Protein 6NAU (pdb70)

B-factor: mean 13.99, std 7.66, range [4.28, 88.3]

Solvent-accessible surface area: 37492 Å² total; per-residue (Å²): 139,31,94,57,93,2,1,0,0,0,0,0,6,96,39,23,40,0,12,0,17,26,1,84,28,95,2,122,4,77,90,49,36,42,0,32,4,0,0,17,0,38,0,3,29,27,7,67,93,89,91,3,0,1,0,1,1,76,15,63,31,4,0,0,0,0,112,9,59,109,98,63,0,19,4,61,4,10,6,51,11,72,8,55,1,13,5,14,19,4,17,14,3,109,132,21,100,11,0,0,4,0,2,76,113,77,8,2,0,2,0,0,11,21,120,146,15,62,12,15,121,37,58,27,61,30,120,56,8,94,2,0,10,0,0,16,14,7,25,89,30,167,16,0,5,0,0,0,5,116,61,28,48,0,2,1,12,59,17,46,110,98,0,100,16,75,67,50,167,77,40,56,15,86,16,89,166,38,0,0,0,3,13,12,28,24,14,61,56,102,99,23,0,0,0,0,1,22,84,41,0,8,0,7,0,8,35,32,156,22,140,175,45,67,41,77,57,64,42,75,41,69,0,5,33,135,140,42,116,39,119,63,87,0,0,11,2,31,22,0,69,84,6,162,12,0,0,0,0,0,11,61,35,20,15,0,0,1,0,29,15,42,181,83,0,20,79,3,45,53,49,16,80,42,96,20,15,76,30,0,48,3,2,27,14,4,104,29,6,122,12,0,0,0,0,0,23,117,18,50,46,0,0,0,2,29,13,58,55,178,80,0,66,13,103,103,108,18,119,29,62,19,4,88,0,0,1,33,2,16,26,7,15,79,67,4,14,8,85,3,1,0,0,0,0,0,5,106,39,66,40,0,13,0,17,28,2,89,30,94,1,121,4,77,91,47,50,61,18,117,6,70,6,45,0,29,0,2,29,26,6,64,94,68,94,4,0,2,0,0,1,86,94,106,84,19,0,0,0,7,117,8,58,110,100,63,0,19,11,80,101,26,15,74,10,72,13,48,4,14,5,13,19,4,17,15,3,108,100,20,103,9,0,0,4,0,2,48,127,88,6,0,0,1,0,0,14,23,114,146,15,61,12,16,158,40,48,28,62,31,103,54,8,98,1,0,1,0,0,16,13,6,26,87,32,169,18,0,5,0,0,0,2,72,62,27,47,0,2,1,12,59,17,44,107,95,0,107,15,72,68,51,166,77,38,57,15,86,17,97,170,38,1,0,0,4,13,10,29,26,5,17,25,70,98,23,0,0,0,0,1,0,44,41,0,7,0,8,0,7,32,32,154,24,137,178,43,66,40,73,56,68,40,73,41,73,0,8,27,134,126,41,110,42,42,62,20,0,0,11,1,30,23,0,19,19,4,99,14,0,0,0,0,0,6,61,35,20,14,0,0,1,0,27,15,43,149,78,0,23,82,3,45,55,52,15,81,43,96,21,14,74,30,0,16,3,1,26,13,4,46,8,8,88,12,0,0,0,0,0,19,106,20,48,47,0,0,0,2,28,12,58,55,168,81,0,68,14,101,104,105,16,116,31,62,20,5,87,0,0,2,32,2,17,26,8,4,50,140,33,97,57,92,2,1,0,0,0,0,0,6,105,39,65,41,0,14,0,17,26,0,85,29,96,1,121,5,77,90,49,49,60,17,118,6,67,6,52,1,51,0,3,29,25,6,65,96,88,92,3,0,2,0,0,0,95,77,105,74,18,0,0,0,7,115,9,59,109,98,61,0,19,10,81,99,27,15,75,11,73,14,48,3,16,5,14,19,4,16,14,3,108,132,23,102,11,0,0,4,0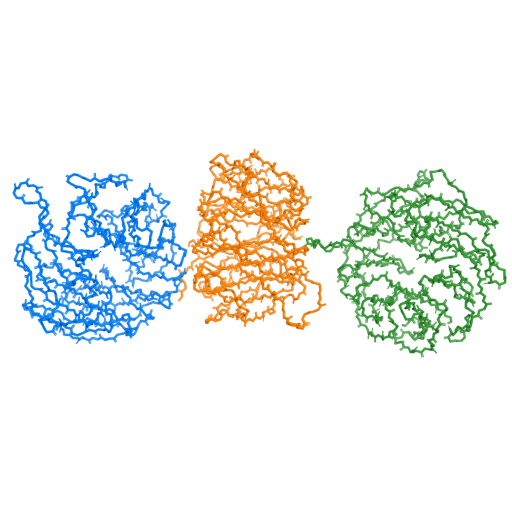,3,78,127,83,9,1,0,2,0,0,11,19,122,147,16,60,13,17,152,32,58,26,57,30,106,56,8,96,2,0,10,0,0,16,14,5,25,87,32,169,16,0,5,0,0,0,5,116,59,30,54,0,3,1,12,58,17,46,110,99,0,104,15,74,67,52,166,74,33,53,15,92,20,94,170,37,0,0,0,3,12,12,28,26,13,61,56,101,96,23,0,0,0,0,1,22,83,50,0,8,0,7,0,8,35,30,158,20,138,167,48,62,40,77,57,63,40,71,43,82,0,5,15,103,27,10,2,6,105,60,89,0,0,12,1,30,23,0,70,83,5,162,13,0,0,0,0,0,10,46,8,12,14,0,0,1,0,25,15,41,164,78,0,21,82,3,45,56,52,17,69,42,96,20,14,72,30,0,46,3,1,28,14,4,105,28,6,121,14,0,0,0,0,0,21,118,19,47,49,0,0,0,3,29,13,58,56,172,81,0,68,12,104,102,108,18,116,29,61,19,4,84,0,0,1,32,2,17,26,10,13,79

Structure (mmCIF, N/CA/C/O backbone):
data_6NAU
#
_entry.id   6NAU
#
_cell.length_a   184.745
_cell.length_b   184.745
_cell.length_c   48.761
_cell.angle_alpha   90.00
_cell.angle_beta   90.00
_cell.angle_gamma   120.00
#
_symmetry.space_group_name_H-M   'P 62'
#
loop_
_entity.id
_entity.type
_entity.pdbx_description
1 polymer 6-phosphogluconolactonase
2 non-polymer 2-[3-(2-HYDROXY-1,1-DIHYDROXYMETHYL-ETHYLAMINO)-PROPYLAMINO]-2-HYDROXYMETHYL-PROPANE-1,3-DIOL
3 non-polymer 'CHLORIDE ION'
4 water water
#
loop_
_atom_site.group_PDB
_atom_site.id
_atom_site.type_symbol
_atom_site.label_atom_id
_atom_site.label_alt_id
_atom_site.label_comp_id
_atom_site.label_asym_id
_atom_site.label_entity_id
_atom_site.label_seq_id
_atom_site.pdbx_PDB_ins_code
_atom_site.Cartn_x
_atom_site.Cartn_y
_atom_site.Cartn_z
_atom_site.occupancy
_atom_site.B_iso_or_equiv
_atom_site.auth_seq_id
_atom_site.auth_comp_id
_atom_site.auth_asym_id
_atom_site.auth_atom_id
_atom_site.pdbx_PDB_model_num
ATOM 1 N N . SER A 1 1 ? 70.671 32.284 -21.904 1.00 9.24 -2 SER A N 1
ATOM 2 C CA . SER A 1 1 ? 71.941 32.217 -21.149 1.00 9.25 -2 SER A CA 1
ATOM 3 C C . SER A 1 1 ? 71.779 32.863 -19.772 1.00 8.60 -2 SER A C 1
ATOM 4 O O . SER A 1 1 ? 71.183 33.940 -19.651 1.00 8.24 -2 SER A O 1
ATOM 7 N N . ASN A 1 2 ? 72.446 32.295 -18.763 1.00 7.89 -1 ASN A N 1
ATOM 8 C CA . ASN A 1 2 ? 72.408 32.897 -17.439 1.00 8.01 -1 ASN A CA 1
ATOM 9 C C . ASN A 1 2 ? 73.266 34.176 -17.374 1.00 8.15 -1 ASN A C 1
ATOM 10 O O . ASN A 1 2 ? 73.164 34.946 -16.421 1.00 8.61 -1 ASN A O 1
ATOM 15 N N . ALA A 1 3 ? 74.102 34.407 -18.390 1.00 8.11 0 ALA A N 1
ATOM 16 C CA . ALA A 1 3 ? 74.954 35.600 -18.469 1.00 8.45 0 ALA A CA 1
ATOM 17 C C . ALA A 1 3 ? 75.810 35.760 -17.208 1.00 8.23 0 ALA A C 1
ATOM 18 O O . ALA A 1 3 ? 76.223 36.879 -16.864 1.00 8.92 0 ALA A O 1
ATOM 20 N N . MET A 1 4 ? 76.173 34.630 -16.595 1.00 7.98 1 MET A N 1
ATOM 21 C CA . MET A 1 4 ? 76.981 34.686 -15.375 1.00 7.93 1 MET A CA 1
ATOM 22 C C . MET A 1 4 ? 78.416 34.218 -15.638 1.00 7.84 1 MET A C 1
ATOM 23 O O . MET A 1 4 ? 78.680 33.422 -16.540 1.00 8.65 1 MET A O 1
ATOM 28 N N . LYS A 1 5 ? 79.302 34.705 -14.769 1.00 8.42 2 LYS A N 1
ATOM 29 C CA . LYS A 1 5 ? 80.698 34.328 -14.656 1.00 8.66 2 LYS A CA 1
ATOM 30 C C . LYS A 1 5 ? 80.847 33.684 -13.280 1.00 7.54 2 LYS A C 1
ATOM 31 O O . LYS A 1 5 ? 80.505 34.307 -12.273 1.00 7.70 2 LYS A O 1
ATOM 37 N N . GLN A 1 6 ? 81.219 32.404 -13.251 1.00 7.04 3 GLN A N 1
ATOM 38 C CA . GLN A 1 6 ? 81.233 31.677 -11.989 1.00 7.17 3 GLN A CA 1
ATOM 39 C C . GLN A 1 6 ? 82.504 30.832 -11.813 1.00 7.29 3 GLN A C 1
ATOM 40 O O . GLN A 1 6 ? 83.222 30.537 -12.749 1.00 7.65 3 GLN A O 1
ATOM 46 N N . THR A 1 7 ? 82.750 30.495 -10.548 1.00 7.36 4 THR A N 1
ATOM 47 C CA . THR A 1 7 ? 83.829 29.627 -10.140 1.00 7.78 4 THR A CA 1
ATOM 48 C C . THR A 1 7 ? 83.278 28.460 -9.309 1.00 7.74 4 THR A C 1
ATOM 49 O O . THR A 1 7 ? 82.408 28.652 -8.479 1.00 8.75 4 THR A O 1
ATOM 53 N N . VAL A 1 8 ? 83.797 27.255 -9.567 1.00 7.43 5 VAL A N 1
ATOM 54 C CA . VAL A 1 8 ? 83.436 26.038 -8.856 1.00 7.76 5 VAL A CA 1
ATOM 55 C C . VAL A 1 8 ? 84.642 25.601 -8.018 1.00 7.76 5 VAL A C 1
ATOM 56 O O . VAL A 1 8 ? 85.731 25.498 -8.550 1.00 8.52 5 VAL A O 1
ATOM 60 N N . TYR A 1 9 ? 84.434 25.405 -6.717 1.00 7.43 6 TYR A N 1
ATOM 61 C CA . TYR A 1 9 ? 85.457 24.899 -5.807 1.00 7.37 6 TYR A CA 1
ATOM 62 C C . TYR A 1 9 ? 85.073 23.481 -5.402 1.00 7.62 6 TYR A C 1
ATOM 63 O O . TYR A 1 9 ? 83.918 23.245 -5.017 1.00 7.16 6 TYR A O 1
ATOM 72 N N . THR A 1 10 ? 86.045 22.556 -5.467 1.00 7.55 7 THR A N 1
ATOM 73 C CA . THR A 1 10 ? 85.822 21.175 -5.035 1.00 8.01 7 THR A CA 1
ATOM 74 C C . THR A 1 10 ? 86.879 20.766 -4.004 1.00 8.78 7 THR A C 1
ATOM 75 O O . THR A 1 10 ? 88.051 21.146 -4.119 1.00 8.60 7 THR A O 1
ATOM 79 N N . ALA A 1 11 ? 86.451 19.981 -3.010 1.00 7.75 8 ALA A N 1
ATOM 80 C CA . ALA A 1 11 ? 87.346 19.475 -1.968 1.00 7.84 8 ALA A CA 1
ATOM 81 C C . ALA A 1 11 ? 87.608 17.985 -2.214 1.00 7.75 8 ALA A C 1
ATOM 82 O O . ALA A 1 11 ? 86.654 17.200 -2.278 1.00 8.52 8 ALA A O 1
ATOM 84 N N . SER A 1 12 ? 88.898 17.618 -2.299 1.00 7.84 9 SER A N 1
ATOM 85 C CA . SER A 1 12 ? 89.362 16.212 -2.504 1.00 8.12 9 SER A CA 1
ATOM 86 C C . SER A 1 12 ? 90.260 15.849 -1.329 1.00 9.32 9 SER A C 1
ATOM 87 O O . SER A 1 12 ? 91.483 15.967 -1.404 1.00 9.69 9 SER A O 1
ATOM 90 N N . PRO A 1 13 ? 89.666 15.504 -0.172 1.00 9.76 10 PRO A N 1
ATOM 91 C CA . PRO A 1 13 ? 90.449 15.287 1.042 1.00 9.80 10 PRO A CA 1
ATOM 92 C C . PRO A 1 13 ? 91.493 14.173 0.955 1.00 11.43 10 PRO A C 1
ATOM 93 O O . PRO A 1 13 ? 92.558 14.316 1.571 1.00 12.71 10 PRO A O 1
ATOM 97 N N . GLU A 1 14 ? 91.214 13.134 0.180 1.00 11.83 11 GLU A N 1
ATOM 98 C CA . GLU A 1 14 ? 92.138 11.977 0.158 1.00 12.90 11 GLU A CA 1
ATOM 99 C C . GLU A 1 14 ? 93.456 12.321 -0.560 1.00 15.37 11 GLU A C 1
ATOM 100 O O . GLU A 1 14 ? 94.430 11.589 -0.401 1.00 21.69 11 GLU A O 1
ATOM 106 N N . SER A 1 15 ? 93.494 13.407 -1.342 1.00 10.13 12 SER A N 1
ATOM 107 C CA . SER A 1 15 ? 94.732 13.876 -1.938 1.00 10.04 12 SER A CA 1
ATOM 108 C C . SER A 1 15 ? 95.071 15.287 -1.416 1.00 8.81 12 SER A C 1
ATOM 109 O O . SER A 1 15 ? 95.961 15.933 -1.907 1.00 9.74 12 SER A O 1
ATOM 112 N N . GLN A 1 16 ? 94.324 15.754 -0.404 1.00 8.78 13 GLN A N 1
ATOM 113 C CA . GLN A 1 16 ? 94.581 17.043 0.273 1.00 8.80 13 GLN A CA 1
ATOM 114 C C . GLN A 1 16 ? 94.586 18.192 -0.734 1.00 8.79 13 GLN A C 1
ATOM 115 O O . GLN A 1 16 ? 95.446 19.079 -0.685 1.00 8.93 13 GLN A O 1
ATOM 121 N N . GLN A 1 17 ? 93.569 18.205 -1.609 1.00 8.73 14 GLN A N 1
ATOM 122 C CA . GLN A 1 17 ? 93.515 19.220 -2.634 1.00 8.88 14 GLN A CA 1
ATOM 123 C C . GLN A 1 17 ? 92.163 19.924 -2.675 1.00 8.50 14 GLN A C 1
ATOM 124 O O . GLN A 1 17 ? 91.123 19.357 -2.328 1.00 9.12 14 GLN A O 1
ATOM 130 N N . ILE A 1 18 ? 92.249 21.173 -3.105 1.00 7.61 15 ILE A N 1
ATOM 131 C CA . ILE A 1 18 ? 91.103 21.979 -3.496 1.00 8.72 15 ILE A CA 1
ATOM 132 C C . ILE A 1 18 ? 91.314 22.317 -4.972 1.00 8.62 15 ILE A C 1
ATOM 133 O O . ILE A 1 18 ? 92.385 22.803 -5.354 1.00 8.64 15 ILE A O 1
ATOM 138 N N . HIS A 1 19 ? 90.312 22.014 -5.809 1.00 7.87 16 HIS A N 1
ATOM 139 C CA . HIS A 1 19 ? 90.386 22.378 -7.213 1.00 7.67 16 HIS A CA 1
ATOM 140 C C . HIS A 1 19 ? 89.485 23.594 -7.447 1.00 7.88 16 HIS A C 1
ATOM 141 O O . HIS A 1 19 ? 88.369 23.679 -6.875 1.00 8.70 16 HIS A O 1
ATOM 148 N N . VAL A 1 20 ? 89.947 24.495 -8.321 1.00 7.30 17 VAL A N 1
ATOM 149 C CA . VAL A 1 20 ? 89.248 25.720 -8.668 1.00 7.33 17 VAL A CA 1
ATOM 150 C C . VAL A 1 20 ? 88.996 25.700 -10.179 1.00 7.18 17 VAL A C 1
ATOM 151 O O . VAL A 1 20 ? 89.945 25.614 -10.962 1.00 6.77 17 VAL A O 1
ATOM 155 N N . TRP A 1 21 ? 87.724 25.832 -10.572 1.00 7.37 18 TRP A N 1
ATOM 156 C CA . TRP A 1 21 ? 87.331 25.780 -11.967 1.00 7.67 18 TRP A CA 1
ATOM 157 C C . TRP A 1 21 ? 86.530 27.015 -12.360 1.00 7.42 18 TRP A C 1
ATOM 158 O O . TRP A 1 21 ? 85.668 27.482 -11.616 1.00 7.74 18 TRP A O 1
ATOM 169 N N A SER A 1 22 ? 86.794 27.536 -13.564 0.60 8.02 19 SER A N 1
ATOM 170 N N B SER A 1 22 ? 86.784 27.478 -13.588 0.40 7.50 19 SER A N 1
ATOM 171 C CA A SER A 1 22 ? 85.950 28.575 -14.084 0.60 8.41 19 SER A CA 1
ATOM 172 C CA B SER A 1 22 ? 85.965 28.476 -14.189 0.40 7.49 19 SER A CA 1
ATOM 173 C C A SER A 1 22 ? 84.794 27.900 -14.845 0.60 8.00 19 SER A C 1
ATOM 174 C C B SER A 1 22 ? 84.740 27.766 -14.776 0.40 7.43 19 SER A C 1
ATOM 175 O O A SER A 1 22 ? 85.028 27.005 -15.674 0.60 7.77 19 SER A O 1
ATOM 176 O O B SER A 1 22 ? 84.857 26.693 -15.379 0.40 7.05 19 SER A O 1
ATOM 181 N N . LEU A 1 23 ? 83.563 28.351 -14.558 1.00 8.07 20 LEU A N 1
ATOM 182 C CA . LEU A 1 23 ? 82.307 27.828 -15.127 1.00 7.95 20 LEU A CA 1
ATOM 183 C C . LEU A 1 23 ? 81.703 28.930 -15.992 1.00 8.60 20 LEU A C 1
ATOM 184 O O . LEU A 1 23 ? 81.349 29.989 -15.484 1.00 8.69 20 LEU A O 1
ATOM 189 N N . GLU A 1 24 ? 81.630 28.666 -17.295 1.00 9.87 21 GLU A N 1
ATOM 190 C CA . GLU A 1 24 ? 81.045 29.593 -18.218 1.00 11.29 21 GLU A CA 1
ATOM 191 C C . GLU A 1 24 ? 79.544 29.338 -18.297 1.00 9.48 21 GLU A C 1
ATOM 192 O O . GLU A 1 24 ? 79.055 28.286 -17.890 1.00 9.42 21 GLU A O 1
ATOM 198 N N . ALA A 1 25 ? 78.831 30.335 -18.833 1.00 9.35 22 ALA A N 1
ATOM 199 C CA . ALA A 1 25 ? 77.376 30.226 -18.974 1.00 9.35 22 ALA A CA 1
ATOM 200 C C . ALA A 1 25 ? 76.990 28.963 -19.755 1.00 9.59 22 ALA A C 1
ATOM 201 O O . ALA A 1 25 ? 75.926 28.367 -19.487 1.00 10.46 22 ALA A O 1
ATOM 203 N N . ASP A 1 26 ? 77.847 28.533 -20.697 1.00 9.71 23 ASP A N 1
ATOM 204 C CA . ASP A 1 26 ? 77.564 27.330 -21.518 1.00 9.65 23 ASP A CA 1
ATOM 205 C C . ASP A 1 26 ? 77.837 26.001 -20.784 1.00 9.46 23 ASP A C 1
ATOM 206 O O . ASP A 1 26 ? 77.632 24.943 -21.364 1.00 9.51 23 ASP A O 1
ATOM 211 N N . GLY A 1 27 ? 78.273 26.044 -19.511 1.00 8.79 24 GLY A N 1
ATOM 212 C CA . GLY A 1 27 ? 78.453 24.833 -18.730 1.00 9.14 24 GLY A CA 1
ATOM 213 C C . GLY A 1 27 ? 79.863 24.268 -18.742 1.00 9.84 24 GLY A C 1
ATOM 214 O O . GLY A 1 27 ? 80.144 23.370 -17.985 1.00 9.97 24 GLY A O 1
ATOM 215 N N . LYS A 1 28 ? 80.725 24.779 -19.623 1.00 9.76 25 LYS A N 1
ATOM 216 C CA . LYS A 1 28 ? 82.089 24.285 -19.729 1.00 10.43 25 LYS A CA 1
ATOM 217 C C . LYS A 1 28 ? 82.936 24.739 -18.527 1.00 9.53 25 LYS A C 1
ATOM 218 O O . LYS A 1 28 ? 82.871 25.898 -18.110 1.00 9.57 25 LYS A O 1
ATOM 224 N N . LEU A 1 29 ? 83.702 23.790 -17.965 1.00 8.21 26 LEU A N 1
ATOM 225 C CA . LEU A 1 29 ? 84.685 24.107 -16.895 1.00 8.48 26 LEU A CA 1
ATOM 226 C C . LEU A 1 29 ? 86.097 24.154 -17.490 1.00 8.69 26 LEU A C 1
ATOM 227 O O . LEU A 1 29 ? 86.456 23.338 -18.336 1.00 9.02 26 LEU A O 1
ATOM 232 N N . THR A 1 30 ? 86.901 25.066 -16.937 1.00 8.26 27 THR A N 1
ATOM 233 C CA . THR A 1 30 ? 88.315 25.190 -17.237 1.00 8.80 27 THR A CA 1
ATOM 234 C C . THR A 1 30 ? 89.064 25.252 -15.904 1.00 8.65 27 THR A C 1
ATOM 235 O O . THR A 1 30 ? 88.683 26.001 -15.006 1.00 8.31 27 THR A O 1
ATOM 239 N N . LEU A 1 31 ? 90.156 24.478 -15.785 1.00 9.47 28 LEU A N 1
ATOM 240 C CA . LEU A 1 31 ? 90.895 24.456 -14.519 1.00 9.57 28 LEU A CA 1
ATOM 241 C C . LEU A 1 31 ? 91.637 25.782 -14.328 1.00 9.43 28 LEU A C 1
ATOM 242 O O . LEU A 1 31 ? 92.360 26.239 -15.232 1.00 10.60 28 LEU A O 1
ATOM 247 N N . VAL A 1 32 ? 91.441 26.385 -13.147 1.00 8.14 29 VAL A N 1
ATOM 248 C CA . VAL A 1 32 ? 92.041 27.655 -12.791 1.00 8.64 29 VAL A CA 1
ATOM 249 C C . VAL A 1 32 ? 93.204 27.447 -11.820 1.00 7.85 29 VAL A C 1
ATOM 250 O O . VAL A 1 32 ? 94.222 28.134 -11.929 1.00 8.15 29 VAL A O 1
ATOM 254 N N . GLN A 1 33 ? 93.040 26.520 -10.874 1.00 7.24 30 GLN A N 1
ATOM 255 C CA . GLN A 1 33 ? 94.048 26.372 -9.828 1.00 7.47 30 GLN A CA 1
ATOM 256 C C . GLN A 1 33 ? 93.854 25.049 -9.096 1.00 7.52 30 GLN A C 1
ATOM 257 O O . GLN A 1 33 ? 92.744 24.565 -9.005 1.00 7.43 30 GLN A O 1
ATOM 263 N N . VAL A 1 34 ? 94.973 24.474 -8.622 1.00 7.26 31 VAL A N 1
ATOM 264 C CA . VAL A 1 34 ? 94.942 23.339 -7.715 1.00 7.66 31 VAL A CA 1
ATOM 265 C C . VAL A 1 34 ? 95.727 23.752 -6.466 1.00 8.32 31 VAL A C 1
ATOM 266 O O . VAL A 1 34 ? 96.884 24.212 -6.561 1.00 8.86 31 VAL A O 1
ATOM 270 N N . VAL A 1 35 ? 95.062 23.679 -5.315 1.00 8.07 32 VAL A N 1
ATOM 271 C CA . VAL A 1 35 ? 95.656 24.041 -4.043 1.00 8.23 32 VAL A CA 1
ATOM 272 C C . VAL A 1 35 ? 95.940 22.789 -3.216 1.00 8.23 32 VAL A C 1
ATOM 273 O O . VAL A 1 35 ? 95.092 21.918 -3.085 1.00 8.93 32 VAL A O 1
ATOM 277 N N . ASP A 1 36 ? 97.169 22.727 -2.690 1.00 9.05 33 ASP A N 1
ATOM 278 C CA . ASP A 1 36 ? 97.582 21.705 -1.741 1.00 9.45 33 ASP A CA 1
ATOM 279 C C . ASP A 1 36 ? 97.269 22.225 -0.337 1.00 10.29 33 ASP A C 1
ATOM 280 O O . ASP A 1 36 ? 97.885 23.189 0.116 1.00 10.39 33 ASP A O 1
ATOM 285 N N . ALA A 1 37 ? 96.297 21.598 0.329 1.00 9.89 34 ALA A N 1
ATOM 286 C CA . ALA A 1 37 ? 95.872 22.015 1.647 1.00 10.89 34 ALA A CA 1
ATOM 287 C C . ALA A 1 37 ? 96.758 21.374 2.709 1.00 9.92 34 ALA A C 1
ATOM 288 O O . ALA A 1 37 ? 97.262 20.276 2.512 1.00 11.45 34 ALA A O 1
ATOM 290 N N . PRO A 1 38 ? 96.920 22.016 3.886 1.00 10.29 35 PRO A N 1
ATOM 291 C CA . PRO A 1 38 ? 97.741 21.439 4.955 1.00 9.82 35 PRO A CA 1
ATOM 292 C C . PRO A 1 38 ? 96.975 20.394 5.782 1.00 10.37 35 PRO A C 1
ATOM 293 O O . PRO A 1 38 ? 96.803 20.537 7.003 1.00 10.89 35 PRO A O 1
ATOM 297 N N . GLY A 1 39 ? 96.489 19.372 5.085 1.00 9.97 36 GLY A N 1
ATOM 298 C CA . GLY A 1 39 ? 95.693 18.349 5.644 1.00 8.97 36 GLY A CA 1
ATOM 299 C C . GLY A 1 39 ? 94.497 18.052 4.764 1.00 9.57 36 GLY A C 1
ATOM 300 O O . GLY A 1 39 ? 94.419 18.538 3.632 1.00 11.17 36 GLY A O 1
ATOM 301 N N A GLN A 1 40 ? 93.581 17.228 5.285 0.60 9.20 37 GLN A N 1
ATOM 302 N N B GLN A 1 40 ? 93.591 17.238 5.299 0.40 9.61 37 GLN A N 1
ATOM 303 C CA A GLN A 1 40 ? 92.380 16.801 4.556 0.60 10.19 37 GLN A CA 1
ATOM 304 C CA B GLN A 1 40 ? 92.388 16.866 4.608 0.40 10.45 37 GLN A CA 1
ATOM 305 C C A GLN A 1 40 ? 91.261 17.840 4.706 0.60 9.62 37 GLN A C 1
ATOM 306 C C B GLN A 1 40 ? 91.365 17.993 4.767 0.40 9.67 37 GLN A C 1
ATOM 307 O O A GLN A 1 40 ? 90.619 17.903 5.748 0.60 9.41 37 GLN A O 1
ATOM 308 O O B GLN A 1 40 ? 91.009 18.363 5.877 0.40 8.44 37 GLN A O 1
ATOM 319 N N . VAL A 1 41 ? 91.009 18.623 3.646 1.00 9.78 38 VAL A N 1
ATOM 320 C CA . VAL A 1 41 ? 89.953 19.632 3.657 1.00 9.53 38 VAL A CA 1
ATOM 321 C C . VAL A 1 41 ? 88.649 18.952 3.216 1.00 9.27 38 VAL A C 1
ATOM 322 O O . VAL A 1 41 ? 88.613 18.255 2.205 1.00 9.87 38 VAL A O 1
ATOM 326 N N . GLN A 1 42 ? 87.601 19.132 4.018 1.00 8.72 39 GLN A N 1
ATOM 327 C CA . GLN A 1 42 ? 86.285 18.561 3.707 1.00 9.18 39 GLN A CA 1
ATOM 328 C C . GLN A 1 42 ? 85.260 19.674 3.465 1.00 8.37 39 GLN A C 1
ATOM 329 O O . GLN A 1 42 ? 85.084 20.096 2.330 1.00 9.75 39 GLN A O 1
ATOM 335 N N . PRO A 1 43 ? 84.623 20.295 4.474 1.00 7.94 40 PRO A N 1
ATOM 336 C CA . PRO A 1 43 ? 83.599 21.289 4.181 1.00 8.01 40 PRO A CA 1
ATOM 337 C C . PRO A 1 43 ? 84.163 22.642 3.757 1.00 8.73 40 PRO A C 1
ATOM 338 O O . PRO A 1 43 ? 85.266 23.039 4.185 1.00 7.88 40 PRO A O 1
ATOM 342 N N . MET A 1 44 ? 83.393 23.333 2.913 1.00 7.87 41 MET A N 1
ATOM 343 C CA . MET A 1 44 ? 83.799 24.642 2.392 1.00 7.82 41 MET A CA 1
ATOM 344 C C . MET A 1 44 ? 82.574 25.556 2.287 1.00 7.93 41 MET A C 1
ATOM 345 O O . MET A 1 44 ? 81.463 25.076 2.090 1.00 8.99 41 MET A O 1
ATOM 350 N N . VAL A 1 45 ? 82.793 26.860 2.446 1.00 6.95 42 VAL A N 1
ATOM 351 C CA . VAL A 1 45 ? 81.724 27.829 2.259 1.00 7.39 42 VAL A CA 1
ATOM 352 C C . VAL A 1 45 ? 82.349 29.131 1.772 1.00 7.53 42 VAL A C 1
ATOM 353 O O . VAL A 1 45 ? 83.411 29.527 2.242 1.00 7.28 42 VAL A O 1
ATOM 357 N N . VAL A 1 46 ? 81.666 29.800 0.833 1.00 7.46 43 VAL A N 1
ATOM 358 C CA . VAL A 1 46 ? 82.081 31.115 0.374 1.00 7.98 43 VAL A CA 1
ATOM 359 C C . VAL A 1 46 ? 81.471 32.160 1.310 1.00 8.05 43 VAL A C 1
ATOM 360 O O . VAL A 1 46 ? 80.303 32.070 1.677 1.00 8.35 43 VAL A O 1
ATOM 364 N N . SER A 1 47 ? 82.269 33.162 1.689 1.00 8.64 44 SER A N 1
ATOM 365 C CA . SER A 1 47 ? 81.747 34.209 2.552 1.00 8.89 44 SER A CA 1
ATOM 366 C C . SER A 1 47 ? 80.645 34.960 1.816 1.00 8.14 44 SER A C 1
ATOM 367 O O . SER A 1 47 ? 80.682 35.105 0.597 1.00 9.06 44 SER A O 1
ATOM 370 N N . PRO A 1 48 ? 79.633 35.477 2.540 1.00 9.48 45 PRO A N 1
ATOM 371 C CA . PRO A 1 48 ? 78.589 36.284 1.907 1.00 9.72 45 PRO A CA 1
ATOM 372 C C . PRO A 1 48 ? 79.137 37.434 1.046 1.00 10.62 45 PRO A C 1
ATOM 373 O O . PRO A 1 48 ? 78.550 37.743 0.011 1.00 11.29 45 PRO A O 1
ATOM 377 N N . ASN A 1 49 ? 80.279 38.028 1.440 1.00 9.76 46 ASN A N 1
ATOM 378 C CA . ASN A 1 49 ? 80.816 39.166 0.661 1.00 11.01 46 ASN A CA 1
ATOM 379 C C . ASN A 1 49 ? 81.752 38.694 -0.469 1.00 10.22 46 ASN A C 1
ATOM 380 O O . ASN A 1 49 ? 82.284 39.523 -1.209 1.00 11.96 46 ASN A O 1
ATOM 385 N N . LYS A 1 50 ? 81.937 37.376 -0.589 1.00 10.18 47 LYS A N 1
ATOM 386 C CA . LYS A 1 50 ? 82.708 36.730 -1.663 1.00 11.44 47 LYS A CA 1
ATOM 387 C C . LYS A 1 50 ? 84.219 36.983 -1.582 1.00 12.32 47 LYS A C 1
ATOM 388 O O . LYS A 1 50 ? 84.944 36.651 -2.527 1.00 13.16 47 LYS A O 1
ATOM 394 N N . GLU A 1 51 ? 84.705 37.537 -0.475 1.00 11.01 48 GLU A N 1
ATOM 395 C CA . GLU A 1 51 ? 86.128 37.812 -0.345 1.00 13.00 48 GLU A CA 1
ATOM 396 C C . GLU A 1 51 ? 86.906 36.554 0.062 1.00 10.08 48 GLU A C 1
ATOM 397 O O . GLU A 1 51 ? 88.096 36.465 -0.216 1.00 8.62 48 GLU A O 1
ATOM 403 N N . PHE A 1 52 ? 86.234 35.593 0.698 1.00 8.80 49 PHE A N 1
ATOM 404 C CA . PHE A 1 52 ? 86.929 34.424 1.222 1.00 8.28 49 PHE A CA 1
ATOM 405 C C . PHE A 1 52 ? 86.184 33.120 0.984 1.00 8.84 49 PHE A C 1
ATOM 406 O O . PHE A 1 52 ? 84.954 33.076 0.922 1.00 8.50 49 PHE A O 1
ATOM 414 N N . LEU A 1 53 ? 86.988 32.051 0.925 1.00 8.11 50 LEU A N 1
ATOM 415 C CA . LEU A 1 53 ? 86.546 30.674 0.972 1.00 8.02 50 LEU A CA 1
ATOM 416 C C . LEU A 1 53 ? 87.032 30.132 2.317 1.00 8.55 50 LEU A C 1
ATOM 417 O O . LEU A 1 53 ? 88.240 30.168 2.608 1.00 8.58 50 LEU A O 1
ATOM 422 N N . TYR A 1 54 ? 86.091 29.756 3.181 1.00 7.45 51 TYR A N 1
ATOM 423 C CA . TYR A 1 54 ? 86.417 29.181 4.486 1.00 7.97 51 TYR A CA 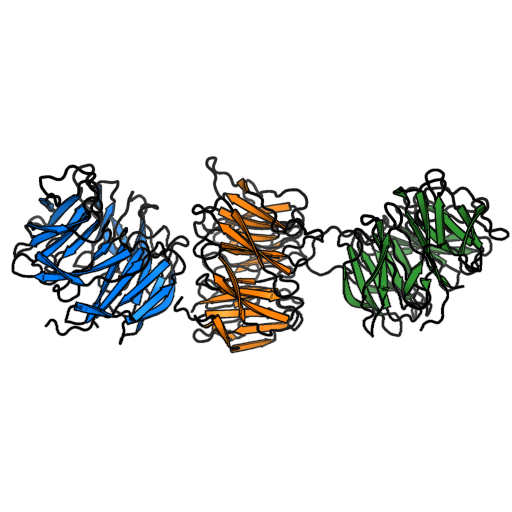1
ATOM 424 C C . TYR A 1 54 ? 86.292 27.665 4.363 1.00 8.80 51 TYR A C 1
ATOM 425 O O . TYR A 1 54 ? 85.317 27.168 3.803 1.00 10.36 51 TYR A O 1
ATOM 434 N N . VAL A 1 55 ? 87.308 26.937 4.834 1.00 7.71 52 VAL A N 1
ATOM 435 C CA . VAL A 1 55 ? 87.271 25.500 4.716 1.00 8.06 52 VAL A CA 1
ATOM 436 C C . VAL A 1 55 ? 87.657 24.858 6.045 1.00 8.16 52 VAL A C 1
ATOM 437 O O . VAL A 1 55 ? 88.365 25.451 6.845 1.00 9.27 52 VAL A O 1
ATOM 441 N N . GLY A 1 56 ? 87.150 23.649 6.265 1.00 7.96 53 GLY A N 1
ATOM 442 C CA . GLY A 1 56 ? 87.470 22.866 7.457 1.00 7.27 53 GLY A CA 1
ATOM 443 C C . GLY A 1 56 ? 88.543 21.840 7.137 1.00 8.41 53 GLY A C 1
ATOM 444 O O . GLY A 1 56 ? 88.447 21.112 6.134 1.00 9.24 53 GLY A O 1
ATOM 445 N N . VAL A 1 57 ? 89.566 21.760 7.996 1.00 7.93 54 VAL A N 1
ATOM 446 C CA . VAL A 1 57 ? 90.667 20.819 7.786 1.00 8.14 54 VAL A CA 1
ATOM 447 C C . VAL A 1 57 ? 90.903 19.983 9.050 1.00 8.93 54 VAL A C 1
ATOM 448 O O . VAL A 1 57 ? 90.567 20.399 10.160 1.00 8.21 54 VAL A O 1
ATOM 452 N N A ARG A 1 58 ? 91.458 18.794 8.832 0.60 8.95 55 ARG A N 1
ATOM 453 N N B ARG A 1 58 ? 91.467 18.793 8.832 0.40 9.19 55 ARG A N 1
ATOM 454 C CA A ARG A 1 58 ? 91.941 17.896 9.877 0.60 10.21 55 ARG A CA 1
ATOM 455 C CA B ARG A 1 58 ? 91.922 17.852 9.861 0.40 10.27 55 ARG A CA 1
ATOM 456 C C A ARG A 1 58 ? 93.251 17.332 9.330 0.60 9.69 55 ARG A C 1
ATOM 457 C C B ARG A 1 58 ? 93.212 17.249 9.313 0.40 9.72 55 ARG A C 1
ATOM 458 O O A ARG A 1 58 ? 93.534 17.521 8.146 0.60 8.29 55 ARG A O 1
ATOM 459 O O B ARG A 1 58 ? 93.357 17.158 8.095 0.40 8.44 55 ARG A O 1
ATOM 474 N N . PRO A 1 59 ? 94.135 16.679 10.121 1.00 9.37 56 PRO A N 1
ATOM 475 C CA . PRO A 1 59 ? 93.959 16.469 11.564 1.00 10.02 56 PRO A CA 1
ATOM 476 C C . PRO A 1 59 ? 94.206 17.632 12.535 1.00 10.33 56 PRO A C 1
ATOM 477 O O . PRO A 1 59 ? 93.879 17.503 13.717 1.00 11.39 56 PRO A O 1
ATOM 481 N N A GLU A 1 60 ? 94.855 18.704 12.076 0.60 10.11 57 GLU A N 1
ATOM 482 N N B GLU A 1 60 ? 94.835 18.712 12.058 0.40 10.50 57 GLU A N 1
ATOM 483 C CA A GLU A 1 60 ? 94.971 19.848 12.950 0.60 10.83 57 GLU A CA 1
ATOM 484 C CA B GLU A 1 60 ? 94.989 19.908 12.879 0.40 11.15 57 GLU A CA 1
ATOM 485 C C A GLU A 1 60 ? 93.682 20.647 12.748 0.60 10.24 57 GLU A C 1
ATOM 486 C C B GLU A 1 60 ? 93.675 20.683 12.741 0.40 10.53 57 GLU A C 1
ATOM 487 O O A GLU A 1 60 ? 93.571 21.408 11.803 0.60 9.59 57 GLU A O 1
ATOM 488 O O B GLU A 1 60 ? 93.547 21.498 11.838 0.40 10.28 57 GLU A O 1
ATOM 499 N N . PHE A 1 61 ? 92.699 20.365 13.604 1.00 9.79 58 PHE A N 1
ATOM 500 C CA . PHE A 1 61 ? 91.313 20.910 13.465 1.00 10.26 58 PHE A CA 1
ATOM 501 C C . PHE A 1 61 ? 91.316 22.424 13.390 1.00 9.64 58 PHE A C 1
ATOM 502 O O . PHE A 1 61 ? 91.646 23.093 14.356 1.00 10.29 58 PHE A O 1
ATOM 510 N N . ARG A 1 62 ? 90.887 22.943 12.232 1.00 8.48 59 ARG A N 1
ATOM 511 C CA . ARG A 1 62 ? 90.892 24.345 12.013 1.00 8.27 59 ARG A CA 1
ATOM 512 C C . ARG A 1 62 ? 89.932 24.771 10.908 1.00 8.31 59 ARG A C 1
ATOM 513 O O . ARG A 1 62 ? 89.531 23.962 10.090 1.00 8.53 59 ARG A O 1
ATOM 521 N N A VAL A 1 63 ? 89.512 26.035 10.956 0.50 8.06 60 VAL A N 1
ATOM 522 N N B VAL A 1 63 ? 89.564 26.054 10.985 0.50 8.67 60 VAL A N 1
ATOM 523 C CA A VAL A 1 63 ? 88.903 26.641 9.786 0.50 8.34 60 VAL A CA 1
ATOM 524 C CA B VAL A 1 63 ? 88.973 26.789 9.892 0.50 9.36 60 VAL A CA 1
ATOM 525 C C A VAL A 1 63 ? 90.013 27.473 9.136 0.50 8.42 60 VAL A C 1
ATOM 526 C C B VAL A 1 63 ? 90.161 27.429 9.164 0.50 8.91 60 VAL A C 1
ATOM 527 O O A VAL A 1 63 ? 90.661 28.280 9.817 0.50 8.66 60 VAL A O 1
ATOM 528 O O B VAL A 1 63 ? 91.022 28.044 9.816 0.50 8.66 60 VAL A O 1
ATOM 535 N N . LEU A 1 64 ? 90.272 27.210 7.852 1.00 8.27 61 LEU A N 1
ATOM 536 C CA . LEU A 1 64 ? 91.265 27.932 7.084 1.00 8.39 61 LEU A CA 1
ATOM 537 C C . LEU A 1 64 ? 90.521 28.971 6.251 1.00 8.66 61 LEU A C 1
ATOM 538 O O . LEU A 1 64 ? 89.418 28.675 5.759 1.00 9.84 61 LEU A O 1
ATOM 543 N N . ALA A 1 65 ? 91.142 30.141 6.082 1.00 7.98 62 ALA A N 1
ATOM 544 C CA . ALA A 1 65 ? 90.592 31.211 5.255 1.00 8.12 62 ALA A CA 1
ATOM 545 C C . ALA A 1 65 ? 91.502 31.410 4.044 1.00 8.48 62 ALA A C 1
ATOM 546 O O . ALA A 1 65 ? 92.692 31.686 4.202 1.00 8.77 62 ALA A O 1
ATOM 548 N N . TYR A 1 66 ? 90.922 31.252 2.862 1.00 8.41 63 TYR A N 1
ATOM 549 C CA . TYR A 1 66 ? 91.612 31.540 1.593 1.00 8.05 63 TYR A CA 1
ATOM 550 C C . TYR A 1 66 ? 90.948 32.767 0.969 1.00 8.64 63 TYR A C 1
ATOM 551 O O . TYR A 1 66 ? 89.739 32.763 0.705 1.00 8.74 63 TYR A O 1
ATOM 560 N N . ARG A 1 67 ? 91.738 33.814 0.734 1.00 7.95 64 ARG A N 1
ATOM 561 C CA . ARG A 1 67 ? 91.228 35.000 0.071 1.00 9.15 64 ARG A CA 1
ATOM 562 C C . ARG A 1 67 ? 90.984 34.671 -1.404 1.00 8.13 64 ARG A C 1
ATOM 563 O O . ARG A 1 67 ? 91.780 33.993 -2.040 1.00 9.34 64 ARG A O 1
ATOM 571 N N . ILE A 1 68 ? 89.839 35.133 -1.923 1.00 7.97 65 ILE A N 1
ATOM 572 C CA . ILE A 1 68 ? 89.454 34.865 -3.311 1.00 8.29 65 ILE A CA 1
ATOM 573 C C . ILE A 1 68 ? 89.825 36.063 -4.191 1.00 9.37 65 ILE A C 1
ATOM 574 O O . ILE A 1 68 ? 89.380 37.188 -3.936 1.00 11.11 65 ILE A O 1
ATOM 579 N N . THR A 1 69 ? 90.582 35.788 -5.258 1.00 8.83 66 THR A N 1
ATOM 580 C CA . THR A 1 69 ? 90.909 36.818 -6.260 1.00 10.67 66 THR A CA 1
ATOM 581 C C . THR A 1 69 ? 89.645 37.078 -7.068 1.00 11.53 66 THR A C 1
ATOM 582 O O . THR A 1 69 ? 89.080 36.145 -7.615 1.00 11.52 66 THR A O 1
ATOM 586 N N . PRO A 1 70 ? 89.121 38.316 -7.105 1.00 12.80 67 PRO A N 1
ATOM 587 C CA . PRO A 1 70 ? 87.836 38.571 -7.754 1.00 14.06 67 PRO A CA 1
ATOM 588 C C . PRO A 1 70 ? 87.735 38.110 -9.210 1.00 12.47 67 PRO A C 1
ATOM 589 O O . PRO A 1 70 ? 86.749 37.500 -9.603 1.00 13.69 67 PRO A O 1
ATOM 593 N N . ASP A 1 71 ? 88.766 38.382 -10.001 1.00 12.45 68 ASP A N 1
ATOM 594 C CA . ASP A 1 71 ? 88.610 38.187 -11.431 1.00 13.88 68 ASP A CA 1
ATOM 595 C C . ASP A 1 71 ? 88.480 36.716 -11.829 1.00 13.08 68 ASP A C 1
ATOM 596 O O . ASP A 1 71 ? 87.635 36.392 -12.681 1.00 13.70 68 ASP A O 1
ATOM 601 N N . ASN A 1 72 ? 89.261 35.832 -11.193 1.00 10.93 69 ASN A N 1
ATOM 602 C CA . ASN A 1 72 ? 89.291 34.429 -11.638 1.00 10.76 69 ASN A CA 1
ATOM 603 C C . ASN A 1 72 ? 88.991 33.430 -10.510 1.00 9.90 69 ASN A C 1
ATOM 604 O O . ASN A 1 72 ? 89.000 32.233 -10.750 1.00 10.14 69 ASN A O 1
ATOM 609 N N . GLY A 1 73 ? 88.730 33.920 -9.295 1.00 9.73 70 GLY A N 1
ATOM 610 C CA . GLY A 1 73 ? 88.363 33.045 -8.176 1.00 9.52 70 GLY A CA 1
ATOM 611 C C . GLY A 1 73 ? 89.539 32.297 -7.546 1.00 8.70 70 GLY A C 1
ATOM 612 O O . GLY A 1 73 ? 89.326 31.438 -6.692 1.00 9.00 70 GLY A O 1
ATOM 613 N N . ALA A 1 74 ? 90.774 32.592 -7.971 1.00 9.29 71 ALA A N 1
ATOM 614 C CA . ALA A 1 74 ? 91.937 31.908 -7.390 1.00 9.38 71 ALA A CA 1
ATOM 615 C C . ALA A 1 74 ? 92.054 32.199 -5.885 1.00 8.93 71 ALA A C 1
ATOM 616 O O . ALA A 1 74 ? 91.599 33.223 -5.379 1.00 8.25 71 ALA A O 1
ATOM 618 N N . LEU A 1 75 ? 92.750 31.293 -5.195 1.00 7.67 72 LEU A N 1
ATOM 619 C CA . LEU A 1 75 ? 92.837 31.313 -3.738 1.00 7.62 72 LEU A CA 1
ATOM 620 C C . LEU A 1 75 ? 94.252 31.611 -3.264 1.00 8.32 72 LEU A C 1
ATOM 621 O O . LEU A 1 75 ? 95.227 31.153 -3.857 1.00 8.23 72 LEU A O 1
ATOM 626 N N . THR A 1 76 ? 94.321 32.319 -2.129 1.00 7.70 73 THR A N 1
ATOM 627 C CA . THR A 1 76 ? 95.556 32.615 -1.446 1.00 8.14 73 THR A CA 1
ATOM 628 C C . THR A 1 76 ? 95.320 32.397 0.047 1.00 8.67 73 THR A C 1
ATOM 629 O O . THR A 1 76 ? 94.396 32.961 0.622 1.00 8.26 73 THR A O 1
ATOM 633 N N . PHE A 1 77 ? 96.160 31.570 0.663 1.00 7.80 74 PHE A N 1
ATOM 634 C CA . PHE A 1 77 ? 96.002 31.319 2.073 1.00 8.84 74 PHE A CA 1
ATOM 635 C C . PHE A 1 77 ? 96.160 32.634 2.839 1.00 8.46 74 PHE A C 1
ATOM 636 O O . PHE A 1 77 ? 97.141 33.364 2.633 1.00 8.92 74 PHE A O 1
ATOM 644 N N . ALA A 1 78 ? 95.207 32.905 3.748 1.00 8.48 75 ALA A N 1
ATOM 645 C CA . ALA A 1 78 ? 95.172 34.193 4.435 1.00 9.10 75 ALA A CA 1
ATOM 646 C C . ALA A 1 78 ? 95.119 34.072 5.961 1.00 10.47 75 ALA A C 1
ATOM 647 O O . ALA A 1 78 ? 95.501 35.028 6.641 1.00 13.07 75 ALA A O 1
ATOM 649 N N . GLY A 1 79 ? 94.645 32.954 6.499 1.00 10.51 76 GLY A N 1
ATOM 650 C CA . GLY A 1 79 ? 94.548 32.848 7.956 1.00 10.55 76 GLY A CA 1
ATOM 651 C C . GLY A 1 79 ? 93.840 31.580 8.381 1.00 10.48 76 GLY A C 1
ATOM 652 O O . GLY A 1 79 ? 93.426 30.780 7.552 1.00 9.98 76 GLY A O 1
ATOM 653 N N . GLU A 1 80 ? 93.742 31.401 9.705 1.00 10.19 77 GLU A N 1
ATOM 654 C CA . GLU A 1 80 ? 93.192 30.184 10.256 1.00 10.26 77 GLU A CA 1
ATOM 655 C C . GLU A 1 80 ? 92.840 30.397 11.734 1.00 9.88 77 GLU A C 1
ATOM 656 O O . GLU A 1 80 ? 93.285 31.352 12.368 1.00 10.84 77 GLU A O 1
ATOM 662 N N . ALA A 1 81 ? 92.044 29.472 12.262 1.00 9.27 78 ALA A N 1
ATOM 663 C CA . ALA A 1 81 ? 91.764 29.426 13.689 1.00 9.84 78 ALA A CA 1
ATOM 664 C C . ALA A 1 81 ? 91.492 27.979 14.065 1.00 9.42 78 ALA A C 1
ATOM 665 O O . ALA A 1 81 ? 90.984 27.212 13.259 1.00 9.12 78 ALA A O 1
ATOM 667 N N . ALA A 1 82 ? 91.819 27.635 15.312 1.00 8.98 79 ALA A N 1
ATOM 668 C CA . ALA A 1 82 ? 91.617 26.297 15.803 1.00 9.90 79 ALA A CA 1
ATOM 669 C C . ALA A 1 82 ? 90.135 26.040 16.072 1.00 10.50 79 ALA A C 1
ATOM 670 O O . ALA A 1 82 ? 89.383 26.948 16.499 1.00 11.21 79 ALA A O 1
ATOM 672 N N . LEU A 1 83 ? 89.754 24.783 15.890 1.00 10.06 80 LEU A N 1
ATOM 673 C CA . LEU A 1 83 ? 88.405 24.310 16.170 1.00 10.61 80 LEU A CA 1
ATOM 674 C C . LEU A 1 83 ? 88.476 23.234 17.250 1.00 10.63 80 LEU A C 1
ATOM 675 O O . LEU A 1 83 ? 89.472 22.531 17.382 1.00 12.04 80 LEU A O 1
ATOM 680 N N . PRO A 1 84 ? 87.376 23.053 18.005 1.00 12.47 81 PRO A N 1
ATOM 681 C CA . PRO A 1 84 ? 87.318 22.061 19.081 1.00 12.64 81 PRO A CA 1
ATOM 682 C C . PRO A 1 84 ? 87.092 20.613 18.627 1.00 15.27 81 PRO A C 1
ATOM 683 O O . PRO A 1 84 ? 87.090 19.717 19.457 1.00 19.33 81 PRO A O 1
ATOM 687 N N . GLY A 1 85 ? 86.977 20.393 17.321 1.00 12.60 82 GLY A N 1
ATOM 688 C CA . GLY A 1 85 ? 86.782 19.071 16.796 1.00 12.79 82 GLY A CA 1
ATOM 689 C C . GLY A 1 85 ? 86.934 19.066 15.288 1.00 12.05 82 GLY A C 1
ATOM 690 O O . GLY A 1 85 ? 86.899 20.124 14.664 1.00 12.40 82 GLY A O 1
ATOM 691 N N . SER A 1 86 ? 87.036 17.865 14.723 1.00 11.92 83 SER A N 1
ATOM 692 C CA . SER A 1 86 ? 87.162 17.688 13.298 1.00 12.15 83 SER A CA 1
ATOM 693 C C . SER A 1 86 ? 85.935 18.277 12.610 1.00 11.27 83 SER A C 1
ATOM 694 O O . SER A 1 86 ? 84.808 17.826 12.868 1.00 11.86 83 SER A O 1
ATOM 697 N N . PRO A 1 87 ? 86.093 19.271 11.706 1.00 9.95 84 PRO A N 1
ATOM 698 C CA . PRO A 1 87 ? 84.934 19.900 11.071 1.00 9.95 84 PRO A CA 1
ATOM 699 C C . PRO A 1 87 ? 84.273 19.043 9.988 1.00 10.43 84 PRO A C 1
ATOM 700 O O . PRO A 1 87 ? 84.922 18.596 9.041 1.00 11.37 84 PRO A O 1
ATOM 704 N N . THR A 1 88 ? 82.976 18.840 10.165 1.00 10.29 85 THR A N 1
ATOM 705 C CA . THR A 1 88 ? 82.162 18.025 9.275 1.00 9.26 85 THR A CA 1
ATOM 706 C C . THR A 1 88 ? 81.404 18.941 8.306 1.00 8.97 85 THR A C 1
ATOM 707 O O . THR A 1 88 ? 81.170 18.585 7.144 1.00 9.75 85 THR A O 1
ATOM 711 N N . HIS A 1 89 ? 80.975 20.094 8.808 1.00 8.41 86 HIS A N 1
ATOM 712 C CA . HIS A 1 89 ? 80.202 21.034 8.032 1.00 8.51 86 HIS A CA 1
ATOM 713 C C . HIS A 1 89 ? 80.569 22.436 8.497 1.00 8.96 86 HIS A C 1
ATOM 714 O O . HIS A 1 89 ? 80.774 22.628 9.678 1.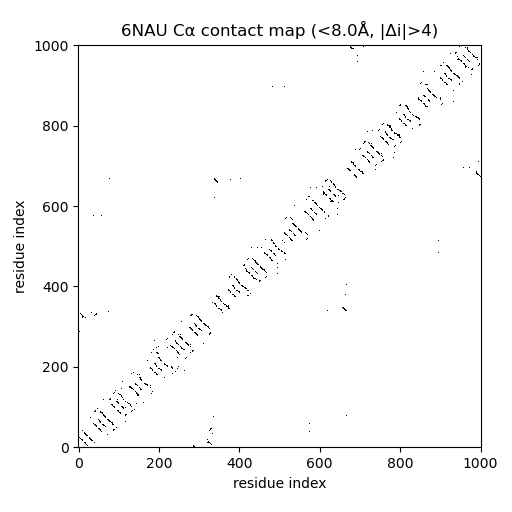00 11.05 86 HIS A O 1
ATOM 721 N N A ILE A 1 90 ? 80.645 23.374 7.544 0.50 8.44 87 ILE A N 1
ATOM 722 N N B ILE A 1 90 ? 80.692 23.383 7.564 0.50 8.86 87 ILE A N 1
ATOM 723 C CA A ILE A 1 90 ? 81.017 24.763 7.811 0.50 8.43 87 ILE A CA 1
ATOM 724 C CA B ILE A 1 90 ? 80.923 24.761 7.969 0.50 9.11 87 ILE A CA 1
ATOM 725 C C A ILE A 1 90 ? 80.012 25.684 7.100 0.50 8.16 87 ILE A C 1
ATOM 726 C C B ILE A 1 90 ? 79.992 25.662 7.150 0.50 8.58 87 ILE A C 1
ATOM 727 O O A ILE A 1 90 ? 79.501 25.349 6.026 0.50 8.40 87 ILE A O 1
ATOM 728 O O B ILE A 1 90 ? 79.525 25.301 6.062 0.50 8.84 87 ILE A O 1
ATOM 737 N N . SER A 1 91 ? 79.691 26.816 7.734 1.00 8.04 88 SER A N 1
ATOM 738 C CA . SER A 1 91 ? 78.744 27.763 7.172 1.00 8.56 88 SER A CA 1
ATOM 739 C C . SER A 1 91 ? 78.958 29.103 7.842 1.00 9.00 88 SER A C 1
ATOM 740 O O . SER A 1 91 ? 79.792 29.204 8.741 1.00 9.31 88 SER A O 1
ATOM 743 N N . THR A 1 92 ? 78.176 30.106 7.421 1.00 8.79 89 THR A N 1
ATOM 744 C CA . THR A 1 92 ? 78.246 31.393 8.078 1.00 9.87 89 THR A CA 1
ATOM 745 C C . THR A 1 92 ? 76.841 31.866 8.438 1.00 9.75 89 THR A C 1
ATOM 746 O O . THR A 1 92 ? 75.839 31.251 8.045 1.00 10.27 89 THR A O 1
ATOM 750 N N . ASP A 1 93 ? 76.789 32.944 9.231 1.00 9.58 90 ASP A N 1
ATOM 751 C CA . ASP A 1 93 ? 75.492 33.550 9.467 1.00 10.75 90 ASP A CA 1
ATOM 752 C C . ASP A 1 93 ? 75.157 34.358 8.211 1.00 10.62 90 ASP A C 1
ATOM 753 O O . ASP A 1 93 ? 75.946 34.461 7.274 1.00 11.12 90 ASP A O 1
ATOM 758 N N . ARG A 1 94 ? 73.991 34.992 8.213 1.00 10.75 91 ARG A N 1
ATOM 759 C CA . ARG A 1 94 ? 73.540 35.669 7.014 1.00 11.92 91 ARG A CA 1
ATOM 760 C C . ARG A 1 94 ? 74.419 36.882 6.688 1.00 11.66 91 ARG A C 1
ATOM 761 O O . ARG A 1 94 ? 74.515 37.268 5.539 1.00 14.22 91 ARG A O 1
ATOM 769 N N . HIS A 1 95 ? 75.000 37.509 7.710 1.00 11.64 92 HIS A N 1
ATOM 770 C CA . HIS A 1 95 ? 75.763 38.763 7.541 1.00 12.77 92 HIS A CA 1
ATOM 771 C C . HIS A 1 95 ? 77.275 38.540 7.444 1.00 12.56 92 HIS A C 1
ATOM 772 O O . HIS A 1 95 ? 78.021 39.507 7.346 1.00 13.57 92 HIS A O 1
ATOM 779 N N . GLY A 1 96 ? 77.717 37.280 7.472 1.00 11.09 93 GLY A N 1
ATOM 780 C CA . GLY A 1 96 ? 79.140 36.959 7.336 1.00 11.25 93 GLY A CA 1
ATOM 781 C C . GLY A 1 96 ? 79.995 37.454 8.493 1.00 12.25 93 GLY A C 1
ATOM 782 O O . GLY A 1 96 ? 81.139 37.851 8.285 1.00 13.65 93 GLY A O 1
ATOM 783 N N . ARG A 1 97 ? 79.457 37.394 9.711 1.00 11.50 94 ARG A N 1
ATOM 784 C CA . ARG A 1 97 ? 80.200 37.832 10.889 1.00 10.94 94 ARG A CA 1
ATOM 785 C C . ARG A 1 97 ? 80.749 36.635 11.671 1.00 9.77 94 ARG A C 1
ATOM 786 O O . ARG A 1 97 ? 81.659 36.806 12.470 1.00 9.49 94 ARG A O 1
ATOM 794 N N . PHE A 1 98 ? 80.173 35.457 11.435 1.00 10.15 95 PHE A N 1
ATOM 795 C CA . PHE A 1 98 ? 80.553 34.254 12.160 1.00 9.89 95 PHE A CA 1
ATOM 796 C C . PHE A 1 98 ? 80.615 33.042 11.228 1.00 9.97 95 PHE A C 1
ATOM 797 O O . PHE A 1 98 ? 79.848 32.946 10.276 1.00 10.79 95 PHE A O 1
ATOM 805 N N . VAL A 1 99 ? 81.554 32.147 11.530 1.00 9.22 96 VAL A N 1
ATOM 806 C CA . VAL A 1 99 ? 81.636 30.836 10.908 1.00 9.18 96 VAL A CA 1
ATOM 807 C C . VAL A 1 99 ? 81.165 29.799 11.931 1.00 8.92 96 VAL A C 1
ATOM 808 O O . VAL A 1 99 ? 81.585 29.816 13.084 1.00 9.70 96 VAL A O 1
ATOM 812 N N . PHE A 1 100 ? 80.265 28.919 11.498 1.00 8.60 97 PHE A N 1
ATOM 813 C CA . PHE A 1 100 ? 79.784 27.844 12.318 1.00 9.53 97 PHE A CA 1
ATOM 814 C C . PHE A 1 100 ? 80.433 26.546 11.851 1.00 8.86 97 PHE A C 1
ATOM 815 O O . PHE A 1 100 ? 80.506 26.286 10.665 1.00 10.41 97 PHE A O 1
ATOM 823 N N . SER A 1 101 ? 80.887 25.737 12.805 1.00 8.39 98 SER A N 1
ATOM 824 C CA . SER A 1 101 ? 81.451 24.448 12.491 1.00 9.27 98 SER A CA 1
ATOM 825 C C . SER A 1 101 ? 80.739 23.367 13.291 1.00 9.31 98 SER A C 1
ATOM 826 O O . SER A 1 101 ? 80.667 23.456 14.520 1.00 9.46 98 SER A O 1
ATOM 829 N N . ALA A 1 102 ? 80.226 22.375 12.572 1.00 9.48 99 ALA A N 1
ATOM 830 C CA . ALA A 1 102 ? 79.621 21.198 13.170 1.00 9.68 99 ALA A CA 1
ATOM 831 C C . ALA A 1 102 ? 80.656 20.080 13.090 1.00 9.73 99 ALA A C 1
ATOM 832 O O . ALA A 1 102 ? 81.209 19.841 12.000 1.00 9.51 99 ALA A O 1
ATOM 834 N N . SER A 1 103 ? 80.936 19.459 14.247 1.00 10.71 100 SER A N 1
ATOM 835 C CA . SER A 1 103 ? 81.868 18.337 14.343 1.00 10.78 100 SER A CA 1
ATOM 836 C C . SER A 1 103 ? 81.107 17.060 14.722 1.00 10.79 100 SER A C 1
ATOM 837 O O . SER A 1 103 ? 80.579 16.942 15.854 1.00 10.72 100 SER A O 1
ATOM 840 N N . TYR A 1 104 ? 81.099 16.108 13.793 1.00 10.91 101 TYR A N 1
ATOM 841 C CA . TYR A 1 104 ? 80.432 14.839 14.026 1.00 12.68 101 TYR A CA 1
ATOM 842 C C . TYR A 1 104 ? 81.139 14.067 15.145 1.00 13.98 101 TYR A C 1
ATOM 843 O O . TYR A 1 104 ? 80.508 13.575 16.088 1.00 15.07 101 TYR A O 1
ATOM 852 N N . ASN A 1 105 ? 82.465 14.009 15.057 1.00 14.29 102 ASN A N 1
ATOM 853 C CA . ASN A 1 105 ? 83.227 13.165 15.976 1.00 15.33 102 ASN A CA 1
ATOM 854 C C . ASN A 1 105 ? 83.208 13.697 17.414 1.00 15.92 102 ASN A C 1
ATOM 855 O O . ASN A 1 105 ? 83.151 12.900 18.368 1.00 16.83 102 ASN A O 1
ATOM 860 N N A GLN A 1 106 ? 83.263 15.023 17.565 0.50 14.33 103 GLN A N 1
ATOM 861 N N B GLN A 1 106 ? 83.285 15.022 17.578 0.50 14.02 103 GLN A N 1
ATOM 862 C CA A GLN A 1 106 ? 83.302 15.649 18.879 0.50 14.50 103 GLN A CA 1
ATOM 863 C CA B GLN A 1 106 ? 83.299 15.632 18.909 0.50 14.06 103 GLN A CA 1
ATOM 864 C C A GLN A 1 106 ? 81.887 16.037 19.347 0.50 13.07 103 GLN A C 1
ATOM 865 C C B GLN A 1 106 ? 81.860 15.838 19.411 0.50 12.82 103 GLN A C 1
ATOM 866 O O A GLN A 1 106 ? 81.728 16.583 20.454 0.50 12.88 103 GLN A O 1
ATOM 867 O O B GLN A 1 106 ? 81.641 16.017 20.614 0.50 12.96 103 GLN A O 1
ATOM 878 N N . GLY A 1 107 ? 80.883 15.765 18.498 1.00 12.16 104 GLY A N 1
ATOM 879 C CA . GLY A 1 107 ? 79.473 16.005 18.827 1.00 11.63 104 GLY A CA 1
ATOM 880 C C . GLY A 1 107 ? 79.213 17.431 19.287 1.00 11.44 104 GLY A C 1
ATOM 881 O O . GLY A 1 107 ? 78.579 17.662 20.333 1.00 11.64 104 GLY A O 1
ATOM 882 N N . CYS A 1 108 ? 79.679 18.413 18.510 1.00 10.25 105 CYS A N 1
ATOM 883 C CA . CYS A 1 108 ? 79.568 19.789 18.934 1.00 9.65 105 CYS A CA 1
ATOM 884 C C . CYS A 1 108 ? 79.384 20.731 17.742 1.00 10.22 105 CYS A C 1
ATOM 885 O O . CYS A 1 108 ? 79.717 20.416 16.593 1.00 10.10 105 CYS A O 1
ATOM 888 N N . VAL A 1 109 ? 78.890 21.925 18.064 1.00 10.31 106 VAL A N 1
ATOM 889 C CA . VAL A 1 109 ? 78.806 23.020 17.119 1.00 10.30 106 VAL A CA 1
ATOM 890 C C . VAL A 1 109 ? 79.536 24.191 17.775 1.00 9.91 106 VAL A C 1
ATOM 891 O O . VAL A 1 109 ? 79.375 24.422 18.992 1.00 10.28 106 VAL A O 1
ATOM 895 N N . SER A 1 110 ? 80.358 24.905 16.995 1.00 10.46 107 SER A N 1
ATOM 896 C CA . SER A 1 110 ? 81.131 26.000 17.552 1.00 10.20 107 SER A CA 1
ATOM 897 C C . SER A 1 110 ? 80.991 27.236 16.663 1.00 10.19 107 SER A C 1
ATOM 898 O O . SER A 1 110 ? 80.606 27.133 15.505 1.00 10.47 107 SER A O 1
ATOM 901 N N . VAL A 1 111 ? 81.326 28.388 17.246 1.00 10.54 108 VAL A N 1
ATOM 902 C CA . VAL A 1 111 ? 81.254 29.658 16.569 1.00 9.89 108 VAL A CA 1
ATOM 903 C C . VAL A 1 111 ? 82.641 30.297 16.547 1.00 10.85 108 VAL A C 1
ATOM 904 O O . VAL A 1 111 ? 83.286 30.486 17.591 1.00 10.77 108 VAL A O 1
ATOM 908 N N . THR A 1 112 ? 83.064 30.675 15.336 1.00 10.15 109 THR A N 1
ATOM 909 C CA . THR A 1 112 ? 84.324 31.337 15.067 1.00 10.05 109 THR A CA 1
ATOM 910 C C . THR A 1 112 ? 84.013 32.762 14.628 1.00 10.98 109 THR A C 1
ATOM 911 O O . THR A 1 112 ? 83.288 32.972 13.658 1.00 10.36 109 THR A O 1
ATOM 915 N N . PRO A 1 113 ? 84.525 33.786 15.316 1.00 10.84 110 PRO A N 1
ATOM 916 C CA . PRO A 1 113 ? 84.284 35.156 14.882 1.00 11.03 110 PRO A CA 1
ATOM 917 C C . PRO A 1 113 ? 85.162 35.537 13.682 1.00 11.85 110 PRO A C 1
ATOM 918 O O . PRO A 1 113 ? 86.266 35.014 13.538 1.00 12.52 110 PRO A O 1
ATOM 922 N N . LEU A 1 114 ? 84.642 36.401 12.821 1.00 13.01 111 LEU A N 1
ATOM 923 C CA . LEU A 1 114 ? 85.425 36.933 11.720 1.00 13.20 111 LEU A CA 1
ATOM 924 C C . LEU A 1 114 ? 85.753 38.400 12.009 1.00 14.82 111 LEU A C 1
ATOM 925 O O . LEU A 1 114 ? 84.872 39.180 12.396 1.00 17.13 111 LEU A O 1
ATOM 930 N N . HIS A 1 115 ? 87.031 38.740 11.851 1.00 15.80 112 HIS A N 1
ATOM 931 C CA . HIS A 1 115 ? 87.540 40.106 11.998 1.00 19.39 112 HIS A CA 1
ATOM 932 C C . HIS A 1 115 ? 88.241 40.465 10.689 1.00 15.75 112 HIS A C 1
ATOM 933 O O . HIS A 1 115 ? 89.238 39.858 10.367 1.00 14.65 112 HIS A O 1
ATOM 940 N N . ASP A 1 116 ? 87.654 41.395 9.937 1.00 17.40 113 ASP A N 1
ATOM 941 C CA . ASP A 1 116 ? 88.149 41.755 8.612 1.00 18.50 113 ASP A CA 1
ATOM 942 C C . ASP A 1 116 ? 88.180 40.492 7.739 1.00 17.58 113 ASP A C 1
ATOM 943 O O . ASP A 1 116 ? 89.068 40.336 6.910 1.00 17.86 113 ASP A O 1
ATOM 948 N N . GLY A 1 117 ? 87.244 39.575 8.015 1.00 16.15 114 GLY A N 1
ATOM 949 C CA . GLY A 1 117 ? 87.072 38.331 7.273 1.00 15.57 114 GLY A CA 1
ATOM 950 C C . GLY A 1 117 ? 87.986 37.207 7.729 1.00 15.16 114 GLY A C 1
ATOM 951 O O . GLY A 1 117 ? 87.887 36.104 7.209 1.00 12.90 114 GLY A O 1
ATOM 952 N N . LEU A 1 118 ? 88.862 37.471 8.703 1.00 12.81 115 LEU A N 1
ATOM 953 C CA . LEU A 1 118 ? 89.808 36.448 9.162 1.00 12.93 115 LEU A CA 1
ATOM 954 C C . LEU A 1 118 ? 89.284 35.791 10.434 1.00 13.02 115 LEU A C 1
ATOM 955 O O . LEU A 1 118 ? 88.734 36.458 11.310 1.00 13.35 115 LEU A O 1
ATOM 960 N N . PRO A 1 119 ? 89.413 34.454 10.551 1.00 11.70 116 PRO A N 1
ATOM 961 C CA . PRO A 1 119 ? 88.849 33.729 11.681 1.00 11.35 116 PRO A CA 1
ATOM 962 C C . PRO A 1 119 ? 89.657 33.903 12.967 1.00 12.66 116 PRO A C 1
ATOM 963 O O . PRO A 1 119 ? 90.883 33.896 12.932 1.00 13.78 116 PRO A O 1
ATOM 967 N N . GLY A 1 120 ? 88.937 34.141 14.062 1.00 13.03 117 GLY A N 1
ATOM 968 C CA . GLY A 1 120 ? 89.547 34.285 15.368 1.00 14.14 117 GLY A CA 1
ATOM 969 C C . GLY A 1 120 ? 89.261 33.100 16.274 1.00 13.02 117 GLY A C 1
ATOM 970 O O . GLY A 1 120 ? 88.609 32.131 15.880 1.00 12.53 117 GLY A O 1
ATOM 971 N N A GLU A 1 121 ? 89.728 33.220 17.523 0.50 14.91 118 GLU A N 1
ATOM 972 N N B GLU A 1 121 ? 89.779 33.180 17.506 0.50 14.74 118 GLU A N 1
ATOM 973 C CA A GLU A 1 121 ? 89.552 32.214 18.564 0.50 14.67 118 GLU A CA 1
ATOM 974 C CA B GLU A 1 121 ? 89.596 32.129 18.495 0.50 14.59 118 GLU A CA 1
ATOM 975 C C A GLU A 1 121 ? 88.058 31.911 18.771 0.50 13.40 118 GLU A C 1
ATOM 976 C C B GLU A 1 121 ? 88.094 31.898 18.741 0.50 13.40 118 GLU A C 1
ATOM 977 O O A GLU A 1 121 ? 87.217 32.826 18.855 0.50 12.79 118 GLU A O 1
ATOM 978 O O B GLU A 1 121 ? 87.289 32.844 18.828 0.50 13.29 118 GLU A O 1
ATOM 989 N N . THR A 1 122 ? 87.737 30.620 18.872 1.00 12.09 119 THR A N 1
ATOM 990 C CA . THR A 1 122 ? 86.380 30.179 19.099 1.00 12.35 119 THR A CA 1
ATOM 991 C C . THR A 1 122 ? 85.750 30.934 20.280 1.00 13.99 119 THR A C 1
ATOM 992 O O . THR A 1 122 ? 86.379 31.054 21.348 1.00 14.67 119 THR A O 1
ATOM 996 N N . ILE A 1 123 ? 84.511 31.401 20.102 1.00 13.76 120 ILE A N 1
ATOM 997 C CA . ILE A 1 123 ? 83.868 32.135 21.203 1.00 14.58 120 ILE A CA 1
ATOM 998 C C . ILE A 1 123 ? 82.882 31.275 21.994 1.00 13.82 120 ILE A C 1
ATOM 999 O O . ILE A 1 123 ? 82.605 31.631 23.148 1.00 12.77 120 ILE A O 1
ATOM 1004 N N . THR A 1 124 ? 82.413 30.170 21.412 1.00 12.79 121 THR A N 1
ATOM 1005 C CA . THR A 1 124 ? 81.531 29.259 22.127 1.00 12.12 121 THR A CA 1
ATOM 1006 C C . THR A 1 124 ? 81.546 27.883 21.461 1.00 11.01 121 THR A C 1
ATOM 1007 O O . THR A 1 124 ? 81.799 27.770 20.282 1.00 10.20 121 THR A O 1
ATOM 1011 N N A VAL A 1 125 ? 81.323 26.855 22.277 0.60 10.99 122 VAL A N 1
ATOM 1012 N N B VAL A 1 125 ? 81.311 26.838 22.267 0.40 10.99 122 VAL A N 1
ATOM 1013 C CA A VAL A 1 125 ? 81.178 25.499 21.807 0.60 10.77 122 VAL A CA 1
ATOM 1014 C CA B VAL A 1 125 ? 81.259 25.440 21.800 0.40 10.86 122 VAL A CA 1
ATOM 1015 C C A VAL A 1 125 ? 80.031 24.873 22.587 0.60 11.38 122 VAL A C 1
ATOM 1016 C C B VAL A 1 125 ? 80.148 24.717 22.562 0.40 11.12 122 VAL A C 1
ATOM 1017 O O A VAL A 1 125 ? 79.963 25.004 23.823 0.60 11.27 122 VAL A O 1
ATOM 1018 O O B VAL A 1 125 ? 80.254 24.556 23.779 0.40 11.22 122 VAL A O 1
ATOM 1025 N N . VAL A 1 126 ? 79.120 24.255 21.839 1.00 10.99 123 VAL A N 1
ATOM 1026 C CA . VAL A 1 126 ? 78.000 23.557 22.417 1.00 10.98 123 VAL A CA 1
ATOM 1027 C C . VAL A 1 126 ? 78.234 22.073 22.171 1.00 10.82 123 VAL A C 1
ATOM 1028 O O . VAL A 1 126 ? 78.177 21.610 21.022 1.00 9.70 123 VAL A O 1
ATOM 1032 N N . GLU A 1 127 ? 78.497 21.342 23.258 1.00 10.29 124 GLU A N 1
ATOM 1033 C CA . GLU A 1 127 ? 78.764 19.930 23.177 1.00 11.42 124 GLU A CA 1
ATOM 1034 C C . GLU A 1 127 ? 77.492 19.144 23.506 1.00 11.42 124 GLU A C 1
ATOM 1035 O O . GLU A 1 127 ? 76.440 19.733 23.777 1.00 12.54 124 GLU A O 1
ATOM 1041 N N . GLY A 1 128 ? 77.593 17.812 23.412 1.00 10.90 125 GLY A N 1
ATOM 1042 C CA . GLY A 1 128 ? 76.476 16.910 23.724 1.00 12.70 125 GLY A CA 1
ATOM 1043 C C . GLY A 1 128 ? 75.510 16.698 22.560 1.00 12.03 125 GLY A C 1
ATOM 1044 O O . GLY A 1 128 ? 74.366 16.252 22.766 1.00 13.39 125 GLY A O 1
ATOM 1045 N N . LEU A 1 129 ? 75.955 17.031 21.344 1.00 11.08 126 LEU A N 1
ATOM 1046 C CA . LEU A 1 129 ? 75.143 16.859 20.135 1.00 10.94 126 LEU A CA 1
ATOM 1047 C C . LEU A 1 129 ? 75.713 15.680 19.344 1.00 12.44 126 LEU A C 1
ATOM 1048 O O . LEU A 1 129 ? 76.459 15.847 18.373 1.00 10.87 126 LEU A O 1
ATOM 1053 N N . GLU A 1 130 ? 75.357 14.467 19.771 1.00 11.69 127 GLU A N 1
ATOM 1054 C CA . GLU A 1 130 ? 75.979 13.288 19.206 1.00 12.29 127 GLU A CA 1
ATOM 1055 C C . GLU A 1 130 ? 75.688 13.197 17.694 1.00 11.29 127 GLU A C 1
ATOM 1056 O O . GLU A 1 130 ? 74.546 13.230 17.253 1.00 10.91 127 GLU A O 1
ATOM 1062 N N . GLY A 1 131 ? 76.754 13.051 16.904 1.00 11.97 128 GLY A N 1
ATOM 1063 C CA . GLY A 1 131 ? 76.618 12.971 15.455 1.00 11.53 128 GLY A CA 1
ATOM 1064 C C . GLY A 1 131 ? 76.268 14.310 14.818 1.00 10.39 128 GLY A C 1
ATOM 1065 O O . GLY A 1 131 ? 75.702 14.334 13.747 1.00 10.30 128 GLY A O 1
ATOM 1066 N N . CYS A 1 132 ? 76.621 15.409 15.482 1.00 10.04 129 CYS A N 1
ATOM 1067 C CA . CYS A 1 132 ? 76.383 16.757 14.963 1.00 9.36 129 CYS A CA 1
ATOM 1068 C C . CYS A 1 132 ? 76.864 16.824 13.510 1.00 9.52 129 CYS A C 1
ATOM 1069 O O . CYS A 1 132 ? 78.061 16.628 13.278 1.00 10.34 129 CYS A O 1
ATOM 1072 N N . HIS A 1 133 ? 75.979 17.174 12.557 1.00 9.26 130 HIS A N 1
ATOM 1073 C CA . HIS A 1 133 ? 76.380 16.982 11.157 1.00 8.81 130 HIS A CA 1
ATOM 1074 C C . HIS A 1 133 ? 76.250 18.243 10.298 1.00 8.74 130 HIS A C 1
ATOM 1075 O O . HIS A 1 133 ? 76.747 18.248 9.201 1.00 9.24 130 HIS A O 1
ATOM 1082 N N . SER A 1 134 ? 75.583 19.280 10.790 1.00 8.18 131 SER A N 1
ATOM 1083 C CA . SER A 1 134 ? 75.505 20.542 10.047 1.00 8.09 131 SER A CA 1
ATOM 1084 C C . SER A 1 134 ? 74.964 21.623 10.976 1.00 8.13 131 SER A C 1
ATOM 1085 O O . SER A 1 134 ? 74.398 21.330 12.037 1.00 8.95 131 SER A O 1
ATOM 1088 N N . ALA A 1 135 ? 75.222 22.866 10.598 1.00 7.88 132 ALA A N 1
ATOM 1089 C CA . ALA A 1 135 ? 74.696 24.019 11.292 1.00 8.68 132 ALA A CA 1
ATOM 1090 C C . ALA A 1 135 ? 74.153 24.932 10.197 1.00 8.70 132 ALA A C 1
ATOM 1091 O O . ALA A 1 135 ? 74.884 25.324 9.303 1.00 9.86 132 ALA A O 1
ATOM 1093 N N . ASN A 1 136 ? 72.861 25.258 10.284 1.00 7.92 133 ASN A N 1
ATOM 1094 C CA . ASN A 1 136 ? 72.167 25.931 9.190 1.00 7.98 133 ASN A CA 1
ATOM 1095 C C . ASN A 1 136 ? 71.400 27.136 9.725 1.00 8.47 133 ASN A C 1
ATOM 1096 O O . ASN A 1 136 ? 70.373 26.971 10.407 1.00 7.61 133 ASN A O 1
ATOM 1101 N N . ILE A 1 137 ? 71.883 28.347 9.412 1.00 8.83 134 ILE A N 1
ATOM 1102 C CA . ILE A 1 137 ? 71.240 29.554 9.959 1.00 9.62 134 ILE A CA 1
ATOM 1103 C C . ILE A 1 137 ? 69.879 29.753 9.280 1.00 8.45 134 ILE A C 1
ATOM 1104 O O . ILE A 1 137 ? 69.740 29.554 8.060 1.00 8.70 134 ILE A O 1
ATOM 1109 N N . SER A 1 138 ? 68.872 30.103 10.094 1.00 8.77 135 SER A N 1
ATOM 1110 C CA . SER A 1 138 ? 67.513 30.319 9.595 1.00 8.25 135 SER A CA 1
ATOM 1111 C C . SER A 1 138 ? 67.504 31.509 8.648 1.00 8.26 135 SER A C 1
ATOM 1112 O O . SER A 1 138 ? 68.388 32.368 8.694 1.00 8.22 135 SER A O 1
ATOM 1115 N N . PRO A 1 139 ? 66.486 31.598 7.765 1.00 8.77 136 PRO A N 1
ATOM 1116 C CA . PRO A 1 139 ? 66.361 32.726 6.851 1.00 9.55 136 PRO A CA 1
ATOM 1117 C C . PRO A 1 139 ? 66.378 34.099 7.521 1.00 10.09 136 PRO A C 1
ATOM 1118 O O . PRO A 1 139 ? 66.997 35.002 6.963 1.00 11.54 136 PRO A O 1
ATOM 1122 N N . ASP A 1 140 ? 65.868 34.174 8.765 1.00 10.24 137 ASP A N 1
ATOM 1123 C CA . ASP A 1 140 ? 65.790 35.467 9.470 1.00 11.03 137 ASP A CA 1
ATOM 1124 C C . ASP A 1 140 ? 67.020 35.731 10.352 1.00 11.06 137 ASP A C 1
ATOM 1125 O O . ASP A 1 140 ? 67.049 36.754 11.061 1.00 12.06 137 ASP A O 1
ATOM 1130 N N . ASN A 1 141 ? 67.991 34.810 10.319 1.00 10.29 138 ASN A N 1
ATOM 1131 C CA . ASN A 1 141 ? 69.275 34.908 11.015 1.00 10.05 138 ASN A CA 1
ATOM 1132 C C . ASN A 1 141 ? 69.133 34.746 12.538 1.00 9.43 138 ASN A C 1
ATOM 1133 O O . ASN A 1 141 ? 70.117 34.895 13.229 1.00 9.75 138 ASN A O 1
ATOM 1138 N N . ARG A 1 142 ? 67.948 34.429 13.064 1.00 9.46 139 ARG A N 1
ATOM 1139 C CA . ARG A 1 142 ? 67.831 34.320 14.517 1.00 9.33 139 ARG A CA 1
ATOM 1140 C C . ARG A 1 142 ? 68.170 32.932 15.073 1.00 9.15 139 ARG A C 1
ATOM 1141 O O . ARG A 1 142 ? 68.552 32.836 16.254 1.00 9.90 139 ARG A O 1
ATOM 1149 N N . THR A 1 143 ? 68.019 31.875 14.266 1.00 8.67 140 THR A N 1
ATOM 1150 C CA . THR A 1 143 ? 68.045 30.526 14.798 1.00 9.14 140 THR A CA 1
ATOM 1151 C C . THR A 1 143 ? 68.975 29.617 14.008 1.00 9.91 140 THR A C 1
ATOM 1152 O O . THR A 1 143 ? 68.866 29.536 12.789 1.00 9.76 140 THR A O 1
ATOM 1156 N N . LEU A 1 144 ? 69.866 28.924 14.720 1.00 9.07 141 LEU A N 1
ATOM 1157 C CA . LEU A 1 144 ? 70.758 27.982 14.070 1.00 8.91 141 LEU A CA 1
ATOM 1158 C C . LEU A 1 144 ? 70.143 26.589 14.214 1.00 8.37 141 LEU A C 1
ATOM 1159 O O . LEU A 1 144 ? 69.898 26.139 15.323 1.00 9.01 141 LEU A O 1
ATOM 1164 N N . TRP A 1 145 ? 69.850 25.947 13.073 1.00 8.57 142 TRP A N 1
ATOM 1165 C CA . TRP A 1 145 ? 69.269 24.613 13.012 1.00 8.49 142 TRP A CA 1
ATOM 1166 C C . TRP A 1 145 ? 70.423 23.616 12.926 1.00 8.86 142 TRP A C 1
ATOM 1167 O O . TRP A 1 145 ? 71.198 23.652 11.943 1.00 8.26 142 TRP A O 1
ATOM 1178 N N . VAL A 1 146 ? 70.510 22.719 13.919 1.00 8.82 143 VAL A N 1
ATOM 1179 C CA . VAL A 1 146 ? 71.668 21.839 14.024 1.00 9.46 143 VAL A CA 1
ATOM 1180 C C . VAL A 1 146 ? 71.260 20.375 14.106 1.00 9.60 143 VAL A C 1
ATOM 1181 O O . VAL A 1 146 ? 70.995 19.849 15.196 1.00 9.68 143 VAL A O 1
ATOM 1185 N N . PRO A 1 147 ? 71.257 19.651 12.968 1.00 8.34 144 PRO A N 1
ATOM 1186 C CA . PRO A 1 147 ? 71.028 18.204 12.982 1.00 8.75 144 PRO A CA 1
ATOM 1187 C C . PRO A 1 147 ? 72.062 17.444 13.821 1.00 9.53 144 PRO A C 1
ATOM 1188 O O . PRO A 1 147 ? 73.287 17.615 13.644 1.00 9.12 144 PRO A O 1
ATOM 1192 N N . ALA A 1 148 ? 71.554 16.646 14.763 1.00 10.36 145 ALA A N 1
ATOM 1193 C CA . ALA A 1 148 ? 72.361 15.744 15.567 1.00 11.09 145 ALA A CA 1
ATOM 1194 C C . ALA A 1 148 ? 71.976 14.344 15.098 1.00 10.81 145 ALA A C 1
ATOM 1195 O O . ALA A 1 148 ? 70.971 13.808 15.538 1.00 10.79 145 ALA A O 1
ATOM 1197 N N . LEU A 1 149 ? 72.748 13.818 14.145 1.00 10.88 146 LEU A N 1
ATOM 1198 C CA . LEU A 1 149 ? 72.370 12.622 13.408 1.00 11.52 146 LEU A CA 1
ATOM 1199 C C . LEU A 1 149 ? 72.066 11.438 14.342 1.00 12.33 146 LEU A C 1
ATOM 1200 O O . LEU A 1 149 ? 71.059 10.739 14.134 1.00 12.60 146 LEU A O 1
ATOM 1205 N N . LYS A 1 150 ? 72.878 11.267 15.392 1.00 12.53 147 LYS A N 1
ATOM 1206 C CA . LYS A 1 150 ? 72.725 10.098 16.262 1.00 13.49 147 LYS A CA 1
ATOM 1207 C C . LYS A 1 150 ? 71.638 10.309 17.318 1.00 14.75 147 LYS A C 1
ATOM 1208 O O . LYS A 1 150 ? 71.327 9.368 18.054 1.00 16.64 147 LYS A O 1
ATOM 1214 N N . GLN A 1 151 ? 71.028 11.495 17.358 1.00 12.12 148 GLN A N 1
ATOM 1215 C CA . GLN A 1 151 ? 70.008 11.802 18.352 1.00 12.00 148 GLN A CA 1
ATOM 1216 C C . GLN A 1 151 ? 68.620 11.963 17.705 1.00 13.17 148 GLN A C 1
ATOM 1217 O O . GLN A 1 151 ? 67.661 12.285 18.398 1.00 12.93 148 GLN A O 1
ATOM 1223 N N . ASP A 1 152 ? 68.541 11.811 16.375 1.00 11.98 149 ASP A N 1
ATOM 1224 C CA . ASP A 1 152 ? 67.252 11.918 15.680 1.00 12.43 149 ASP A CA 1
ATOM 1225 C C . ASP A 1 152 ? 66.568 13.244 16.021 1.00 12.01 149 ASP A C 1
ATOM 1226 O O . ASP A 1 152 ? 65.359 13.317 16.270 1.00 11.74 149 ASP A O 1
ATOM 1231 N N . ARG A 1 153 ? 67.352 14.323 16.022 1.00 10.95 150 ARG A N 1
ATOM 1232 C CA . ARG A 1 153 ? 66.769 15.588 16.269 1.00 11.65 150 ARG A CA 1
ATOM 1233 C C . ARG A 1 153 ? 67.571 16.657 15.537 1.00 11.89 150 ARG A C 1
ATOM 1234 O O . ARG A 1 153 ? 68.736 16.465 15.203 1.00 11.39 150 ARG A O 1
ATOM 1242 N N . ILE A 1 154 ? 66.889 17.772 15.310 1.00 10.58 151 ILE A N 1
ATOM 1243 C CA . ILE A 1 154 ? 67.486 18.999 14.827 1.00 11.49 151 ILE A CA 1
ATOM 1244 C C . ILE A 1 154 ? 67.380 19.978 15.990 1.00 11.57 151 ILE A C 1
ATOM 1245 O O . ILE A 1 154 ? 66.270 20.386 16.359 1.00 11.80 151 ILE A O 1
ATOM 1250 N N . CYS A 1 155 ? 68.533 20.350 16.557 1.00 10.73 152 CYS A N 1
ATOM 1251 C CA . CYS A 1 155 ? 68.564 21.282 17.675 1.00 11.49 152 CYS A CA 1
ATOM 1252 C C . CYS A 1 155 ? 68.402 22.714 17.170 1.00 10.66 152 CYS A C 1
ATOM 1253 O O . CYS A 1 155 ? 68.848 23.051 16.066 1.00 10.81 152 CYS A O 1
ATOM 1256 N N . LEU A 1 156 ? 67.730 23.530 17.989 1.00 8.88 153 LEU A N 1
ATOM 1257 C CA . LEU A 1 156 ? 67.410 24.889 17.671 1.00 9.51 153 LEU A CA 1
ATOM 1258 C C . LEU A 1 156 ? 68.042 25.821 18.689 1.00 9.76 153 LEU A C 1
ATOM 1259 O O . LEU A 1 156 ? 67.746 25.741 19.884 1.00 10.20 153 LEU A O 1
ATOM 1264 N N . PHE A 1 157 ? 68.907 26.713 18.190 1.00 8.95 154 PHE A N 1
ATOM 1265 C CA . PHE A 1 157 ? 69.611 27.648 19.049 1.00 8.73 154 PHE A CA 1
ATOM 1266 C C . PHE A 1 157 ? 69.385 29.083 18.587 1.00 8.78 154 PHE A C 1
ATOM 1267 O O . PHE A 1 157 ? 69.521 29.368 17.412 1.00 9.63 154 PHE A O 1
ATOM 1275 N N . THR A 1 158 ? 69.124 29.980 19.538 1.00 8.80 155 THR A N 1
ATOM 1276 C CA . THR A 1 158 ? 69.108 31.379 19.213 1.00 9.17 155 THR A CA 1
ATOM 1277 C C . THR A 1 158 ? 70.552 31.859 19.089 1.00 8.79 155 THR A C 1
ATOM 1278 O O . THR A 1 158 ? 71.383 31.546 19.938 1.00 9.14 155 THR A O 1
ATOM 1282 N N . LEU A 1 159 ? 70.838 32.588 18.004 1.00 8.05 156 LEU A N 1
ATOM 1283 C CA . LEU A 1 159 ? 72.156 33.207 17.768 1.00 8.12 156 LEU A CA 1
ATOM 1284 C C . LEU A 1 159 ? 72.092 34.663 18.221 1.00 8.36 156 LEU A C 1
ATOM 1285 O O . LEU A 1 159 ? 71.290 35.447 17.696 1.00 9.04 156 LEU A O 1
ATOM 1290 N N . SER A 1 160 ? 72.951 35.047 19.162 1.00 8.42 157 SER A N 1
ATOM 1291 C CA . SER A 1 160 ? 72.980 36.414 19.594 1.00 8.57 157 SER A CA 1
ATOM 1292 C C . SER A 1 160 ? 73.805 37.269 18.619 1.00 8.81 157 SER A C 1
ATOM 1293 O O . SER A 1 160 ? 74.540 36.750 17.773 1.00 9.50 157 SER A O 1
ATOM 1296 N N . ASP A 1 161 ? 73.670 38.588 18.748 1.00 9.39 158 ASP A N 1
ATOM 1297 C CA . ASP A 1 161 ? 74.435 39.530 17.927 1.00 10.45 158 ASP A CA 1
ATOM 1298 C C . ASP A 1 161 ? 75.941 39.336 18.150 1.00 10.55 158 ASP A C 1
ATOM 1299 O O . ASP A 1 161 ? 76.721 39.592 17.239 1.00 11.46 158 ASP A O 1
ATOM 1304 N N . ASP A 1 162 ? 76.330 38.850 19.337 1.00 10.25 159 ASP A N 1
ATOM 1305 C CA . ASP A 1 162 ? 77.740 38.658 19.665 1.00 10.73 159 ASP A CA 1
ATOM 1306 C C . ASP A 1 162 ? 78.214 37.237 19.319 1.00 10.09 159 ASP A C 1
ATOM 1307 O O . ASP A 1 162 ? 79.338 36.881 19.653 1.00 11.80 159 ASP A O 1
ATOM 1312 N N . GLY A 1 163 ? 77.341 36.435 18.701 1.00 9.92 160 GLY A N 1
ATOM 1313 C CA . GLY A 1 163 ? 77.720 35.106 18.185 1.00 10.48 160 GLY A CA 1
ATOM 1314 C C . GLY A 1 163 ? 77.504 33.945 19.142 1.00 10.54 160 GLY A C 1
ATOM 1315 O O . GLY A 1 163 ? 77.997 32.845 18.863 1.00 12.56 160 GLY A O 1
ATOM 1316 N N . PHE A 1 164 ? 76.795 34.152 20.263 1.00 10.02 161 PHE A N 1
ATOM 1317 C CA . PHE A 1 164 ? 76.541 33.063 21.223 1.00 9.83 161 PHE A CA 1
ATOM 1318 C C . PHE A 1 164 ? 75.290 32.267 20.831 1.00 9.69 161 PHE A C 1
ATOM 1319 O O . PHE A 1 164 ? 74.425 32.783 20.115 1.00 10.66 161 PHE A O 1
ATOM 1327 N N . LEU A 1 165 ? 75.233 31.005 21.274 1.00 9.25 162 LEU A N 1
ATOM 1328 C CA . LEU A 1 165 ? 74.157 30.068 20.971 1.00 9.10 162 LEU A CA 1
ATOM 1329 C C . LEU A 1 165 ? 73.558 29.536 22.262 1.00 10.18 162 LEU A C 1
ATOM 1330 O O . LEU A 1 165 ? 74.285 29.029 23.111 1.00 11.14 162 LEU A O 1
ATOM 1335 N N . SER A 1 166 ? 72.232 29.577 22.362 1.00 9.66 163 SER A N 1
ATOM 1336 C CA . SER A 1 166 ? 71.582 28.973 23.498 1.00 10.56 163 SER A CA 1
ATOM 1337 C C . SER A 1 166 ? 70.245 28.383 23.048 1.00 9.72 163 SER A C 1
ATOM 1338 O O . SER A 1 166 ? 69.604 28.847 22.108 1.00 9.92 163 SER A O 1
ATOM 1341 N N . ALA A 1 167 ? 69.895 27.266 23.678 1.00 10.09 164 ALA A N 1
ATOM 1342 C CA . ALA A 1 167 ? 68.730 26.500 23.300 1.00 10.77 164 ALA A CA 1
ATOM 1343 C C . ALA A 1 167 ? 67.456 27.346 23.353 1.00 11.83 164 ALA A C 1
ATOM 1344 O O . ALA A 1 167 ? 67.243 28.141 24.278 1.00 12.12 164 ALA A O 1
ATOM 1346 N N . GLN A 1 168 ? 66.618 27.173 22.336 1.00 11.75 165 GLN A N 1
ATOM 1347 C CA . GLN A 1 168 ? 65.312 27.786 22.329 1.00 12.75 165 GLN A CA 1
ATOM 1348 C C . GLN A 1 168 ? 64.319 26.846 23.020 1.00 13.66 165 GLN A C 1
ATOM 1349 O O . GLN A 1 168 ? 64.671 25.771 23.508 1.00 12.97 165 GLN A O 1
ATOM 1355 N N . GLU A 1 169 ? 63.069 27.312 23.099 1.00 14.99 166 GLU A N 1
ATOM 1356 C CA . GLU A 1 169 ? 61.956 26.514 23.579 1.00 18.11 166 GLU A CA 1
ATOM 1357 C C . GLU A 1 169 ? 60.936 26.429 22.447 1.00 19.24 166 GLU A C 1
ATOM 1358 O O . GLU A 1 169 ? 60.331 27.447 22.105 1.00 18.37 166 GLU A O 1
ATOM 1364 N N . PRO A 1 170 ? 60.706 25.251 21.815 1.00 15.65 167 PRO A N 1
ATOM 1365 C CA . PRO A 1 170 ? 61.378 24.001 22.171 1.00 14.88 167 PRO A CA 1
ATOM 1366 C C . PRO A 1 170 ? 62.845 23.970 21.725 1.00 13.83 167 PRO A C 1
ATOM 1367 O O . PRO A 1 170 ? 63.221 24.680 20.777 1.00 13.61 167 PRO A O 1
ATOM 1371 N N . ALA A 1 171 ? 63.629 23.108 22.374 1.00 12.31 168 ALA A N 1
ATOM 1372 C CA . ALA A 1 171 ? 65.075 23.019 22.102 1.00 12.30 168 ALA A CA 1
ATOM 1373 C C . ALA A 1 171 ? 65.395 22.261 20.812 1.00 11.71 168 ALA A C 1
ATOM 1374 O O . ALA A 1 171 ? 66.529 22.314 20.327 1.00 11.16 168 ALA A O 1
ATOM 1376 N N A GLU A 1 172 ? 64.399 21.567 20.264 0.60 12.23 169 GLU A N 1
ATOM 1377 N N B GLU A 1 172 ? 64.424 21.507 20.291 0.40 11.31 169 GLU A N 1
ATOM 1378 C CA A GLU A 1 172 ? 64.625 20.729 19.100 0.60 13.67 169 GLU A CA 1
ATOM 1379 C CA B GLU A 1 172 ? 64.652 20.751 19.062 0.40 11.67 169 GLU A CA 1
ATOM 1380 C C A GLU A 1 172 ? 63.295 20.394 18.417 0.60 13.85 169 GLU A C 1
ATOM 1381 C C B GLU A 1 172 ? 63.329 20.264 18.471 0.40 12.72 169 GLU A C 1
ATOM 1382 O O A GLU A 1 172 ? 62.221 20.707 18.945 0.60 13.51 169 GLU A O 1
ATOM 1383 O O B GLU A 1 172 ? 62.287 20.293 19.127 0.40 13.03 169 GLU A O 1
ATOM 1394 N N . VAL A 1 173 ? 63.416 19.824 17.216 1.00 14.41 170 VAL A N 1
ATOM 1395 C CA . VAL A 1 173 ? 62.335 19.137 16.507 1.00 13.59 170 VAL A CA 1
ATOM 1396 C C . VAL A 1 173 ? 62.925 17.744 16.268 1.00 14.23 170 VAL A C 1
ATOM 1397 O O . VAL A 1 173 ? 64.165 17.589 16.181 1.00 12.76 170 VAL A O 1
ATOM 1401 N N . THR A 1 174 ? 62.073 16.726 16.236 1.00 13.96 171 THR A N 1
ATOM 1402 C CA . THR A 1 174 ? 62.529 15.351 16.166 1.00 14.87 171 THR A CA 1
ATOM 1403 C C . THR A 1 174 ? 62.154 14.686 14.844 1.00 14.58 171 THR A C 1
ATOM 1404 O O . THR A 1 174 ? 61.161 15.037 14.179 1.00 16.25 171 THR A O 1
ATOM 1408 N N . THR A 1 175 ? 62.955 13.682 14.483 1.00 13.45 172 THR A N 1
ATOM 1409 C CA . THR A 1 175 ? 62.702 12.863 13.311 1.00 14.43 172 THR A CA 1
ATOM 1410 C C . THR A 1 175 ? 62.176 11.504 13.777 1.00 16.50 172 THR A C 1
ATOM 1411 O O . THR A 1 175 ? 62.171 11.226 14.979 1.00 15.65 172 THR A O 1
ATOM 1415 N N . VAL A 1 176 ? 61.750 10.666 12.823 1.00 18.14 173 VAL A N 1
ATOM 1416 C CA . VAL A 1 176 ? 61.410 9.302 13.183 1.00 20.62 173 VAL A CA 1
ATOM 1417 C C . VAL A 1 176 ? 62.689 8.649 13.716 1.00 20.24 173 VAL A C 1
ATOM 1418 O O . VAL A 1 176 ? 63.819 9.051 13.387 1.00 16.03 173 VAL A O 1
ATOM 1422 N N . GLU A 1 177 ? 62.508 7.614 14.533 1.00 18.16 174 GLU A N 1
ATOM 1423 C CA . GLU A 1 177 ? 63.628 6.927 15.133 1.00 18.84 174 GLU A CA 1
ATOM 1424 C C . GLU A 1 177 ? 64.504 6.292 14.050 1.00 16.47 174 GLU A C 1
ATOM 1425 O O . GLU A 1 177 ? 64.023 5.627 13.125 1.00 17.11 174 GLU A O 1
ATOM 1431 N N . GLY A 1 178 ? 65.816 6.534 14.157 1.00 14.30 175 GLY A N 1
ATOM 1432 C CA . GLY A 1 178 ? 66.788 5.951 13.244 1.00 15.67 175 GLY A CA 1
ATOM 1433 C C . GLY A 1 178 ? 66.901 6.671 11.905 1.00 15.24 175 GLY A C 1
ATOM 1434 O O . GLY A 1 178 ? 67.601 6.172 11.031 1.00 17.97 175 GLY A O 1
ATOM 1435 N N . ALA A 1 179 ? 66.252 7.839 11.753 1.00 13.69 176 ALA A N 1
ATOM 1436 C CA . ALA A 1 179 ? 66.306 8.570 10.447 1.00 12.38 176 ALA A CA 1
ATOM 1437 C C . ALA A 1 179 ? 67.715 9.131 10.185 1.00 11.91 176 ALA A C 1
ATOM 1438 O O . ALA A 1 179 ? 68.175 9.129 9.052 1.00 12.75 176 ALA A O 1
ATOM 1440 N N . GLY A 1 180 ? 68.352 9.692 11.216 1.00 12.07 177 GLY A N 1
ATOM 1441 C CA . GLY A 1 180 ? 69.695 10.236 11.076 1.00 10.71 177 GLY A CA 1
ATOM 1442 C C . GLY A 1 180 ? 69.726 11.566 10.317 1.00 10.10 177 GLY A C 1
ATOM 1443 O O . GLY A 1 180 ? 70.351 11.656 9.263 1.00 10.84 177 GLY A O 1
ATOM 1444 N N . PRO A 1 181 ? 69.097 12.639 10.842 1.00 10.36 178 PRO A N 1
ATOM 1445 C CA . PRO A 1 181 ? 69.107 13.946 10.165 1.00 10.26 178 PRO A CA 1
ATOM 1446 C C . PRO A 1 181 ? 70.552 14.413 9.929 1.00 9.94 178 PRO A C 1
ATOM 1447 O O . PRO A 1 181 ? 71.385 14.328 10.841 1.00 9.24 178 PRO A O 1
ATOM 1451 N N . ARG A 1 182 ? 70.810 14.963 8.733 1.00 9.03 179 ARG A N 1
ATOM 1452 C CA . ARG A 1 182 ? 72.201 15.202 8.325 1.00 8.83 179 ARG A CA 1
ATOM 1453 C C . ARG A 1 182 ? 72.430 16.632 7.804 1.00 8.89 179 ARG A C 1
ATOM 1454 O O . ARG A 1 182 ? 73.083 17.429 8.480 1.00 9.50 179 ARG A O 1
ATOM 1462 N N . HIS A 1 183 ? 71.918 16.921 6.594 1.00 9.93 180 HIS A N 1
ATOM 1463 C CA . HIS A 1 183 ? 72.064 18.227 5.921 1.00 9.04 180 HIS A CA 1
ATOM 1464 C C . HIS A 1 183 ? 70.693 18.845 5.663 1.00 9.82 180 HIS A C 1
ATOM 1465 O O . HIS A 1 183 ? 69.681 18.130 5.637 1.00 9.59 180 HIS A O 1
ATOM 1472 N N A MET A 1 184 ? 70.643 20.168 5.521 0.50 10.27 181 MET A N 1
ATOM 1473 N N B MET A 1 184 ? 70.672 20.175 5.538 0.50 9.39 181 MET A N 1
ATOM 1474 C CA A MET A 1 184 ? 69.368 20.780 5.180 0.50 10.99 181 MET A CA 1
ATOM 1475 C CA B MET A 1 184 ? 69.441 20.914 5.271 0.50 9.49 181 MET A CA 1
ATOM 1476 C C A MET A 1 184 ? 69.599 22.088 4.420 0.50 10.57 181 MET A C 1
ATOM 1477 C C B MET A 1 184 ? 69.666 21.994 4.214 0.50 9.23 181 MET A C 1
ATOM 1478 O O A MET A 1 184 ? 70.702 22.662 4.446 0.50 10.21 181 MET A O 1
ATOM 1479 O O B MET A 1 184 ? 70.802 22.334 3.873 0.50 8.37 181 MET A O 1
ATOM 1488 N N . VAL A 1 185 ? 68.536 22.524 3.735 1.00 9.48 182 VAL A N 1
ATOM 1489 C CA . VAL A 1 185 ? 68.487 23.763 2.980 1.00 9.68 182 VAL A CA 1
ATOM 1490 C C . VAL A 1 185 ? 67.121 24.369 3.271 1.00 9.93 182 VAL A C 1
ATOM 1491 O O . VAL A 1 185 ? 66.192 23.650 3.602 1.00 11.02 182 VAL A O 1
ATOM 1495 N N . PHE A 1 186 ? 67.040 25.685 3.173 1.00 8.71 183 PHE A N 1
ATOM 1496 C CA . PHE A 1 186 ? 65.782 26.374 3.313 1.00 9.34 183 PHE A CA 1
ATOM 1497 C C . PHE A 1 186 ? 65.281 26.816 1.936 1.00 9.25 183 PHE A C 1
ATOM 1498 O O . PHE A 1 186 ? 66.051 27.133 1.022 1.00 8.94 183 PHE A O 1
ATOM 1506 N N . HIS A 1 187 ? 63.958 26.850 1.802 1.00 9.16 184 HIS A N 1
ATOM 1507 C CA . HIS A 1 187 ? 63.382 27.364 0.556 1.00 9.43 184 HIS A CA 1
ATOM 1508 C C . HIS A 1 187 ? 63.765 28.831 0.407 1.00 8.66 184 HIS A C 1
ATOM 1509 O O . HIS A 1 187 ? 63.779 29.580 1.377 1.00 8.85 184 HIS A O 1
ATOM 1516 N N . PRO A 1 188 ? 64.022 29.322 -0.817 1.00 8.54 185 PRO A N 1
ATOM 1517 C CA . PRO A 1 188 ? 64.288 30.745 -1.010 1.00 9.20 185 PRO A CA 1
ATOM 1518 C C . PRO A 1 188 ? 63.196 31.696 -0.497 1.00 8.78 185 PRO A C 1
ATOM 1519 O O . PRO A 1 188 ? 63.506 32.830 -0.144 1.00 9.48 185 PRO A O 1
ATOM 1523 N N . ASN A 1 189 ? 61.938 31.227 -0.429 1.00 9.19 186 ASN A N 1
ATOM 1524 C CA . ASN A 1 189 ? 60.839 32.060 0.040 1.00 9.06 186 ASN A CA 1
ATOM 1525 C C . ASN A 1 189 ? 60.835 32.177 1.573 1.00 9.65 186 ASN A C 1
ATOM 1526 O O . ASN A 1 189 ? 59.983 32.899 2.130 1.00 10.22 186 ASN A O 1
ATOM 1531 N N . GLN A 1 190 ? 61.753 31.451 2.235 1.00 9.57 187 GLN A N 1
ATOM 1532 C CA . GLN A 1 190 ? 62.029 31.552 3.680 1.00 10.17 187 GLN A CA 1
ATOM 1533 C C . GLN A 1 190 ? 60.958 30.891 4.557 1.00 11.35 187 GLN A C 1
ATOM 1534 O O . GLN A 1 190 ? 61.032 31.020 5.789 1.00 11.81 187 GLN A O 1
ATOM 1540 N N . GLN A 1 191 ? 60.024 30.146 3.969 1.00 10.30 188 GLN A N 1
ATOM 1541 C CA . GLN A 1 191 ? 58.896 29.626 4.761 1.00 11.29 188 GLN A CA 1
ATOM 1542 C C . GLN A 1 191 ? 59.045 28.143 5.128 1.00 10.73 188 GLN A C 1
ATOM 1543 O O . GLN A 1 191 ? 58.337 27.655 6.022 1.00 10.41 188 GLN A O 1
ATOM 1549 N N . TYR A 1 192 ? 59.913 27.412 4.417 1.00 10.41 189 TYR A N 1
ATOM 1550 C CA . TYR A 1 192 ? 60.065 25.980 4.625 1.00 10.71 189 TYR A CA 1
ATOM 1551 C C . TYR A 1 192 ? 61.547 25.613 4.632 1.00 10.20 189 TYR A C 1
ATOM 1552 O O . TYR A 1 192 ? 62.367 26.326 4.076 1.00 10.30 189 TYR A O 1
ATOM 1561 N N . GLY A 1 193 ? 61.851 24.521 5.325 1.00 10.79 190 GLY A N 1
ATOM 1562 C CA . GLY A 1 193 ? 63.172 23.914 5.354 1.00 10.87 190 GLY A CA 1
ATOM 1563 C C . GLY A 1 193 ? 63.073 22.464 4.938 1.00 11.81 190 GLY A C 1
ATOM 1564 O O . GLY A 1 193 ? 61.990 21.849 5.055 1.00 13.11 190 GLY A O 1
ATOM 1565 N N . TYR A 1 194 ? 64.186 21.902 4.459 1.00 10.08 191 TYR A N 1
ATOM 1566 C CA . TYR A 1 194 ? 64.196 20.547 3.964 1.00 9.94 191 TYR A CA 1
ATOM 1567 C C . TYR A 1 194 ? 65.424 19.862 4.533 1.00 10.35 191 TYR A C 1
ATOM 1568 O O . TYR A 1 194 ? 66.521 20.355 4.341 1.00 11.53 191 TYR A O 1
ATOM 1577 N N . CYS A 1 195 ? 65.220 18.739 5.234 1.00 9.85 192 CYS A N 1
ATOM 1578 C CA . CYS A 1 195 ? 66.329 18.020 5.815 1.00 9.92 192 CYS A CA 1
ATOM 1579 C C . CYS A 1 195 ? 66.431 16.622 5.209 1.00 10.84 192 CYS A C 1
ATOM 1580 O O . CYS A 1 195 ? 65.424 15.905 5.113 1.00 11.41 192 CYS A O 1
ATOM 1583 N N . VAL A 1 196 ? 67.640 16.261 4.765 1.00 9.46 193 VAL A N 1
ATOM 1584 C CA . VAL A 1 196 ? 67.902 14.926 4.288 1.00 10.06 193 VAL A CA 1
ATOM 1585 C C . VAL A 1 196 ? 68.403 14.084 5.468 1.00 9.89 193 VAL A C 1
ATOM 1586 O O . VAL A 1 196 ? 69.317 14.462 6.190 1.00 10.36 193 VAL A O 1
ATOM 1590 N N . ASN A 1 197 ? 67.759 12.924 5.616 1.00 9.80 194 ASN A N 1
ATOM 1591 C CA . ASN A 1 197 ? 68.029 11.947 6.660 1.00 10.40 194 ASN A CA 1
ATOM 1592 C C . ASN A 1 197 ? 68.867 10.822 6.063 1.00 10.21 194 ASN A C 1
ATOM 1593 O O . ASN A 1 197 ? 68.468 10.138 5.136 1.00 9.91 194 ASN A O 1
ATOM 1598 N N . GLU A 1 198 ? 70.069 10.672 6.600 1.00 10.08 195 GLU A N 1
ATOM 1599 C CA . GLU A 1 198 ? 71.039 9.757 6.076 1.00 9.84 195 GLU A CA 1
ATOM 1600 C C . GLU A 1 198 ? 70.615 8.283 6.162 1.00 11.94 195 GLU A C 1
ATOM 1601 O O . GLU A 1 198 ? 70.746 7.543 5.186 1.00 12.08 195 GLU A O 1
ATOM 1607 N N . LEU A 1 199 ? 70.199 7.870 7.355 1.00 12.07 196 LEU A N 1
ATOM 1608 C CA . LEU A 1 199 ? 70.091 6.419 7.640 1.00 12.77 196 LEU A CA 1
ATOM 1609 C C . LEU A 1 199 ? 68.829 5.774 7.059 1.00 13.57 196 LEU A C 1
ATOM 1610 O O . LEU A 1 199 ? 68.784 4.529 6.956 1.00 14.21 196 LEU A O 1
ATOM 1615 N N . ASN A 1 200 ? 67.827 6.572 6.676 1.00 13.15 197 ASN A N 1
ATOM 1616 C CA . ASN A 1 200 ? 66.654 5.978 6.056 1.00 13.04 197 ASN A CA 1
ATOM 1617 C C . ASN A 1 200 ? 66.366 6.658 4.712 1.00 13.49 197 ASN A C 1
ATOM 1618 O O . ASN A 1 200 ? 65.295 6.486 4.135 1.00 14.44 197 ASN A O 1
ATOM 1623 N N . SER A 1 201 ? 67.339 7.441 4.222 1.00 12.44 198 SER A N 1
ATOM 1624 C CA . SER A 1 201 ? 67.253 8.121 2.926 1.00 11.90 198 SER A CA 1
ATOM 1625 C C . SER A 1 201 ? 65.852 8.686 2.689 1.00 10.82 198 SER A C 1
ATOM 1626 O O . SER A 1 201 ? 65.187 8.356 1.714 1.00 11.68 198 SER A O 1
ATOM 1629 N N . SER A 1 202 ? 65.475 9.646 3.536 1.00 10.69 199 SER A N 1
ATOM 1630 C CA . SER A 1 202 ? 64.216 10.343 3.454 1.00 10.98 199 SER A CA 1
ATOM 1631 C C . SER A 1 202 ? 64.465 11.845 3.571 1.00 10.91 199 SER A C 1
ATOM 1632 O O . SER A 1 202 ? 65.541 12.277 4.015 1.00 10.88 199 SER A O 1
ATOM 1635 N N . ILE A 1 203 ? 63.466 12.612 3.124 1.00 11.18 200 ILE A N 1
ATOM 1636 C CA . ILE A 1 203 ? 63.495 14.042 3.227 1.00 11.43 200 ILE A CA 1
ATOM 1637 C C . ILE A 1 203 ? 62.283 14.480 4.040 1.00 12.37 200 ILE A C 1
ATOM 1638 O O . ILE A 1 203 ? 61.136 14.070 3.746 1.00 11.46 200 ILE A O 1
ATOM 1643 N N . ASP A 1 204 ? 62.539 15.310 5.051 1.00 11.71 201 ASP A N 1
ATOM 1644 C CA . ASP A 1 204 ? 61.513 15.935 5.886 1.00 11.21 201 ASP A CA 1
ATOM 1645 C C . ASP A 1 204 ? 61.357 17.393 5.452 1.00 11.50 201 ASP A C 1
ATOM 1646 O O . ASP A 1 204 ? 62.364 18.097 5.272 1.00 11.15 201 ASP A O 1
ATOM 1651 N N . VAL A 1 205 ? 60.102 17.805 5.249 1.00 9.92 202 VAL A N 1
ATOM 1652 C CA . VAL A 1 205 ? 59.740 19.177 4.945 1.00 10.39 202 VAL A CA 1
ATOM 1653 C C . VAL A 1 205 ? 59.277 19.822 6.253 1.00 10.60 202 VAL A C 1
ATOM 1654 O O . VAL A 1 205 ? 58.318 19.340 6.863 1.00 10.92 202 VAL A O 1
ATOM 1658 N N . TRP A 1 206 ? 59.954 20.896 6.665 1.00 10.11 203 TRP A N 1
ATOM 1659 C CA . TRP A 1 206 ? 59.670 21.610 7.897 1.00 10.98 203 TRP A CA 1
ATOM 1660 C C . TRP A 1 206 ? 59.046 22.969 7.602 1.00 11.75 203 TRP A C 1
ATOM 1661 O O . TRP A 1 206 ? 59.654 23.774 6.901 1.00 10.45 203 TRP A O 1
ATOM 1672 N N . GLU A 1 207 ? 57.829 23.208 8.126 1.00 11.28 204 GLU A N 1
ATOM 1673 C CA . GLU A 1 207 ? 57.203 24.512 8.035 1.00 12.48 204 GLU A CA 1
ATOM 1674 C C . GLU A 1 207 ? 57.788 25.334 9.191 1.00 12.44 204 GLU A C 1
ATOM 1675 O O . GLU A 1 207 ? 57.661 24.923 10.350 1.00 13.36 204 GLU A O 1
ATOM 1681 N N A LEU A 1 208 ? 58.372 26.505 8.887 0.50 12.56 205 LEU A N 1
ATOM 1682 N N B LEU A 1 208 ? 58.400 26.476 8.882 0.50 11.09 205 LEU A N 1
ATOM 1683 C CA A LEU A 1 208 ? 59.123 27.304 9.900 0.50 14.53 205 LEU A CA 1
ATOM 1684 C CA B LEU A 1 208 ? 59.069 27.229 9.932 0.50 11.82 205 LEU A CA 1
ATOM 1685 C C A LEU A 1 208 ? 58.206 28.069 10.871 0.50 15.32 205 LEU A C 1
ATOM 1686 C C B LEU A 1 208 ? 58.089 27.824 10.939 0.50 13.94 205 LEU A C 1
ATOM 1687 O O A LEU A 1 208 ? 58.640 28.431 11.985 0.50 13.08 205 LEU A O 1
ATOM 1688 O O B LEU A 1 208 ? 58.351 27.791 12.151 0.50 12.98 205 LEU A O 1
ATOM 1697 N N . LYS A 1 209 ? 56.974 28.358 10.448 1.00 15.46 206 LYS A N 1
ATOM 1698 C CA . LYS A 1 209 ? 56.034 29.053 11.339 1.00 18.76 206 LYS A CA 1
ATOM 1699 C C . LYS A 1 209 ? 54.612 28.797 10.863 1.00 19.01 206 LYS A C 1
ATOM 1700 O O . LYS A 1 209 ? 54.116 29.478 9.953 1.00 22.47 206 LYS A O 1
ATOM 1706 N N . ASP A 1 210 ? 53.968 27.825 11.507 1.00 20.60 207 ASP A N 1
ATOM 1707 C CA . ASP A 1 210 ? 52.599 27.456 11.195 1.00 21.06 207 ASP A CA 1
ATOM 1708 C C . ASP A 1 210 ? 51.663 28.494 11.827 1.00 19.87 207 ASP A C 1
ATOM 1709 O O . ASP A 1 210 ? 52.111 29.484 12.416 1.00 20.61 207 ASP A O 1
ATOM 1714 N N . PRO A 1 211 ? 50.333 28.352 11.668 1.00 22.74 208 PRO A N 1
ATOM 1715 C CA . PRO A 1 211 ? 49.394 29.353 12.190 1.00 23.62 208 PRO A CA 1
ATOM 1716 C C . PRO A 1 211 ? 49.482 29.576 13.713 1.00 23.88 208 PRO A C 1
ATOM 1717 O O . PRO A 1 211 ? 49.081 30.639 14.200 1.00 24.17 208 PRO A O 1
ATOM 1721 N N . LYS A 1 212 ? 50.048 28.603 14.436 1.00 25.76 209 LYS A N 1
ATOM 1722 C CA . LYS A 1 212 ? 50.197 28.703 15.892 1.00 28.42 209 LYS A CA 1
ATOM 1723 C C . LYS A 1 212 ? 51.565 29.287 16.238 1.00 29.40 209 LYS A C 1
ATOM 1724 O O . LYS A 1 212 ? 51.863 29.530 17.409 1.00 28.20 209 LYS A O 1
ATOM 1730 N N . GLY A 1 213 ? 52.384 29.510 15.207 1.00 22.47 210 GLY A N 1
ATOM 1731 C CA . GLY A 1 213 ? 53.696 30.077 15.384 1.00 23.68 210 GLY A CA 1
ATOM 1732 C C . GLY A 1 213 ? 54.756 29.014 15.615 1.00 21.67 210 GLY A C 1
ATOM 1733 O O . GLY A 1 213 ? 55.889 29.369 15.926 1.00 23.72 210 GLY A O 1
ATOM 1734 N N . ASN A 1 214 ? 54.407 27.743 15.368 1.00 21.19 211 ASN A N 1
ATOM 1735 C CA . ASN A 1 214 ? 55.308 26.594 15.637 1.00 19.88 211 ASN A CA 1
ATOM 1736 C C . ASN A 1 214 ? 55.961 26.012 14.372 1.00 17.72 211 ASN A C 1
ATOM 1737 O O . ASN A 1 214 ? 55.499 26.198 13.242 1.00 18.68 211 ASN A O 1
ATOM 1742 N N . ILE A 1 215 ? 57.065 25.288 14.602 1.00 14.31 212 ILE A N 1
ATOM 1743 C CA . ILE A 1 215 ? 57.750 24.534 13.586 1.00 13.55 212 ILE A CA 1
ATOM 1744 C C . ILE A 1 215 ? 57.104 23.149 13.531 1.00 14.58 212 ILE A C 1
ATOM 1745 O O . ILE A 1 215 ? 57.009 22.461 14.553 1.00 16.69 212 ILE A O 1
ATOM 1750 N N . GLU A 1 216 ? 56.676 22.725 12.340 1.00 14.14 213 GLU A N 1
ATOM 1751 C CA . GLU A 1 216 ? 56.042 21.426 12.181 1.00 15.07 213 GLU A CA 1
ATOM 1752 C C . GLU A 1 216 ? 56.582 20.707 10.946 1.00 14.47 213 GLU A C 1
ATOM 1753 O O . GLU A 1 216 ? 56.832 21.340 9.906 1.00 14.92 213 GLU A O 1
ATOM 1759 N N . CYS A 1 217 ? 56.690 19.378 11.046 1.00 14.44 214 CYS A N 1
ATOM 1760 C CA . CYS A 1 217 ? 57.029 18.563 9.903 1.00 14.96 214 CYS A CA 1
ATOM 1761 C C . CYS A 1 217 ? 55.734 18.336 9.118 1.00 15.17 214 CYS A C 1
ATOM 1762 O O . CYS A 1 217 ? 54.767 17.781 9.676 1.00 16.64 214 CYS A O 1
ATOM 1765 N N . VAL A 1 218 ? 55.700 18.789 7.859 1.00 13.05 215 VAL A N 1
ATOM 1766 C CA . VAL A 1 218 ? 54.469 18.721 7.050 1.00 14.69 215 VAL A CA 1
ATOM 1767 C C . VAL A 1 218 ? 54.570 17.702 5.910 1.00 14.48 215 VAL A C 1
ATOM 1768 O O . VAL A 1 218 ? 53.605 17.554 5.150 1.00 13.19 215 VAL A O 1
ATOM 1772 N N . GLN A 1 219 ? 55.708 17.022 5.775 1.00 13.40 216 GLN A N 1
ATOM 1773 C CA . GLN A 1 219 ? 55.843 15.978 4.765 1.00 13.13 216 GLN A CA 1
ATOM 1774 C C . GLN A 1 219 ? 57.136 15.197 5.003 1.00 14.55 216 GLN A C 1
ATOM 1775 O O . GLN A 1 219 ? 58.142 15.761 5.439 1.00 13.92 216 GLN A O 1
ATOM 1781 N N . THR A 1 220 ? 57.073 13.888 4.749 1.00 13.37 217 THR A N 1
ATOM 1782 C CA . THR A 1 220 ? 58.228 13.006 4.788 1.00 15.95 217 THR A CA 1
ATOM 1783 C C . THR A 1 220 ? 58.187 12.115 3.545 1.00 16.86 217 THR A C 1
ATOM 1784 O O . THR A 1 220 ? 57.215 11.383 3.341 1.00 16.13 217 THR A O 1
ATOM 1788 N N . LEU A 1 221 ? 59.258 12.154 2.744 1.00 15.05 218 LEU A N 1
ATOM 1789 C CA . LEU A 1 221 ? 59.267 11.461 1.472 1.00 17.62 218 LEU A CA 1
ATOM 1790 C C . LEU A 1 221 ? 60.514 10.577 1.339 1.00 16.33 218 LEU A C 1
ATOM 1791 O O . LEU A 1 221 ? 61.609 10.975 1.710 1.00 14.71 218 LEU A O 1
ATOM 1796 N N . ASP A 1 222 ? 60.315 9.349 0.853 1.00 13.13 219 ASP A N 1
ATOM 1797 C CA . ASP A 1 222 ? 61.401 8.404 0.546 1.00 13.27 219 ASP A CA 1
ATOM 1798 C C . ASP A 1 222 ? 62.073 8.890 -0.735 1.00 13.34 219 ASP A C 1
ATOM 1799 O O . ASP A 1 222 ? 61.388 9.174 -1.712 1.00 13.88 219 ASP A O 1
ATOM 1804 N N A MET A 1 223 ? 63.403 9.033 -0.715 0.50 13.82 220 MET A N 1
ATOM 1805 N N B MET A 1 223 ? 63.405 9.012 -0.717 0.50 13.30 220 MET A N 1
ATOM 1806 C CA A MET A 1 223 ? 64.094 9.512 -1.910 0.50 14.44 220 MET A CA 1
ATOM 1807 C CA B MET A 1 223 ? 64.091 9.504 -1.902 0.50 13.53 220 MET A CA 1
ATOM 1808 C C A MET A 1 223 ? 64.592 8.343 -2.778 0.50 14.24 220 MET A C 1
ATOM 1809 C C B MET A 1 223 ? 64.541 8.341 -2.799 0.50 13.63 220 MET A C 1
ATOM 1810 O O A MET A 1 223 ? 65.108 8.575 -3.864 0.50 14.06 220 MET A O 1
ATOM 1811 O O B MET A 1 223 ? 64.985 8.574 -3.917 0.50 13.46 220 MET A O 1
ATOM 1820 N N . MET A 1 224 ? 64.384 7.092 -2.335 1.00 13.03 221 MET A N 1
ATOM 1821 C CA . MET A 1 224 ? 64.904 5.936 -3.090 1.00 14.06 221 MET A CA 1
ATOM 1822 C C . MET A 1 224 ? 63.851 5.341 -4.020 1.00 14.28 221 MET A C 1
ATOM 1823 O O . MET A 1 224 ? 62.655 5.382 -3.744 1.00 14.15 221 MET A O 1
ATOM 1828 N N . PRO A 1 225 ? 64.278 4.752 -5.155 1.00 15.43 222 PRO A N 1
ATOM 1829 C CA . PRO A 1 225 ? 63.343 4.107 -6.083 1.00 18.40 222 PRO A CA 1
ATOM 1830 C C . PRO A 1 225 ? 62.602 2.999 -5.347 1.00 18.97 222 PRO A C 1
ATOM 1831 O O . PRO A 1 225 ? 63.132 2.416 -4.402 1.00 19.11 222 PRO A O 1
ATOM 1835 N N . PRO A 1 226 ? 61.336 2.707 -5.712 1.00 22.19 223 PRO A N 1
ATOM 1836 C CA . PRO A 1 226 ? 60.570 1.687 -4.999 1.00 23.36 223 PRO A CA 1
ATOM 1837 C C . PRO A 1 226 ? 61.252 0.309 -4.958 1.00 25.07 223 PRO A C 1
ATOM 1838 O O . PRO A 1 226 ? 61.074 -0.411 -3.985 1.00 29.37 223 PRO A O 1
ATOM 1842 N N . ASP A 1 227 ? 62.098 0.019 -5.951 1.00 29.85 224 ASP A N 1
ATOM 1843 C CA . ASP A 1 227 ? 62.773 -1.278 -6.076 1.00 39.17 224 ASP A CA 1
ATOM 1844 C C . ASP A 1 227 ? 64.123 -1.298 -5.332 1.00 38.74 224 ASP A C 1
ATOM 1845 O O . ASP A 1 227 ? 64.926 -2.216 -5.540 1.00 38.38 224 ASP A O 1
ATOM 1850 N N . PHE A 1 228 ? 64.373 -0.320 -4.448 1.00 29.60 225 PHE A N 1
ATOM 1851 C CA . PHE A 1 228 ? 65.651 -0.284 -3.728 1.00 23.77 225 PHE A CA 1
ATOM 1852 C C . PHE A 1 228 ? 65.554 -1.055 -2.407 1.00 23.08 225 PHE A C 1
ATOM 1853 O O . PHE A 1 228 ? 64.674 -0.778 -1.594 1.00 24.71 225 PHE A O 1
ATOM 1861 N N . SER A 1 229 ? 66.548 -1.924 -2.150 1.00 23.92 226 SER A N 1
ATOM 1862 C CA . SER A 1 229 ? 66.559 -2.732 -0.926 1.00 25.53 226 SER A CA 1
ATOM 1863 C C . SER A 1 229 ? 67.924 -2.671 -0.232 1.00 27.65 226 SER A C 1
ATOM 1864 O O . SER A 1 229 ? 68.130 -3.325 0.796 1.00 31.96 226 SER A O 1
ATOM 1867 N N . GLY A 1 230 ? 68.832 -1.845 -0.759 1.00 25.85 227 GLY A N 1
ATOM 1868 C CA . GLY A 1 230 ? 70.184 -1.719 -0.186 1.00 22.69 227 GLY A CA 1
ATOM 1869 C C . GLY A 1 230 ? 70.233 -0.919 1.114 1.00 20.46 227 GLY A C 1
ATOM 1870 O O . GLY A 1 230 ? 69.212 -0.562 1.709 1.00 18.95 227 GLY A O 1
ATOM 1871 N N . VAL A 1 231 ? 71.467 -0.678 1.572 1.00 17.42 228 VAL A N 1
ATOM 1872 C CA . VAL A 1 231 ? 71.753 0.105 2.756 1.00 15.81 228 VAL A CA 1
ATOM 1873 C C . VAL A 1 231 ? 71.584 1.592 2.405 1.00 14.90 228 VAL A C 1
ATOM 1874 O O . VAL A 1 231 ? 72.240 2.105 1.504 1.00 14.76 228 VAL A O 1
ATOM 1878 N N . ARG A 1 232 ? 70.661 2.251 3.101 1.00 13.46 229 ARG A N 1
ATOM 1879 C CA . ARG A 1 232 ? 70.393 3.684 2.863 1.00 14.12 229 ARG A CA 1
ATOM 1880 C C . ARG A 1 232 ? 71.561 4.491 3.415 1.00 12.79 229 ARG A C 1
ATOM 1881 O O . ARG A 1 232 ? 72.046 4.222 4.525 1.00 13.18 229 ARG A O 1
ATOM 1889 N N . TRP A 1 233 ? 72.031 5.460 2.603 1.00 11.38 230 TRP A N 1
ATOM 1890 C CA . TRP A 1 233 ? 73.198 6.236 2.959 1.00 11.17 230 TRP A CA 1
ATOM 1891 C C . TRP A 1 233 ? 73.141 7.612 2.279 1.00 11.12 230 TRP A C 1
ATOM 1892 O O . TRP A 1 233 ? 74.044 8.015 1.514 1.00 10.85 230 TRP A O 1
ATOM 1903 N N . ALA A 1 234 ? 72.072 8.342 2.570 1.00 10.44 231 ALA A N 1
ATOM 1904 C CA . ALA A 1 234 ? 71.870 9.638 1.906 1.00 9.77 231 ALA A CA 1
ATOM 1905 C C . ALA A 1 234 ? 72.903 10.655 2.410 1.00 10.19 231 ALA A C 1
ATOM 1906 O O . ALA A 1 234 ? 73.446 10.528 3.517 1.00 10.59 231 ALA A O 1
ATOM 1908 N N . ALA A 1 235 ? 73.112 11.704 1.609 1.00 9.77 232 ALA A N 1
ATOM 1909 C CA . ALA A 1 235 ? 74.145 12.661 1.929 1.00 9.63 232 ALA A CA 1
ATOM 1910 C C . ALA A 1 235 ? 73.686 14.123 1.817 1.00 9.89 232 ALA A C 1
ATOM 1911 O O . ALA A 1 235 ? 73.436 14.780 2.833 1.00 10.23 232 ALA A O 1
ATOM 1913 N N . ASP A 1 236 ? 73.633 14.641 0.590 1.00 10.16 233 ASP A N 1
ATOM 1914 C CA . ASP A 1 236 ? 73.482 16.078 0.408 1.00 9.27 233 ASP A CA 1
ATOM 1915 C C . ASP A 1 236 ? 72.098 16.427 -0.158 1.00 9.57 233 ASP A C 1
ATOM 1916 O O . ASP A 1 236 ? 71.406 15.577 -0.718 1.00 10.18 233 ASP A O 1
ATOM 1921 N N . ILE A 1 237 ? 71.773 17.722 -0.070 1.00 8.96 234 ILE A N 1
ATOM 1922 C CA . ILE A 1 237 ? 70.477 18.267 -0.497 1.00 8.47 234 ILE A CA 1
ATOM 1923 C C . ILE A 1 237 ? 70.658 19.735 -0.889 1.00 7.87 234 ILE A C 1
ATOM 1924 O O . ILE A 1 237 ? 71.356 20.483 -0.196 1.00 8.16 234 ILE A O 1
ATOM 1929 N N . HIS A 1 238 ? 70.056 20.118 -2.030 1.00 7.92 235 HIS A N 1
ATOM 1930 C CA . HIS A 1 238 ? 70.120 21.498 -2.518 1.00 8.37 235 HIS A CA 1
ATOM 1931 C C . HIS A 1 238 ? 68.837 21.818 -3.284 1.00 7.99 235 HIS A C 1
ATOM 1932 O O . HIS A 1 238 ? 68.246 20.929 -3.861 1.00 9.24 235 HIS A O 1
ATOM 1939 N N . ILE A 1 239 ? 68.446 23.098 -3.273 1.00 8.13 236 ILE A N 1
ATOM 1940 C CA . ILE A 1 239 ? 67.255 23.596 -3.966 1.00 8.50 236 ILE A CA 1
ATOM 1941 C C . ILE A 1 239 ? 67.666 24.728 -4.919 1.00 8.76 236 ILE A C 1
ATOM 1942 O O . ILE A 1 239 ? 68.562 25.524 -4.603 1.00 10.35 236 ILE A O 1
ATOM 1947 N N . THR A 1 240 ? 67.030 24.776 -6.098 1.00 8.70 237 THR A N 1
ATOM 1948 C CA . THR A 1 240 ? 67.336 25.812 -7.055 1.00 9.09 237 THR A CA 1
ATOM 1949 C C . THR A 1 240 ? 66.861 27.164 -6.541 1.00 8.73 237 THR A C 1
ATOM 1950 O O . THR A 1 240 ? 65.874 27.262 -5.817 1.00 9.17 237 THR A O 1
ATOM 1954 N N . PRO A 1 241 ? 67.564 28.264 -6.881 1.00 8.45 238 PRO A N 1
ATOM 1955 C CA . PRO A 1 241 ? 67.156 29.574 -6.392 1.00 8.94 238 PRO A CA 1
ATOM 1956 C C . PRO A 1 241 ? 65.761 29.993 -6.869 1.00 9.00 238 PRO A C 1
ATOM 1957 O O . PRO A 1 241 ? 65.146 30.829 -6.239 1.00 9.33 238 PRO A O 1
ATOM 1961 N N . ASP A 1 242 ? 65.285 29.424 -7.983 1.00 9.31 239 ASP A N 1
ATOM 1962 C CA . ASP A 1 242 ? 63.921 29.739 -8.462 1.00 9.20 239 ASP A CA 1
ATOM 1963 C C . ASP A 1 242 ? 62.865 28.957 -7.676 1.00 9.27 239 ASP A C 1
ATOM 1964 O O . ASP A 1 242 ? 61.671 29.114 -7.952 1.00 9.04 239 ASP A O 1
ATOM 1969 N N . GLY A 1 243 ? 63.317 28.093 -6.763 1.00 10.08 240 GLY A N 1
ATOM 1970 C CA . GLY A 1 243 ? 62.439 27.339 -5.879 1.00 10.33 240 GLY A CA 1
ATOM 1971 C C . GLY A 1 243 ? 61.688 26.208 -6.559 1.00 11.59 240 GLY A C 1
ATOM 1972 O O . GLY A 1 243 ? 60.889 25.575 -5.907 1.00 12.57 240 GLY A O 1
ATOM 1973 N N . ARG A 1 244 ? 62.010 25.891 -7.819 1.00 10.33 241 ARG A N 1
ATOM 1974 C CA . ARG A 1 244 ? 61.201 24.881 -8.555 1.00 11.09 241 ARG A CA 1
ATOM 1975 C C . ARG A 1 244 ? 61.677 23.438 -8.372 1.00 11.97 241 ARG A C 1
ATOM 1976 O O . ARG A 1 244 ? 60.875 22.505 -8.514 1.00 10.20 241 ARG A O 1
ATOM 1984 N N . HIS A 1 245 ? 62.968 23.250 -8.090 1.00 10.71 242 HIS A N 1
ATOM 1985 C CA . HIS A 1 245 ? 63.517 21.921 -8.089 1.00 11.40 242 HIS A CA 1
ATOM 1986 C C . HIS A 1 245 ? 64.398 21.706 -6.864 1.00 10.70 242 HIS A C 1
ATOM 1987 O O . HIS A 1 245 ? 65.205 22.566 -6.538 1.00 11.31 242 HIS A O 1
ATOM 1994 N N . LEU A 1 246 ? 64.319 20.501 -6.303 1.00 9.14 243 LEU A N 1
ATOM 1995 C CA . LEU A 1 246 ? 65.138 20.112 -5.165 1.00 8.95 243 LEU A CA 1
ATOM 1996 C C . LEU A 1 246 ? 65.797 18.771 -5.498 1.00 9.58 243 LEU A C 1
ATOM 1997 O O . LEU A 1 246 ? 65.188 17.917 -6.143 1.00 10.48 243 LEU A O 1
ATOM 2002 N N . TYR A 1 247 ? 67.059 18.619 -5.090 1.00 8.40 244 TYR A N 1
ATOM 2003 C CA . TYR A 1 247 ? 67.844 17.426 -5.384 1.00 8.75 244 TYR A CA 1
ATOM 2004 C C . TYR A 1 247 ? 68.488 16.883 -4.115 1.00 8.44 244 TYR A C 1
ATOM 2005 O O . TYR A 1 247 ? 68.833 17.659 -3.223 1.00 8.24 244 TYR A O 1
ATOM 2014 N N . ALA A 1 248 ? 68.571 15.552 -4.018 1.00 8.58 245 ALA A N 1
ATOM 2015 C CA . ALA A 1 248 ? 69.260 14.890 -2.890 1.00 9.08 245 ALA A CA 1
ATOM 2016 C C . ALA A 1 248 ? 70.001 13.679 -3.434 1.00 10.40 245 ALA A C 1
ATOM 2017 O O . ALA A 1 248 ? 69.570 13.114 -4.429 1.00 12.18 245 ALA A O 1
ATOM 2019 N N . CYS A 1 249 ? 71.103 13.286 -2.778 1.00 9.65 246 CYS A N 1
ATOM 2020 C CA . CYS A 1 249 ? 71.880 12.170 -3.312 1.00 9.82 246 CYS A CA 1
ATOM 2021 C C . CYS A 1 249 ? 72.054 11.056 -2.267 1.00 9.58 246 CYS A C 1
ATOM 2022 O O . CYS A 1 249 ? 71.999 11.287 -1.066 1.00 10.16 246 CYS A O 1
ATOM 2025 N N . ASP A 1 250 ? 72.224 9.833 -2.771 1.00 9.93 247 ASP A N 1
ATOM 2026 C CA . ASP A 1 250 ? 72.451 8.645 -1.942 1.00 10.15 247 ASP A CA 1
ATOM 2027 C C . ASP A 1 250 ? 73.756 7.985 -2.405 1.00 9.96 247 ASP A C 1
ATOM 2028 O O . ASP A 1 250 ? 73.953 7.736 -3.589 1.00 10.85 247 ASP A O 1
ATOM 2033 N N . ARG A 1 251 ? 74.606 7.672 -1.429 1.00 10.16 248 ARG A N 1
ATOM 2034 C CA . ARG A 1 251 ? 75.933 7.146 -1.658 1.00 10.23 248 ARG A CA 1
ATOM 2035 C C . ARG A 1 251 ? 75.951 5.666 -2.042 1.00 11.56 248 ARG A C 1
ATOM 2036 O O . ARG A 1 251 ? 76.910 5.225 -2.664 1.00 12.29 248 ARG A O 1
ATOM 2044 N N . THR A 1 252 ? 74.947 4.903 -1.607 1.00 11.26 249 THR A N 1
ATOM 2045 C CA . THR A 1 252 ? 74.919 3.458 -1.930 1.00 11.53 249 THR A CA 1
ATOM 2046 C C . THR A 1 252 ? 74.477 3.243 -3.381 1.00 11.03 249 THR A C 1
ATOM 2047 O O . THR A 1 252 ? 75.104 2.507 -4.136 1.00 12.89 249 THR A O 1
ATOM 2051 N N . ALA A 1 253 ? 73.373 3.886 -3.748 1.00 11.58 250 ALA A N 1
ATOM 2052 C CA . ALA A 1 253 ? 72.782 3.729 -5.075 1.00 12.66 250 ALA A CA 1
ATOM 2053 C C . ALA A 1 253 ? 73.493 4.604 -6.112 1.00 12.40 250 ALA A C 1
ATOM 2054 O O . ALA A 1 253 ? 73.316 4.411 -7.297 1.00 12.74 250 ALA A O 1
ATOM 2056 N N . SER A 1 254 ? 74.289 5.577 -5.650 1.00 11.67 251 SER A N 1
ATOM 2057 C CA . SER A 1 254 ? 74.952 6.536 -6.571 1.00 11.33 251 SER A CA 1
ATOM 2058 C C . SER A 1 254 ? 73.917 7.176 -7.503 1.00 10.02 251 SER A C 1
ATOM 2059 O O . SER A 1 254 ? 74.015 7.113 -8.733 1.00 10.80 251 SER A O 1
ATOM 2062 N N . ILE A 1 255 ? 72.912 7.802 -6.889 1.00 10.53 252 ILE A N 1
ATOM 2063 C CA . ILE A 1 255 ? 71.897 8.498 -7.624 1.00 11.31 252 ILE A CA 1
ATOM 2064 C C . ILE A 1 255 ? 71.689 9.884 -7.021 1.00 12.05 252 ILE A C 1
ATOM 2065 O O . ILE A 1 255 ? 71.959 10.115 -5.828 1.00 11.44 252 ILE A O 1
ATOM 2070 N N . ILE A 1 256 ? 71.171 10.768 -7.865 1.00 11.20 253 ILE A N 1
ATOM 2071 C CA . ILE A 1 256 ? 70.585 12.017 -7.458 1.00 11.40 253 ILE A CA 1
ATOM 2072 C C . ILE A 1 256 ? 69.085 11.870 -7.704 1.00 11.27 253 ILE A C 1
ATOM 2073 O O . ILE A 1 256 ? 68.689 11.496 -8.796 1.00 11.17 253 ILE A O 1
ATOM 2078 N N . THR A 1 257 ? 68.278 12.025 -6.650 1.00 11.06 254 THR A N 1
ATOM 2079 C CA . THR A 1 257 ? 66.832 12.042 -6.809 1.00 10.39 254 THR A CA 1
ATOM 2080 C C . THR A 1 257 ? 66.387 13.479 -7.088 1.00 11.44 254 THR A C 1
ATOM 2081 O O . THR A 1 257 ? 66.784 14.437 -6.397 1.00 9.93 254 THR A O 1
ATOM 2085 N N . VAL A 1 258 ? 65.528 13.607 -8.108 1.00 10.30 255 VAL A N 1
ATOM 2086 C CA . VAL A 1 258 ? 65.016 14.876 -8.566 1.00 10.78 255 VAL A CA 1
ATOM 2087 C C . VAL A 1 258 ? 63.601 15.041 -8.022 1.00 11.19 255 VAL A C 1
ATOM 2088 O O . VAL A 1 258 ? 62.747 14.180 -8.260 1.00 11.92 255 VAL A O 1
ATOM 2092 N N . PHE A 1 259 ? 63.358 16.168 -7.364 1.00 11.00 256 PHE A N 1
ATOM 2093 C CA . PHE A 1 259 ? 62.052 16.504 -6.827 1.00 11.37 256 PHE A CA 1
ATOM 2094 C C . PHE A 1 259 ? 61.549 17.824 -7.408 1.00 12.93 256 PHE A C 1
ATOM 2095 O O . PHE A 1 259 ? 62.321 18.772 -7.621 1.00 12.53 256 PHE A O 1
ATOM 2103 N N . SER A 1 260 ? 60.239 17.869 -7.637 1.00 12.66 257 SER A N 1
ATOM 2104 C CA . SER A 1 260 ? 59.528 19.096 -7.935 1.00 13.78 257 SER A CA 1
ATOM 2105 C C . SER A 1 260 ? 59.098 19.687 -6.591 1.00 11.98 257 SER A C 1
ATOM 2106 O O . SER A 1 260 ? 58.863 18.948 -5.635 1.00 12.22 257 SER A O 1
ATOM 2109 N N . VAL A 1 261 ? 59.054 21.022 -6.514 1.00 10.64 258 VAL A N 1
ATOM 2110 C CA . VAL A 1 261 ? 58.666 21.752 -5.330 1.00 10.79 258 VAL A CA 1
ATOM 2111 C C . VAL A 1 261 ? 57.405 22.565 -5.654 1.00 11.98 258 VAL A C 1
ATOM 2112 O O . VAL A 1 261 ? 57.403 23.359 -6.591 1.00 12.33 258 VAL A O 1
ATOM 2116 N N . SER A 1 262 ? 56.349 22.374 -4.855 1.00 11.73 259 SER A N 1
ATOM 2117 C CA . SER A 1 262 ? 55.110 23.121 -5.083 1.00 13.47 259 SER A CA 1
ATOM 2118 C C . SER A 1 262 ? 55.397 24.625 -4.981 1.00 13.82 259 SER A C 1
ATOM 2119 O O . SER A 1 262 ? 56.405 25.066 -4.420 1.00 12.94 259 SER A O 1
ATOM 2122 N N . GLU A 1 263 ? 54.461 25.429 -5.491 1.00 14.72 260 GLU A N 1
ATOM 2123 C CA . GLU A 1 263 ? 54.671 26.859 -5.598 1.00 17.86 260 GLU A CA 1
ATOM 2124 C C . GLU A 1 263 ? 54.923 27.519 -4.236 1.00 15.47 260 GLU A C 1
ATOM 2125 O O . GLU A 1 263 ? 55.663 28.478 -4.163 1.00 18.02 260 GLU A O 1
ATOM 2131 N N . ASP A 1 264 ? 54.296 27.007 -3.172 1.00 13.43 261 ASP A N 1
ATOM 2132 C CA . ASP A 1 264 ? 54.460 27.633 -1.866 1.00 12.83 261 ASP A CA 1
ATOM 2133 C C . ASP A 1 264 ? 55.620 27.004 -1.077 1.00 12.63 261 ASP A C 1
ATOM 2134 O O . ASP A 1 264 ? 55.945 27.482 0.014 1.00 12.70 261 ASP A O 1
ATOM 2139 N N . GLY A 1 265 ? 56.179 25.922 -1.611 1.00 12.17 262 GLY A N 1
ATOM 2140 C CA . GLY A 1 265 ? 57.334 25.207 -1.015 1.00 12.43 262 GLY A CA 1
ATOM 2141 C C . GLY A 1 265 ? 56.954 24.099 -0.042 1.00 12.34 262 GLY A C 1
ATOM 2142 O O . GLY A 1 265 ? 57.839 23.383 0.449 1.00 11.93 262 GLY A O 1
ATOM 2143 N N . SER A 1 266 ? 55.651 23.877 0.168 1.00 12.44 263 SER A N 1
ATOM 2144 C CA . SER A 1 266 ? 55.213 22.928 1.191 1.00 12.50 263 SER A CA 1
ATOM 2145 C C . SER A 1 266 ? 55.201 21.460 0.748 1.00 12.32 263 SER A C 1
ATOM 2146 O O . SER A 1 266 ? 55.141 20.588 1.616 1.00 11.23 263 SER A O 1
ATOM 2149 N N . VAL A 1 267 ? 55.218 21.177 -0.559 1.00 12.01 264 VAL A N 1
ATOM 2150 C CA . VAL A 1 267 ? 55.073 19.786 -1.029 1.00 13.06 264 VAL A CA 1
ATOM 2151 C C . VAL A 1 267 ? 56.160 19.445 -2.060 1.00 11.72 264 VAL A C 1
ATOM 2152 O O . VAL A 1 267 ? 56.309 20.134 -3.069 1.00 11.33 264 VAL A O 1
ATOM 2156 N N . LEU A 1 268 ? 56.830 18.315 -1.840 1.00 12.31 265 LEU A N 1
ATOM 2157 C CA . LEU A 1 268 ? 57.811 17.757 -2.772 1.00 12.47 265 LEU A CA 1
ATOM 2158 C C . LEU A 1 268 ? 57.187 16.557 -3.468 1.00 13.09 265 LEU A C 1
ATOM 2159 O O . LEU A 1 268 ? 56.355 15.862 -2.878 1.00 14.01 265 LEU A O 1
ATOM 2164 N N . ALA A 1 269 ? 57.627 16.312 -4.702 1.00 11.89 266 ALA A N 1
ATOM 2165 C CA . ALA A 1 269 ? 57.211 15.135 -5.438 1.00 12.43 266 ALA A CA 1
ATOM 2166 C C . ALA A 1 269 ? 58.408 14.614 -6.231 1.00 11.65 266 ALA A C 1
ATOM 2167 O O . ALA A 1 269 ? 59.174 15.387 -6.826 1.00 13.12 266 ALA A O 1
ATOM 2169 N N . VAL A 1 270 ? 58.566 13.297 -6.238 1.00 12.36 267 VAL A N 1
ATOM 2170 C CA . VAL A 1 270 ? 59.659 12.696 -6.963 1.00 12.96 267 VAL A CA 1
ATOM 2171 C C . VAL A 1 270 ? 59.368 12.764 -8.459 1.00 13.35 267 VAL A C 1
ATOM 2172 O O . VAL A 1 270 ? 58.288 12.343 -8.913 1.00 13.73 267 VAL A O 1
ATOM 2176 N N . GLU A 1 271 ? 60.353 13.244 -9.227 1.00 12.79 268 GLU A N 1
ATOM 2177 C CA . GLU A 1 271 ? 60.217 13.354 -10.682 1.00 14.99 268 GLU A CA 1
ATOM 2178 C C . GLU A 1 271 ? 61.093 12.332 -11.413 1.00 16.23 268 GLU A C 1
ATOM 2179 O O . GLU A 1 271 ? 60.830 12.019 -12.592 1.00 17.64 268 GLU A O 1
ATOM 2185 N N . GLY A 1 272 ? 62.156 11.861 -10.759 1.00 12.89 269 GLY A N 1
ATOM 2186 C CA . GLY A 1 272 ? 63.056 10.932 -11.398 1.00 13.80 269 GLY A CA 1
ATOM 2187 C C . GLY A 1 272 ? 64.310 10.676 -10.582 1.00 13.23 269 GLY A C 1
ATOM 2188 O O . GLY A 1 272 ? 64.527 11.296 -9.531 1.00 11.23 269 GLY A O 1
ATOM 2189 N N . TYR A 1 273 ? 65.113 9.716 -11.058 1.00 13.38 270 TYR A N 1
ATOM 2190 C CA . TYR A 1 273 ? 66.360 9.306 -10.421 1.00 14.41 270 TYR A CA 1
ATOM 2191 C C . TYR A 1 273 ? 67.473 9.367 -11.469 1.00 16.25 270 TYR A C 1
ATOM 2192 O O . TYR A 1 273 ? 67.293 8.871 -12.590 1.00 18.60 270 TYR A O 1
ATOM 2201 N N . GLN A 1 274 ? 68.587 10.017 -11.113 1.00 14.44 271 GLN A N 1
ATOM 2202 C CA . GLN A 1 274 ? 69.680 10.183 -12.036 1.00 14.32 271 GLN A CA 1
ATOM 2203 C C . GLN A 1 274 ? 70.913 9.440 -11.544 1.00 13.88 271 GLN A C 1
ATOM 2204 O O . GLN A 1 274 ? 71.450 9.765 -10.484 1.00 11.92 271 GLN A O 1
ATOM 2210 N N . PRO A 1 275 ? 71.404 8.418 -12.285 1.00 12.78 272 PRO A N 1
ATOM 2211 C CA . PRO A 1 275 ? 72.657 7.750 -11.925 1.00 12.72 272 PRO A CA 1
ATOM 2212 C C . PRO A 1 275 ? 73.763 8.808 -12.014 1.00 14.13 272 PRO A C 1
ATOM 2213 O O . PRO A 1 275 ? 73.733 9.653 -12.922 1.00 13.90 272 PRO A O 1
ATOM 2217 N N . THR A 1 276 ? 74.692 8.794 -11.062 1.00 12.09 273 THR A N 1
ATOM 2218 C CA . THR A 1 276 ? 75.717 9.815 -11.038 1.00 12.31 273 THR A CA 1
ATOM 2219 C C . THR A 1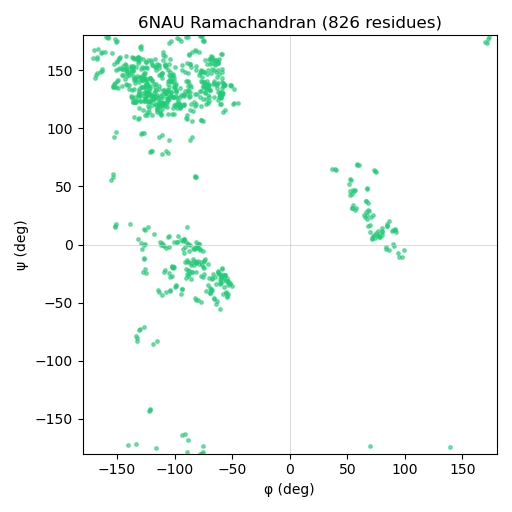 276 ? 77.074 9.219 -10.664 1.00 12.47 273 THR A C 1
ATOM 2220 O O . THR A 1 276 ? 77.250 7.992 -10.614 1.00 13.95 273 THR A O 1
ATOM 2224 N N . GLU A 1 277 ? 78.046 10.118 -10.467 1.00 11.04 274 GLU A N 1
ATOM 2225 C CA . GLU A 1 277 ? 79.406 9.749 -10.090 1.00 11.25 274 GLU A CA 1
ATOM 2226 C C . GLU A 1 277 ? 79.368 8.819 -8.869 1.00 10.88 274 GLU A C 1
ATOM 2227 O O . GLU A 1 277 ? 78.667 9.083 -7.892 1.00 11.15 274 GLU A O 1
ATOM 2233 N N . THR A 1 278 ? 80.203 7.768 -8.906 1.00 10.83 275 THR A N 1
ATOM 2234 C CA . THR A 1 278 ? 80.145 6.743 -7.896 1.00 11.64 275 THR A CA 1
ATOM 2235 C C . THR A 1 278 ? 80.373 7.315 -6.493 1.00 11.74 275 THR A C 1
ATOM 2236 O O . THR A 1 278 ? 81.363 7.976 -6.232 1.00 10.32 275 THR A O 1
ATOM 2240 N N . GLN A 1 279 ? 79.444 6.958 -5.603 1.00 10.71 276 GLN A N 1
ATOM 2241 C CA . GLN A 1 279 ? 79.398 7.341 -4.177 1.00 10.54 276 GLN A CA 1
ATOM 2242 C C . GLN A 1 279 ? 79.357 8.864 -4.051 1.00 10.21 276 GLN A C 1
ATOM 2243 O O . GLN A 1 279 ? 80.304 9.499 -3.587 1.00 10.50 276 GLN A O 1
ATOM 2249 N N . PRO A 1 280 ? 78.240 9.490 -4.465 1.00 11.22 277 PRO A N 1
ATOM 2250 C CA . PRO A 1 280 ? 78.092 10.939 -4.368 1.00 10.04 277 PRO A CA 1
ATOM 2251 C C . PRO A 1 280 ? 77.813 11.396 -2.936 1.00 10.21 277 PRO A C 1
ATOM 2252 O O . PRO A 1 280 ? 76.716 11.177 -2.422 1.00 11.18 277 PRO A O 1
ATOM 2256 N N . ARG A 1 281 ? 78.819 12.003 -2.299 1.00 9.32 278 ARG A N 1
ATOM 2257 C CA . ARG A 1 281 ? 78.658 12.548 -0.954 1.00 8.84 278 ARG A CA 1
ATOM 2258 C C . ARG A 1 281 ? 78.279 14.031 -1.053 1.00 9.62 278 ARG A C 1
ATOM 2259 O O . ARG A 1 281 ? 77.493 14.516 -0.239 1.00 11.46 278 ARG A O 1
ATOM 2267 N N . GLY A 1 282 ? 78.884 14.734 -2.014 1.00 8.61 279 GLY A N 1
ATOM 2268 C CA . GLY A 1 282 ? 78.627 16.165 -2.155 1.00 8.54 279 GLY A CA 1
ATOM 2269 C C . GLY A 1 282 ? 78.361 16.586 -3.593 1.00 8.29 279 GLY A C 1
ATOM 2270 O O . GLY A 1 282 ? 78.933 16.054 -4.540 1.00 8.65 279 GLY A O 1
ATOM 2271 N N . PHE A 1 283 ? 77.443 17.543 -3.747 1.00 7.47 280 PHE A N 1
ATOM 2272 C CA . PHE A 1 283 ? 77.158 18.175 -5.025 1.00 7.85 280 PHE A CA 1
ATOM 2273 C C . PHE A 1 283 ? 76.700 19.604 -4.730 1.00 7.65 280 PHE A C 1
ATOM 2274 O O . PHE A 1 283 ? 76.592 20.001 -3.569 1.00 7.81 280 PHE A O 1
ATOM 2282 N N . ASN A 1 284 ? 76.488 20.378 -5.790 1.00 7.62 281 ASN A N 1
ATOM 2283 C CA . ASN A 1 284 ? 75.856 21.658 -5.596 1.00 7.09 281 ASN A CA 1
ATOM 2284 C C . ASN A 1 284 ? 75.230 22.080 -6.925 1.00 7.47 281 ASN A C 1
ATOM 2285 O O . ASN A 1 284 ? 75.324 21.372 -7.926 1.00 7.69 281 ASN A O 1
ATOM 2290 N N . LEU A 1 285 ? 74.566 23.240 -6.880 1.00 7.49 282 LEU A N 1
ATOM 2291 C CA . LEU A 1 285 ? 73.946 23.868 -8.018 1.00 7.74 282 LEU A CA 1
ATOM 2292 C C . LEU A 1 285 ? 74.696 25.170 -8.288 1.00 7.97 282 LEU A C 1
ATOM 2293 O O . LEU A 1 285 ? 75.266 25.767 -7.361 1.00 7.98 282 LEU A O 1
ATOM 2298 N N . ASP A 1 286 ? 74.693 25.604 -9.554 1.00 8.05 283 ASP A N 1
ATOM 2299 C CA . ASP A 1 286 ? 75.294 26.915 -9.833 1.00 8.14 283 ASP A CA 1
ATOM 2300 C C . ASP A 1 286 ? 74.323 28.006 -9.367 1.00 8.51 283 ASP A C 1
ATOM 2301 O O . ASP A 1 286 ? 73.231 27.732 -8.898 1.00 8.97 283 ASP A O 1
ATOM 2306 N N . HIS A 1 287 ? 74.722 29.258 -9.563 1.00 8.59 284 HIS A N 1
ATOM 2307 C CA . HIS A 1 287 ? 73.949 30.385 -9.049 1.00 8.74 284 HIS A CA 1
ATOM 2308 C C . HIS A 1 287 ? 72.692 30.645 -9.878 1.00 8.80 284 HIS A C 1
ATOM 2309 O O . HIS A 1 287 ? 71.764 31.267 -9.380 1.00 9.47 284 HIS A O 1
ATOM 2316 N N . SER A 1 288 ? 72.645 30.150 -11.113 1.00 8.01 285 SER A N 1
ATOM 2317 C CA . SER A 1 288 ? 71.446 30.348 -11.951 1.00 8.88 285 SER A CA 1
ATOM 2318 C C . SER A 1 288 ? 70.407 29.243 -11.725 1.00 9.36 285 SER A C 1
ATOM 2319 O O . SER A 1 288 ? 69.239 29.426 -12.047 1.00 10.28 285 SER A O 1
ATOM 2322 N N . GLY A 1 289 ? 70.851 28.088 -11.230 1.00 8.77 286 GLY A N 1
ATOM 2323 C CA . GLY A 1 289 ? 70.004 26.894 -11.125 1.00 8.98 286 GLY A CA 1
ATOM 2324 C C . GLY A 1 289 ? 69.881 26.140 -12.443 1.00 10.12 286 GLY A C 1
ATOM 2325 O O . GLY A 1 289 ? 69.016 25.297 -12.583 1.00 10.70 286 GLY A O 1
ATOM 2326 N N . LYS A 1 290 ? 70.711 26.479 -13.441 1.00 8.65 287 LYS A N 1
ATOM 2327 C CA . LYS A 1 290 ? 70.720 25.793 -14.743 1.00 9.69 287 LYS A CA 1
ATOM 2328 C C . LYS A 1 290 ? 71.683 24.598 -14.764 1.00 8.95 287 LYS A C 1
ATOM 2329 O O . LYS A 1 290 ? 71.623 23.775 -15.688 1.00 7.91 287 LYS A O 1
ATOM 2335 N N . TYR A 1 291 ? 72.565 24.507 -13.756 1.00 8.52 288 TYR A N 1
ATOM 2336 C CA . TYR A 1 291 ? 73.578 23.440 -13.718 1.00 8.09 288 TYR A CA 1
ATOM 2337 C C . TYR A 1 291 ? 73.653 22.798 -12.327 1.00 8.07 288 TYR A C 1
ATOM 2338 O O . TYR A 1 291 ? 73.534 23.474 -11.297 1.00 8.47 288 TYR A O 1
ATOM 2347 N N . LEU A 1 292 ? 73.853 21.475 -12.337 1.00 7.73 289 LEU A N 1
ATOM 2348 C CA . LEU A 1 292 ? 74.133 20.692 -11.134 1.00 7.67 289 LEU A CA 1
ATOM 2349 C C . LEU A 1 292 ? 75.522 20.083 -11.330 1.00 7.58 289 LEU A C 1
ATOM 2350 O O . LEU A 1 292 ? 75.828 19.547 -12.427 1.00 8.93 289 LEU A O 1
ATOM 2355 N N A ILE A 1 293 ? 76.377 20.216 -10.307 0.50 7.38 290 ILE A N 1
ATOM 2356 N N B ILE A 1 293 ? 76.354 20.148 -10.290 0.50 7.11 290 ILE A N 1
ATOM 2357 C CA A ILE A 1 293 ? 77.743 19.662 -10.324 0.50 7.87 290 ILE A CA 1
ATOM 2358 C CA B ILE A 1 293 ? 77.719 19.629 -10.365 0.50 7.40 290 ILE A CA 1
ATOM 2359 C C A ILE A 1 293 ? 77.859 18.641 -9.189 0.50 7.99 290 ILE A C 1
ATOM 2360 C C B ILE A 1 293 ? 77.922 18.657 -9.201 0.50 7.67 290 ILE A C 1
ATOM 2361 O O A ILE A 1 293 ? 77.736 19.012 -8.033 0.50 7.71 290 ILE A O 1
ATOM 2362 O O B ILE A 1 293 ? 77.884 19.064 -8.050 0.50 7.29 290 ILE A O 1
ATOM 2371 N N . ALA A 1 294 ? 78.147 17.381 -9.533 1.00 8.25 291 ALA A N 1
ATOM 2372 C CA . ALA A 1 294 ? 78.226 16.319 -8.538 1.00 8.47 291 ALA A CA 1
ATOM 2373 C C . ALA A 1 294 ? 79.615 15.701 -8.511 1.00 8.50 291 ALA A C 1
ATOM 2374 O O . ALA A 1 294 ? 80.162 15.400 -9.541 1.00 9.29 291 ALA A O 1
ATOM 2376 N N . ALA A 1 295 ? 80.097 15.427 -7.302 1.00 7.77 292 ALA A N 1
ATOM 2377 C CA . ALA A 1 295 ? 81.365 14.764 -7.110 1.00 8.28 292 ALA A CA 1
ATOM 2378 C C . ALA A 1 295 ? 81.149 13.293 -6.750 1.00 9.27 292 ALA A C 1
ATOM 2379 O O . ALA A 1 295 ? 80.296 12.985 -5.948 1.00 9.11 292 ALA A O 1
ATOM 2381 N N . GLY A 1 296 ? 82.002 12.422 -7.294 1.00 9.36 293 GLY A N 1
ATOM 2382 C CA . GLY A 1 296 ? 81.992 11.007 -6.938 1.00 9.33 293 GLY A CA 1
ATOM 2383 C C . GLY A 1 296 ? 83.124 10.674 -5.977 1.00 9.19 293 GLY A C 1
ATOM 2384 O O . GLY A 1 296 ? 84.288 10.750 -6.335 1.00 9.95 293 GLY A O 1
ATOM 2385 N N . GLN A 1 297 ? 82.781 10.328 -4.735 1.00 10.65 294 GLN A N 1
ATOM 2386 C CA . GLN A 1 297 ? 83.817 10.029 -3.744 1.00 11.61 294 GLN A CA 1
ATOM 2387 C C . GLN A 1 297 ? 84.663 8.820 -4.175 1.00 12.90 294 GLN A C 1
ATOM 2388 O O . GLN A 1 297 ? 85.849 8.694 -3.775 1.00 11.77 294 GLN A O 1
ATOM 2394 N N A LYS A 1 298 ? 84.089 7.960 -5.027 0.50 12.18 295 LYS A N 1
ATOM 2395 N N B LYS A 1 298 ? 84.085 7.952 -5.009 0.50 12.81 295 LYS A N 1
ATOM 2396 C CA A LYS A 1 298 ? 84.809 6.785 -5.511 0.50 12.45 295 LYS A CA 1
ATOM 2397 C CA B LYS A 1 298 ? 84.814 6.796 -5.497 0.50 13.48 295 LYS A CA 1
ATOM 2398 C C A LYS A 1 298 ? 85.034 6.856 -7.031 0.50 12.56 295 LYS A C 1
ATOM 2399 C C B LYS A 1 298 ? 85.287 7.007 -6.939 0.50 13.59 295 LYS A C 1
ATOM 2400 O O A LYS A 1 298 ? 85.451 5.889 -7.633 0.50 12.88 295 LYS A O 1
ATOM 2401 O O B LYS A 1 298 ? 86.190 6.293 -7.385 0.50 13.77 295 LYS A O 1
ATOM 2412 N N . SER A 1 299 ? 84.724 8.002 -7.647 1.00 11.87 296 SER A N 1
ATOM 2413 C CA . SER A 1 299 ? 85.038 8.201 -9.080 1.00 11.64 296 SER A CA 1
ATOM 2414 C C . SER A 1 299 ? 86.218 9.156 -9.266 1.00 11.36 296 SER A C 1
ATOM 2415 O O . SER A 1 299 ? 86.815 9.165 -10.330 1.00 11.17 296 SER A O 1
ATOM 2418 N N . HIS A 1 300 ? 86.428 10.060 -8.307 1.00 10.51 297 HIS A N 1
ATOM 2419 C CA . HIS A 1 300 ? 87.513 11.068 -8.381 1.00 10.73 297 HIS A CA 1
ATOM 2420 C C . HIS A 1 300 ? 87.278 12.044 -9.532 1.00 10.56 297 HIS A C 1
ATOM 2421 O O . HIS A 1 300 ? 88.214 12.648 -10.052 1.00 9.64 297 HIS A O 1
ATOM 2428 N N . HIS A 1 301 ? 86.008 12.168 -9.925 1.00 9.41 298 HIS A N 1
ATOM 2429 C CA . HIS A 1 301 ? 85.591 13.128 -10.951 1.00 9.61 298 HIS A CA 1
ATOM 2430 C C . HIS A 1 301 ? 84.370 13.916 -10.476 1.00 9.34 298 HIS A C 1
ATOM 2431 O O . HIS A 1 301 ? 83.674 13.504 -9.542 1.00 9.11 298 HIS A O 1
ATOM 2438 N N . ILE A 1 302 ? 84.164 15.074 -11.105 1.00 8.50 299 ILE A N 1
ATOM 2439 C CA . ILE A 1 302 ? 82.911 15.791 -10.984 1.00 9.05 299 ILE A CA 1
ATOM 2440 C C . ILE A 1 302 ? 82.203 15.714 -12.347 1.00 9.49 299 ILE A C 1
ATOM 2441 O O . ILE A 1 302 ? 82.840 15.677 -13.414 1.00 9.96 299 ILE A O 1
ATOM 2446 N N . ALA A 1 303 ? 80.870 15.680 -12.295 1.00 9.63 300 ALA A N 1
ATOM 2447 C CA . ALA A 1 303 ? 80.053 15.722 -13.502 1.00 9.77 300 ALA A CA 1
ATOM 2448 C C . ALA A 1 303 ? 79.190 16.985 -13.462 1.00 10.05 300 ALA A C 1
ATOM 2449 O O . ALA A 1 303 ? 78.653 17.347 -12.407 1.00 9.12 300 ALA A O 1
ATOM 2451 N N . VAL A 1 304 ? 79.087 17.645 -14.622 1.00 9.16 301 VAL A N 1
ATOM 2452 C CA . VAL A 1 304 ? 78.247 18.823 -14.790 1.00 8.91 301 VAL A CA 1
ATOM 2453 C C . VAL A 1 304 ? 77.007 18.372 -15.567 1.00 9.08 301 VAL A C 1
ATOM 2454 O O . VAL A 1 304 ? 77.140 17.769 -16.633 1.00 9.94 301 VAL A O 1
ATOM 2458 N N . TYR A 1 305 ? 75.830 18.682 -15.026 1.00 8.25 302 TYR A N 1
ATOM 2459 C CA . TYR A 1 305 ? 74.562 18.372 -15.676 1.00 9.64 302 TYR A CA 1
ATOM 2460 C C . TYR A 1 305 ? 73.778 19.655 -15.954 1.00 9.57 302 TYR A C 1
ATOM 2461 O O . TYR A 1 305 ? 73.762 20.595 -15.130 1.00 9.38 302 TYR A O 1
ATOM 2470 N N . ASP A 1 306 ? 73.130 19.681 -17.119 1.00 9.69 303 ASP A N 1
ATOM 2471 C CA . ASP A 1 306 ? 72.108 20.651 -17.385 1.00 9.78 303 ASP A CA 1
ATOM 2472 C C . ASP A 1 306 ? 70.850 20.252 -16.600 1.00 9.22 303 ASP A C 1
ATOM 2473 O O . ASP A 1 306 ? 70.534 19.047 -16.476 1.00 10.03 303 ASP A O 1
ATOM 2478 N N . ILE A 1 307 ? 70.170 21.249 -16.035 1.00 8.43 304 ILE A N 1
ATOM 2479 C CA . ILE A 1 307 ? 68.843 21.082 -15.422 1.00 9.05 304 ILE A CA 1
ATOM 2480 C C . ILE A 1 307 ? 67.849 21.478 -16.520 1.00 10.40 304 ILE A C 1
ATOM 2481 O O . ILE A 1 307 ? 67.846 22.612 -16.965 1.00 9.89 304 ILE A O 1
ATOM 2486 N N . VAL A 1 308 ? 67.003 20.513 -16.910 1.00 12.29 305 VAL A N 1
ATOM 2487 C CA . VAL A 1 308 ? 66.195 20.679 -18.098 1.00 15.47 305 VAL A CA 1
ATOM 2488 C C . VAL A 1 308 ? 64.695 20.512 -17.840 1.00 15.68 305 VAL A C 1
ATOM 2489 O O . VAL A 1 308 ? 64.254 19.558 -17.201 1.00 17.51 305 VAL A O 1
ATOM 2493 N N . GLY A 1 309 ? 63.935 21.413 -18.459 1.00 16.87 306 GLY A N 1
ATOM 2494 C CA . GLY A 1 309 ? 62.474 21.256 -18.554 1.00 17.64 306 GLY A CA 1
ATOM 2495 C C . GLY A 1 309 ? 61.737 21.488 -17.255 1.00 18.12 306 GLY A C 1
ATOM 2496 O O . GLY A 1 309 ? 62.330 21.778 -16.209 1.00 16.91 306 GLY A O 1
ATOM 2497 N N A GLU A 1 310 ? 60.416 21.296 -17.307 0.50 18.61 307 GLU A N 1
ATOM 2498 N N B GLU A 1 310 ? 60.421 21.262 -17.327 0.50 18.74 307 GLU A N 1
ATOM 2499 C CA A GLU A 1 310 ? 59.570 21.594 -16.158 0.50 19.13 307 GLU A CA 1
ATOM 2500 C CA B GLU A 1 310 ? 59.506 21.502 -16.224 0.50 19.64 307 GLU A CA 1
ATOM 2501 C C A GLU A 1 310 ? 59.837 20.613 -15.008 0.50 16.02 307 GLU A C 1
ATOM 2502 C C B GLU A 1 310 ? 59.844 20.612 -15.023 0.50 16.76 307 GLU A C 1
ATOM 2503 O O A GLU A 1 310 ? 59.649 20.981 -13.858 0.50 18.98 307 GLU A O 1
ATOM 2504 O O B GLU A 1 310 ? 59.693 21.042 -13.891 0.50 19.35 307 GLU A O 1
ATOM 2515 N N A GLN A 1 311 ? 60.322 19.400 -15.310 0.50 15.31 308 GLN A N 1
ATOM 2516 N N B GLN A 1 311 ? 60.344 19.399 -15.292 0.50 16.64 308 GLN A N 1
ATOM 2517 C CA A GLN A 1 311 ? 60.577 18.411 -14.245 0.50 14.43 308 GLN A CA 1
ATOM 2518 C CA B GLN A 1 311 ? 60.590 18.403 -14.242 0.50 16.21 308 GLN A CA 1
ATOM 2519 C C A GLN A 1 311 ? 61.940 18.665 -13.582 0.50 13.68 308 GLN A C 1
ATOM 2520 C C B GLN A 1 311 ? 62.008 18.530 -13.665 0.50 14.48 308 GLN A C 1
ATOM 2521 O O A GLN A 1 311 ? 62.172 18.187 -12.476 0.50 13.59 308 GLN A O 1
ATOM 2522 O O B GLN A 1 311 ? 62.359 17.783 -12.752 0.50 13.19 308 GLN A O 1
ATOM 2533 N N . GLY A 1 312 ? 62.829 19.407 -14.256 1.00 12.78 309 GLY A N 1
ATOM 2534 C CA . GLY A 1 312 ? 64.201 19.649 -13.740 1.00 12.75 309 GLY A CA 1
ATOM 2535 C C . GLY A 1 312 ? 65.087 18.414 -13.805 1.00 12.35 309 GLY A C 1
ATOM 2536 O O . GLY A 1 312 ? 66.019 18.240 -13.008 1.00 10.75 309 GLY A O 1
ATOM 2537 N N . LEU A 1 313 ? 64.813 17.531 -14.769 1.00 11.45 310 LEU A N 1
ATOM 2538 C CA . LEU A 1 313 ? 65.631 16.353 -14.936 1.00 11.07 310 LEU A CA 1
ATOM 2539 C C . LEU A 1 313 ? 67.037 16.758 -15.415 1.00 11.02 310 LEU A C 1
ATOM 2540 O O . LEU A 1 313 ? 67.244 17.868 -15.905 1.00 10.84 310 LEU A O 1
ATOM 2545 N N . LEU A 1 314 ? 68.001 15.847 -15.232 1.00 10.57 311 LEU A N 1
ATOM 2546 C CA . LEU A 1 314 ? 69.403 16.142 -15.462 1.00 11.25 311 LEU A CA 1
ATOM 2547 C C . LEU A 1 314 ? 69.892 15.487 -16.750 1.00 13.51 311 LEU A C 1
ATOM 2548 O O . LEU A 1 314 ? 69.539 14.350 -17.037 1.00 15.06 311 LEU A O 1
ATOM 2553 N N . GLN A 1 315 ? 70.724 16.224 -17.484 1.00 12.50 312 GLN A N 1
ATOM 2554 C CA . GLN A 1 315 ? 71.349 15.745 -18.727 1.00 14.25 312 GLN A CA 1
ATOM 2555 C C . GLN A 1 315 ? 72.842 16.051 -18.625 1.00 14.01 312 GLN A C 1
ATOM 2556 O O . GLN A 1 315 ? 73.228 17.211 -18.550 1.00 13.09 312 GLN A O 1
ATOM 2562 N N . GLU A 1 316 ? 73.662 14.998 -18.643 1.00 14.59 313 GLU A N 1
ATOM 2563 C CA . GLU A 1 316 ? 75.101 15.182 -18.437 1.00 16.29 313 GLU A CA 1
ATOM 2564 C C . GLU A 1 316 ? 75.684 16.016 -19.578 1.00 15.42 313 GLU A C 1
ATOM 2565 O O . GLU A 1 316 ? 75.329 15.838 -20.745 1.00 15.94 313 GLU A O 1
ATOM 2571 N N . LYS A 1 317 ? 76.557 16.967 -19.221 1.00 13.01 314 LYS A N 1
ATOM 2572 C CA . LYS A 1 317 ? 77.191 17.831 -20.179 1.00 13.92 314 LYS A CA 1
ATOM 2573 C C . LYS A 1 317 ? 78.703 17.567 -20.250 1.00 14.28 314 LYS A C 1
ATOM 2574 O O . LYS A 1 317 ? 79.293 17.594 -21.324 1.00 15.73 314 LYS A O 1
ATOM 2580 N N . GLY A 1 318 ? 79.337 17.353 -19.093 1.00 12.38 315 GLY A N 1
ATOM 2581 C CA . GLY A 1 318 ? 80.771 17.151 -19.067 1.00 13.02 315 GLY A CA 1
ATOM 2582 C C . GLY A 1 318 ? 81.211 16.501 -17.773 1.00 11.70 315 GLY A C 1
ATOM 2583 O O . GLY A 1 318 ? 80.490 16.519 -16.780 1.00 10.98 315 GLY A O 1
ATOM 2584 N N A ARG A 1 319 ? 82.447 15.991 -17.793 0.50 10.39 316 ARG A N 1
ATOM 2585 N N B ARG A 1 319 ? 82.376 15.841 -17.813 0.50 11.02 316 ARG A N 1
ATOM 2586 C CA A ARG A 1 319 ? 83.005 15.232 -16.700 0.50 10.87 316 ARG A CA 1
ATOM 2587 C CA B ARG A 1 319 ? 82.979 15.238 -16.627 0.50 11.42 316 ARG A CA 1
ATOM 2588 C C A ARG A 1 319 ? 84.481 15.608 -16.577 0.50 10.42 316 ARG A C 1
ATOM 2589 C C B ARG A 1 319 ? 84.412 15.748 -16.564 0.50 10.89 316 ARG A C 1
ATOM 2590 O O A ARG A 1 319 ? 85.193 15.588 -17.569 0.50 9.89 316 ARG A O 1
ATOM 2591 O O B ARG A 1 319 ? 85.035 15.986 -17.591 0.50 10.88 316 ARG A O 1
ATOM 2606 N N . TYR A 1 320 ? 84.916 15.883 -15.340 1.00 9.86 317 TYR A N 1
ATOM 2607 C CA . TYR A 1 320 ? 86.230 16.444 -15.103 1.00 9.10 317 TYR A CA 1
ATOM 2608 C C . TYR A 1 320 ? 86.916 15.748 -13.940 1.00 9.26 317 TYR A C 1
ATOM 2609 O O . TYR A 1 320 ? 86.342 15.564 -12.895 1.00 10.03 317 TYR A O 1
ATOM 2618 N N . ALA A 1 321 ? 88.195 15.421 -14.128 1.00 10.09 318 ALA A N 1
ATOM 2619 C CA . ALA A 1 321 ? 88.973 14.817 -13.067 1.00 10.90 318 ALA A CA 1
ATOM 2620 C C . ALA A 1 321 ? 89.338 15.863 -12.007 1.00 9.30 318 ALA A C 1
ATOM 2621 O O . ALA A 1 321 ? 89.731 16.974 -12.340 1.00 10.52 318 ALA A O 1
ATOM 2623 N N . VAL A 1 322 ? 89.195 15.480 -10.735 1.00 9.89 319 VAL A N 1
ATOM 2624 C CA . VAL A 1 322 ? 89.636 16.315 -9.619 1.00 10.70 319 VAL A CA 1
ATOM 2625 C C . VAL A 1 322 ? 90.650 15.482 -8.821 1.00 10.74 319 VAL A C 1
ATOM 2626 O O . VAL A 1 322 ? 91.475 14.775 -9.412 1.00 12.34 319 VAL A O 1
ATOM 2630 N N . GLY A 1 323 ? 90.637 15.593 -7.493 1.00 9.92 320 GLY A N 1
ATOM 2631 C CA . GLY A 1 323 ? 91.571 14.835 -6.688 1.00 10.74 320 GLY A CA 1
ATOM 2632 C C . GLY A 1 323 ? 90.940 13.538 -6.240 1.00 10.85 320 GLY A C 1
ATOM 2633 O O . GLY A 1 323 ? 89.905 13.131 -6.760 1.00 10.72 320 GLY A O 1
ATOM 2634 N N . GLN A 1 324 ? 91.554 12.909 -5.232 1.00 10.87 321 GLN A N 1
ATOM 2635 C CA . GLN A 1 324 ? 91.063 11.663 -4.745 1.00 11.74 321 GLN A CA 1
ATOM 2636 C C . GLN A 1 324 ? 89.997 11.907 -3.676 1.00 10.06 321 GLN A C 1
ATOM 2637 O O . GLN A 1 324 ? 90.193 12.694 -2.748 1.00 9.90 321 GLN A O 1
ATOM 2643 N N . GLY A 1 325 ? 88.867 11.213 -3.838 1.00 9.22 322 GLY A N 1
ATOM 2644 C CA . GLY A 1 325 ? 87.792 11.205 -2.894 1.00 8.82 322 GLY A CA 1
ATOM 2645 C C . GLY A 1 325 ? 87.074 12.542 -2.764 1.00 8.83 322 GLY A C 1
ATOM 2646 O O . GLY A 1 325 ? 86.775 12.960 -1.653 1.00 10.19 322 GLY A O 1
ATOM 2647 N N . PRO A 1 326 ? 86.683 13.205 -3.874 1.00 8.69 323 PRO A N 1
ATOM 2648 C CA . PRO A 1 326 ? 86.029 14.514 -3.800 1.00 7.88 323 PRO A CA 1
ATOM 2649 C C . PRO A 1 326 ? 84.664 14.351 -3.114 1.00 7.81 323 PRO A C 1
ATOM 2650 O O . PRO A 1 326 ? 83.949 13.385 -3.393 1.00 8.37 323 PRO A O 1
ATOM 2654 N N . MET A 1 327 ? 84.301 15.296 -2.240 1.00 8.07 324 MET A N 1
ATOM 2655 C CA . MET A 1 327 ? 83.065 15.144 -1.476 1.00 9.03 324 MET A CA 1
ATOM 2656 C C . MET A 1 327 ? 82.446 16.493 -1.090 1.00 8.87 324 MET A C 1
ATOM 2657 O O . MET A 1 327 ? 81.550 16.533 -0.266 1.00 8.22 324 MET A O 1
ATOM 2662 N N . TRP A 1 328 ? 82.890 17.581 -1.727 1.00 7.86 325 TRP A N 1
ATOM 2663 C CA . TRP A 1 328 ? 82.286 18.903 -1.459 1.00 7.95 325 TRP A CA 1
ATOM 2664 C C . TRP A 1 328 ? 82.439 19.782 -2.700 1.00 8.03 325 TRP A C 1
ATOM 2665 O O . TRP A 1 328 ? 83.512 19.795 -3.321 1.00 8.00 325 TRP A O 1
ATOM 2676 N N . VAL A 1 329 ? 81.355 20.485 -3.049 1.00 7.47 326 VAL A N 1
ATOM 2677 C CA . VAL A 1 329 ? 81.294 21.383 -4.162 1.00 8.06 326 VAL A CA 1
ATOM 2678 C C . VAL A 1 329 ? 80.594 22.662 -3.726 1.00 7.53 326 VAL A C 1
ATOM 2679 O O . VAL A 1 329 ? 79.502 22.578 -3.143 1.00 8.51 326 VAL A O 1
ATOM 2683 N N . VAL A 1 330 ? 81.172 23.815 -4.088 1.00 7.76 327 VAL A N 1
ATOM 2684 C CA . VAL A 1 330 ? 80.463 25.091 -3.913 1.00 8.69 327 VAL A CA 1
ATOM 2685 C C . VAL A 1 330 ? 80.718 25.931 -5.167 1.00 9.07 327 VAL A C 1
ATOM 2686 O O . VAL A 1 330 ? 81.725 25.766 -5.830 1.00 8.43 327 VAL A O 1
ATOM 2690 N N . VAL A 1 331 ? 79.766 26.821 -5.472 1.00 8.96 328 VAL A N 1
ATOM 2691 C CA . VAL A 1 331 ? 79.830 27.651 -6.679 1.00 9.51 328 VAL A CA 1
ATOM 2692 C C . VAL A 1 331 ? 79.638 29.111 -6.279 1.00 9.68 328 VAL A C 1
ATOM 2693 O O . VAL A 1 331 ? 78.771 29.419 -5.485 1.00 11.41 328 VAL A O 1
ATOM 2697 N N . ASN A 1 332 ? 80.467 29.988 -6.847 1.00 8.78 329 ASN A N 1
ATOM 2698 C CA . ASN A 1 332 ? 80.426 31.414 -6.577 1.00 9.09 329 ASN A CA 1
ATOM 2699 C C . ASN A 1 332 ? 80.288 32.186 -7.893 1.00 9.32 329 ASN A C 1
ATOM 2700 O O . ASN A 1 332 ? 81.069 31.996 -8.802 1.00 9.36 329 ASN A O 1
ATOM 2705 N N . ALA A 1 333 ? 79.276 33.053 -7.973 1.00 9.16 330 ALA A N 1
ATOM 2706 C CA . ALA A 1 333 ? 79.108 33.976 -9.094 1.00 9.56 330 ALA A CA 1
ATOM 2707 C C . ALA A 1 333 ? 79.870 35.279 -8.800 1.00 10.48 330 ALA A C 1
ATOM 2708 O O . ALA A 1 333 ? 79.858 35.761 -7.672 1.00 11.49 330 ALA A O 1
ATOM 2710 N N . HIS A 1 334 ? 80.525 35.850 -9.817 1.00 11.00 331 HIS A N 1
ATOM 2711 C CA . HIS A 1 334 ? 81.266 37.082 -9.598 1.00 12.64 331 HIS A CA 1
ATOM 2712 C C . HIS A 1 334 ? 81.398 37.896 -10.887 1.00 17.26 331 HIS A C 1
ATOM 2713 O O . HIS A 1 334 ? 80.863 37.551 -11.959 1.00 15.50 331 HIS A O 1
ATOM 2721 N N . SER B 1 1 ? 99.768 23.735 -5.675 1.00 10.84 -2 SER B N 1
ATOM 2722 C CA . SER B 1 1 ? 100.488 24.809 -4.939 1.00 10.91 -2 SER B CA 1
ATOM 2723 C C . SER B 1 1 ? 99.884 24.991 -3.551 1.00 10.09 -2 SER B C 1
ATOM 2724 O O . SER B 1 1 ? 98.667 24.952 -3.394 1.00 9.51 -2 SER B O 1
ATOM 2727 N N . ASN B 1 2 ? 100.730 25.314 -2.569 1.00 9.12 -1 ASN B N 1
ATOM 2728 C CA . ASN B 1 2 ? 100.159 25.582 -1.233 1.00 8.74 -1 ASN B CA 1
ATOM 2729 C C . ASN B 1 2 ? 99.458 26.949 -1.199 1.00 9.32 -1 ASN B C 1
ATOM 2730 O O . ASN B 1 2 ? 98.741 27.249 -0.222 1.00 9.01 -1 ASN B O 1
ATOM 2735 N N . ALA B 1 3 ? 99.695 27.791 -2.208 1.00 8.19 0 ALA B N 1
ATOM 2736 C CA . ALA B 1 3 ? 99.070 29.115 -2.299 1.00 8.65 0 ALA B CA 1
ATOM 2737 C C . ALA B 1 3 ? 99.313 29.943 -1.024 1.00 8.20 0 ALA B C 1
ATOM 2738 O O . ALA B 1 3 ? 98.514 30.816 -0.660 1.00 9.02 0 ALA B O 1
ATOM 2740 N N . MET B 1 4 ? 100.467 29.720 -0.387 1.00 7.99 1 MET B N 1
ATOM 2741 C CA . MET B 1 4 ? 100.812 30.451 0.809 1.00 7.88 1 MET B CA 1
ATOM 2742 C C . MET B 1 4 ? 101.930 31.478 0.569 1.00 8.69 1 MET B C 1
ATOM 2743 O O . MET B 1 4 ? 102.743 31.352 -0.326 1.00 9.51 1 MET B O 1
ATOM 2748 N N . LYS B 1 5 ? 101.912 32.506 1.425 1.00 8.51 2 LYS B N 1
ATOM 2749 C CA . LYS B 1 5 ? 102.923 33.537 1.536 1.00 8.49 2 LYS B CA 1
ATOM 2750 C C . LYS B 1 5 ? 103.564 33.337 2.903 1.00 7.41 2 LYS B C 1
ATOM 2751 O O . LYS B 1 5 ? 102.873 33.388 3.905 1.00 8.58 2 LYS B O 1
ATOM 2757 N N . GLN B 1 6 ? 104.874 33.061 2.929 1.00 7.19 3 GLN B N 1
ATOM 2758 C CA . GLN B 1 6 ? 105.508 32.711 4.195 1.00 7.17 3 GLN B CA 1
ATOM 2759 C C . GLN B 1 6 ? 106.853 33.418 4.368 1.00 7.59 3 GLN B C 1
ATOM 2760 O O . GLN B 1 6 ? 107.448 33.904 3.423 1.00 8.13 3 GLN B O 1
ATOM 2766 N N . THR B 1 7 ? 107.278 33.473 5.638 1.00 7.34 4 THR B N 1
ATOM 2767 C CA . THR B 1 7 ? 108.561 34.024 6.030 1.00 7.84 4 THR B CA 1
ATOM 2768 C C . THR B 1 7 ? 109.316 32.943 6.819 1.00 8.22 4 THR B C 1
ATOM 2769 O O . THR B 1 7 ? 108.734 32.262 7.669 1.00 8.85 4 THR B O 1
ATOM 2773 N N . VAL B 1 8 ? 110.623 32.834 6.569 1.00 7.61 5 VAL B N 1
ATOM 2774 C CA . VAL B 1 8 ? 111.502 31.922 7.292 1.00 7.80 5 VAL B CA 1
ATOM 2775 C C . VAL B 1 8 ? 112.459 32.775 8.127 1.00 7.55 5 VAL B C 1
ATOM 2776 O O . VAL B 1 8 ? 113.077 33.692 7.594 1.00 8.43 5 VAL B O 1
ATOM 2780 N N . TYR B 1 9 ? 112.540 32.482 9.426 1.00 6.73 6 TYR B N 1
ATOM 2781 C CA . TYR B 1 9 ? 113.471 33.135 10.354 1.00 6.83 6 TYR B CA 1
ATOM 2782 C C . TYR B 1 9 ? 114.537 32.113 10.745 1.00 6.69 6 TYR B C 1
ATOM 2783 O O . TYR B 1 9 ? 114.203 30.969 11.086 1.00 7.05 6 TYR B O 1
ATOM 2792 N N . THR B 1 10 ? 115.819 32.519 10.700 1.00 6.35 7 THR B N 1
ATOM 2793 C CA . THR B 1 10 ? 116.903 31.638 11.146 1.00 7.14 7 THR B CA 1
ATOM 2794 C C . THR B 1 10 ? 117.762 32.358 12.181 1.00 6.80 7 THR B C 1
ATOM 2795 O O . THR B 1 10 ? 117.965 33.577 12.086 1.00 7.39 7 THR B O 1
ATOM 2799 N N . ALA B 1 11 ? 118.256 31.591 13.168 1.00 6.23 8 ALA B N 1
ATOM 2800 C CA . ALA B 1 11 ? 119.135 32.126 14.195 1.00 6.41 8 ALA B CA 1
ATOM 2801 C C . ALA B 1 11 ? 120.564 31.630 13.947 1.00 6.70 8 ALA B C 1
ATOM 2802 O O . ALA B 1 11 ? 120.785 30.412 13.903 1.00 6.89 8 ALA B O 1
ATOM 2804 N N . SER B 1 12 ? 121.507 32.573 13.848 1.00 7.08 9 SER B N 1
ATOM 2805 C CA . SER B 1 12 ? 122.949 32.314 13.659 1.00 6.78 9 SER B CA 1
ATOM 2806 C C . SER B 1 12 ? 123.664 32.925 14.852 1.00 7.29 9 SER B C 1
ATOM 2807 O O . SER B 1 12 ? 124.164 34.053 14.785 1.00 8.23 9 SER B O 1
ATOM 2810 N N . PRO B 1 13 ? 123.679 32.225 16.007 1.00 7.15 10 PRO B N 1
ATOM 2811 C CA . PRO B 1 13 ? 124.199 32.799 17.244 1.00 7.50 10 PRO B CA 1
ATOM 2812 C C . PRO B 1 13 ? 125.673 33.202 17.174 1.00 8.37 10 PRO B C 1
ATOM 2813 O O . PRO B 1 13 ? 126.043 34.199 17.791 1.00 8.85 10 PRO B O 1
ATOM 2817 N N . GLU B 1 14 ? 126.497 32.462 16.433 1.00 8.72 11 GLU B N 1
ATOM 2818 C CA . GLU B 1 14 ? 127.944 32.788 16.457 1.00 9.71 11 GLU B CA 1
ATOM 2819 C C . GLU B 1 14 ? 128.233 34.145 15.799 1.00 11.12 11 GLU B C 1
ATOM 2820 O O . GLU B 1 14 ? 129.197 34.816 16.212 1.00 14.38 11 GLU B O 1
ATOM 2826 N N . SER B 1 15 ? 127.406 34.568 14.836 1.00 8.06 12 SER B N 1
ATOM 2827 C CA . SER B 1 15 ? 127.558 35.891 14.240 1.00 7.45 12 SER B CA 1
ATOM 2828 C C . SER B 1 15 ? 126.481 36.861 14.766 1.00 7.21 12 SER B C 1
ATOM 2829 O O . SER B 1 15 ? 126.390 37.983 14.277 1.00 7.39 12 SER B O 1
ATOM 2832 N N . GLN B 1 16 ? 125.699 36.423 15.764 1.00 7.04 13 GLN B N 1
ATOM 2833 C CA . GLN B 1 16 ? 124.686 37.242 16.435 1.00 7.73 13 GLN B CA 1
ATOM 2834 C C . GLN B 1 16 ? 123.695 37.805 15.425 1.00 8.11 13 GLN B C 1
ATOM 2835 O O . GLN B 1 16 ? 123.345 38.967 15.494 1.00 9.21 13 GLN B O 1
ATOM 2841 N N . GLN B 1 17 ? 123.225 36.939 14.526 1.00 7.16 14 GLN B N 1
ATOM 2842 C CA . GLN B 1 17 ? 122.324 37.384 13.485 1.00 7.66 14 GLN B CA 1
ATOM 2843 C C . GLN B 1 17 ? 121.031 36.564 13.450 1.00 7.60 14 GLN B C 1
ATOM 2844 O O . GLN B 1 17 ? 121.027 35.366 13.709 1.00 9.16 14 GLN B O 1
ATOM 2850 N N . ILE B 1 18 ? 119.959 37.258 13.070 1.00 7.72 15 ILE B N 1
ATOM 2851 C CA . ILE B 1 18 ? 118.703 36.652 12.671 1.00 7.54 15 ILE B CA 1
ATOM 2852 C C . ILE B 1 18 ? 118.530 36.996 11.194 1.00 7.27 15 ILE B C 1
ATOM 2853 O O . ILE B 1 18 ? 118.614 38.176 10.821 1.00 7.85 15 ILE B O 1
ATOM 2858 N N . HIS B 1 19 ? 118.342 35.982 10.347 1.00 6.39 16 HIS B N 1
ATOM 2859 C CA . HIS B 1 19 ? 118.057 36.213 8.925 1.00 6.60 16 HIS B CA 1
ATOM 2860 C C . HIS B 1 19 ? 116.557 36.000 8.683 1.00 6.92 16 HIS B C 1
ATOM 2861 O O . HIS B 1 19 ? 115.937 35.083 9.272 1.00 7.84 16 HIS B O 1
ATOM 2868 N N . VAL B 1 20 ? 115.987 36.867 7.856 1.00 6.02 17 VAL B N 1
ATOM 2869 C CA . VAL B 1 20 ? 114.592 36.849 7.499 1.00 6.60 17 VAL B CA 1
ATOM 2870 C C . VAL B 1 20 ? 114.491 36.633 5.988 1.00 6.97 17 VAL B C 1
ATOM 2871 O O . VAL B 1 20 ? 115.047 37.422 5.235 1.00 7.20 17 VAL B O 1
ATOM 2875 N N . TRP B 1 21 ? 113.762 35.593 5.586 1.00 7.45 18 TRP B N 1
ATOM 2876 C CA . TRP B 1 21 ? 113.602 35.219 4.177 1.00 7.56 18 TRP B CA 1
ATOM 2877 C C . TRP B 1 21 ? 112.130 35.094 3.785 1.00 8.28 18 TRP B C 1
ATOM 2878 O O . TRP B 1 21 ? 111.323 34.553 4.538 1.00 8.43 18 TRP B O 1
ATOM 2889 N N A SER B 1 22 ? 111.790 35.597 2.597 0.50 8.08 19 SER B N 1
ATOM 2890 N N B SER B 1 22 ? 111.820 35.543 2.567 0.50 8.19 19 SER B N 1
ATOM 2891 C CA A SER B 1 22 ? 110.471 35.333 2.075 0.50 8.44 19 SER B CA 1
ATOM 2892 C CA B SER B 1 22 ? 110.517 35.350 1.968 0.50 8.65 19 SER B CA 1
ATOM 2893 C C A SER B 1 22 ? 110.543 33.976 1.362 0.50 8.22 19 SER B C 1
ATOM 2894 C C B SER B 1 22 ? 110.517 33.985 1.275 0.50 8.44 19 SER B C 1
ATOM 2895 O O A SER B 1 22 ? 111.523 33.677 0.674 0.50 8.03 19 SER B O 1
ATOM 2896 O O B SER B 1 22 ? 111.395 33.725 0.441 0.50 8.54 19 SER B O 1
ATOM 2901 N N . LEU B 1 23 ? 109.558 33.125 1.639 1.00 8.06 20 LEU B N 1
ATOM 2902 C CA . LEU B 1 23 ? 109.419 31.797 1.054 1.00 7.96 20 LEU B CA 1
ATOM 2903 C C . LEU B 1 23 ? 108.185 31.788 0.147 1.00 7.91 20 LEU B C 1
ATOM 2904 O O . LEU B 1 23 ? 107.069 32.007 0.623 1.00 8.09 20 LEU B O 1
ATOM 2909 N N . GLU B 1 24 ? 108.407 31.573 -1.151 1.00 8.58 21 GLU B N 1
ATOM 2910 C CA . GLU B 1 24 ? 107.286 31.510 -2.095 1.00 9.79 21 GLU B CA 1
ATOM 2911 C C . GLU B 1 24 ? 106.761 30.078 -2.152 1.00 8.82 21 GLU B C 1
ATOM 2912 O O . GLU B 1 24 ? 107.419 29.133 -1.747 1.00 8.56 21 GLU B O 1
ATOM 2918 N N . ALA B 1 25 ? 105.553 29.928 -2.707 1.00 8.81 22 ALA B N 1
ATOM 2919 C CA . ALA B 1 25 ? 104.938 28.614 -2.805 1.00 8.93 22 ALA B CA 1
ATOM 2920 C C . ALA B 1 25 ? 105.820 27.623 -3.579 1.00 8.36 22 ALA B C 1
ATOM 2921 O O . ALA B 1 25 ? 105.771 26.415 -3.311 1.00 8.81 22 ALA B O 1
ATOM 2923 N N . ASP B 1 26 ? 106.639 28.137 -4.507 1.00 8.97 23 ASP B N 1
ATOM 2924 C CA . ASP B 1 26 ? 107.528 27.312 -5.326 1.00 9.42 23 ASP B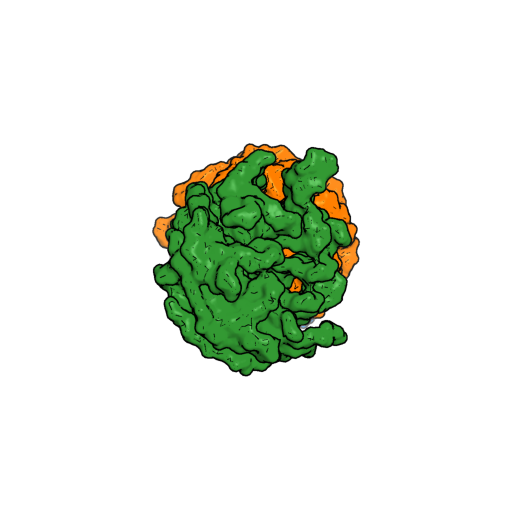 CA 1
ATOM 2925 C C . ASP B 1 26 ? 108.826 26.907 -4.603 1.00 9.14 23 ASP B C 1
ATOM 2926 O O . ASP B 1 26 ? 109.662 26.215 -5.182 1.00 9.64 23 ASP B O 1
ATOM 2931 N N . GLY B 1 27 ? 109.007 27.358 -3.358 1.00 8.28 24 GLY B N 1
ATOM 2932 C CA . GLY B 1 27 ? 110.150 26.965 -2.574 1.00 8.80 24 GLY B CA 1
ATOM 2933 C C . GLY B 1 27 ? 111.298 27.953 -2.578 1.00 8.52 24 GLY B C 1
ATOM 2934 O O . GLY B 1 27 ? 112.260 27.763 -1.824 1.00 9.30 24 GLY B O 1
ATOM 2935 N N . LYS B 1 28 ? 111.255 28.957 -3.448 1.00 8.37 25 LYS B N 1
ATOM 2936 C CA . LYS B 1 28 ? 112.366 29.895 -3.554 1.00 9.08 25 LYS B CA 1
ATOM 2937 C C . LYS B 1 28 ? 112.401 30.833 -2.346 1.00 8.36 25 LYS B C 1
ATOM 2938 O O . LYS B 1 28 ? 111.379 31.341 -1.916 1.00 10.43 25 LYS B O 1
ATOM 2944 N N . LEU B 1 29 ? 113.610 31.087 -1.819 1.00 7.02 26 LEU B N 1
ATOM 2945 C CA . LEU B 1 29 ? 113.787 32.081 -0.758 1.00 7.69 26 LEU B CA 1
ATOM 2946 C C . LEU B 1 29 ? 114.426 33.354 -1.335 1.00 8.25 26 LEU B C 1
ATOM 2947 O O . LEU B 1 29 ? 115.324 33.293 -2.178 1.00 8.96 26 LEU B O 1
ATOM 2952 N N . THR B 1 30 ? 114.013 34.489 -0.765 1.00 7.46 27 THR B N 1
ATOM 2953 C CA . THR B 1 30 ? 114.568 35.794 -1.066 1.00 8.09 27 THR B CA 1
ATOM 2954 C C . THR B 1 30 ? 114.891 36.493 0.260 1.00 7.55 27 THR B C 1
ATOM 2955 O O . THR B 1 30 ? 114.054 36.521 1.178 1.00 7.72 27 THR B O 1
ATOM 2959 N N . LEU B 1 31 ? 116.097 37.053 0.370 1.00 7.35 28 LEU B N 1
ATOM 2960 C CA . LEU B 1 31 ? 116.467 37.704 1.640 1.00 8.09 28 LEU B CA 1
ATOM 2961 C C . LEU B 1 31 ? 115.638 38.975 1.829 1.00 9.09 28 LEU B C 1
ATOM 2962 O O . LEU B 1 31 ? 115.573 39.831 0.939 1.00 10.59 28 LEU B O 1
ATOM 2967 N N . VAL B 1 32 ? 115.087 39.123 3.036 1.00 7.79 29 VAL B N 1
ATOM 2968 C CA . VAL B 1 32 ? 114.264 40.281 3.412 1.00 7.63 29 VAL B CA 1
ATOM 2969 C C . VAL B 1 32 ? 115.021 41.196 4.384 1.00 7.53 29 VAL B C 1
ATOM 2970 O O . VAL B 1 32 ? 114.900 42.417 4.323 1.00 7.71 29 VAL B O 1
ATOM 2974 N N . GLN B 1 33 ? 115.736 40.601 5.344 1.00 6.48 30 GLN B N 1
ATOM 2975 C CA . GLN B 1 33 ? 116.355 41.393 6.389 1.00 6.87 30 GLN B CA 1
ATOM 2976 C C . GLN B 1 33 ? 117.423 40.572 7.103 1.00 6.68 30 GLN B C 1
ATOM 2977 O O . GLN B 1 33 ? 117.299 39.342 7.182 1.00 7.53 30 GLN B O 1
ATOM 2983 N N . VAL B 1 34 ? 118.437 41.267 7.621 1.00 6.12 31 VAL B N 1
ATOM 2984 C CA . VAL B 1 34 ? 119.404 40.674 8.514 1.00 6.96 31 VAL B CA 1
ATOM 2985 C C . VAL B 1 34 ? 119.436 41.550 9.770 1.00 7.54 31 VAL B C 1
ATOM 2986 O O . VAL B 1 34 ? 119.680 42.765 9.680 1.00 8.10 31 VAL B O 1
ATOM 2990 N N . VAL B 1 35 ? 119.179 40.926 10.920 1.00 7.07 32 VAL B N 1
ATOM 2991 C CA . VAL B 1 35 ? 119.162 41.635 12.200 1.00 7.28 32 VAL B CA 1
ATOM 2992 C C . VAL B 1 35 ? 120.403 41.275 13.014 1.00 7.37 32 VAL B C 1
ATOM 2993 O O . VAL B 1 35 ? 120.705 40.091 13.188 1.00 8.21 32 VAL B O 1
ATOM 2997 N N . ASP B 1 36 ? 121.050 42.311 13.561 1.00 7.85 33 ASP B N 1
ATOM 2998 C CA . ASP B 1 36 ? 122.146 42.170 14.500 1.00 8.90 33 ASP B CA 1
ATOM 2999 C C . ASP B 1 36 ? 121.545 42.138 15.905 1.00 9.56 33 ASP B C 1
ATOM 3000 O O . ASP B 1 36 ? 120.985 43.122 16.362 1.00 8.73 33 ASP B O 1
ATOM 3005 N N . ALA B 1 37 ? 121.571 40.957 16.539 1.00 8.68 34 ALA B N 1
ATOM 3006 C CA . ALA B 1 37 ? 121.024 40.763 17.876 1.00 8.97 34 ALA B CA 1
ATOM 3007 C C . ALA B 1 37 ? 122.015 41.227 18.934 1.00 9.20 34 ALA B C 1
ATOM 3008 O O . ALA B 1 37 ? 123.212 41.128 18.745 1.00 9.03 34 ALA B O 1
ATOM 3010 N N . PRO B 1 38 ? 121.535 41.696 20.104 1.00 8.86 35 PRO B N 1
ATOM 3011 C CA . PRO B 1 38 ? 122.427 42.122 21.185 1.00 9.50 35 PRO B CA 1
ATOM 3012 C C . PRO B 1 38 ? 122.932 40.932 22.008 1.00 10.07 35 PRO B C 1
ATOM 3013 O O . PRO B 1 38 ? 122.758 40.885 23.233 1.00 10.37 35 PRO B O 1
ATOM 3017 N N . GLY B 1 39 ? 123.587 39.991 21.319 1.00 8.84 36 GLY B N 1
ATOM 3018 C CA . GLY B 1 39 ? 124.072 38.767 21.937 1.00 9.21 36 GLY B CA 1
ATOM 3019 C C . GLY B 1 39 ? 123.837 37.592 21.017 1.00 8.20 36 GLY B C 1
ATOM 3020 O O . GLY B 1 39 ? 123.410 37.775 19.846 1.00 9.35 36 GLY B O 1
ATOM 3021 N N . GLN B 1 40 ? 124.137 36.402 21.535 1.00 9.00 37 GLN B N 1
ATOM 3022 C CA . GLN B 1 40 ? 124.001 35.173 20.773 1.00 9.53 37 GLN B CA 1
ATOM 3023 C C . GLN B 1 40 ? 122.550 34.697 20.900 1.00 8.75 37 GLN B C 1
ATOM 3024 O O . GLN B 1 40 ? 122.128 34.260 21.969 1.00 10.15 37 GLN B O 1
ATOM 3030 N N . VAL B 1 41 ? 121.779 34.848 19.825 1.00 7.75 38 VAL B N 1
ATOM 3031 C CA . VAL B 1 41 ? 120.352 34.445 19.816 1.00 7.99 38 VAL B CA 1
ATOM 3032 C C . VAL B 1 41 ? 120.265 32.980 19.374 1.00 7.93 38 VAL B C 1
ATOM 3033 O O . VAL B 1 41 ? 120.864 32.595 18.365 1.00 8.84 38 VAL B O 1
ATOM 3037 N N . GLN B 1 42 ? 119.537 32.188 20.158 1.00 7.09 39 GLN B N 1
ATOM 3038 C CA . GLN B 1 42 ? 119.360 30.767 19.844 1.00 7.29 39 GLN B CA 1
ATOM 3039 C C . GLN B 1 42 ? 117.880 30.456 19.631 1.00 7.18 39 GLN B C 1
ATOM 3040 O O . GLN B 1 42 ? 117.422 30.472 18.491 1.00 7.10 39 GLN B O 1
ATOM 3046 N N . PRO B 1 43 ? 117.054 30.154 20.658 1.00 7.14 40 PRO B N 1
ATOM 3047 C CA . PRO B 1 43 ? 115.682 29.732 20.371 1.00 7.30 40 PRO B CA 1
ATOM 3048 C C . PRO B 1 43 ? 114.763 30.869 19.929 1.00 7.41 40 PRO B C 1
ATOM 3049 O O . PRO B 1 43 ? 114.978 32.018 20.308 1.00 7.40 40 PRO B O 1
ATOM 3053 N N . MET B 1 44 ? 113.796 30.535 19.081 1.00 7.08 41 MET B N 1
ATOM 3054 C CA . MET B 1 44 ? 112.871 31.517 18.565 1.00 7.21 41 MET B CA 1
ATOM 3055 C C . MET B 1 44 ? 111.482 30.896 18.468 1.00 7.95 41 MET B C 1
ATOM 3056 O O . MET B 1 44 ? 111.355 29.691 18.258 1.00 9.18 41 MET B O 1
ATOM 3061 N N . VAL B 1 45 ? 110.458 31.744 18.608 1.00 7.53 42 VAL B N 1
ATOM 3062 C CA . VAL B 1 45 ? 109.081 31.297 18.427 1.00 7.01 42 VAL B CA 1
ATOM 3063 C C . VAL B 1 45 ? 108.247 32.483 17.950 1.00 7.11 42 VAL B C 1
ATOM 3064 O O . VAL B 1 45 ? 108.422 33.611 18.411 1.00 7.69 42 VAL B O 1
ATOM 3068 N N . VAL B 1 46 ? 107.354 32.217 17.001 1.00 7.55 43 VAL B N 1
ATOM 3069 C CA . VAL B 1 46 ? 106.381 33.215 16.554 1.00 8.28 43 VAL B CA 1
ATOM 3070 C C . VAL B 1 46 ? 105.167 33.170 17.481 1.00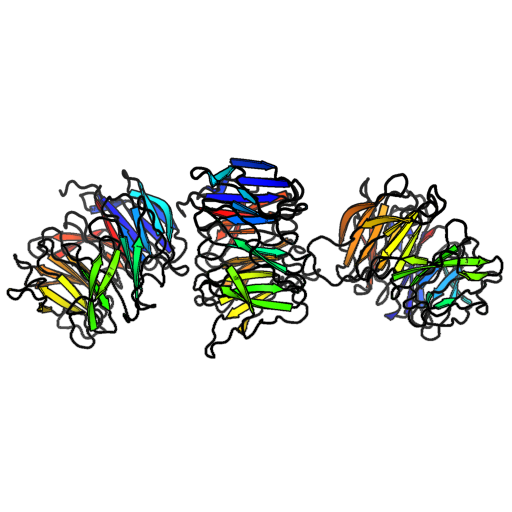 8.74 43 VAL B C 1
ATOM 3071 O O . VAL B 1 46 ? 104.678 32.107 17.815 1.00 9.55 43 VAL B O 1
ATOM 3075 N N . SER B 1 47 ? 104.693 34.351 17.878 1.00 8.50 44 SER B N 1
ATOM 3076 C CA . SER B 1 47 ? 103.509 34.430 18.730 1.00 9.32 44 SER B CA 1
ATOM 3077 C C . SER B 1 47 ? 102.316 33.826 18.005 1.00 10.20 44 SER B C 1
ATOM 3078 O O . SER B 1 47 ? 102.209 33.913 16.780 1.00 9.68 44 SER B O 1
ATOM 3081 N N . PRO B 1 48 ? 101.377 33.189 18.725 1.00 10.06 45 PRO B N 1
ATOM 3082 C CA . PRO B 1 48 ? 100.162 32.680 18.088 1.00 10.35 45 PRO B CA 1
ATOM 3083 C C . PRO B 1 48 ? 99.440 33.727 17.221 1.00 10.85 45 PRO B C 1
ATOM 3084 O O . PRO B 1 48 ? 98.933 33.349 16.169 1.00 12.74 45 PRO B O 1
ATOM 3088 N N . ASN B 1 49 ? 99.438 35.010 17.635 1.00 10.50 46 ASN B N 1
ATOM 3089 C CA . ASN B 1 49 ? 98.737 36.053 16.841 1.00 12.35 46 ASN B CA 1
ATOM 3090 C C . ASN B 1 49 ? 99.601 36.601 15.688 1.00 12.51 46 ASN B C 1
ATOM 3091 O O . ASN B 1 49 ? 99.141 37.483 14.955 1.00 14.09 46 ASN B O 1
ATOM 3096 N N . LYS B 1 50 ? 100.857 36.142 15.589 1.00 11.52 47 LYS B N 1
ATOM 3097 C CA . LYS B 1 50 ? 101.799 36.451 14.484 1.00 12.63 47 LYS B CA 1
ATOM 3098 C C . LYS B 1 50 ? 102.251 37.914 14.533 1.00 12.75 47 LYS B C 1
ATOM 3099 O O . LYS B 1 50 ? 102.852 38.402 13.577 1.00 14.31 47 LYS B O 1
ATOM 3105 N N . GLU B 1 51 ? 102.052 38.590 15.666 1.00 11.29 48 GLU B N 1
ATOM 3106 C CA . GLU B 1 51 ? 102.504 39.965 15.794 1.00 11.22 48 GLU B CA 1
ATOM 3107 C C . GLU B 1 51 ? 103.976 40.045 16.218 1.00 9.33 48 GLU B C 1
ATOM 3108 O O . GLU B 1 51 ? 104.601 41.055 15.992 1.00 10.05 48 GLU B O 1
ATOM 3114 N N . PHE B 1 52 ? 104.493 38.993 16.861 1.00 8.53 49 PHE B N 1
ATOM 3115 C CA . PHE B 1 52 ? 105.836 39.052 17.431 1.00 8.09 49 PHE B CA 1
ATOM 3116 C C . PHE B 1 52 ? 106.642 37.794 17.153 1.00 7.82 49 PHE B C 1
ATOM 3117 O O . PHE B 1 52 ? 106.114 36.691 17.100 1.00 8.40 49 PHE B O 1
ATOM 3125 N N . LEU B 1 53 ? 107.962 37.993 17.065 1.00 7.78 50 LEU B N 1
ATOM 3126 C CA . LEU B 1 53 ? 108.924 36.918 17.121 1.00 7.74 50 LEU B CA 1
ATOM 3127 C C . LEU B 1 53 ? 109.630 37.069 18.470 1.00 7.70 50 LEU B C 1
ATOM 3128 O O . LEU B 1 53 ? 110.218 38.147 18.739 1.00 8.50 50 LEU B O 1
ATOM 3133 N N . TYR B 1 54 ? 109.548 36.035 19.309 1.00 7.87 51 TYR B N 1
ATOM 3134 C CA . TYR B 1 54 ? 110.213 36.049 20.602 1.00 7.91 51 TYR B CA 1
ATOM 3135 C C . TYR B 1 54 ? 111.482 35.229 20.435 1.00 8.07 51 TYR B C 1
ATOM 3136 O O . TYR B 1 54 ? 111.445 34.160 19.831 1.00 8.96 51 TYR B O 1
ATOM 3145 N N . VAL B 1 55 ? 112.586 35.731 20.979 1.00 7.72 52 VAL B N 1
ATOM 3146 C CA . VAL B 1 55 ? 113.841 34.985 20.835 1.00 8.30 52 VAL B CA 1
ATOM 3147 C C . VAL B 1 55 ? 114.575 34.976 22.177 1.00 8.68 52 VAL B C 1
ATOM 3148 O O . VAL B 1 55 ? 114.428 35.902 22.987 1.00 9.44 52 VAL B O 1
ATOM 3152 N N . GLY B 1 56 ? 115.390 33.943 22.390 1.00 7.68 53 GLY B N 1
ATOM 3153 C CA . GLY B 1 56 ? 116.212 33.858 23.584 1.00 7.15 53 GLY B CA 1
ATOM 3154 C C . GLY B 1 56 ? 117.638 34.275 23.290 1.00 8.10 53 GLY B C 1
ATOM 3155 O O . GLY B 1 56 ? 118.191 33.898 22.262 1.00 8.53 53 GLY B O 1
ATOM 3156 N N . VAL B 1 57 ? 118.208 35.103 24.167 1.00 7.43 54 VAL B N 1
ATOM 3157 C CA . VAL B 1 57 ? 119.572 35.561 23.994 1.00 7.86 54 VAL B CA 1
ATOM 3158 C C . VAL B 1 57 ? 120.404 35.369 25.274 1.00 7.73 54 VAL B C 1
ATOM 3159 O O . VAL B 1 57 ? 119.879 35.290 26.401 1.00 8.00 54 VAL B O 1
ATOM 3163 N N A ARG B 1 58 ? 121.715 35.239 25.052 0.50 8.14 55 ARG B N 1
ATOM 3164 N N B ARG B 1 58 ? 121.715 35.197 25.067 0.50 7.59 55 ARG B N 1
ATOM 3165 C CA A ARG B 1 58 ? 122.740 35.210 26.086 0.50 8.85 55 ARG B CA 1
ATOM 3166 C CA B ARG B 1 58 ? 122.727 35.217 26.132 0.50 7.98 55 ARG B CA 1
ATOM 3167 C C A ARG B 1 58 ? 123.878 36.089 25.572 0.50 7.93 55 ARG B C 1
ATOM 3168 C C B ARG B 1 58 ? 123.890 36.044 25.580 0.50 7.44 55 ARG B C 1
ATOM 3169 O O A ARG B 1 58 ? 123.908 36.422 24.389 0.50 7.92 55 ARG B O 1
ATOM 3170 O O B ARG B 1 58 ? 124.003 36.202 24.368 0.50 7.39 55 ARG B O 1
ATOM 3185 N N . PRO B 1 59 ? 124.854 36.544 26.384 1.00 7.84 56 PRO B N 1
ATOM 3186 C CA . PRO B 1 59 ? 124.933 36.283 27.818 1.00 7.94 56 PRO B CA 1
ATOM 3187 C C . PRO B 1 59 ? 124.056 37.087 28.786 1.00 8.96 56 PRO B C 1
ATOM 3188 O O . PRO B 1 59 ? 124.036 36.741 29.967 1.00 10.62 56 PRO B O 1
ATOM 3192 N N . GLU B 1 60 ? 123.405 38.157 28.314 1.00 8.10 57 GLU B N 1
ATOM 3193 C CA . GLU B 1 60 ? 122.447 38.855 29.180 1.00 9.00 57 GLU B CA 1
ATOM 3194 C C . GLU B 1 60 ? 121.132 38.092 29.017 1.00 8.59 57 GLU B C 1
ATOM 3195 O O . GLU B 1 60 ? 120.372 38.385 28.089 1.00 8.51 57 GLU B O 1
ATOM 3201 N N . PHE B 1 61 ? 120.900 37.110 29.898 1.00 8.92 58 PHE B N 1
ATOM 3202 C CA . PHE B 1 61 ? 119.803 36.127 29.704 1.00 8.92 58 PHE B CA 1
ATOM 3203 C C . PHE B 1 61 ? 118.460 36.834 29.592 1.00 8.06 58 PHE B C 1
ATOM 3204 O O . PHE B 1 61 ? 118.016 37.465 30.553 1.00 8.30 58 PHE B O 1
ATOM 3212 N N . ARG B 1 62 ? 117.842 36.754 28.408 1.00 7.18 59 ARG B N 1
ATOM 3213 C CA . ARG B 1 62 ? 116.596 37.449 28.206 1.00 7.25 59 ARG B CA 1
ATOM 3214 C C . ARG B 1 62 ? 115.757 36.840 27.096 1.00 7.02 59 ARG B C 1
ATOM 3215 O O . ARG B 1 62 ? 116.264 36.096 26.261 1.00 7.41 59 ARG B O 1
ATOM 3223 N N A VAL B 1 63 ? 114.447 37.107 27.144 0.50 6.97 60 VAL B N 1
ATOM 3224 N N B VAL B 1 63 ? 114.449 37.133 27.182 0.50 7.35 60 VAL B N 1
ATOM 3225 C CA A VAL B 1 63 ? 113.629 36.878 25.975 0.50 7.06 60 VAL B CA 1
ATOM 3226 C CA B VAL B 1 63 ? 113.534 36.998 26.073 0.50 7.69 60 VAL B CA 1
ATOM 3227 C C A VAL B 1 63 ? 113.422 38.256 25.332 0.50 7.16 60 VAL B C 1
ATOM 3228 C C B VAL B 1 63 ? 113.564 38.357 25.364 0.50 7.41 60 VAL B C 1
ATOM 3229 O O A VAL B 1 63 ? 112.982 39.203 26.003 0.50 7.70 60 VAL B O 1
ATOM 3230 O O B VAL B 1 63 ? 113.454 39.391 26.027 0.50 7.52 60 VAL B O 1
ATOM 3237 N N . LEU B 1 64 ? 113.778 38.363 24.048 1.00 7.20 61 LEU B N 1
ATOM 3238 C CA . LEU B 1 64 ? 113.647 39.619 23.275 1.00 7.63 61 LEU B CA 1
ATOM 3239 C C . LEU B 1 64 ? 112.381 39.496 22.455 1.00 7.87 61 LEU B C 1
ATOM 3240 O O . LEU B 1 64 ? 112.079 38.398 21.959 1.00 8.68 61 LEU B O 1
ATOM 3245 N N . ALA B 1 65 ? 111.681 40.619 22.288 1.00 7.96 62 ALA B N 1
ATOM 3246 C CA . ALA B 1 65 ? 110.492 40.664 21.465 1.00 8.56 62 ALA B CA 1
ATOM 3247 C C . ALA B 1 65 ? 110.743 41.567 20.260 1.00 8.47 62 ALA B C 1
ATOM 3248 O O . ALA B 1 65 ? 111.073 42.738 20.423 1.00 7.92 62 ALA B O 1
ATOM 3250 N N . TYR B 1 66 ? 110.595 40.994 19.070 1.00 8.53 63 TYR B N 1
ATOM 3251 C CA . TYR B 1 66 ? 110.676 41.738 17.818 1.00 7.73 63 TYR B CA 1
ATOM 3252 C C . TYR B 1 66 ? 109.278 41.758 17.191 1.00 9.04 63 TYR B C 1
ATOM 3253 O O . TYR B 1 66 ? 108.659 40.696 16.945 1.00 9.17 63 TYR B O 1
ATOM 3262 N N A ARG B 1 67 ? 108.767 42.971 16.958 0.50 8.54 64 ARG B N 1
ATOM 3263 N N B ARG B 1 67 ? 108.770 42.971 16.955 0.50 8.90 64 ARG B N 1
ATOM 3264 C CA A ARG B 1 67 ? 107.484 43.132 16.319 0.50 9.70 64 ARG B CA 1
ATOM 3265 C CA B ARG B 1 67 ? 107.488 43.127 16.322 0.50 10.38 64 ARG B CA 1
ATOM 3266 C C A ARG B 1 67 ? 107.648 42.764 14.841 0.50 9.13 64 ARG B C 1
ATOM 3267 C C B ARG B 1 67 ? 107.655 42.750 14.846 0.50 9.48 64 ARG B C 1
ATOM 3268 O O A ARG B 1 67 ? 108.622 43.177 14.209 0.50 8.93 64 ARG B O 1
ATOM 3269 O O B ARG B 1 67 ? 108.651 43.128 14.224 0.50 9.20 64 ARG B O 1
ATOM 3284 N N . ILE B 1 68 ? 106.710 41.964 14.328 1.00 9.24 65 ILE B N 1
ATOM 3285 C CA . ILE B 1 68 ? 106.726 41.511 12.929 1.00 8.93 65 ILE B CA 1
ATOM 3286 C C . ILE B 1 68 ? 105.868 42.439 12.052 1.00 9.61 65 ILE B C 1
ATOM 3287 O O . ILE B 1 68 ? 104.669 42.611 12.333 1.00 10.49 65 ILE B O 1
ATOM 3292 N N . THR B 1 69 ? 106.482 42.977 10.987 1.00 9.32 66 THR B N 1
ATOM 3293 C CA . THR B 1 69 ? 105.752 43.774 9.975 1.00 10.85 66 THR B CA 1
ATOM 3294 C C . THR B 1 69 ? 104.877 42.813 9.188 1.00 11.56 66 THR B C 1
ATOM 3295 O O . THR B 1 69 ? 105.376 41.842 8.629 1.00 11.61 66 THR B O 1
ATOM 3299 N N . PRO B 1 70 ? 103.546 42.998 9.143 1.00 11.94 67 PRO B N 1
ATOM 3300 C CA . PRO B 1 70 ? 102.692 42.012 8.494 1.00 13.45 67 PRO B CA 1
ATOM 3301 C C . PRO B 1 70 ? 103.026 41.647 7.043 1.00 12.51 67 PRO B C 1
ATOM 3302 O O . PRO B 1 70 ? 103.090 40.452 6.705 1.00 13.68 67 PRO B O 1
ATOM 3306 N N . ASP B 1 71 ? 103.291 42.658 6.224 1.00 12.60 68 ASP B N 1
ATOM 3307 C CA . ASP B 1 71 ? 103.392 42.400 4.794 1.00 15.06 68 ASP B CA 1
ATOM 3308 C C . ASP B 1 71 ? 104.616 41.547 4.427 1.00 13.76 68 ASP B C 1
ATOM 3309 O O . ASP B 1 71 ? 104.506 40.646 3.569 1.00 14.01 68 ASP B O 1
ATOM 3314 N N . ASN B 1 72 ? 105.757 41.787 5.076 1.00 11.99 69 ASN B N 1
ATOM 3315 C CA . ASN B 1 72 ? 107.001 41.133 4.609 1.00 10.25 69 ASN B CA 1
ATOM 3316 C C . ASN B 1 72 ? 107.743 40.373 5.716 1.00 9.89 69 ASN B C 1
ATOM 3317 O O . ASN B 1 72 ? 108.811 39.827 5.457 1.00 10.39 69 ASN B O 1
ATOM 3322 N N . GLY B 1 73 ? 107.210 40.390 6.944 1.00 9.23 70 GLY B N 1
ATOM 3323 C CA . GLY B 1 73 ? 107.784 39.641 8.064 1.00 9.46 70 GLY B CA 1
ATOM 3324 C C . GLY B 1 73 ? 109.007 40.308 8.688 1.00 9.11 70 GLY B C 1
ATOM 3325 O O . GLY B 1 73 ? 109.643 39.715 9.557 1.00 8.97 70 GLY B O 1
ATOM 3326 N N . ALA B 1 74 ? 109.338 41.532 8.263 1.00 9.18 71 ALA B N 1
ATOM 3327 C CA . ALA B 1 74 ? 110.496 42.226 8.834 1.00 8.88 71 ALA B CA 1
ATOM 3328 C C . ALA B 1 74 ? 110.304 42.471 10.341 1.00 8.62 71 ALA B C 1
ATOM 3329 O O . ALA B 1 74 ? 109.169 42.517 10.876 1.00 8.80 71 ALA B O 1
ATOM 3331 N N . LEU B 1 75 ? 111.437 42.619 11.025 1.00 8.31 72 LEU B N 1
ATOM 3332 C CA . LEU B 1 75 ? 111.471 42.722 12.474 1.00 8.35 72 LEU B CA 1
ATOM 3333 C C . LEU B 1 75 ? 111.900 44.112 12.949 1.00 7.86 72 LEU B C 1
ATOM 3334 O O . LEU B 1 75 ? 112.766 44.754 12.379 1.00 8.29 72 LEU B O 1
ATOM 3339 N N . THR B 1 76 ? 111.310 44.511 14.079 1.00 7.98 73 THR B N 1
ATOM 3340 C CA . THR B 1 76 ? 111.656 45.734 14.789 1.00 8.45 73 THR B CA 1
ATOM 3341 C C . THR B 1 76 ? 111.775 45.400 16.275 1.00 8.12 73 THR B C 1
ATOM 3342 O O . THR B 1 76 ? 110.874 44.830 16.833 1.00 8.76 73 THR B O 1
ATOM 3346 N N . PHE B 1 77 ? 112.900 45.750 16.889 1.00 7.67 74 PHE B N 1
ATOM 3347 C CA . PHE B 1 77 ? 113.081 45.489 18.312 1.00 8.42 74 PHE B CA 1
ATOM 3348 C C . PHE B 1 77 ? 112.005 46.231 19.112 1.00 8.63 74 PHE B C 1
ATOM 3349 O O . PHE B 1 77 ? 111.853 47.460 18.958 1.00 9.67 74 PHE B O 1
ATOM 3357 N N . ALA B 1 78 ? 111.293 45.492 19.973 1.00 8.66 75 ALA B N 1
ATOM 3358 C CA . ALA B 1 78 ? 110.139 46.080 20.677 1.00 9.71 75 ALA B CA 1
ATOM 3359 C C . ALA B 1 78 ? 110.211 45.951 22.200 1.00 11.01 75 ALA B C 1
ATOM 3360 O O . ALA B 1 78 ? 109.528 46.717 22.900 1.00 13.44 75 ALA B O 1
ATOM 3362 N N . GLY B 1 79 ? 110.990 45.008 22.727 1.00 10.09 76 GLY B N 1
ATOM 3363 C CA . GLY B 1 79 ? 111.009 44.850 24.168 1.00 11.11 76 GLY B CA 1
ATOM 3364 C C . GLY B 1 79 ? 111.800 43.633 24.597 1.00 9.74 76 GLY B C 1
ATOM 3365 O O . GLY B 1 79 ? 112.337 42.908 23.775 1.00 10.01 76 GLY B O 1
ATOM 3366 N N A GLU B 1 80 ? 111.902 43.445 25.919 0.50 9.67 77 GLU B N 1
ATOM 3367 N N B GLU B 1 80 ? 111.835 43.404 25.914 0.50 9.99 77 GLU B N 1
ATOM 3368 C CA A GLU B 1 80 ? 112.669 42.357 26.478 0.50 9.65 77 GLU B CA 1
ATOM 3369 C CA B GLU B 1 80 ? 112.601 42.321 26.465 0.50 10.25 77 GLU B CA 1
ATOM 3370 C C A GLU B 1 80 ? 112.296 42.168 27.949 0.50 9.54 77 GLU B C 1
ATOM 3371 C C B GLU B 1 80 ? 112.255 42.148 27.943 0.50 9.86 77 GLU B C 1
ATOM 3372 O O A GLU B 1 80 ? 111.657 43.026 28.560 0.50 9.72 77 GLU B O 1
ATOM 3373 O O B GLU B 1 80 ? 111.629 43.011 28.560 0.50 10.01 77 GLU B O 1
ATOM 3384 N N . ALA B 1 81 ? 112.700 41.019 28.488 1.00 9.43 78 ALA B N 1
ATOM 3385 C CA . ALA B 1 81 ? 112.569 40.709 29.911 1.00 9.00 78 ALA B CA 1
ATOM 3386 C C . ALA B 1 81 ? 113.699 39.749 30.277 1.00 8.61 78 ALA B C 1
ATOM 3387 O O . ALA B 1 81 ? 114.121 38.900 29.476 1.00 8.78 78 ALA B O 1
ATOM 3389 N N . ALA B 1 82 ? 114.168 39.875 31.513 1.00 8.69 79 ALA B N 1
ATOM 3390 C CA . ALA B 1 82 ? 115.221 39.039 32.015 1.00 9.39 79 ALA B CA 1
ATOM 3391 C C . ALA B 1 82 ? 114.726 37.611 32.247 1.00 8.88 79 ALA B C 1
ATOM 3392 O O . ALA B 1 82 ? 113.576 37.385 32.672 1.00 10.72 79 ALA B O 1
ATOM 3394 N N . LEU B 1 83 ? 115.657 36.665 32.096 1.00 8.74 80 LEU B N 1
ATOM 3395 C CA . LEU B 1 83 ? 115.401 35.254 32.377 1.00 9.35 80 LEU B CA 1
ATOM 3396 C C . LEU B 1 83 ? 116.355 34.760 33.456 1.00 10.11 80 LEU B C 1
ATOM 3397 O O . LEU B 1 83 ? 117.433 35.315 33.634 1.00 11.28 80 LEU B O 1
ATOM 3402 N N . PRO B 1 84 ? 115.995 33.672 34.170 1.00 10.60 81 PRO B N 1
ATOM 3403 C CA . PRO B 1 84 ? 116.824 33.155 35.258 1.00 12.13 81 PRO B CA 1
ATOM 3404 C C . PRO B 1 84 ? 117.999 32.274 34.834 1.00 15.06 81 PRO B C 1
ATOM 3405 O O . PRO B 1 84 ? 118.747 31.802 35.680 1.00 17.66 81 PRO B O 1
ATOM 3409 N N . GLY B 1 85 ? 118.175 32.113 33.525 1.00 12.20 82 GLY B N 1
ATOM 3410 C CA . GLY B 1 85 ? 119.243 31.304 33.014 1.00 11.83 82 GLY B CA 1
ATOM 3411 C C . GLY B 1 85 ? 119.282 31.402 31.510 1.00 9.91 82 GLY B C 1
ATOM 3412 O O . GLY B 1 85 ? 118.315 31.884 30.910 1.00 10.22 82 GLY B O 1
ATOM 3413 N N A SER B 1 86 ? 120.380 30.949 30.918 0.60 10.00 83 SER B N 1
ATOM 3414 N N B SER B 1 86 ? 120.399 30.974 30.912 0.40 10.37 83 SER B N 1
ATOM 3415 C CA A SER B 1 86 ? 120.547 31.020 29.490 0.60 10.00 83 SER B CA 1
ATOM 3416 C CA B SER B 1 86 ? 120.563 31.010 29.461 0.40 10.46 83 SER B CA 1
ATOM 3417 C C A SER B 1 86 ? 119.423 30.245 28.810 0.60 9.53 83 SER B C 1
ATOM 3418 C C B SER B 1 86 ? 119.417 30.246 28.811 0.40 9.78 83 SER B C 1
ATOM 3419 O O A SER B 1 86 ? 119.262 29.056 29.060 0.60 9.12 83 SER B O 1
ATOM 3420 O O B SER B 1 86 ? 119.232 29.065 29.088 0.40 9.47 83 SER B O 1
ATOM 3425 N N . PRO B 1 87 ? 118.621 30.885 27.925 1.00 8.71 84 PRO B N 1
ATOM 3426 C CA . PRO B 1 87 ? 117.506 30.198 27.287 1.00 8.98 84 PRO B CA 1
ATOM 3427 C C . PRO B 1 87 ? 117.946 29.200 26.208 1.00 8.41 84 PRO B C 1
ATOM 3428 O O . PRO B 1 87 ? 118.605 29.578 25.254 1.00 10.32 84 PRO B O 1
ATOM 3432 N N . THR B 1 88 ? 117.521 27.944 26.358 1.00 8.02 85 THR B N 1
ATOM 3433 C CA . THR B 1 88 ? 117.841 26.858 25.425 1.00 7.57 85 THR B CA 1
ATOM 3434 C C . THR B 1 88 ? 116.681 26.616 24.446 1.00 7.77 85 THR B C 1
ATOM 3435 O O . THR B 1 88 ? 116.882 26.265 23.296 1.00 7.74 85 THR B O 1
ATOM 3439 N N . HIS B 1 89 ? 115.453 26.796 24.934 1.00 7.01 86 HIS B N 1
ATOM 3440 C CA . HIS B 1 89 ? 114.246 26.544 24.186 1.00 7.78 86 HIS B CA 1
ATOM 3441 C C . HIS B 1 89 ? 113.191 27.526 24.680 1.00 7.95 86 HIS B C 1
ATOM 3442 O O . HIS B 1 89 ? 113.106 27.776 25.861 1.00 9.50 86 HIS B O 1
ATOM 3449 N N A ILE B 1 90 ? 112.438 28.088 23.732 0.50 8.55 87 ILE B N 1
ATOM 3450 N N B ILE B 1 90 ? 112.458 28.146 23.760 0.50 7.88 87 ILE B N 1
ATOM 3451 C CA A ILE B 1 90 ? 111.409 29.068 24.001 0.50 9.07 87 ILE B CA 1
ATOM 3452 C CA B ILE B 1 90 ? 111.355 28.976 24.184 0.50 7.93 87 ILE B CA 1
ATOM 3453 C C A ILE B 1 90 ? 110.146 28.623 23.261 0.50 9.01 87 ILE B C 1
ATOM 3454 C C B ILE B 1 90 ? 110.160 28.618 23.309 0.50 8.35 87 ILE B C 1
ATOM 3455 O O A ILE B 1 90 ? 110.240 28.019 22.186 0.50 9.06 87 ILE B O 1
ATOM 3456 O O B ILE B 1 90 ? 110.309 28.136 22.184 0.50 8.42 87 ILE B O 1
ATOM 3465 N N . SER B 1 91 ? 108.982 28.876 23.870 1.00 8.41 88 SER B N 1
ATOM 3466 C CA . SER B 1 91 ? 107.700 28.515 23.265 1.00 8.43 88 SER B CA 1
ATOM 3467 C C . SER B 1 91 ? 106.629 29.351 23.936 1.00 8.32 88 SER B C 1
ATOM 3468 O O . SER B 1 91 ? 106.940 30.124 24.830 1.00 8.20 88 SER B O 1
ATOM 3471 N N . THR B 1 92 ? 105.372 29.179 23.521 1.00 8.94 89 THR B N 1
ATOM 3472 C CA . THR B 1 92 ? 104.271 29.884 24.209 1.00 9.33 89 THR B CA 1
ATOM 3473 C C . THR B 1 92 ? 103.190 28.868 24.570 1.00 9.01 89 THR B C 1
ATOM 3474 O O . THR B 1 92 ? 103.230 27.711 24.130 1.00 9.55 89 THR B O 1
ATOM 3478 N N . ASP B 1 93 ? 102.213 29.311 25.375 1.00 9.67 90 ASP B N 1
ATOM 3479 C CA . ASP B 1 93 ? 100.994 28.525 25.575 1.00 10.36 90 ASP B CA 1
ATOM 3480 C C . ASP B 1 93 ? 100.139 28.670 24.308 1.00 12.03 90 ASP B C 1
ATOM 3481 O O . ASP B 1 93 ? 100.434 29.483 23.418 1.00 11.10 90 ASP B O 1
ATOM 3486 N N . ARG B 1 94 ? 99.020 27.949 24.258 1.00 11.46 91 ARG B N 1
ATOM 3487 C CA . ARG B 1 94 ? 98.206 27.942 23.060 1.00 13.43 91 ARG B CA 1
ATOM 3488 C C . ARG B 1 94 ? 97.565 29.317 22.788 1.00 13.26 91 ARG B C 1
ATOM 3489 O O . ARG B 1 94 ? 97.312 29.657 21.636 1.00 16.12 91 ARG B O 1
ATOM 3497 N N . HIS B 1 95 ? 97.360 30.136 23.824 1.00 11.85 92 HIS B N 1
ATOM 3498 C CA . HIS B 1 95 ? 96.646 31.409 23.657 1.00 13.42 92 HIS B CA 1
ATOM 3499 C C . HIS B 1 95 ? 97.583 32.614 23.584 1.00 13.01 92 HIS B C 1
ATOM 3500 O O . HIS B 1 95 ? 97.120 33.750 23.523 1.00 14.95 92 HIS B O 1
ATOM 3507 N N . GLY B 1 96 ? 98.898 32.369 23.628 1.00 11.91 93 GLY B N 1
ATOM 3508 C CA . GLY B 1 96 ? 99.864 33.454 23.496 1.00 12.10 93 GLY B CA 1
ATOM 3509 C C . GLY B 1 96 ? 99.861 34.409 24.673 1.00 13.88 93 GLY B C 1
ATOM 3510 O O . GLY B 1 96 ? 100.086 35.597 24.502 1.00 15.93 93 GLY B O 1
ATOM 3511 N N . ARG B 1 97 ? 99.644 33.872 25.875 1.00 12.79 94 ARG B N 1
ATOM 3512 C CA . ARG B 1 97 ? 99.655 34.709 27.068 1.00 12.70 94 ARG B CA 1
ATOM 3513 C C . ARG B 1 97 ? 100.979 34.588 27.831 1.00 11.70 94 ARG B C 1
ATOM 3514 O O . ARG B 1 97 ? 101.302 35.490 28.623 1.00 11.10 94 ARG B O 1
ATOM 3522 N N . PHE B 1 98 ? 101.726 33.501 27.564 1.00 10.50 95 PHE B N 1
ATOM 3523 C CA . PHE B 1 98 ? 102.973 33.252 28.272 1.00 10.56 95 PHE B CA 1
ATOM 3524 C C . PHE B 1 98 ? 104.049 32.724 27.331 1.00 9.59 95 PHE B C 1
ATOM 3525 O O . PHE B 1 98 ? 103.752 32.041 26.374 1.00 10.13 95 PHE B O 1
ATOM 3533 N N . VAL B 1 99 ? 105.293 33.081 27.654 1.00 9.20 96 VAL B N 1
ATOM 3534 C CA . VAL B 1 99 ? 106.467 32.517 27.031 1.00 8.86 96 VAL B CA 1
ATOM 3535 C C . VAL B 1 99 ? 107.111 31.593 28.065 1.00 9.27 96 VAL B C 1
ATOM 3536 O O . VAL B 1 99 ? 107.303 32.003 29.201 1.00 10.33 96 VAL B O 1
ATOM 3540 N N . PHE B 1 100 ? 107.377 30.347 27.669 1.00 8.44 97 PHE B N 1
ATOM 3541 C CA . PHE B 1 100 ? 108.090 29.382 28.504 1.00 9.33 97 PHE B CA 1
ATOM 3542 C C . PHE B 1 100 ? 109.549 29.340 28.059 1.00 8.66 97 PHE B C 1
ATOM 3543 O O . PHE B 1 100 ? 109.820 29.321 26.860 1.00 9.26 97 PHE B O 1
ATOM 3551 N N . SER B 1 101 ? 110.465 29.348 29.030 1.00 7.93 98 SER B N 1
ATOM 3552 C CA . SER B 1 101 ? 111.886 29.238 28.702 1.00 8.57 98 SER B CA 1
ATOM 3553 C C . SER B 1 101 ? 112.488 28.080 29.479 1.00 8.18 98 SER B C 1
ATOM 3554 O O . SER B 1 101 ? 112.393 28.065 30.704 1.00 8.13 98 SER B O 1
ATOM 3557 N N . ALA B 1 102 ? 113.089 27.131 28.746 1.00 7.95 99 ALA B N 1
ATOM 3558 C CA . ALA B 1 102 ? 113.849 26.029 29.326 1.00 8.01 99 ALA B CA 1
ATOM 3559 C C . ALA B 1 102 ? 115.334 26.389 29.268 1.00 8.03 99 ALA B C 1
ATOM 3560 O O . ALA B 1 102 ? 115.820 26.769 28.208 1.00 8.55 99 ALA B O 1
ATOM 3562 N N . SER B 1 103 ? 116.010 26.300 30.417 1.00 8.43 100 SER B N 1
ATOM 3563 C CA . SER B 1 103 ? 117.447 26.578 30.502 1.00 8.35 100 SER B CA 1
ATOM 3564 C C . SER B 1 103 ? 118.204 25.298 30.860 1.00 8.51 100 SER B C 1
ATOM 3565 O O . SER B 1 103 ? 118.084 24.761 31.983 1.00 8.80 100 SER B O 1
ATOM 3568 N N A TYR B 1 104 ? 119.006 24.820 29.916 0.70 9.07 101 TYR B N 1
ATOM 3569 N N B TYR B 1 104 ? 119.039 24.867 29.912 0.30 8.21 101 TYR B N 1
ATOM 3570 C CA A TYR B 1 104 ? 119.798 23.629 30.183 0.70 10.18 101 TYR B CA 1
ATOM 3571 C CA B TYR B 1 104 ? 119.851 23.650 29.992 0.30 8.31 101 TYR B CA 1
ATOM 3572 C C A TYR B 1 104 ? 120.818 23.900 31.294 0.70 10.58 101 TYR B C 1
ATOM 3573 C C B TYR B 1 104 ? 120.982 23.798 31.023 0.30 9.23 101 TYR B C 1
ATOM 3574 O O A TYR B 1 104 ? 120.940 23.144 32.254 0.70 9.91 101 TYR B O 1
ATOM 3575 O O B TYR B 1 104 ? 121.338 22.822 31.681 0.30 8.74 101 TYR B O 1
ATOM 3592 N N . ASN B 1 105 ? 121.547 25.007 31.148 1.00 10.03 102 ASN B N 1
ATOM 3593 C CA . ASN B 1 105 ? 122.642 25.271 32.083 1.00 11.37 102 ASN B CA 1
ATOM 3594 C C . ASN B 1 105 ? 122.154 25.482 33.529 1.00 12.35 102 ASN B C 1
ATOM 3595 O O . ASN B 1 105 ? 122.799 25.001 34.463 1.00 14.11 102 ASN B O 1
ATOM 3600 N N A GLN B 1 106 ? 121.029 26.184 33.707 0.60 11.26 103 GLN B N 1
ATOM 3601 N N B GLN B 1 106 ? 121.020 26.171 33.706 0.40 11.50 103 GLN B N 1
ATOM 3602 C CA A GLN B 1 106 ? 120.497 26.481 35.060 0.60 12.18 103 GLN B CA 1
ATOM 3603 C CA B GLN B 1 106 ? 120.509 26.463 35.063 0.40 11.99 103 GLN B CA 1
ATOM 3604 C C A GLN B 1 106 ? 119.598 25.338 35.555 0.60 11.30 103 GLN B C 1
ATOM 3605 C C B GLN B 1 106 ? 119.489 25.416 35.522 0.40 10.94 103 GLN B C 1
ATOM 3606 O O A GLN B 1 106 ? 119.339 25.225 36.750 0.60 13.61 103 GLN B O 1
ATOM 3607 O O B GLN B 1 106 ? 118.984 25.509 36.640 0.40 11.59 103 GLN B O 1
ATOM 3618 N N . GLY B 1 107 ? 119.178 24.456 34.646 1.00 10.36 104 GLY B N 1
ATOM 3619 C CA . GLY B 1 107 ? 118.297 23.348 34.974 1.00 9.92 104 GLY B CA 1
ATOM 3620 C C . GLY B 1 107 ? 116.934 23.807 35.447 1.00 10.11 104 GLY B C 1
ATOM 3621 O O . GLY B 1 107 ? 116.443 23.356 36.481 1.00 10.43 104 GLY B O 1
ATOM 3622 N N . CYS B 1 108 ? 116.298 24.694 34.673 1.00 8.86 105 CYS B N 1
ATOM 3623 C CA . CYS B 1 108 ? 115.029 25.268 35.106 1.00 9.23 105 CYS B CA 1
ATOM 3624 C C . CYS B 1 108 ? 114.119 25.588 33.916 1.00 8.92 105 CYS B C 1
ATOM 3625 O O . CYS B 1 108 ? 114.572 25.741 32.765 1.00 9.01 105 CYS B O 1
ATOM 3628 N N . VAL B 1 109 ? 112.831 25.718 34.236 1.00 8.53 106 VAL B N 1
ATOM 3629 C CA . VAL B 1 109 ? 111.841 26.219 33.295 1.00 9.31 106 VAL B CA 1
ATOM 3630 C C . VAL B 1 109 ? 111.185 27.433 33.954 1.00 9.60 106 VAL B C 1
ATOM 3631 O O . VAL B 1 109 ? 110.883 27.415 35.171 1.00 9.71 106 VAL B O 1
ATOM 3635 N N . SER B 1 110 ? 110.993 28.503 33.186 1.00 10.07 107 SER B N 1
ATOM 3636 C CA . SER B 1 110 ? 110.385 29.731 33.721 1.00 9.91 107 SER B CA 1
ATOM 3637 C C . SER B 1 110 ? 109.214 30.161 32.838 1.00 10.59 107 SER B C 1
ATOM 3638 O O . SER B 1 110 ? 109.103 29.736 31.690 1.00 9.93 107 SER B O 1
ATOM 3641 N N . VAL B 1 111 ? 108.335 30.989 33.424 1.00 9.93 108 VAL B N 1
ATOM 3642 C CA . VAL B 1 111 ? 107.188 31.550 32.728 1.00 10.45 108 VAL B CA 1
ATOM 3643 C C . VAL B 1 111 ? 107.314 33.076 32.726 1.00 10.53 108 VAL B C 1
ATOM 3644 O O . VAL B 1 111 ? 107.515 33.710 33.763 1.00 11.04 108 VAL B O 1
ATOM 3648 N N . THR B 1 112 ? 107.201 33.639 31.519 1.00 10.50 109 THR B N 1
ATOM 3649 C CA . THR B 1 112 ? 107.262 35.066 31.251 1.00 11.36 109 THR B CA 1
ATOM 3650 C C . THR B 1 112 ? 105.884 35.503 30.792 1.00 12.20 109 THR B C 1
ATOM 3651 O O . THR B 1 112 ? 105.349 34.940 29.844 1.00 11.83 109 THR B O 1
ATOM 3655 N N . PRO B 1 113 ? 105.240 36.481 31.452 1.00 11.83 110 PRO B N 1
ATOM 3656 C CA . PRO B 1 113 ? 103.948 36.957 30.990 1.00 12.38 110 PRO B CA 1
ATOM 3657 C C . PRO B 1 113 ? 104.091 37.887 29.781 1.00 12.70 110 PRO B C 1
ATOM 3658 O O . PRO B 1 113 ? 105.095 38.615 29.662 1.00 11.58 110 PRO B O 1
ATOM 3662 N N . LEU B 1 114 ? 103.069 37.880 28.925 1.00 12.19 111 LEU B N 1
ATOM 3663 C CA . LEU B 1 114 ? 103.006 38.816 27.814 1.00 12.57 111 LEU B CA 1
ATOM 3664 C C . LEU B 1 114 ? 101.893 39.819 28.114 1.00 16.15 111 LEU B C 1
ATOM 3665 O O . LEU B 1 114 ? 100.784 39.426 28.493 1.00 17.87 111 LEU B O 1
ATOM 3670 N N A HIS B 1 115 ? 102.230 41.100 27.964 0.60 14.58 112 HIS B N 1
ATOM 3671 N N B HIS B 1 115 ? 102.212 41.112 28.019 0.40 15.83 112 HIS B N 1
ATOM 3672 C CA A HIS B 1 115 ? 101.299 42.196 28.145 0.60 16.30 112 HIS B CA 1
ATOM 3673 C CA B HIS B 1 115 ? 101.195 42.160 28.161 0.40 17.58 112 HIS B CA 1
ATOM 3674 C C A HIS B 1 115 ? 101.288 43.002 26.849 0.60 15.03 112 HIS B C 1
ATOM 3675 C C B HIS B 1 115 ? 101.252 43.014 26.896 0.40 16.36 112 HIS B C 1
ATOM 3676 O O A HIS B 1 115 ? 102.287 43.631 26.520 0.60 15.27 112 HIS B O 1
ATOM 3677 O O B HIS B 1 115 ? 102.259 43.668 26.631 0.40 16.35 112 HIS B O 1
ATOM 3690 N N . ASP B 1 116 ? 100.166 42.964 26.121 1.00 17.21 113 ASP B N 1
ATOM 3691 C CA . ASP B 1 116 ? 100.092 43.631 24.824 1.00 18.95 113 ASP B CA 1
ATOM 3692 C C . ASP B 1 116 ? 101.223 43.065 23.948 1.00 16.44 113 ASP B C 1
ATOM 3693 O O . ASP B 1 116 ? 101.833 43.780 23.163 1.00 17.13 113 ASP B O 1
ATOM 3698 N N . GLY B 1 117 ? 101.560 41.798 24.202 1.00 13.91 114 GLY B N 1
ATOM 3699 C CA . GLY B 1 117 ? 102.564 41.099 23.421 1.00 13.66 114 GLY B CA 1
ATOM 3700 C C . GLY B 1 117 ? 103.990 41.315 23.902 1.00 13.19 114 GLY B C 1
ATOM 3701 O O . GLY B 1 117 ? 104.919 40.674 23.360 1.00 12.76 114 GLY B O 1
ATOM 3702 N N . LEU B 1 118 ? 104.201 42.173 24.902 1.00 11.16 115 LEU B N 1
ATOM 3703 C CA . LEU B 1 118 ? 105.564 42.454 25.350 1.00 12.38 115 LEU B CA 1
ATOM 3704 C C . LEU B 1 118 ? 105.857 41.666 26.619 1.00 12.71 115 LEU B C 1
ATOM 3705 O O . LEU B 1 118 ? 105.018 41.555 27.513 1.00 13.07 115 LEU B O 1
ATOM 3710 N N . PRO B 1 119 ? 107.082 41.120 26.744 1.00 12.37 116 PRO B N 1
ATOM 3711 C CA . PRO B 1 119 ? 107.414 40.277 27.877 1.00 11.79 116 PRO B CA 1
ATOM 3712 C C . PRO B 1 119 ? 107.658 41.071 29.158 1.00 12.47 116 PRO B C 1
ATOM 3713 O O . PRO B 1 119 ? 108.283 42.118 29.118 1.00 12.43 116 PRO B O 1
ATOM 3717 N N . GLY B 1 120 ? 107.164 40.514 30.261 1.00 13.03 117 GLY B N 1
ATOM 3718 C CA . GLY B 1 120 ? 107.340 41.110 31.567 1.00 14.50 117 GLY B CA 1
ATOM 3719 C C . GLY B 1 120 ? 108.171 40.228 32.481 1.00 16.48 117 GLY B C 1
ATOM 3720 O O . GLY B 1 120 ? 108.712 39.183 32.084 1.00 14.43 117 GLY B O 1
ATOM 3721 N N . GLU B 1 121 ? 108.281 40.681 33.732 1.00 18.15 118 GLU B N 1
ATOM 3722 C CA . GLU B 1 121 ? 109.036 40.019 34.760 1.00 19.44 118 GLU B CA 1
ATOM 3723 C C . GLU B 1 121 ? 108.524 38.585 34.956 1.00 15.10 118 GLU B C 1
ATOM 3724 O O . GLU B 1 121 ? 107.333 38.292 34.991 1.00 14.51 118 GLU B O 1
ATOM 3730 N N . THR B 1 122 ? 109.488 37.679 35.084 1.00 14.12 119 THR B N 1
ATOM 3731 C CA . THR B 1 122 ? 109.235 36.293 35.293 1.00 13.22 119 THR B CA 1
ATOM 3732 C C . THR B 1 122 ? 108.196 36.066 36.423 1.00 14.36 119 THR B C 1
ATOM 3733 O O . THR B 1 122 ? 108.351 36.617 37.515 1.00 14.45 119 THR B O 1
ATOM 3737 N N . ILE B 1 123 ? 107.216 35.187 36.161 1.00 12.58 120 ILE B N 1
ATOM 3738 C CA . ILE B 1 123 ? 106.118 34.809 37.089 1.00 15.09 120 ILE B CA 1
ATOM 3739 C C . ILE B 1 123 ? 106.591 33.741 38.084 1.00 12.89 120 ILE B C 1
ATOM 3740 O O . ILE B 1 123 ? 106.256 33.801 39.280 1.00 12.71 120 ILE B O 1
ATOM 3745 N N . THR B 1 124 ? 107.286 32.723 37.562 1.00 12.00 121 THR B N 1
ATOM 3746 C CA . THR B 1 124 ? 107.727 31.571 38.310 1.00 11.54 121 THR B CA 1
ATOM 3747 C C . THR B 1 124 ? 108.937 30.945 37.620 1.00 10.77 121 THR B C 1
ATOM 3748 O O . THR B 1 124 ? 109.119 31.105 36.426 1.00 10.94 121 THR B O 1
ATOM 3752 N N A VAL B 1 125 ? 109.757 30.256 38.415 0.50 9.72 122 VAL B N 1
ATOM 3753 N N B VAL B 1 125 ? 109.760 30.285 38.426 0.50 9.95 122 VAL B N 1
ATOM 3754 C CA A VAL B 1 125 ? 110.930 29.531 37.939 0.50 9.62 122 VAL B CA 1
ATOM 3755 C CA B VAL B 1 125 ? 110.887 29.525 37.966 0.50 9.97 122 VAL B CA 1
ATOM 3756 C C A VAL B 1 125 ? 111.012 28.218 38.717 0.50 10.11 122 VAL B C 1
ATOM 3757 C C B VAL B 1 125 ? 110.840 28.206 38.726 0.50 10.05 122 VAL B C 1
ATOM 3758 O O A VAL B 1 125 ? 111.187 28.235 39.941 0.50 10.60 122 VAL B O 1
ATOM 3759 O O B VAL B 1 125 ? 110.662 28.207 39.945 0.50 9.71 122 VAL B O 1
ATOM 3766 N N . VAL B 1 126 ? 110.915 27.101 37.989 1.00 9.82 123 VAL B N 1
ATOM 3767 C CA . VAL B 1 126 ? 110.965 25.782 38.567 1.00 9.47 123 VAL B CA 1
ATOM 3768 C C . VAL B 1 126 ? 112.375 25.252 38.330 1.00 9.30 123 VAL B C 1
ATOM 3769 O O . VAL B 1 126 ? 112.741 24.946 37.202 1.00 8.65 123 VAL B O 1
ATOM 3773 N N . GLU B 1 127 ? 113.151 25.155 39.412 1.00 10.26 124 GLU B N 1
ATOM 3774 C CA . GLU B 1 127 ? 114.511 24.673 39.361 1.00 10.26 124 GLU B CA 1
ATOM 3775 C C . GLU B 1 127 ? 114.532 23.170 39.673 1.00 11.46 124 GLU B C 1
ATOM 3776 O O . GLU B 1 127 ? 113.495 22.566 39.945 1.00 12.08 124 GLU B O 1
ATOM 3782 N N . GLY B 1 128 ? 115.719 22.569 39.554 1.00 10.56 125 GLY B N 1
ATOM 3783 C CA . GLY B 1 128 ? 115.932 21.154 39.878 1.00 11.81 125 GLY B CA 1
ATOM 3784 C C . GLY B 1 128 ? 115.624 20.212 38.729 1.00 12.93 125 GLY B C 1
ATOM 3785 O O . GLY B 1 128 ? 115.432 19.005 38.945 1.00 13.46 125 GLY B O 1
ATOM 3786 N N . LEU B 1 129 ? 115.617 20.757 37.507 1.00 11.26 126 LEU B N 1
ATOM 3787 C CA . LEU B 1 129 ? 115.351 19.998 36.293 1.00 10.84 126 LEU B CA 1
ATOM 3788 C C . LEU B 1 129 ? 116.657 19.929 35.483 1.00 11.62 126 LEU B C 1
ATOM 3789 O O . LEU B 1 129 ? 116.852 20.635 34.509 1.00 11.28 126 LEU B O 1
ATOM 3794 N N . GLU B 1 130 ? 117.568 19.049 35.902 1.00 10.74 127 GLU B N 1
ATOM 3795 C CA . GLU B 1 130 ? 118.903 19.031 35.327 1.00 11.83 127 GLU B CA 1
ATOM 3796 C C . GLU B 1 130 ? 118.829 18.760 33.816 1.00 10.86 127 GLU B C 1
ATOM 3797 O O . GLU B 1 130 ? 118.219 17.783 33.379 1.00 10.57 127 GLU B O 1
ATOM 3803 N N . GLY B 1 131 ? 119.506 19.618 33.047 1.00 10.14 128 GLY B N 1
ATOM 3804 C CA . GLY B 1 131 ? 119.549 19.502 31.612 1.00 10.46 128 GLY B CA 1
ATOM 3805 C C . GLY B 1 131 ? 118.221 19.835 30.942 1.00 9.65 128 GLY B C 1
ATOM 3806 O O . GLY B 1 131 ? 117.981 19.422 29.819 1.00 10.04 128 GLY B O 1
ATOM 3807 N N . CYS B 1 132 ? 117.387 20.619 31.615 1.00 8.64 129 CYS B N 1
ATOM 3808 C CA . CYS B 1 132 ? 116.104 21.075 31.044 1.00 8.89 129 CYS B CA 1
ATOM 3809 C C . CYS B 1 132 ? 116.334 21.549 29.601 1.00 8.71 129 CYS B C 1
ATOM 3810 O O . CYS B 1 132 ? 117.080 22.516 29.379 1.00 9.23 129 CYS B O 1
ATOM 3813 N N . HIS B 1 133 ? 115.635 20.947 28.616 1.00 7.80 130 HIS B N 1
ATOM 3814 C CA . HIS B 1 133 ? 116.012 21.269 27.224 1.00 8.01 130 HIS B CA 1
ATOM 3815 C C . HIS B 1 133 ? 114.836 21.706 26.336 1.00 8.00 130 HIS B C 1
ATOM 3816 O O . HIS B 1 133 ? 115.048 22.069 25.191 1.00 7.94 130 HIS B O 1
ATOM 3823 N N . SER B 1 134 ? 113.612 21.675 26.859 1.00 7.66 131 SER B N 1
ATOM 3824 C CA . SER B 1 134 ? 112.446 22.182 26.139 1.00 7.66 131 SER B CA 1
ATOM 3825 C C . SER B 1 134 ? 111.254 22.220 27.091 1.00 8.08 131 SER B C 1
ATOM 3826 O O . SER B 1 134 ? 111.289 21.611 28.166 1.00 8.82 131 SER B O 1
ATOM 3829 N N . ALA B 1 135 ? 110.258 23.009 26.708 1.00 8.34 132 ALA B N 1
ATOM 3830 C CA . ALA B 1 135 ? 109.000 23.072 27.417 1.00 8.17 132 ALA B CA 1
ATOM 3831 C C . ALA B 1 135 ? 107.934 23.096 26.336 1.00 8.70 132 ALA B C 1
ATOM 3832 O O . ALA B 1 135 ? 108.022 23.903 25.398 1.00 9.27 132 ALA B O 1
ATOM 3834 N N . ASN B 1 136 ? 106.966 22.185 26.463 1.00 7.94 133 ASN B N 1
ATOM 3835 C CA . ASN B 1 136 ? 106.063 21.920 25.370 1.00 8.93 133 ASN B CA 1
ATOM 3836 C C . ASN B 1 136 ? 104.643 21.838 25.911 1.00 8.77 133 ASN B C 1
ATOM 3837 O O . ASN B 1 136 ? 104.294 20.844 26.573 1.00 8.83 133 ASN B O 1
ATOM 3842 N N . ILE B 1 137 ? 103.830 22.847 25.588 1.00 9.26 134 ILE B N 1
ATOM 3843 C CA . ILE B 1 137 ? 102.442 22.865 26.113 1.00 9.47 134 ILE B CA 1
ATOM 3844 C C . ILE B 1 137 ? 101.608 21.764 25.436 1.00 9.56 134 ILE B C 1
ATOM 3845 O O . ILE B 1 137 ? 101.689 21.547 24.209 1.00 9.48 134 ILE B O 1
ATOM 3850 N N . SER B 1 138 ? 100.802 21.068 26.253 1.00 9.51 135 SER B N 1
ATOM 3851 C CA . SER B 1 138 ? 99.958 19.997 25.744 1.00 9.66 135 SER B CA 1
ATOM 3852 C C . SER B 1 138 ? 98.922 20.562 24.786 1.00 9.77 135 SER B C 1
ATOM 3853 O O . SER B 1 138 ? 98.583 21.736 24.839 1.00 9.80 135 SER B O 1
ATOM 3856 N N . PRO B 1 139 ? 98.347 19.727 23.897 1.00 10.11 136 PRO B N 1
ATOM 3857 C CA . PRO B 1 139 ? 97.290 20.211 23.002 1.00 11.87 136 PRO B CA 1
ATOM 3858 C C . PRO B 1 139 ? 96.100 20.899 23.687 1.00 12.10 136 PRO B C 1
ATOM 3859 O O . PRO B 1 139 ? 95.585 21.852 23.148 1.00 14.27 136 PRO B O 1
ATOM 3863 N N . ASP B 1 140 ? 95.751 20.460 24.900 1.00 12.74 137 ASP B N 1
ATOM 3864 C CA . ASP B 1 140 ? 94.589 21.035 25.630 1.00 13.71 137 ASP B CA 1
ATOM 3865 C C . ASP B 1 140 ? 94.978 22.258 26.491 1.00 12.80 137 ASP B C 1
ATOM 3866 O O . ASP B 1 140 ? 94.119 22.821 27.200 1.00 12.30 137 ASP B O 1
ATOM 3871 N N . ASN B 1 141 ? 96.266 22.639 26.469 1.00 11.90 138 ASN B N 1
ATOM 3872 C CA . ASN B 1 141 ? 96.777 23.835 27.150 1.00 12.42 138 ASN B CA 1
ATOM 3873 C C . ASN B 1 141 ? 96.868 23.662 28.677 1.00 11.74 138 ASN B C 1
ATOM 3874 O O . ASN B 1 141 ? 97.220 24.637 29.347 1.00 11.30 138 ASN B O 1
ATOM 3879 N N . ARG B 1 142 ? 96.595 22.464 29.214 1.00 11.42 139 ARG B N 1
ATOM 3880 C CA . ARG B 1 142 ? 96.623 22.282 30.674 1.00 11.52 139 ARG B CA 1
ATOM 3881 C C . ARG B 1 142 ? 97.997 21.853 31.216 1.00 10.18 139 ARG B C 1
ATOM 3882 O O . ARG B 1 142 ? 98.306 22.165 32.382 1.00 10.74 139 ARG B O 1
ATOM 3890 N N . THR B 1 143 ? 98.802 21.141 30.410 1.00 9.58 140 THR B N 1
ATOM 3891 C CA . THR B 1 143 ? 99.999 20.477 30.937 1.00 10.32 140 THR B CA 1
ATOM 3892 C C . THR B 1 143 ? 101.251 20.860 30.146 1.00 10.94 140 THR B C 1
ATOM 3893 O O . THR B 1 143 ? 101.261 20.719 28.934 1.00 11.24 140 THR B O 1
ATOM 3897 N N . LEU B 1 144 ? 102.291 21.314 30.856 1.00 9.85 141 LEU B N 1
ATOM 3898 C CA . LEU B 1 144 ? 103.554 21.628 30.217 1.00 9.73 141 LEU B CA 1
ATOM 3899 C C . LEU B 1 144 ? 104.463 20.410 30.353 1.00 9.83 141 LEU B C 1
ATOM 3900 O O . LEU B 1 144 ? 104.728 19.949 31.459 1.00 10.09 141 LEU B O 1
ATOM 3905 N N . TRP B 1 145 ? 104.893 19.868 29.212 1.00 8.53 142 TRP B N 1
ATOM 3906 C CA . TRP B 1 145 ? 105.790 18.714 29.147 1.00 9.12 142 TRP B CA 1
ATOM 3907 C C . TRP B 1 145 ? 107.223 19.250 29.068 1.00 9.22 142 TRP B C 1
ATOM 3908 O O . TRP B 1 145 ? 107.556 19.967 28.107 1.00 8.86 142 TRP B O 1
ATOM 3919 N N . VAL B 1 146 ? 108.051 18.882 30.054 1.00 8.84 143 VAL B N 1
ATOM 3920 C CA . VAL B 1 146 ? 109.374 19.477 30.188 1.00 8.62 143 VAL B CA 1
ATOM 3921 C C . VAL B 1 146 ? 110.454 18.409 30.292 1.00 8.49 143 VAL B C 1
ATOM 3922 O O . VAL B 1 146 ? 110.720 17.887 31.373 1.00 9.18 143 VAL B O 1
ATOM 3926 N N . PRO B 1 147 ? 111.109 18.068 29.163 1.00 8.74 144 PRO B N 1
ATOM 3927 C CA . PRO B 1 147 ? 112.255 17.157 29.184 1.00 8.86 144 PRO B CA 1
ATOM 3928 C C . PRO B 1 147 ? 113.400 17.681 30.061 1.00 9.28 144 PRO B C 1
ATOM 3929 O O . PRO B 1 147 ? 113.946 18.794 29.822 1.00 9.67 144 PRO B O 1
ATOM 3933 N N . ALA B 1 148 ? 113.749 16.885 31.073 1.00 9.63 145 ALA B N 1
ATOM 3934 C CA . ALA B 1 148 ? 114.907 17.143 31.909 1.00 9.67 145 ALA B CA 1
ATOM 3935 C C . ALA B 1 148 ? 115.936 16.128 31.437 1.00 9.83 145 ALA B C 1
ATOM 3936 O O . ALA B 1 148 ? 115.996 15.003 31.899 1.00 9.74 145 ALA B O 1
ATOM 3938 N N . LEU B 1 149 ? 116.728 16.554 30.455 1.00 8.68 146 LEU B N 1
ATOM 3939 C CA . LEU B 1 149 ? 117.534 15.670 29.677 1.00 8.69 146 LEU B CA 1
ATOM 3940 C C . LEU B 1 149 ? 118.457 14.800 30.534 1.00 8.91 146 LEU B C 1
ATOM 3941 O O . LEU B 1 149 ? 118.571 13.580 30.285 1.00 9.27 146 LEU B O 1
ATOM 3946 N N A LYS B 1 150 ? 119.068 15.405 31.555 0.70 9.90 147 LYS B N 1
ATOM 3947 N N B LYS B 1 150 ? 119.064 15.406 31.562 0.30 9.01 147 LYS B N 1
ATOM 3948 C CA A LYS B 1 150 ? 120.063 14.681 32.344 0.70 11.01 147 LYS B CA 1
ATOM 3949 C CA B LYS B 1 150 ? 120.063 14.713 32.390 0.30 9.24 147 LYS B CA 1
ATOM 3950 C C A LYS B 1 150 ? 119.407 13.796 33.411 0.70 10.83 147 LYS B C 1
ATOM 3951 C C B LYS B 1 150 ? 119.406 13.996 33.582 0.30 9.45 147 LYS B C 1
ATOM 3952 O O A LYS B 1 150 ? 120.107 12.999 34.055 0.70 11.13 147 LYS B O 1
ATOM 3953 O O B LYS B 1 150 ? 120.099 13.572 34.522 0.30 9.49 147 LYS B O 1
ATOM 3964 N N . GLN B 1 151 ? 118.080 13.854 33.528 1.00 9.59 148 GLN B N 1
ATOM 3965 C CA . GLN B 1 151 ? 117.325 13.082 34.529 1.00 10.01 148 GLN B CA 1
ATOM 3966 C C . GLN B 1 151 ? 116.521 11.959 33.854 1.00 10.61 148 GLN B C 1
ATOM 3967 O O . GLN B 1 151 ? 115.759 11.265 34.522 1.00 12.02 148 GLN B O 1
ATOM 3973 N N . ASP B 1 152 ? 116.633 11.854 32.524 1.00 10.60 149 ASP B N 1
ATOM 3974 C CA . ASP B 1 152 ? 115.931 10.806 31.771 1.00 10.79 149 ASP B CA 1
ATOM 3975 C C . ASP B 1 152 ? 114.445 10.809 32.098 1.00 11.57 149 ASP B C 1
ATOM 3976 O O . ASP B 1 152 ? 113.852 9.750 32.358 1.00 11.42 149 ASP B O 1
ATOM 3981 N N . ARG B 1 153 ? 113.855 12.001 32.103 1.00 9.82 150 ARG B N 1
ATOM 3982 C CA . ARG B 1 153 ? 112.456 12.104 32.386 1.00 11.23 150 ARG B CA 1
ATOM 3983 C C . ARG B 1 153 ? 111.896 13.340 31.702 1.00 11.10 150 ARG B C 1
ATOM 3984 O O . ARG B 1 153 ? 112.641 14.282 31.371 1.00 10.52 150 ARG B O 1
ATOM 3992 N N . ILE B 1 154 ? 110.590 13.279 31.449 1.00 10.54 151 ILE B N 1
ATOM 3993 C CA . ILE B 1 154 ? 109.819 14.387 30.959 1.00 9.94 151 ILE B CA 1
ATOM 3994 C C . ILE B 1 154 ? 108.887 14.776 32.102 1.00 10.06 151 ILE B C 1
ATOM 3995 O O . ILE B 1 154 ? 108.023 13.993 32.473 1.00 11.17 151 ILE B O 1
ATOM 4000 N N . CYS B 1 155 ? 109.121 15.954 32.680 1.00 9.79 152 CYS B N 1
ATOM 4001 C CA . CYS B 1 155 ? 108.337 16.442 33.800 1.00 10.78 152 CYS B CA 1
ATOM 4002 C C . CYS B 1 155 ? 107.005 16.988 33.289 1.00 10.94 152 CYS B C 1
ATOM 4003 O O . CYS B 1 155 ? 106.904 17.511 32.181 1.00 10.22 152 CYS B O 1
ATOM 4006 N N . LEU B 1 156 ? 105.973 16.840 34.115 1.00 9.81 153 LEU B N 1
ATOM 4007 C CA . LEU B 1 156 ? 104.607 17.206 33.768 1.00 10.53 153 LEU B CA 1
ATOM 4008 C C . LEU B 1 156 ? 104.085 18.209 34.793 1.00 9.98 153 LEU B C 1
ATOM 4009 O O . LEU B 1 156 ? 104.063 17.925 35.982 1.00 11.51 153 LEU B O 1
ATOM 4014 N N . PHE B 1 157 ? 103.740 19.403 34.320 1.00 9.59 154 PHE B N 1
ATOM 4015 C CA . PHE B 1 157 ? 103.257 20.450 35.182 1.00 9.62 154 PHE B CA 1
ATOM 4016 C C . PHE B 1 157 ? 101.900 20.959 34.706 1.00 10.04 154 PHE B C 1
ATOM 4017 O O . PHE B 1 157 ? 101.703 21.168 33.524 1.00 10.19 154 PHE B O 1
ATOM 4025 N N . THR B 1 158 ? 100.987 21.192 35.652 1.00 9.55 155 THR B N 1
ATOM 4026 C CA . THR B 1 158 ? 99.782 21.902 35.338 1.00 9.82 155 THR B CA 1
ATOM 4027 C C . THR B 1 158 ? 100.098 23.398 35.252 1.00 10.49 155 THR B C 1
ATOM 4028 O O . THR B 1 158 ? 100.739 23.963 36.130 1.00 11.17 155 THR B O 1
ATOM 4032 N N . LEU B 1 159 ? 99.621 24.025 34.168 1.00 9.26 156 LEU B N 1
ATOM 4033 C CA . LEU B 1 159 ? 99.724 25.422 33.939 1.00 9.22 156 LEU B CA 1
ATOM 4034 C C . LEU B 1 159 ? 98.419 26.098 34.391 1.00 9.47 156 LEU B C 1
ATOM 4035 O O . LEU B 1 159 ? 97.349 25.794 33.870 1.00 10.40 156 LEU B O 1
ATOM 4040 N N . SER B 1 160 ? 98.519 27.007 35.351 1.00 9.42 157 SER B N 1
ATOM 4041 C CA . SER B 1 160 ? 97.352 27.772 35.801 1.00 9.70 157 SER B CA 1
ATOM 4042 C C . SER B 1 160 ? 97.037 28.921 34.825 1.00 10.69 157 SER B C 1
ATOM 4043 O O . SER B 1 160 ? 97.867 29.309 33.992 1.00 10.71 157 SER B O 1
ATOM 4046 N N . ASP B 1 161 ? 95.837 29.489 34.962 1.00 10.50 158 ASP B N 1
ATOM 4047 C CA . ASP B 1 161 ? 95.400 30.610 34.151 1.00 10.89 158 ASP B CA 1
ATOM 4048 C C . ASP B 1 161 ? 96.317 31.821 34.378 1.00 11.88 158 ASP B C 1
ATOM 4049 O O . ASP B 1 161 ? 96.438 32.659 33.510 1.00 12.77 158 ASP B O 1
ATOM 4054 N N . ASP B 1 162 ? 96.964 31.890 35.546 1.00 11.50 159 ASP B N 1
ATOM 4055 C CA . ASP B 1 162 ? 97.821 33.018 35.885 1.00 13.14 159 ASP B CA 1
ATOM 4056 C C . ASP B 1 162 ? 99.290 32.717 35.528 1.00 12.14 159 ASP B C 1
ATOM 4057 O O . ASP B 1 162 ? 100.166 33.525 35.838 1.00 13.41 159 ASP B O 1
ATOM 4062 N N . GLY B 1 163 ? 99.535 31.558 34.907 1.00 11.93 160 GLY B N 1
ATOM 4063 C CA . GLY B 1 163 ? 100.882 31.224 34.388 1.00 12.99 160 GLY B CA 1
ATOM 4064 C C . GLY B 1 163 ? 101.780 30.473 35.358 1.00 12.63 160 GLY B C 1
ATOM 4065 O O . GLY B 1 163 ? 102.976 30.358 35.100 1.00 14.28 160 GLY B O 1
ATOM 4066 N N . PHE B 1 164 ? 101.237 29.954 36.463 1.00 11.71 161 PHE B N 1
ATOM 4067 C CA . PHE B 1 164 ? 102.039 29.186 37.422 1.00 11.52 161 PHE B CA 1
ATOM 4068 C C . PHE B 1 164 ? 102.102 27.710 37.010 1.00 12.25 161 PHE B C 1
ATOM 4069 O O . PHE B 1 164 ? 101.242 27.231 36.281 1.00 12.31 161 PHE B O 1
ATOM 4077 N N . LEU B 1 165 ? 103.166 27.024 37.459 1.00 10.30 162 LEU B N 1
ATOM 4078 C CA . LEU B 1 165 ? 103.437 25.622 37.161 1.00 11.29 162 LEU B CA 1
ATOM 4079 C C . LEU B 1 165 ? 103.587 24.839 38.457 1.00 12.08 162 LEU B C 1
ATOM 4080 O O . LEU B 1 165 ? 104.381 25.209 39.326 1.00 15.26 162 LEU B O 1
ATOM 4085 N N . SER B 1 166 ? 102.852 23.737 38.551 1.00 11.55 163 SER B N 1
ATOM 4086 C CA . SER B 1 166 ? 103.022 22.862 39.687 1.00 14.13 163 SER B CA 1
ATOM 4087 C C . SER B 1 166 ? 102.911 21.406 39.222 1.00 12.76 163 SER B C 1
ATOM 4088 O O . SER B 1 166 ? 102.187 21.073 38.278 1.00 13.35 163 SER B O 1
ATOM 4091 N N . ALA B 1 167 ? 103.698 20.541 39.863 1.00 12.11 164 ALA B N 1
ATOM 4092 C CA . ALA B 1 167 ? 103.793 19.148 39.453 1.00 12.49 164 ALA B CA 1
ATOM 4093 C C . ALA B 1 167 ? 102.435 18.445 39.488 1.00 14.03 164 ALA B C 1
ATOM 4094 O O . ALA B 1 167 ? 101.608 18.673 40.374 1.00 13.78 164 ALA B O 1
ATOM 4096 N N . GLN B 1 168 ? 102.217 17.611 38.473 1.00 14.35 165 GLN B N 1
ATOM 4097 C CA . GLN B 1 168 ? 101.040 16.764 38.411 1.00 15.11 165 GLN B CA 1
ATOM 4098 C C . GLN B 1 168 ? 101.369 15.435 39.084 1.00 15.45 165 GLN B C 1
ATOM 4099 O O . GLN B 1 168 ? 102.466 15.229 39.559 1.00 15.15 165 GLN B O 1
ATOM 4105 N N . GLU B 1 169 ? 100.372 14.557 39.132 1.00 16.96 166 GLU B N 1
ATOM 4106 C CA . GLU B 1 169 ? 100.572 13.194 39.610 1.00 20.83 166 GLU B CA 1
ATOM 4107 C C . GLU B 1 169 ? 100.103 12.258 38.500 1.00 20.67 166 GLU B C 1
ATOM 4108 O O . GLU B 1 169 ? 98.943 12.345 38.088 1.00 22.26 166 GLU B O 1
ATOM 4114 N N . PRO B 1 170 ? 100.995 11.459 37.862 1.00 18.28 167 PRO B N 1
ATOM 4115 C CA . PRO B 1 170 ? 102.433 11.453 38.146 1.00 16.49 167 PRO B CA 1
ATOM 4116 C C . PRO B 1 170 ? 103.162 12.735 37.703 1.00 13.77 167 PRO B C 1
ATOM 4117 O O . PRO B 1 170 ? 102.716 13.442 36.798 1.00 13.46 167 PRO B O 1
ATOM 4121 N N . ALA B 1 171 ? 104.290 12.996 38.357 1.00 13.22 168 ALA B N 1
ATOM 4122 C CA . ALA B 1 171 ? 105.070 14.216 38.129 1.00 13.16 168 ALA B CA 1
ATOM 4123 C C . ALA B 1 171 ? 105.927 14.109 36.862 1.00 12.89 168 ALA B C 1
ATOM 4124 O O . ALA B 1 171 ? 106.465 15.124 36.403 1.00 11.88 168 ALA B O 1
ATOM 4126 N N A GLU B 1 172 ? 106.044 12.899 36.308 0.50 12.57 169 GLU B N 1
ATOM 4127 N N B GLU B 1 172 ? 106.079 12.901 36.317 0.50 12.41 169 GLU B N 1
ATOM 4128 C CA A GLU B 1 172 ? 106.918 12.707 35.168 0.50 13.65 169 GLU B CA 1
ATOM 4129 C CA B GLU B 1 172 ? 106.865 12.761 35.099 0.50 13.32 169 GLU B CA 1
ATOM 4130 C C A GLU B 1 172 ? 106.643 11.362 34.496 0.50 13.61 169 GLU B C 1
ATOM 4131 C C B GLU B 1 172 ? 106.648 11.377 34.494 0.50 13.45 169 GLU B C 1
ATOM 4132 O O A GLU B 1 172 ? 105.936 10.522 35.057 0.50 12.83 169 GLU B O 1
ATOM 4133 O O B GLU B 1 172 ? 106.007 10.520 35.108 0.50 12.83 169 GLU B O 1
ATOM 4144 N N . VAL B 1 173 ? 107.141 11.224 33.261 1.00 12.78 170 VAL B N 1
ATOM 4145 C CA . VAL B 1 173 ? 107.255 9.950 32.578 1.00 12.57 170 VAL B CA 1
ATOM 4146 C C . VAL B 1 173 ? 108.771 9.777 32.386 1.00 13.47 170 VAL B C 1
ATOM 4147 O O . VAL B 1 173 ? 109.531 10.766 32.296 1.00 13.22 170 VAL B O 1
ATOM 4151 N N . THR B 1 174 ? 109.232 8.527 32.328 1.00 14.63 171 THR B N 1
ATOM 4152 C CA . THR B 1 174 ? 110.654 8.289 32.258 1.00 14.57 171 THR B CA 1
ATOM 4153 C C . THR B 1 174 ? 111.043 7.625 30.941 1.00 14.94 171 THR B C 1
ATOM 4154 O O . THR B 1 174 ? 110.242 6.913 30.305 1.00 15.21 171 THR B O 1
ATOM 4158 N N . THR B 1 175 ? 112.287 7.872 30.543 1.00 13.03 172 THR B N 1
ATOM 4159 C CA . THR B 1 175 ? 112.877 7.271 29.372 1.00 13.64 172 THR B CA 1
ATOM 4160 C C . THR B 1 175 ? 113.836 6.172 29.821 1.00 14.10 172 THR B C 1
ATOM 4161 O O . THR B 1 175 ? 114.073 6.002 31.029 1.00 14.99 172 THR B O 1
ATOM 4165 N N A VAL B 1 176 ? 114.378 5.384 28.887 0.50 15.01 173 VAL B N 1
ATOM 4166 N N B VAL B 1 176 ? 114.339 5.446 28.816 0.50 14.68 173 VAL B N 1
ATOM 4167 C CA A VAL B 1 176 ? 115.391 4.411 29.313 0.50 15.47 173 VAL B CA 1
ATOM 4168 C CA B VAL B 1 176 ? 115.413 4.515 28.981 0.50 14.67 173 VAL B CA 1
ATOM 4169 C C A VAL B 1 176 ? 116.594 5.199 29.846 0.50 16.48 173 VAL B C 1
ATOM 4170 C C B VAL B 1 176 ? 116.577 5.273 29.617 0.50 15.48 173 VAL B C 1
ATOM 4171 O O A VAL B 1 176 ? 116.803 6.350 29.465 0.50 14.21 173 VAL B O 1
ATOM 4172 O O B VAL B 1 176 ? 116.770 6.464 29.378 0.50 13.83 173 VAL B O 1
ATOM 4179 N N A GLU B 1 177 ? 117.383 4.569 30.724 0.70 15.86 174 GLU B N 1
ATOM 4180 N N B GLU B 1 177 ? 117.346 4.554 30.443 0.30 14.86 174 GLU B N 1
ATOM 4181 C CA A GLU B 1 177 ? 118.525 5.230 31.304 0.70 17.85 174 GLU B CA 1
ATOM 4182 C CA B GLU B 1 177 ? 118.512 5.110 31.113 0.30 15.28 174 GLU B CA 1
ATOM 4183 C C A GLU B 1 177 ? 119.487 5.648 30.178 0.70 15.12 174 GLU B C 1
ATOM 4184 C C B GLU B 1 177 ? 119.490 5.654 30.071 0.30 14.25 174 GLU B C 1
ATOM 4185 O O A GLU B 1 177 ? 119.761 4.884 29.255 0.70 15.30 174 GLU B O 1
ATOM 4186 O O B GLU B 1 177 ? 119.830 4.951 29.115 0.30 14.31 174 GLU B O 1
ATOM 4197 N N . GLY B 1 178 ? 119.912 6.915 30.240 1.00 14.10 175 GLY B N 1
ATOM 4198 C CA . GLY B 1 178 ? 120.889 7.490 29.323 1.00 12.47 175 GLY B CA 1
ATOM 4199 C C . GLY B 1 178 ? 120.322 7.930 27.975 1.00 12.73 175 GLY B C 1
ATOM 4200 O O . GLY B 1 178 ? 121.086 8.270 27.073 1.00 13.60 175 GLY B O 1
ATOM 4201 N N . ALA B 1 179 ? 118.993 7.967 27.828 1.00 11.49 176 ALA B N 1
ATOM 4202 C CA . ALA B 1 179 ? 118.427 8.360 26.527 1.00 10.38 176 ALA B CA 1
ATOM 4203 C C . ALA B 1 179 ? 118.596 9.866 26.272 1.00 8.89 176 ALA B C 1
ATOM 4204 O O . ALA B 1 179 ? 118.873 10.264 25.138 1.00 8.97 176 ALA B O 1
ATOM 4206 N N . GLY B 1 180 ? 118.400 10.688 27.307 1.00 9.41 177 GLY B N 1
ATOM 4207 C CA . GLY B 1 180 ? 118.541 12.159 27.139 1.00 9.19 177 GLY B CA 1
ATOM 4208 C C . GLY B 1 180 ? 117.384 12.793 26.359 1.00 8.09 177 GLY B C 1
ATOM 4209 O O . GLY B 1 180 ? 117.602 13.383 25.292 1.00 8.82 177 GLY B O 1
ATOM 4210 N N . PRO B 1 181 ? 116.135 12.763 26.880 1.00 8.52 178 PRO B N 1
ATOM 4211 C CA . PRO B 1 181 ? 114.997 13.384 26.193 1.00 7.75 178 PRO B CA 1
ATOM 4212 C C . PRO B 1 181 ? 115.296 14.877 25.999 1.00 7.97 178 PRO B C 1
ATOM 4213 O O . PRO B 1 181 ? 115.707 15.564 26.953 1.00 7.55 178 PRO B O 1
ATOM 4217 N N . ARG B 1 182 ? 115.027 15.376 24.779 1.00 7.59 179 ARG B N 1
ATOM 4218 C CA . ARG B 1 182 ? 115.516 16.712 24.443 1.00 7.03 179 ARG B CA 1
ATOM 4219 C C . ARG B 1 182 ? 114.381 17.611 23.932 1.00 7.19 179 ARG B C 1
ATOM 4220 O O . ARG B 1 182 ? 113.993 18.569 24.603 1.00 7.82 179 ARG B O 1
ATOM 4228 N N . HIS B 1 183 ? 113.893 17.321 22.716 1.00 7.65 180 HIS B N 1
ATOM 4229 C CA . HIS B 1 183 ? 112.819 18.095 22.061 1.00 7.66 180 HIS B CA 1
ATOM 4230 C C . HIS B 1 183 ? 111.637 17.179 21.781 1.00 8.10 180 HIS B C 1
ATOM 4231 O O . HIS B 1 183 ? 111.779 15.968 21.736 1.00 8.55 180 HIS B O 1
ATOM 4238 N N . MET B 1 184 ? 110.461 17.768 21.611 1.00 8.75 181 MET B N 1
ATOM 4239 C CA . MET B 1 184 ? 109.326 16.932 21.288 1.00 11.29 181 MET B CA 1
ATOM 4240 C C . MET B 1 184 ? 108.281 17.747 20.528 1.00 11.42 181 MET B C 1
ATOM 4241 O O . MET B 1 184 ? 108.342 18.985 20.447 1.00 12.35 181 MET B O 1
ATOM 4246 N N . VAL B 1 185 ? 107.352 17.014 19.905 1.00 9.92 182 VAL B N 1
ATOM 4247 C CA . VAL B 1 185 ? 106.228 17.605 19.200 1.00 9.91 182 VAL B CA 1
ATOM 4248 C C . VAL B 1 185 ? 105.022 16.695 19.432 1.00 9.89 182 VAL B C 1
ATOM 4249 O O . VAL B 1 185 ? 105.177 15.535 19.711 1.00 10.72 182 VAL B O 1
ATOM 4253 N N . PHE B 1 186 ? 103.831 17.276 19.328 1.00 8.87 183 PHE B N 1
ATOM 4254 C CA . PHE B 1 186 ? 102.600 16.513 19.446 1.00 9.36 183 PHE B CA 1
ATOM 4255 C C . PHE B 1 186 ? 101.986 16.308 18.061 1.00 9.73 183 PHE B C 1
ATOM 4256 O O . PHE B 1 186 ? 102.068 17.160 17.205 1.00 9.89 183 PHE B O 1
ATOM 4264 N N . HIS B 1 187 ? 101.367 15.144 17.869 1.00 8.89 184 HIS B N 1
ATOM 4265 C CA . HIS B 1 187 ? 100.587 14.919 16.649 1.00 9.61 184 HIS B CA 1
ATOM 4266 C C . HIS B 1 187 ? 99.476 15.961 16.549 1.00 9.93 184 HIS B C 1
ATOM 4267 O O . HIS B 1 187 ? 98.856 16.314 17.550 1.00 11.62 184 HIS B O 1
ATOM 4274 N N . PRO B 1 188 ? 99.147 16.452 15.338 1.00 9.97 185 PRO B N 1
ATOM 4275 C CA . PRO B 1 188 ? 98.040 17.391 15.183 1.00 11.85 185 PRO B CA 1
ATOM 4276 C C . PRO B 1 188 ? 96.696 16.852 15.709 1.00 11.44 185 PRO B C 1
ATOM 4277 O O . PRO B 1 188 ? 95.872 17.655 16.135 1.00 13.39 185 PRO B O 1
ATOM 4281 N N . ASN B 1 189 ? 96.522 15.525 15.728 1.00 11.71 186 ASN B N 1
ATOM 4282 C CA . ASN B 1 189 ? 95.255 14.917 16.196 1.00 12.58 186 ASN B CA 1
ATOM 4283 C C . ASN B 1 189 ? 95.143 14.971 17.722 1.00 12.39 186 ASN B C 1
ATOM 4284 O O . ASN B 1 189 ? 94.114 14.577 18.259 1.00 13.05 186 ASN B O 1
ATOM 4289 N N . GLN B 1 190 ? 96.211 15.432 18.394 1.00 11.45 187 GLN B N 1
ATOM 4290 C CA . GLN B 1 190 ? 96.243 15.716 19.857 1.00 12.43 187 GLN B CA 1
ATOM 4291 C C . GLN B 1 190 ? 96.338 14.448 20.716 1.00 11.77 187 GLN B C 1
ATOM 4292 O O . GLN B 1 190 ? 96.332 14.583 21.951 1.00 12.71 187 GLN B O 1
ATOM 4298 N N . GLN B 1 191 ? 96.544 13.260 20.123 1.00 12.45 188 GLN B N 1
ATOM 4299 C CA . GLN B 1 191 ? 96.475 12.005 20.898 1.00 13.11 188 GLN B CA 1
ATOM 4300 C C . GLN B 1 191 ? 97.847 11.431 21.260 1.00 12.48 188 GLN B C 1
ATOM 4301 O O . GLN B 1 191 ? 97.926 10.601 22.141 1.00 13.31 188 GLN B O 1
ATOM 4307 N N . TYR B 1 192 ? 98.895 11.852 20.540 1.00 11.21 189 TYR B N 1
ATOM 4308 C CA . TYR B 1 192 ? 100.241 11.314 20.693 1.00 12.16 189 TYR B CA 1
ATOM 4309 C C . TYR B 1 192 ? 101.259 12.450 20.682 1.00 11.26 189 TYR B C 1
ATOM 4310 O O . TYR B 1 192 ? 100.984 13.523 20.156 1.00 11.20 189 TYR B O 1
ATOM 4319 N N . GLY B 1 193 ? 102.379 12.192 21.382 1.00 10.75 190 GLY B N 1
ATOM 4320 C CA . GLY B 1 193 ? 103.560 13.036 21.343 1.00 10.90 190 GLY B CA 1
ATOM 4321 C C . GLY B 1 193 ? 104.786 12.225 20.948 1.00 12.06 190 GLY B C 1
ATOM 4322 O O . GLY B 1 193 ? 104.842 10.987 21.107 1.00 11.57 190 GLY B O 1
ATOM 4323 N N . TYR B 1 194 ? 105.800 12.924 20.427 1.00 9.47 191 TYR B N 1
ATOM 4324 C CA . TYR B 1 194 ? 107.008 12.280 19.953 1.00 9.17 191 TYR B CA 1
ATOM 4325 C C . TYR B 1 194 ? 108.194 13.050 20.515 1.00 9.44 191 TYR B C 1
ATOM 4326 O O . TYR B 1 194 ? 108.295 14.251 20.303 1.00 9.95 191 TYR B O 1
ATOM 4335 N N . CYS B 1 195 ? 109.074 12.335 21.222 1.00 8.94 192 CYS B N 1
ATOM 4336 C CA . CYS B 1 195 ? 110.234 12.955 21.828 1.00 8.99 192 CYS B CA 1
ATOM 4337 C C . CYS B 1 195 ? 111.504 12.388 21.196 1.00 8.77 192 CYS B C 1
ATOM 4338 O O . CYS B 1 195 ? 111.643 11.176 21.026 1.00 9.70 192 CYS B O 1
ATOM 4341 N N . VAL B 1 196 ? 112.425 13.279 20.821 1.00 8.35 193 VAL B N 1
ATOM 4342 C CA . VAL B 1 196 ? 113.735 12.865 20.334 1.00 8.04 193 VAL B CA 1
ATOM 4343 C C . VAL B 1 196 ? 114.704 12.873 21.522 1.00 8.32 193 VAL B C 1
ATOM 4344 O O . VAL B 1 196 ? 114.782 13.860 22.260 1.00 8.44 193 VAL B O 1
ATOM 4348 N N . ASN B 1 197 ? 115.409 11.745 21.686 1.00 8.14 194 ASN B N 1
ATOM 4349 C CA . ASN B 1 197 ? 116.378 11.525 22.738 1.00 8.18 194 ASN B CA 1
ATOM 4350 C C . ASN B 1 197 ? 117.777 11.722 22.155 1.00 8.01 194 ASN B C 1
ATOM 4351 O O . ASN B 1 197 ? 118.191 11.034 21.225 1.00 8.01 194 ASN B O 1
ATOM 4356 N N . GLU B 1 198 ? 118.511 12.685 22.721 1.00 7.40 195 GLU B N 1
ATOM 4357 C CA . GLU B 1 198 ? 119.823 13.075 22.230 1.00 8.01 195 GLU B CA 1
ATOM 4358 C C . GLU B 1 198 ? 120.848 11.933 22.256 1.00 8.27 195 GLU B C 1
ATOM 4359 O O . GLU B 1 198 ? 121.505 11.681 21.255 1.00 8.21 195 GLU B O 1
ATOM 4365 N N . LEU B 1 199 ? 121.023 11.335 23.444 1.00 9.33 196 LEU B N 1
ATOM 4366 C CA . LEU B 1 199 ? 122.213 10.524 23.698 1.00 9.67 196 LEU B CA 1
ATOM 4367 C C . LEU B 1 199 ? 122.108 9.104 23.140 1.00 10.51 196 LEU B C 1
ATOM 4368 O O . LEU B 1 199 ? 123.147 8.454 22.991 1.00 11.29 196 LEU B O 1
ATOM 4373 N N . ASN B 1 200 ? 120.898 8.654 22.793 1.00 10.86 197 ASN B N 1
ATOM 4374 C CA . ASN B 1 200 ? 120.818 7.367 22.128 1.00 11.14 197 ASN B CA 1
ATOM 4375 C C . ASN B 1 200 ? 120.105 7.504 20.777 1.00 11.23 197 ASN B C 1
ATOM 4376 O O . ASN B 1 200 ? 119.816 6.476 20.157 1.00 11.71 197 ASN B O 1
ATOM 4381 N N . SER B 1 201 ? 119.953 8.746 20.278 1.00 9.91 198 SER B N 1
ATOM 4382 C CA . SER B 1 201 ? 119.334 9.041 18.960 1.00 9.64 198 SER B CA 1
ATOM 4383 C C . SER B 1 201 ? 118.169 8.084 18.692 1.00 9.21 198 SER B C 1
ATOM 4384 O O . SER B 1 201 ? 118.200 7.310 17.733 1.00 9.84 198 SER B O 1
ATOM 4387 N N . SER B 1 202 ? 117.140 8.206 19.532 1.00 9.26 199 SER B N 1
ATOM 4388 C CA . SER B 1 202 ? 115.929 7.423 19.444 1.00 9.78 199 SER B CA 1
ATOM 4389 C C . SER B 1 202 ? 114.724 8.356 19.534 1.00 10.12 199 SER B C 1
ATOM 4390 O O . SER B 1 202 ? 114.835 9.498 20.019 1.00 9.64 199 SER B O 1
ATOM 4393 N N . ILE B 1 203 ? 113.593 7.854 19.042 1.00 9.85 200 ILE B N 1
ATOM 4394 C CA . ILE B 1 203 ? 112.322 8.540 19.123 1.00 10.31 200 ILE B CA 1
ATOM 4395 C C . ILE B 1 203 ? 111.384 7.688 19.973 1.00 10.11 200 ILE B C 1
ATOM 4396 O O . ILE B 1 203 ? 111.189 6.507 19.674 1.00 11.28 200 ILE B O 1
ATOM 4401 N N . ASP B 1 204 ? 110.790 8.311 20.992 1.00 10.79 201 ASP B N 1
ATOM 4402 C CA . ASP B 1 204 ? 109.760 7.687 21.816 1.00 11.25 201 ASP B CA 1
ATOM 4403 C C . ASP B 1 204 ? 108.396 8.236 21.409 1.00 10.90 201 ASP B C 1
ATOM 4404 O O . ASP B 1 204 ? 108.226 9.454 21.249 1.00 10.69 201 ASP B O 1
ATOM 4409 N N . VAL B 1 205 ? 107.444 7.317 21.192 1.00 10.17 202 VAL B N 1
ATOM 4410 C CA . VAL B 1 205 ? 106.051 7.656 20.901 1.00 10.70 202 VAL B CA 1
ATOM 4411 C C . VAL B 1 205 ? 105.297 7.587 22.227 1.00 11.10 202 VAL B C 1
ATOM 4412 O O . VAL B 1 205 ? 105.240 6.511 22.868 1.00 12.73 202 VAL B O 1
ATOM 4416 N N . TRP B 1 206 ? 104.730 8.720 22.627 1.00 10.26 203 TRP B N 1
ATOM 4417 C CA . TRP B 1 206 ? 103.981 8.857 23.856 1.00 11.52 203 TRP B CA 1
ATOM 4418 C C . TRP B 1 206 ? 102.477 8.961 23.590 1.00 11.90 203 TRP B C 1
ATOM 4419 O O . TRP B 1 206 ? 102.033 9.889 22.949 1.00 11.85 203 TRP B O 1
ATOM 4430 N N . GLU B 1 207 ? 101.713 7.991 24.118 1.00 12.83 204 GLU B N 1
ATOM 4431 C CA . GLU B 1 207 ? 100.256 8.028 24.084 1.00 12.45 204 GLU B CA 1
ATOM 4432 C C . GLU B 1 207 ? 99.815 8.927 25.243 1.00 12.60 204 GLU B C 1
ATOM 4433 O O . GLU B 1 207 ? 100.142 8.641 26.387 1.00 13.46 204 GLU B O 1
ATOM 4439 N N . LEU B 1 208 ? 99.088 10.006 24.949 1.00 11.48 205 LEU B N 1
ATOM 4440 C CA . LEU B 1 208 ? 98.745 10.964 25.997 1.00 12.47 205 LEU B CA 1
ATOM 4441 C C . LEU B 1 208 ? 97.769 10.368 27.015 1.00 15.32 205 LEU B C 1
ATOM 4442 O O . LEU B 1 208 ? 97.852 10.712 28.202 1.00 15.51 205 LEU B O 1
ATOM 4447 N N . LYS B 1 209 ? 96.815 9.565 26.538 1.00 14.28 206 LYS B N 1
ATOM 4448 C CA . LYS B 1 209 ? 95.789 9.013 27.462 1.00 18.73 206 LYS B CA 1
ATOM 4449 C C . LYS B 1 209 ? 95.320 7.664 26.925 1.00 17.61 206 LYS B C 1
ATOM 4450 O O . LYS B 1 209 ? 94.504 7.586 26.011 1.00 20.21 206 LYS B O 1
ATOM 4456 N N . ASP B 1 210 ? 95.913 6.607 27.462 1.00 17.26 207 ASP B N 1
ATOM 4457 C CA . ASP B 1 210 ? 95.644 5.263 27.028 1.00 19.43 207 ASP B CA 1
ATOM 4458 C C . ASP B 1 210 ? 94.313 4.812 27.626 1.00 20.18 207 ASP B C 1
ATOM 4459 O O . ASP B 1 210 ? 93.622 5.582 28.282 1.00 18.89 207 ASP B O 1
ATOM 4464 N N . PRO B 1 211 ? 93.859 3.577 27.338 1.00 26.01 208 PRO B N 1
ATOM 4465 C CA . PRO B 1 211 ? 92.578 3.107 27.868 1.00 28.72 208 PRO B CA 1
ATOM 4466 C C . PRO B 1 211 ? 92.449 3.205 29.398 1.00 29.51 208 PRO B C 1
ATOM 4467 O O . PRO B 1 211 ? 91.338 3.405 29.898 1.00 30.79 208 PRO B O 1
ATOM 4471 N N . LYS B 1 212 ? 93.576 3.106 30.120 1.00 27.97 209 LYS B N 1
ATOM 4472 C CA . LYS B 1 212 ? 93.555 3.173 31.587 1.00 28.62 209 LYS B CA 1
ATOM 4473 C C . LYS B 1 212 ? 93.705 4.623 32.078 1.00 28.49 209 LYS B C 1
ATOM 4474 O O . LYS B 1 212 ? 93.762 4.856 33.283 1.00 28.38 209 LYS B O 1
ATOM 4480 N N . GLY B 1 213 ? 93.774 5.581 31.141 1.00 24.35 210 GLY B N 1
ATOM 4481 C CA . GLY B 1 213 ? 93.872 7.001 31.459 1.00 22.21 210 GLY B CA 1
ATOM 4482 C C . GLY B 1 213 ? 95.308 7.450 31.718 1.00 22.40 210 GLY B C 1
ATOM 4483 O O . GLY B 1 213 ? 95.527 8.551 32.243 1.00 26.22 210 GLY B O 1
ATOM 4484 N N . ASN B 1 214 ? 96.280 6.628 31.313 1.00 20.69 211 ASN B N 1
ATOM 4485 C CA . ASN B 1 214 ? 97.698 6.908 31.613 1.00 18.45 211 ASN B CA 1
ATOM 4486 C C . ASN B 1 214 ? 98.510 7.334 30.384 1.00 17.82 211 ASN B C 1
ATOM 4487 O O . ASN B 1 214 ? 98.215 6.972 29.255 1.00 18.28 211 ASN B O 1
ATOM 4492 N N . ILE B 1 215 ? 99.576 8.100 30.645 1.00 16.19 212 ILE B N 1
ATOM 4493 C CA . ILE B 1 215 ? 100.556 8.429 29.613 1.00 15.19 212 ILE B CA 1
ATOM 4494 C C . ILE B 1 215 ? 101.461 7.210 29.510 1.00 16.13 212 ILE B C 1
ATOM 4495 O O . ILE B 1 215 ? 101.990 6.758 30.518 1.00 17.11 212 ILE B O 1
ATOM 4500 N N . GLU B 1 216 ? 101.669 6.705 28.293 1.00 15.50 213 GLU B N 1
ATOM 4501 C CA . GLU B 1 216 ? 102.464 5.500 28.113 1.00 16.57 213 GLU B CA 1
ATOM 4502 C C . GLU B 1 216 ? 103.306 5.599 26.847 1.00 15.29 213 GLU B C 1
ATOM 4503 O O . GLU B 1 216 ? 102.836 6.135 25.835 1.00 15.24 213 GLU B O 1
ATOM 4509 N N . CYS B 1 217 ? 104.529 5.066 26.929 1.00 14.75 214 CYS B N 1
ATOM 4510 C CA . CYS B 1 217 ? 105.405 4.987 25.782 1.00 14.00 214 CYS B CA 1
ATOM 4511 C C . CYS B 1 217 ? 105.028 3.721 25.012 1.00 15.98 214 CYS B C 1
ATOM 4512 O O . CYS B 1 217 ? 105.129 2.608 25.551 1.00 16.70 214 CYS B O 1
ATOM 4515 N N . VAL B 1 218 ? 104.524 3.893 23.787 1.00 14.45 215 VAL B N 1
ATOM 4516 C CA . VAL B 1 218 ? 104.027 2.760 23.026 1.00 15.12 215 VAL B CA 1
ATOM 4517 C C . VAL B 1 218 ? 104.980 2.343 21.903 1.00 15.89 215 VAL B C 1
ATOM 4518 O O . VAL B 1 218 ? 104.663 1.405 21.196 1.00 17.28 215 VAL B O 1
ATOM 4522 N N . GLN B 1 219 ? 106.100 3.055 21.713 1.00 14.18 216 GLN B N 1
ATOM 4523 C CA . GLN B 1 219 ? 107.052 2.672 20.717 1.00 12.59 216 GLN B CA 1
ATOM 4524 C C . GLN B 1 219 ? 108.336 3.473 20.937 1.00 13.01 216 GLN B C 1
ATOM 4525 O O . GLN B 1 219 ? 108.281 4.633 21.322 1.00 12.19 216 GLN B O 1
ATOM 4531 N N . THR B 1 220 ? 109.462 2.831 20.641 1.00 12.92 217 THR B N 1
ATOM 4532 C CA . THR B 1 220 ? 110.781 3.455 20.652 1.00 13.50 217 THR B CA 1
ATOM 4533 C C . THR B 1 220 ? 111.483 3.004 19.373 1.00 14.20 217 THR B C 1
ATOM 4534 O O . THR B 1 220 ? 111.551 1.793 19.095 1.00 15.48 217 THR B O 1
ATOM 4538 N N A LEU B 1 221 ? 111.961 3.972 18.580 0.50 13.73 218 LEU B N 1
ATOM 4539 N N B LEU B 1 221 ? 112.032 3.963 18.617 0.50 14.25 218 LEU B N 1
ATOM 4540 C CA A LEU B 1 221 ? 112.669 3.669 17.347 0.50 12.98 218 LEU B CA 1
ATOM 4541 C CA B LEU B 1 221 ? 112.631 3.657 17.324 0.50 13.84 218 LEU B CA 1
ATOM 4542 C C A LEU B 1 221 ? 114.048 4.320 17.355 0.50 12.95 218 LEU B C 1
ATOM 4543 C C B LEU B 1 221 ? 113.982 4.362 17.171 0.50 13.31 218 LEU B C 1
ATOM 4544 O O A LEU B 1 221 ? 114.227 5.436 17.863 0.50 11.44 218 LEU B O 1
ATOM 4545 O O B LEU B 1 221 ? 114.090 5.561 17.400 0.50 11.64 218 LEU B O 1
ATOM 4554 N N . ASP B 1 222 ? 115.001 3.592 16.780 1.00 13.48 219 ASP B N 1
ATOM 4555 C CA . ASP B 1 222 ? 116.343 4.078 16.546 1.00 12.05 219 ASP B CA 1
ATOM 4556 C C . ASP B 1 222 ? 116.294 4.937 15.276 1.00 13.31 219 ASP B C 1
ATOM 4557 O O . ASP B 1 222 ? 115.791 4.485 14.250 1.00 13.85 219 ASP B O 1
ATOM 4562 N N A MET B 1 223 ? 116.799 6.176 15.336 0.60 11.71 220 MET B N 1
ATOM 4563 N N B MET B 1 223 ? 116.832 6.160 15.324 0.40 11.23 220 MET B N 1
ATOM 4564 C CA A MET B 1 223 ? 116.754 7.021 14.128 0.60 12.63 220 MET B CA 1
ATOM 4565 C CA B MET B 1 223 ? 116.751 6.989 14.123 0.40 11.18 220 MET B CA 1
ATOM 4566 C C A MET B 1 223 ? 118.002 6.828 13.247 0.60 11.30 220 MET B C 1
ATOM 4567 C C B MET B 1 223 ? 117.993 6.810 13.237 0.40 10.70 220 MET B C 1
ATOM 4568 O O A MET B 1 223 ? 118.048 7.342 12.138 0.60 11.56 220 MET B O 1
ATOM 4569 O O B MET B 1 223 ? 118.035 7.339 12.133 0.40 10.93 220 MET B O 1
ATOM 4578 N N . MET B 1 224 ? 118.980 6.031 13.693 1.00 10.69 221 MET B N 1
ATOM 4579 C CA . MET B 1 224 ? 120.245 5.935 12.939 1.00 11.22 221 MET B CA 1
ATOM 4580 C C . MET B 1 224 ? 120.294 4.742 11.983 1.00 11.72 221 MET B C 1
ATOM 4581 O O . MET B 1 224 ? 119.716 3.688 12.245 1.00 12.44 221 MET B O 1
ATOM 4586 N N . PRO B 1 225 ? 121.016 4.885 10.854 1.00 13.12 222 PRO B N 1
ATOM 4587 C CA . PRO B 1 225 ? 121.190 3.783 9.912 1.00 14.15 222 PRO B CA 1
ATOM 4588 C C . PRO B 1 225 ? 121.892 2.626 10.608 1.00 15.07 222 PRO B C 1
ATOM 4589 O O . PRO B 1 225 ? 122.684 2.835 11.516 1.00 13.92 222 PRO B O 1
ATOM 4593 N N A PRO B 1 226 ? 121.758 1.404 10.053 0.60 16.31 223 PRO B N 1
ATOM 4594 N N B PRO B 1 226 ? 121.501 1.364 10.333 0.40 16.34 223 PRO B N 1
ATOM 4595 C CA A PRO B 1 226 ? 122.429 0.223 10.591 0.60 18.18 223 PRO B CA 1
ATOM 4596 C CA B PRO B 1 226 ? 122.070 0.216 11.037 0.40 16.92 223 PRO B CA 1
ATOM 4597 C C A PRO B 1 226 ? 123.959 0.305 10.673 0.60 18.45 223 PRO B C 1
ATOM 4598 C C B PRO B 1 226 ? 123.604 0.195 11.135 0.40 17.22 223 PRO B C 1
ATOM 4599 O O A PRO B 1 226 ? 124.558 -0.253 11.589 0.60 21.44 223 PRO B O 1
ATOM 4600 O O B PRO B 1 226 ? 124.130 -0.317 12.128 0.40 16.98 223 PRO B O 1
ATOM 4607 N N A ASP B 1 227 ? 124.584 0.999 9.721 0.60 18.22 224 ASP B N 1
ATOM 4608 N N B ASP B 1 227 ? 124.287 0.796 10.148 0.40 17.52 224 ASP B N 1
ATOM 4609 C CA A ASP B 1 227 ? 126.039 1.036 9.731 0.60 20.58 224 ASP B CA 1
ATOM 4610 C CA B ASP B 1 227 ? 125.764 0.763 10.076 0.40 19.21 224 ASP B CA 1
ATOM 4611 C C A ASP B 1 227 ? 126.556 2.104 10.703 0.60 19.82 224 ASP B C 1
ATOM 4612 C C B ASP B 1 227 ? 126.404 2.080 10.565 0.40 19.58 224 ASP B C 1
ATOM 4613 O O A ASP B 1 227 ? 127.768 2.188 10.916 0.60 17.70 224 ASP B O 1
ATOM 4614 O O B ASP B 1 227 ? 127.534 2.410 10.191 0.40 21.50 224 ASP B O 1
ATOM 4623 N N . PHE B 1 228 ? 125.657 2.835 11.378 1.00 18.10 225 PHE B N 1
ATOM 4624 C CA . PHE B 1 228 ? 126.180 3.986 12.140 1.00 17.15 225 PHE B CA 1
ATOM 4625 C C . PHE B 1 228 ? 126.884 3.466 13.399 1.00 17.40 225 PHE B C 1
ATOM 4626 O O . PHE B 1 228 ? 126.288 2.713 14.152 1.00 21.25 225 PHE B O 1
ATOM 4634 N N . SER B 1 229 ? 128.103 3.948 13.658 1.00 19.92 226 SER B N 1
ATOM 4635 C CA . SER B 1 229 ? 128.850 3.507 14.834 1.00 23.33 226 SER B CA 1
ATOM 4636 C C . SER B 1 229 ? 129.561 4.685 15.520 1.00 25.76 226 SER B C 1
ATOM 4637 O O . SER B 1 229 ? 130.501 4.476 16.288 1.00 29.19 226 SER B O 1
ATOM 4640 N N . GLY B 1 230 ? 129.127 5.914 15.221 1.00 23.19 227 GLY B N 1
ATOM 4641 C CA . GLY B 1 230 ? 129.680 7.098 15.868 1.00 19.19 227 GLY B CA 1
ATOM 4642 C C . GLY B 1 230 ? 128.931 7.433 17.157 1.00 16.66 227 GLY B C 1
ATOM 4643 O O . GLY B 1 230 ? 128.137 6.629 17.682 1.00 16.92 227 GLY B O 1
ATOM 4644 N N . VAL B 1 231 ? 129.205 8.632 17.674 1.00 13.87 228 VAL B N 1
ATOM 4645 C CA . VAL B 1 231 ? 128.572 9.110 18.894 1.00 13.03 228 VAL B CA 1
ATOM 4646 C C . VAL B 1 231 ? 127.207 9.712 18.547 1.00 10.58 228 VAL B C 1
ATOM 4647 O O . VAL B 1 231 ? 127.123 10.650 17.766 1.00 12.18 228 VAL B O 1
ATOM 4651 N N . ARG B 1 232 ? 126.162 9.183 19.170 1.00 9.14 229 ARG B N 1
ATOM 4652 C CA . ARG B 1 232 ? 124.786 9.650 18.948 1.00 9.46 229 ARG B CA 1
ATOM 4653 C C . ARG B 1 232 ? 124.653 11.054 19.554 1.00 9.34 229 ARG B C 1
ATOM 4654 O O . ARG B 1 232 ? 125.097 11.309 20.679 1.00 10.66 229 ARG B O 1
ATOM 4662 N N . TRP B 1 233 ? 124.057 11.963 18.780 1.00 8.84 230 TRP B N 1
ATOM 4663 C CA . TRP B 1 233 ? 123.926 13.340 19.189 1.00 8.12 230 TRP B CA 1
ATOM 4664 C C . TRP B 1 233 ? 122.710 13.964 18.493 1.00 7.47 230 TRP B C 1
ATOM 4665 O O . TRP B 1 233 ? 122.822 14.934 17.750 1.00 8.16 230 TRP B O 1
ATOM 4676 N N . ALA B 1 234 ? 121.544 13.384 18.761 1.00 7.69 231 ALA B N 1
ATOM 4677 C CA . ALA B 1 234 ? 120.311 13.822 18.127 1.00 7.21 231 ALA B CA 1
ATOM 4678 C C . ALA B 1 234 ? 119.900 15.207 18.631 1.00 7.42 231 ALA B C 1
ATOM 4679 O O . ALA B 1 234 ? 120.258 15.620 19.737 1.00 7.60 231 ALA B O 1
ATOM 4681 N N . ALA B 1 235 ? 119.073 15.885 17.826 1.00 7.85 232 ALA B N 1
ATOM 4682 C CA . ALA B 1 235 ? 118.725 17.271 18.121 1.00 7.32 232 ALA B CA 1
ATOM 4683 C C . ALA B 1 235 ? 117.217 17.542 18.011 1.00 7.47 232 ALA B C 1
ATOM 4684 O O . ALA B 1 235 ? 116.503 17.578 19.023 1.00 8.27 232 ALA B O 1
ATOM 4686 N N . ASP B 1 236 ? 116.743 17.783 16.784 1.00 7.82 233 ASP B N 1
ATOM 4687 C CA . ASP B 1 236 ? 115.412 18.341 16.584 1.00 7.56 233 ASP B CA 1
ATOM 4688 C C . ASP B 1 236 ? 114.430 17.309 16.015 1.00 7.43 233 ASP B C 1
ATOM 4689 O O . ASP B 1 236 ? 114.825 16.298 15.454 1.00 7.39 233 ASP B O 1
ATOM 4694 N N . ILE B 1 237 ? 113.141 17.628 16.162 1.00 7.42 234 ILE B N 1
ATOM 4695 C CA . ILE B 1 237 ? 112.048 16.769 15.714 1.00 7.34 234 ILE B CA 1
ATOM 4696 C C . ILE B 1 237 ? 110.855 17.654 15.314 1.00 6.78 234 ILE B C 1
ATOM 4697 O O . ILE B 1 237 ? 110.539 18.621 16.007 1.00 7.85 234 ILE B O 1
ATOM 4702 N N . HIS B 1 238 ? 110.247 17.347 14.159 1.00 7.17 235 HIS B N 1
ATOM 4703 C CA . HIS B 1 238 ? 109.068 18.075 13.655 1.00 7.62 235 HIS B CA 1
ATOM 4704 C C . HIS B 1 238 ? 108.147 17.106 12.914 1.00 7.40 235 HIS B C 1
ATOM 4705 O O . HIS B 1 238 ? 108.612 16.104 12.373 1.00 8.42 235 HIS B O 1
ATOM 4712 N N . ILE B 1 239 ? 106.835 17.407 12.933 1.00 7.44 236 ILE B N 1
ATOM 4713 C CA . ILE B 1 239 ? 105.845 16.597 12.224 1.00 8.27 236 ILE B CA 1
ATOM 4714 C C . ILE B 1 239 ? 105.035 17.509 11.293 1.00 8.64 236 ILE B C 1
ATOM 4715 O O . ILE B 1 239 ? 104.774 18.667 11.621 1.00 9.24 236 ILE B O 1
ATOM 4720 N N . THR B 1 240 ? 104.690 16.995 10.107 1.00 8.67 237 THR B N 1
ATOM 4721 C CA . THR B 1 240 ? 103.886 17.784 9.148 1.00 8.87 237 THR B CA 1
ATOM 4722 C C . THR B 1 240 ? 102.489 18.046 9.699 1.00 9.37 237 THR B C 1
ATOM 4723 O O . THR B 1 240 ? 101.940 17.267 10.479 1.00 9.60 237 THR B O 1
ATOM 4727 N N . PRO B 1 241 ? 101.870 19.172 9.315 1.00 10.12 238 PRO B N 1
ATOM 4728 C CA . PRO B 1 241 ? 100.520 19.492 9.773 1.00 11.42 238 PRO B CA 1
ATOM 4729 C C . PRO B 1 241 ? 99.474 18.433 9.398 1.00 10.41 238 PRO B C 1
ATOM 4730 O O . PRO B 1 241 ? 98.443 18.313 10.070 1.00 11.54 238 PRO B O 1
ATOM 4734 N N . ASP B 1 242 ? 99.730 17.686 8.321 1.00 10.37 239 ASP B N 1
ATOM 4735 C CA . ASP B 1 242 ? 98.799 16.641 7.894 1.00 10.92 239 ASP B CA 1
ATOM 4736 C C . ASP B 1 242 ? 99.009 15.344 8.686 1.00 12.47 239 ASP B C 1
ATOM 4737 O O . ASP B 1 242 ? 98.239 14.391 8.494 1.00 12.56 239 ASP B O 1
ATOM 4742 N N . GLY B 1 243 ? 100.028 15.330 9.572 1.00 11.41 240 GLY B N 1
ATOM 4743 C CA . GLY B 1 243 ? 100.359 14.235 10.487 1.00 12.44 240 GLY B CA 1
ATOM 4744 C C . GLY B 1 243 ? 100.971 13.009 9.819 1.00 11.84 240 GLY B C 1
ATOM 4745 O O . GLY B 1 243 ? 101.216 12.021 10.500 1.00 13.94 240 GLY B O 1
ATOM 4746 N N A ARG B 1 244 ? 101.283 13.112 8.522 0.50 11.04 241 ARG B N 1
ATOM 4747 N N B ARG B 1 244 ? 101.286 13.097 8.521 0.50 11.85 241 ARG B N 1
ATOM 4748 C CA A ARG B 1 244 ? 101.730 11.949 7.719 0.50 11.80 241 ARG B CA 1
ATOM 4749 C CA B ARG B 1 244 ? 101.744 11.903 7.765 0.50 13.20 241 ARG B CA 1
ATOM 4750 C C A ARG B 1 244 ? 103.245 11.691 7.819 0.50 11.87 241 ARG B C 1
ATOM 4751 C C B ARG B 1 244 ? 103.259 11.675 7.850 0.50 12.64 241 ARG B C 1
ATOM 4752 O O A ARG B 1 244 ? 103.675 10.553 7.657 0.50 10.47 241 ARG B O 1
ATOM 4753 O O B ARG B 1 244 ? 103.706 10.542 7.696 0.50 11.06 241 ARG B O 1
ATOM 4768 N N . HIS B 1 245 ? 104.041 12.730 8.099 1.00 11.16 242 HIS B N 1
ATOM 4769 C CA . HIS B 1 245 ? 105.493 12.600 8.050 1.00 11.40 242 HIS B CA 1
ATOM 4770 C C . HIS B 1 245 ? 106.139 13.242 9.278 1.00 11.17 242 HIS B C 1
ATOM 4771 O O . HIS B 1 245 ? 105.767 14.342 9.673 1.00 10.15 242 HIS B O 1
ATOM 4778 N N . LEU B 1 246 ? 107.116 12.533 9.843 1.00 9.27 243 LEU B N 1
ATOM 4779 C CA . LEU B 1 246 ? 107.875 13.039 10.992 1.00 9.53 243 LEU B CA 1
ATOM 4780 C C . LEU B 1 246 ? 109.371 12.954 10.662 1.00 8.17 243 LEU B C 1
ATOM 4781 O O . LEU B 1 246 ? 109.831 11.995 10.055 1.00 8.74 243 LEU B O 1
ATOM 4786 N N . TYR B 1 247 ? 110.116 13.973 11.093 1.00 7.67 244 TYR B N 1
ATOM 4787 C CA . TYR B 1 247 ? 111.520 14.088 10.806 1.00 7.62 244 TYR B CA 1
ATOM 4788 C C . TYR B 1 247 ? 112.311 14.372 12.077 1.00 8.02 244 TYR B C 1
ATOM 4789 O O . TYR B 1 247 ? 111.818 15.084 12.954 1.00 8.01 244 TYR B O 1
ATOM 4798 N N . ALA B 1 248 ? 113.527 13.803 12.166 1.00 7.67 245 ALA B N 1
ATOM 4799 C CA . ALA B 1 248 ? 114.418 14.109 13.284 1.00 8.19 245 ALA B CA 1
ATOM 4800 C C . ALA B 1 248 ? 115.849 14.175 12.749 1.00 8.63 245 ALA B C 1
ATOM 4801 O O . ALA B 1 248 ? 116.162 13.543 11.723 1.00 9.69 245 ALA B O 1
ATOM 4803 N N . CYS B 1 249 ? 116.723 14.922 13.437 1.00 7.86 246 CYS B N 1
ATOM 4804 C CA . CYS B 1 249 ? 118.075 15.065 12.912 1.00 8.22 246 CYS B CA 1
ATOM 4805 C C . CYS B 1 249 ? 119.131 14.681 13.956 1.00 8.12 246 CYS B C 1
ATOM 4806 O O . CYS B 1 249 ? 118.910 14.759 15.158 1.00 8.78 246 CYS B O 1
ATOM 4809 N N . ASP B 1 250 ? 120.273 14.230 13.438 1.00 7.77 247 ASP B N 1
ATOM 4810 C CA . ASP B 1 250 ? 121.443 13.856 14.233 1.00 8.02 247 ASP B CA 1
ATOM 4811 C C . ASP B 1 250 ? 122.647 14.688 13.785 1.00 8.14 247 ASP B C 1
ATOM 4812 O O . ASP B 1 250 ? 123.013 14.749 12.596 1.00 9.08 247 ASP B O 1
ATOM 4817 N N . ARG B 1 251 ? 123.313 15.274 14.783 1.00 8.57 248 ARG B N 1
ATOM 4818 C CA . ARG B 1 251 ? 124.411 16.198 14.554 1.00 8.02 248 ARG B CA 1
ATOM 4819 C C . ARG B 1 251 ? 125.722 15.529 14.139 1.00 8.50 248 ARG B C 1
ATOM 4820 O O . ARG B 1 251 ? 126.547 16.191 13.514 1.00 10.63 248 ARG B O 1
ATOM 4828 N N . THR B 1 252 ? 125.925 14.278 14.558 1.00 8.72 249 THR B N 1
ATOM 4829 C CA . THR B 1 252 ? 127.162 13.578 14.256 1.00 9.25 249 THR B CA 1
ATOM 4830 C C . THR B 1 252 ? 127.134 13.044 12.823 1.00 9.30 249 THR B C 1
ATOM 4831 O O . THR B 1 252 ? 128.104 13.173 12.088 1.00 11.11 249 THR B O 1
ATOM 4835 N N . ALA B 1 253 ? 126.038 12.389 12.451 1.00 9.77 250 ALA B N 1
ATOM 4836 C CA . ALA B 1 253 ? 125.919 11.805 11.134 1.00 10.21 250 ALA B CA 1
ATOM 4837 C C . ALA B 1 253 ? 125.512 12.840 10.075 1.00 10.12 250 ALA B C 1
ATOM 4838 O O . ALA B 1 253 ? 125.612 12.576 8.895 1.00 11.81 250 ALA B O 1
ATOM 4840 N N . SER B 1 254 ? 125.037 14.007 10.517 1.00 10.32 251 SER B N 1
ATOM 4841 C CA . SER B 1 254 ? 124.530 15.030 9.612 1.00 9.13 251 SER B CA 1
ATOM 4842 C C . SER B 1 254 ? 123.460 14.444 8.677 1.00 8.76 251 SER B C 1
ATOM 4843 O O . SER B 1 254 ? 123.543 14.557 7.456 1.00 8.44 251 SER B O 1
ATOM 4846 N N . ILE B 1 255 ? 122.433 13.860 9.292 1.00 8.90 252 ILE B N 1
ATOM 4847 C CA . ILE B 1 255 ? 121.304 13.308 8.552 1.00 9.76 252 ILE B CA 1
ATOM 4848 C C . ILE B 1 255 ? 119.985 13.797 9.156 1.00 10.39 252 ILE B C 1
ATOM 4849 O O . ILE B 1 255 ? 119.916 14.156 10.354 1.00 8.98 252 ILE B O 1
ATOM 4854 N N . ILE B 1 256 ? 118.951 13.736 8.312 1.00 8.66 253 ILE B N 1
ATOM 4855 C CA . ILE B 1 256 ? 117.579 13.862 8.707 1.00 9.38 253 ILE B CA 1
ATOM 4856 C C . ILE B 1 256 ? 116.958 12.495 8.453 1.00 9.23 253 ILE B C 1
ATOM 4857 O O . ILE B 1 256 ? 117.060 11.994 7.344 1.00 9.60 253 ILE B O 1
ATOM 4862 N N . THR B 1 257 ? 116.442 11.878 9.512 1.00 7.97 254 THR B N 1
ATOM 4863 C CA . THR B 1 257 ? 115.764 10.627 9.355 1.00 8.37 254 THR B CA 1
ATOM 4864 C C . THR B 1 257 ? 114.296 10.917 9.055 1.00 8.80 254 THR B C 1
ATOM 4865 O O . THR B 1 257 ? 113.654 11.728 9.751 1.00 9.56 254 THR B O 1
ATOM 4869 N N . VAL B 1 258 ? 113.789 10.228 8.021 1.00 8.20 255 VAL B N 1
ATOM 4870 C CA . VAL B 1 258 ? 112.420 10.377 7.580 1.00 8.95 255 VAL B CA 1
ATOM 4871 C C . VAL B 1 258 ? 111.581 9.224 8.114 1.00 9.25 255 VAL B C 1
ATOM 4872 O O . VAL B 1 258 ? 111.905 8.045 7.875 1.00 10.25 255 VAL B O 1
ATOM 4876 N N . PHE B 1 259 ? 110.487 9.577 8.784 1.00 8.68 256 PHE B N 1
ATOM 4877 C CA . PHE B 1 259 ? 109.576 8.593 9.314 1.00 9.42 256 PHE B CA 1
ATOM 4878 C C . PHE B 1 259 ? 108.183 8.795 8.734 1.00 11.03 256 PHE B C 1
ATOM 4879 O O . PHE B 1 259 ? 107.741 9.927 8.534 1.00 10.92 256 PHE B O 1
ATOM 4887 N N . SER B 1 260 ? 107.494 7.679 8.492 1.00 11.28 257 SER B N 1
ATOM 4888 C CA . SER B 1 260 ? 106.073 7.729 8.189 1.00 12.37 257 SER B CA 1
ATOM 4889 C C . SER B 1 260 ? 105.319 7.532 9.507 1.00 11.91 257 SER B C 1
ATOM 4890 O O . SER B 1 260 ? 105.823 6.890 10.448 1.00 12.34 257 SER B O 1
ATOM 4893 N N . VAL B 1 261 ? 104.129 8.132 9.591 1.00 12.08 258 VAL B N 1
ATOM 4894 C CA . VAL B 1 261 ? 103.281 8.081 10.775 1.00 12.79 258 VAL B CA 1
ATOM 4895 C C . VAL B 1 261 ? 101.957 7.416 10.393 1.00 13.24 258 VAL B C 1
ATOM 4896 O O . VAL B 1 261 ? 101.314 7.832 9.431 1.00 13.57 258 VAL B O 1
ATOM 4900 N N . SER B 1 262 ? 101.575 6.395 11.164 1.00 13.12 259 SER B N 1
ATOM 4901 C CA . SER B 1 262 ? 100.306 5.709 10.893 1.00 14.65 259 SER B CA 1
ATOM 4902 C C . SER B 1 262 ? 99.167 6.727 10.982 1.00 14.84 259 SER B C 1
ATOM 4903 O O . SER B 1 262 ? 99.294 7.766 11.624 1.00 15.01 259 SER B O 1
ATOM 4906 N N . GLU B 1 263 ? 98.005 6.359 10.439 1.00 16.37 260 GLU B N 1
ATOM 4907 C CA . GLU B 1 263 ? 96.853 7.256 10.385 1.00 21.11 260 GLU B CA 1
ATOM 4908 C C . GLU B 1 263 ? 96.469 7.775 11.781 1.00 17.40 260 GLU B C 1
ATOM 4909 O O . GLU B 1 263 ? 96.207 8.973 11.929 1.00 20.63 260 GLU B O 1
ATOM 4915 N N . ASP B 1 264 ? 96.497 6.901 12.794 1.00 16.87 261 ASP B N 1
ATOM 4916 C CA . ASP B 1 264 ? 96.047 7.286 14.142 1.00 17.75 261 ASP B CA 1
ATOM 4917 C C . ASP B 1 264 ? 97.187 7.907 14.961 1.00 15.77 261 ASP B C 1
ATOM 4918 O O . ASP B 1 264 ? 96.949 8.384 16.071 1.00 16.23 261 ASP B O 1
ATOM 4923 N N . GLY B 1 265 ? 98.403 7.904 14.406 1.00 14.19 262 GLY B N 1
ATOM 4924 C CA . GLY B 1 265 ? 99.550 8.536 15.075 1.00 13.71 262 GLY B CA 1
ATOM 4925 C C . GLY B 1 265 ? 100.337 7.615 15.999 1.00 13.91 262 GLY B C 1
ATOM 4926 O O . GLY B 1 265 ? 101.384 8.014 16.529 1.00 13.94 262 GLY B O 1
ATOM 4927 N N . SER B 1 266 ? 99.913 6.354 16.149 1.00 14.20 263 SER B N 1
ATOM 4928 C CA . SER B 1 266 ? 100.535 5.501 17.168 1.00 14.13 263 SER B CA 1
ATOM 4929 C C . SER B 1 266 ? 101.813 4.770 16.728 1.00 14.15 263 SER B C 1
ATOM 4930 O O . SER B 1 266 ? 102.546 4.294 17.595 1.00 14.83 263 SER B O 1
ATOM 4933 N N . VAL B 1 267 ? 102.073 4.660 15.421 1.00 13.47 264 VAL B N 1
ATOM 4934 C CA . VAL B 1 267 ? 103.190 3.847 14.924 1.00 13.81 264 VAL B CA 1
ATOM 4935 C C . VAL B 1 267 ? 104.028 4.631 13.908 1.00 13.73 264 VAL B C 1
ATOM 4936 O O . VAL B 1 267 ? 103.503 5.109 12.904 1.00 14.98 264 VAL B O 1
ATOM 4940 N N . LEU B 1 268 ? 105.345 4.665 14.152 1.00 13.02 265 LEU B N 1
ATOM 4941 C CA . LEU B 1 268 ? 106.303 5.264 13.229 1.00 13.12 265 LEU B CA 1
ATOM 4942 C C . LEU B 1 268 ? 107.049 4.147 12.501 1.00 12.03 265 LEU B C 1
ATOM 4943 O O . LEU B 1 268 ? 107.218 3.052 13.022 1.00 13.44 265 LEU B O 1
ATOM 4948 N N . ALA B 1 269 ? 107.554 4.477 11.313 1.00 11.82 266 ALA B N 1
ATOM 4949 C CA . ALA B 1 269 ? 108.388 3.589 10.533 1.00 11.85 266 ALA B CA 1
ATOM 4950 C C . ALA B 1 269 ? 109.431 4.420 9.788 1.00 10.21 266 ALA B C 1
ATOM 4951 O O . ALA B 1 269 ? 109.096 5.486 9.225 1.00 11.43 266 ALA B O 1
ATOM 4953 N N . VAL B 1 270 ? 110.676 3.931 9.787 1.00 10.70 267 VAL B N 1
ATOM 4954 C CA . VAL B 1 270 ? 111.767 4.592 9.090 1.00 11.08 267 VAL B CA 1
ATOM 4955 C C . VAL B 1 270 ? 111.590 4.398 7.584 1.00 11.74 267 VAL B C 1
ATOM 4956 O O . VAL B 1 270 ? 111.501 3.247 7.107 1.00 12.33 267 VAL B O 1
ATOM 4960 N N . GLU B 1 271 ? 111.576 5.508 6.846 1.00 11.08 268 GLU B N 1
ATOM 4961 C CA . GLU B 1 271 ? 111.419 5.469 5.396 1.00 11.52 268 GLU B CA 1
ATOM 4962 C C . GLU B 1 271 ? 112.756 5.713 4.695 1.00 10.99 268 GLU B C 1
ATOM 4963 O O . GLU B 1 271 ? 112.942 5.298 3.565 1.00 12.08 268 GLU B O 1
ATOM 4969 N N . GLY B 1 272 ? 113.651 6.455 5.340 1.00 10.40 269 GLY B N 1
ATOM 4970 C CA . GLY B 1 272 ? 114.940 6.729 4.761 1.00 10.79 269 GLY B CA 1
ATOM 4971 C C . GLY B 1 272 ? 115.728 7.742 5.559 1.00 10.68 269 GLY B C 1
ATOM 4972 O O . GLY B 1 272 ? 115.251 8.264 6.552 1.00 9.38 269 GLY B O 1
ATOM 4973 N N . TYR B 1 273 ? 116.957 7.975 5.101 1.00 11.90 270 TYR B N 1
ATOM 4974 C CA . TYR B 1 273 ? 117.901 8.889 5.727 1.00 12.05 270 TYR B CA 1
ATOM 4975 C C . TYR B 1 273 ? 118.383 9.890 4.676 1.00 13.11 270 TYR B C 1
ATOM 4976 O O . TYR B 1 273 ? 118.723 9.510 3.539 1.00 17.36 270 TYR B O 1
ATOM 4985 N N . GLN B 1 274 ? 118.355 11.177 5.032 1.00 11.32 271 GLN B N 1
ATOM 4986 C CA . GLN B 1 274 ? 118.747 12.195 4.124 1.00 11.32 271 GLN B CA 1
ATOM 4987 C C . GLN B 1 274 ? 119.993 12.932 4.609 1.00 11.32 271 GLN B C 1
ATOM 4988 O O . GLN B 1 274 ? 119.971 13.588 5.652 1.00 10.70 271 GLN B O 1
ATOM 4994 N N A PRO B 1 275 ? 121.138 12.812 3.915 0.70 10.49 272 PRO B N 1
ATOM 4995 N N B PRO B 1 275 ? 121.111 12.891 3.844 0.30 10.49 272 PRO B N 1
ATOM 4996 C CA A PRO B 1 275 ? 122.302 13.634 4.246 0.70 10.64 272 PRO B CA 1
ATOM 4997 C CA B PRO B 1 275 ? 122.312 13.639 4.211 0.30 10.47 272 PRO B CA 1
ATOM 4998 C C A PRO B 1 275 ? 121.916 15.111 4.124 0.70 10.94 272 PRO B C 1
ATOM 4999 C C B PRO B 1 275 ? 121.989 15.130 4.080 0.30 10.60 272 PRO B C 1
ATOM 5000 O O A PRO B 1 275 ? 121.190 15.494 3.190 0.70 11.24 272 PRO B O 1
ATOM 5001 O O B PRO B 1 275 ? 121.404 15.545 3.073 0.30 10.82 272 PRO B O 1
ATOM 5008 N N . THR B 1 276 ? 122.373 15.917 5.089 1.00 10.18 273 THR B N 1
ATOM 5009 C CA . THR B 1 276 ? 122.019 17.318 5.099 1.00 10.39 273 THR B CA 1
ATOM 5010 C C . THR B 1 276 ? 123.204 18.197 5.494 1.00 10.72 273 THR B C 1
ATOM 5011 O O . THR B 1 276 ? 124.363 17.740 5.598 1.00 10.97 273 THR B O 1
ATOM 5015 N N . GLU B 1 277 ? 122.881 19.487 5.659 1.00 9.90 274 GLU B N 1
ATOM 5016 C CA . GLU B 1 277 ? 123.844 20.517 6.032 1.00 9.96 274 GLU B CA 1
ATOM 5017 C C . GLU B 1 277 ? 124.626 20.062 7.263 1.00 9.10 274 GLU B C 1
ATOM 5018 O O . GLU B 1 277 ? 124.052 19.536 8.230 1.00 9.69 274 GLU B O 1
ATOM 5024 N N . THR B 1 278 ? 125.946 20.274 7.225 1.00 8.95 275 THR B N 1
ATOM 5025 C CA . THR B 1 278 ? 126.819 19.709 8.249 1.00 9.06 275 THR B CA 1
ATOM 5026 C C . THR B 1 278 ? 126.420 20.173 9.657 1.00 7.76 275 THR B C 1
ATOM 5027 O O . THR B 1 278 ? 126.305 21.358 9.916 1.00 8.24 275 THR B O 1
ATOM 5031 N N . GLN B 1 279 ? 126.299 19.194 10.549 1.00 8.04 276 GLN B N 1
ATOM 5032 C CA . GLN B 1 279 ? 125.928 19.340 11.955 1.00 7.84 276 GLN B CA 1
ATOM 5033 C C . GLN B 1 279 ? 124.564 20.018 12.057 1.00 7.45 276 GLN B C 1
ATOM 5034 O O . GLN B 1 279 ? 124.432 21.157 12.497 1.00 7.38 276 GLN B O 1
ATOM 5040 N N . PRO B 1 280 ? 123.487 19.321 11.651 1.00 8.13 277 PRO B N 1
ATOM 5041 C CA . PRO B 1 280 ? 122.140 19.876 11.732 1.00 7.64 277 PRO B CA 1
ATOM 5042 C C . PRO B 1 280 ? 121.583 19.832 13.161 1.00 7.20 277 PRO B C 1
ATOM 5043 O O . PRO B 1 280 ? 121.295 18.758 13.685 1.00 7.74 277 PRO B O 1
ATOM 5047 N N . ARG B 1 281 ? 121.506 21.004 13.794 1.00 7.02 278 ARG B N 1
ATOM 5048 C CA . ARG B 1 281 ? 120.926 21.120 15.115 1.00 7.36 278 ARG B CA 1
ATOM 5049 C C . ARG B 1 281 ? 119.451 21.502 15.002 1.00 8.48 278 ARG B C 1
ATOM 5050 O O . ARG B 1 281 ? 118.613 20.954 15.727 1.00 10.44 278 ARG B O 1
ATOM 5058 N N . GLY B 1 282 ? 119.152 22.436 14.112 1.00 7.38 279 GLY B N 1
ATOM 5059 C CA . GLY B 1 282 ? 117.772 22.914 13.986 1.00 7.33 279 GLY B CA 1
ATOM 5060 C C . GLY B 1 282 ? 117.280 22.887 12.552 1.00 7.58 279 GLY B C 1
ATOM 5061 O O . GLY B 1 282 ? 118.023 23.178 11.592 1.00 7.26 279 GLY B O 1
ATOM 5062 N N . PHE B 1 283 ? 116.002 22.544 12.408 1.00 6.94 280 PHE B N 1
ATOM 5063 C CA . PHE B 1 283 ? 115.328 22.593 11.124 1.00 7.05 280 PHE B CA 1
ATOM 5064 C C . PHE B 1 283 ? 113.854 22.863 11.423 1.00 6.83 280 PHE B C 1
ATOM 5065 O O . PHE B 1 283 ? 113.461 22.986 12.580 1.00 6.40 280 PHE B O 1
ATOM 5073 N N . ASN B 1 284 ? 113.065 23.067 10.368 1.00 6.85 281 ASN B N 1
ATOM 5074 C CA . ASN B 1 284 ? 111.651 23.164 10.569 1.00 7.40 281 ASN B CA 1
ATOM 5075 C C . ASN B 1 284 ? 110.949 22.842 9.251 1.00 7.06 281 ASN B C 1
ATOM 5076 O O . ASN B 1 284 ? 111.591 22.586 8.245 1.00 7.50 281 ASN B O 1
ATOM 5081 N N . LEU B 1 285 ? 109.617 22.867 9.311 1.00 7.41 282 LEU B N 1
ATOM 5082 C CA . LEU B 1 285 ? 108.758 22.620 8.178 1.00 7.93 282 LEU B CA 1
ATOM 5083 C C . LEU B 1 285 ? 107.971 23.899 7.912 1.00 7.87 282 LEU B C 1
ATOM 5084 O O . LEU B 1 285 ? 107.718 24.659 8.836 1.00 8.27 282 LEU B O 1
ATOM 5089 N N . ASP B 1 286 ? 107.567 24.094 6.654 1.00 8.27 283 ASP B N 1
ATOM 5090 C CA . ASP B 1 286 ? 106.722 25.243 6.349 1.00 8.18 283 ASP B CA 1
ATOM 5091 C C . ASP B 1 286 ? 105.313 24.912 6.833 1.00 9.10 283 ASP B C 1
ATOM 5092 O O . ASP B 1 286 ? 105.042 23.816 7.338 1.00 9.77 283 ASP B O 1
ATOM 5097 N N . HIS B 1 287 ? 104.406 25.864 6.636 1.00 9.37 284 HIS B N 1
ATOM 5098 C CA . HIS B 1 287 ? 103.060 25.750 7.166 1.00 9.25 284 HIS B CA 1
ATOM 5099 C C . HIS B 1 287 ? 102.217 24.774 6.344 1.00 9.64 284 HIS B C 1
ATOM 5100 O O . HIS B 1 287 ? 101.230 24.275 6.864 1.00 9.77 284 HIS B O 1
ATOM 5107 N N . SER B 1 288 ? 102.641 24.461 5.109 1.00 8.62 285 SER B N 1
ATOM 5108 C CA . SER B 1 288 ? 101.887 23.545 4.269 1.00 9.28 285 SER B CA 1
ATOM 5109 C C . SER B 1 288 ? 102.337 22.098 4.469 1.00 10.40 285 SER B C 1
ATOM 5110 O O . SER B 1 288 ? 101.590 21.164 4.166 1.00 11.84 285 SER B O 1
ATOM 5113 N N . GLY B 1 289 ? 103.558 21.917 4.981 1.00 9.82 286 GLY B N 1
ATOM 5114 C CA . GLY B 1 289 ? 104.150 20.594 5.058 1.00 9.82 286 GLY B CA 1
ATOM 5115 C C . GLY B 1 289 ? 104.757 20.121 3.747 1.00 10.64 286 GLY B C 1
ATOM 5116 O O . GLY B 1 289 ? 105.047 18.949 3.602 1.00 12.96 286 GLY B O 1
ATOM 5117 N N . LYS B 1 290 ? 104.884 21.019 2.765 1.00 8.95 287 LYS B N 1
ATOM 5118 C CA . LYS B 1 290 ? 105.508 20.717 1.475 1.00 9.26 287 LYS B CA 1
ATOM 5119 C C . LYS B 1 290 ? 107.022 20.974 1.483 1.00 8.00 287 LYS B C 1
ATOM 5120 O O . LYS B 1 290 ? 107.715 20.497 0.564 1.00 8.60 287 LYS B O 1
ATOM 5126 N N . TYR B 1 291 ? 107.536 21.706 2.483 1.00 7.43 288 TYR B N 1
ATOM 5127 C CA . TYR B 1 291 ? 108.959 22.048 2.510 1.00 7.55 288 TYR B CA 1
ATOM 5128 C C . TYR B 1 291 ? 109.582 21.807 3.887 1.00 7.23 288 TYR B C 1
ATOM 5129 O O . TYR B 1 291 ? 108.941 22.019 4.932 1.00 8.33 288 TYR B O 1
ATOM 5138 N N . LEU B 1 292 ? 110.825 21.313 3.867 1.00 7.21 289 LEU B N 1
ATOM 5139 C CA . LEU B 1 292 ? 111.646 21.168 5.082 1.00 7.00 289 LEU B CA 1
ATOM 5140 C C . LEU B 1 292 ? 112.852 22.079 4.888 1.00 6.72 289 LEU B C 1
ATOM 5141 O O . LEU B 1 292 ? 113.461 22.083 3.807 1.00 7.13 289 LEU B O 1
ATOM 5146 N N . ILE B 1 293 ? 113.172 22.876 5.901 1.00 5.85 290 ILE B N 1
ATOM 5147 C CA . ILE B 1 293 ? 114.292 23.820 5.825 1.00 6.95 290 ILE B CA 1
ATOM 5148 C C . ILE B 1 293 ? 115.244 23.484 6.971 1.00 6.80 290 ILE B C 1
ATOM 5149 O O . ILE B 1 293 ? 114.866 23.597 8.142 1.00 6.81 290 ILE B O 1
ATOM 5154 N N . ALA B 1 294 ? 116.476 23.087 6.605 1.00 7.26 291 ALA B N 1
ATOM 5155 C CA . ALA B 1 294 ? 117.458 22.623 7.587 1.00 7.15 291 ALA B CA 1
ATOM 5156 C C . ALA B 1 294 ? 118.690 23.526 7.625 1.00 7.19 291 ALA B C 1
ATOM 5157 O O . ALA B 1 294 ? 119.229 23.870 6.582 1.00 7.68 291 ALA B O 1
ATOM 5159 N N . ALA B 1 295 ? 119.139 23.841 8.842 1.00 6.99 292 ALA B N 1
ATOM 5160 C CA . ALA B 1 295 ? 120.361 24.623 9.035 1.00 7.10 292 ALA B CA 1
ATOM 5161 C C . ALA B 1 295 ? 121.533 23.713 9.386 1.00 7.12 292 ALA B C 1
ATOM 5162 O O . ALA B 1 295 ? 121.364 22.769 10.162 1.00 8.18 292 ALA B O 1
ATOM 5164 N N . GLY B 1 296 ? 122.722 24.059 8.880 1.00 7.18 293 GLY B N 1
ATOM 5165 C CA . GLY B 1 296 ? 123.964 23.353 9.242 1.00 7.25 293 GLY B CA 1
ATOM 5166 C C . GLY B 1 296 ? 124.804 24.200 10.173 1.00 6.84 293 GLY B C 1
ATOM 5167 O O . GLY B 1 296 ? 125.279 25.260 9.779 1.00 7.33 293 GLY B O 1
ATOM 5168 N N . GLN B 1 297 ? 124.943 23.763 11.422 1.00 7.12 294 GLN B N 1
ATOM 5169 C CA . GLN B 1 297 ? 125.729 24.530 12.374 1.00 8.21 294 GLN B CA 1
ATOM 5170 C C . GLN B 1 297 ? 127.186 24.670 11.897 1.00 9.49 294 GLN B C 1
ATOM 5171 O O . GLN B 1 297 ? 127.891 25.633 12.273 1.00 9.62 294 GLN B O 1
ATOM 5177 N N . LYS B 1 298 ? 127.653 23.726 11.067 1.00 8.85 295 LYS B N 1
ATOM 5178 C CA . LYS B 1 298 ? 129.022 23.796 10.570 1.00 9.41 295 LYS B CA 1
ATOM 5179 C C . LYS B 1 298 ? 129.106 24.102 9.069 1.00 12.17 295 LYS B C 1
ATOM 5180 O O . LYS B 1 298 ? 130.230 24.219 8.530 1.00 14.91 295 LYS B O 1
ATOM 5186 N N . SER B 1 299 ? 127.956 24.287 8.400 1.00 9.64 296 SER B N 1
ATOM 5187 C CA . SER B 1 299 ? 127.936 24.670 6.990 1.00 9.69 296 SER B CA 1
ATOM 5188 C C . SER B 1 299 ? 127.638 26.165 6.815 1.00 8.84 296 SER B C 1
ATOM 5189 O O . SER B 1 299 ? 127.957 26.735 5.793 1.00 9.35 296 SER B O 1
ATOM 5192 N N . HIS B 1 300 ? 126.920 26.760 7.772 1.00 8.58 297 HIS B N 1
ATOM 5193 C CA . HIS B 1 300 ? 126.546 28.189 7.708 1.00 8.83 297 HIS B CA 1
ATOM 5194 C C . HIS B 1 300 ? 125.567 28.463 6.564 1.00 8.92 297 HIS B C 1
ATOM 5195 O O . HIS B 1 300 ? 125.475 29.571 6.083 1.00 8.85 297 HIS B O 1
ATOM 5202 N N . HIS B 1 301 ? 124.817 27.427 6.182 1.00 8.28 298 HIS B N 1
ATOM 5203 C CA . HIS B 1 301 ? 123.808 27.536 5.173 1.00 8.11 298 HIS B CA 1
ATOM 5204 C C . HIS B 1 301 ? 122.542 26.835 5.660 1.00 8.26 298 HIS B C 1
ATOM 5205 O O . HIS B 1 301 ? 122.598 26.012 6.586 1.00 8.50 298 HIS B O 1
ATOM 5212 N N . ILE B 1 302 ? 121.420 27.216 5.038 1.00 7.66 299 ILE B N 1
ATOM 5213 C CA . ILE B 1 302 ? 120.170 26.483 5.165 1.00 8.16 299 ILE B CA 1
ATOM 5214 C C . ILE B 1 302 ? 119.876 25.839 3.808 1.00 8.71 299 ILE B C 1
ATOM 5215 O O . ILE B 1 302 ? 120.176 26.421 2.754 1.00 8.54 299 ILE B O 1
ATOM 5220 N N . ALA B 1 303 ? 119.317 24.627 3.859 1.00 8.14 300 ALA B N 1
ATOM 5221 C CA . ALA B 1 303 ? 118.864 23.913 2.665 1.00 8.66 300 ALA B CA 1
ATOM 5222 C C . ALA B 1 303 ? 117.343 23.782 2.704 1.00 8.94 300 ALA B C 1
ATOM 5223 O O . ALA B 1 303 ? 116.760 23.486 3.761 1.00 8.82 300 ALA B O 1
ATOM 5225 N N . VAL B 1 304 ? 116.730 24.031 1.546 1.00 7.84 301 VAL B N 1
ATOM 5226 C CA . VAL B 1 304 ? 115.283 23.884 1.354 1.00 7.83 301 VAL B CA 1
ATOM 5227 C C . VAL B 1 304 ? 115.062 22.582 0.585 1.00 7.88 301 VAL B C 1
ATOM 5228 O O . VAL B 1 304 ? 115.638 22.425 -0.468 1.00 8.99 301 VAL B O 1
ATOM 5232 N N . TYR B 1 305 ? 114.174 21.720 1.097 1.00 7.38 302 TYR B N 1
ATOM 5233 C CA . TYR B 1 305 ? 113.834 20.452 0.480 1.00 8.14 302 TYR B CA 1
ATOM 5234 C C . TYR B 1 305 ? 112.336 20.353 0.231 1.00 8.67 302 TYR B C 1
ATOM 5235 O O . TYR B 1 305 ? 111.523 20.736 1.087 1.00 8.22 302 TYR B O 1
ATOM 5244 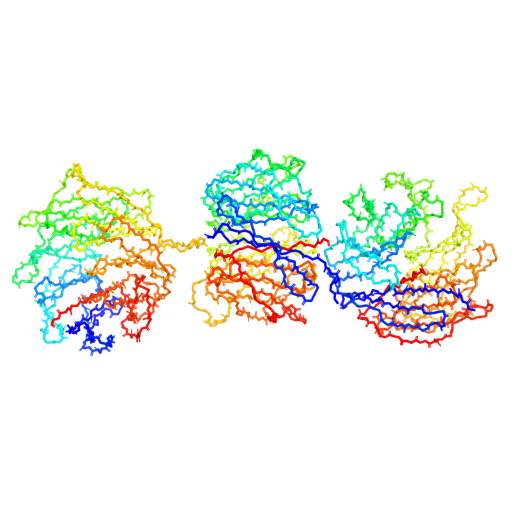N N . ASP B 1 306 ? 111.992 19.823 -0.954 1.00 8.96 303 ASP B N 1
ATOM 5245 C CA . ASP B 1 306 ? 110.628 19.392 -1.196 1.00 9.19 303 ASP B CA 1
ATOM 5246 C C . ASP B 1 306 ? 110.382 18.115 -0.378 1.00 8.55 303 ASP B C 1
ATOM 5247 O O . ASP B 1 306 ? 111.271 17.251 -0.315 1.00 8.76 303 ASP B O 1
ATOM 5252 N N . ILE B 1 307 ? 109.191 17.990 0.212 1.00 8.61 304 ILE B N 1
ATOM 5253 C CA . ILE B 1 307 ? 108.715 16.752 0.821 1.00 8.54 304 ILE B CA 1
ATOM 5254 C C . ILE B 1 307 ? 107.874 16.057 -0.259 1.00 9.24 304 ILE B C 1
ATOM 5255 O O . ILE B 1 307 ? 106.852 16.583 -0.682 1.00 9.14 304 ILE B O 1
ATOM 5260 N N . VAL B 1 308 ? 108.311 14.857 -0.649 1.00 10.60 305 VAL B N 1
ATOM 5261 C CA . VAL B 1 308 ? 107.746 14.212 -1.823 1.00 13.32 305 VAL B CA 1
ATOM 5262 C C . VAL B 1 308 ? 107.135 12.841 -1.529 1.00 14.34 305 VAL B C 1
ATOM 5263 O O . VAL B 1 308 ? 107.735 11.958 -0.894 1.00 13.77 305 VAL B O 1
ATOM 5267 N N . GLY B 1 309 ? 105.942 12.665 -2.097 1.00 16.48 306 GLY B N 1
ATOM 5268 C CA . GLY B 1 309 ? 105.284 11.359 -2.161 1.00 18.36 306 GLY B CA 1
ATOM 5269 C C . GLY B 1 309 ? 104.799 10.814 -0.839 1.00 18.06 306 GLY B C 1
ATOM 5270 O O . GLY B 1 309 ? 104.887 11.441 0.212 1.00 16.25 306 GLY B O 1
ATOM 5271 N N . GLU B 1 310 ? 104.325 9.568 -0.907 1.00 19.18 307 GLU B N 1
ATOM 5272 C CA . GLU B 1 310 ? 103.753 8.939 0.224 1.00 19.83 307 GLU B CA 1
ATOM 5273 C C . GLU B 1 310 ? 104.795 8.759 1.326 1.00 16.23 307 GLU B C 1
ATOM 5274 O O . GLU B 1 310 ? 104.455 8.867 2.484 1.00 18.01 307 GLU B O 1
ATOM 5280 N N . GLN B 1 311 ? 106.058 8.514 0.953 1.00 14.04 308 GLN B N 1
ATOM 5281 C CA . GLN B 1 311 ? 107.090 8.291 1.954 1.00 13.59 308 GLN B CA 1
ATOM 5282 C C . GLN B 1 311 ? 107.601 9.606 2.554 1.00 12.31 308 GLN B C 1
ATOM 5283 O O . GLN B 1 311 ? 108.284 9.568 3.567 1.00 12.68 308 GLN B O 1
ATOM 5289 N N . GLY B 1 312 ? 107.287 10.740 1.925 1.00 11.24 309 GLY B N 1
ATOM 5290 C CA . GLY B 1 312 ? 107.766 12.018 2.464 1.00 9.99 309 GLY B CA 1
ATOM 5291 C C . GLY B 1 312 ? 109.282 12.168 2.395 1.00 10.31 309 GLY B C 1
ATOM 5292 O O . GLY B 1 312 ? 109.863 12.923 3.189 1.00 9.26 309 GLY B O 1
ATOM 5293 N N . LEU B 1 313 ? 109.921 11.507 1.425 1.00 10.60 310 LEU B N 1
ATOM 5294 C CA . LEU B 1 313 ? 111.350 11.667 1.246 1.00 11.21 310 LEU B CA 1
ATOM 5295 C C . LEU B 1 313 ? 111.665 13.098 0.775 1.00 10.53 310 LEU B C 1
ATOM 5296 O O . LEU B 1 313 ? 110.795 13.814 0.269 1.00 10.77 310 LEU B O 1
ATOM 5301 N N . LEU B 1 314 ? 112.930 13.496 0.939 1.00 10.43 311 LEU B N 1
ATOM 5302 C CA . LEU B 1 314 ? 113.346 14.878 0.715 1.00 10.00 311 LEU B CA 1
ATOM 5303 C C . LEU B 1 314 ? 114.119 15.021 -0.591 1.00 10.92 311 LEU B C 1
ATOM 5304 O O . LEU B 1 314 ? 114.988 14.201 -0.887 1.00 11.27 311 LEU B O 1
ATOM 5309 N N . GLN B 1 315 ? 113.820 16.096 -1.324 1.00 10.42 312 GLN B N 1
ATOM 5310 C CA . GLN B 1 315 ? 114.525 16.420 -2.585 1.00 11.87 312 GLN B CA 1
ATOM 5311 C C . GLN B 1 315 ? 115.014 17.868 -2.479 1.00 11.11 312 GLN B C 1
ATOM 5312 O O . GLN B 1 315 ? 114.219 18.810 -2.403 1.00 10.72 312 GLN B O 1
ATOM 5318 N N . GLU B 1 316 ? 116.333 18.053 -2.486 1.00 12.44 313 GLU B N 1
ATOM 5319 C CA . GLU B 1 316 ? 116.870 19.411 -2.288 1.00 14.67 313 GLU B CA 1
ATOM 5320 C C . GLU B 1 316 ? 116.420 20.333 -3.422 1.00 14.54 313 GLU B C 1
ATOM 5321 O O . GLU B 1 316 ? 116.434 19.970 -4.608 1.00 14.76 313 GLU B O 1
ATOM 5327 N N . LYS B 1 317 ? 116.037 21.553 -3.048 1.00 13.59 314 LYS B N 1
ATOM 5328 C CA . LYS B 1 317 ? 115.603 22.502 -4.026 1.00 14.85 314 LYS B CA 1
ATOM 5329 C C . LYS B 1 317 ? 116.571 23.680 -4.110 1.00 13.27 314 LYS B C 1
ATOM 5330 O O . LYS B 1 317 ? 116.839 24.183 -5.194 1.00 15.51 314 LYS B O 1
ATOM 5336 N N . GLY B 1 318 ? 117.077 24.112 -2.960 1.00 11.97 315 GLY B N 1
ATOM 5337 C CA . GLY B 1 318 ? 117.966 25.245 -2.935 1.00 11.32 315 GLY B CA 1
ATOM 5338 C C . GLY B 1 318 ? 118.739 25.339 -1.639 1.00 10.78 315 GLY B C 1
ATOM 5339 O O . GLY B 1 318 ? 118.388 24.707 -0.664 1.00 11.31 315 GLY B O 1
ATOM 5340 N N A ARG B 1 319 ? 119.801 26.143 -1.689 0.50 10.20 316 ARG B N 1
ATOM 5341 N N B ARG B 1 319 ? 119.888 26.023 -1.662 0.50 10.51 316 ARG B N 1
ATOM 5342 C CA A ARG B 1 319 ? 120.702 26.335 -0.579 0.50 9.63 316 ARG B CA 1
ATOM 5343 C CA B ARG B 1 319 ? 120.594 26.274 -0.390 0.50 10.09 316 ARG B CA 1
ATOM 5344 C C A ARG B 1 319 ? 120.973 27.833 -0.429 0.50 8.73 316 ARG B C 1
ATOM 5345 C C B ARG B 1 319 ? 121.062 27.731 -0.387 0.50 8.97 316 ARG B C 1
ATOM 5346 O O A ARG B 1 319 ? 121.125 28.553 -1.427 0.50 8.89 316 ARG B O 1
ATOM 5347 O O B ARG B 1 319 ? 121.413 28.305 -1.423 0.50 9.01 316 ARG B O 1
ATOM 5362 N N . TYR B 1 320 ? 121.056 28.299 0.820 1.00 7.96 317 TYR B N 1
ATOM 5363 C CA . TYR B 1 320 ? 121.228 29.719 1.048 1.00 8.17 317 TYR B CA 1
ATOM 5364 C C . TYR B 1 320 ? 122.164 29.963 2.222 1.00 8.36 317 TYR B C 1
ATOM 5365 O O . TYR B 1 320 ? 122.008 29.395 3.283 1.00 8.64 317 TYR B O 1
ATOM 5374 N N . ALA B 1 321 ? 123.100 30.886 2.025 1.00 8.84 318 ALA B N 1
ATOM 5375 C CA . ALA B 1 321 ? 124.003 31.290 3.097 1.00 8.81 318 ALA B CA 1
ATOM 5376 C C . ALA B 1 321 ? 123.264 32.116 4.158 1.00 8.12 318 ALA B C 1
ATOM 5377 O O . ALA B 1 321 ? 122.488 32.995 3.840 1.00 8.94 318 ALA B O 1
ATOM 5379 N N . VAL B 1 322 ? 123.524 31.802 5.422 1.00 8.55 319 VAL B N 1
ATOM 5380 C CA . VAL B 1 322 ? 123.002 32.621 6.522 1.00 8.46 319 VAL B CA 1
ATOM 5381 C C . VAL B 1 322 ? 124.224 33.116 7.317 1.00 8.88 319 VAL B C 1
ATOM 5382 O O . VAL B 1 322 ? 125.251 33.470 6.719 1.00 10.68 319 VAL B O 1
ATOM 5386 N N . GLY B 1 323 ? 124.119 33.176 8.647 1.00 9.11 320 GLY B N 1
ATOM 5387 C CA . GLY B 1 323 ? 125.235 33.601 9.453 1.00 8.70 320 GLY B CA 1
ATOM 5388 C C . GLY B 1 323 ? 126.055 32.415 9.921 1.00 9.49 320 GLY B C 1
ATOM 5389 O O . GLY B 1 323 ? 125.904 31.310 9.408 1.00 9.21 320 GLY B O 1
ATOM 5390 N N A GLN B 1 324 ? 126.888 32.647 10.936 0.60 8.58 321 GLN B N 1
ATOM 5391 N N B GLN B 1 324 ? 126.906 32.649 10.921 0.40 8.89 321 GLN B N 1
ATOM 5392 C CA A GLN B 1 324 ? 127.765 31.619 11.432 0.60 9.17 321 GLN B CA 1
ATOM 5393 C CA B GLN B 1 324 ? 127.764 31.596 11.396 0.40 9.34 321 GLN B CA 1
ATOM 5394 C C A GLN B 1 324 ? 127.042 30.770 12.482 0.60 8.00 321 GLN B C 1
ATOM 5395 C C B GLN B 1 324 ? 127.042 30.771 12.466 0.40 8.26 321 GLN B C 1
ATOM 5396 O O A GLN B 1 324 ? 126.471 31.297 13.461 0.60 7.64 321 GLN B O 1
ATOM 5397 O O B GLN B 1 324 ? 126.463 31.315 13.421 0.40 8.05 321 GLN B O 1
ATOM 5408 N N . GLY B 1 325 ? 127.125 29.449 12.306 1.00 7.90 322 GLY B N 1
ATOM 5409 C CA . GLY B 1 325 ? 126.561 28.496 13.255 1.00 7.36 322 GLY B CA 1
ATOM 5410 C C . GLY B 1 325 ? 125.048 28.544 13.390 1.00 6.95 322 GLY B C 1
ATOM 5411 O O . GLY B 1 325 ? 124.533 28.469 14.498 1.00 7.83 322 GLY B O 1
ATOM 5412 N N . PRO B 1 326 ? 124.273 28.545 12.289 1.00 6.81 323 PRO B N 1
ATOM 5413 C CA . PRO B 1 326 ? 122.821 28.587 12.410 1.00 6.35 323 PRO B CA 1
ATOM 5414 C C . PRO B 1 326 ? 122.307 27.305 13.065 1.00 6.54 323 PRO B C 1
ATOM 5415 O O . PRO B 1 326 ? 122.788 26.204 12.767 1.00 6.27 323 PRO B O 1
ATOM 5419 N N . MET B 1 327 ? 121.301 27.445 13.934 1.00 6.24 324 MET B N 1
ATOM 5420 C CA . MET B 1 327 ? 120.830 26.298 14.677 1.00 6.41 324 MET B CA 1
ATOM 5421 C C . MET B 1 327 ? 119.350 26.402 15.059 1.00 6.56 324 MET B C 1
ATOM 5422 O O . MET B 1 327 ? 118.890 25.605 15.868 1.00 7.28 324 MET B O 1
ATOM 5427 N N . TRP B 1 328 ? 118.607 27.312 14.417 1.00 6.41 325 TRP B N 1
ATOM 5428 C CA . TRP B 1 328 ? 117.174 27.421 14.691 1.00 7.18 325 TRP B CA 1
ATOM 5429 C C . TRP B 1 328 ? 116.473 27.984 13.454 1.00 6.93 325 TRP B C 1
ATOM 5430 O O . TRP B 1 328 ? 116.976 28.906 12.831 1.00 7.42 325 TRP B O 1
ATOM 5441 N N . VAL B 1 329 ? 115.330 27.388 13.117 1.00 6.72 326 VAL B N 1
ATOM 5442 C CA . VAL B 1 329 ? 114.526 27.776 11.972 1.00 6.92 326 VAL B CA 1
ATOM 5443 C C . VAL B 1 329 ? 113.063 27.778 12.397 1.00 7.26 326 VAL B C 1
ATOM 5444 O O . VAL B 1 329 ? 112.613 26.805 13.000 1.00 7.90 326 VAL B O 1
ATOM 5448 N N . VAL B 1 330 ? 112.341 28.845 12.053 1.00 7.42 327 VAL B N 1
ATOM 5449 C CA . VAL B 1 330 ? 110.874 28.864 12.234 1.00 8.07 327 VAL B CA 1
ATOM 5450 C C . VAL B 1 330 ? 110.269 29.493 10.977 1.00 8.13 327 VAL B C 1
ATOM 5451 O O . VAL B 1 330 ? 110.895 30.324 10.328 1.00 8.13 327 VAL B O 1
ATOM 5455 N N . VAL B 1 331 ? 109.043 29.065 10.647 1.00 8.14 328 VAL B N 1
ATOM 5456 C CA . VAL B 1 331 ? 108.348 29.529 9.459 1.00 8.35 328 VAL B CA 1
ATOM 5457 C C . VAL B 1 331 ? 106.983 30.078 9.870 1.00 9.20 328 VAL B C 1
ATOM 5458 O O . VAL B 1 331 ? 106.279 29.465 10.664 1.00 11.15 328 VAL B O 1
ATOM 5462 N N . ASN B 1 332 ? 106.632 31.231 9.316 1.00 8.50 329 ASN B N 1
ATOM 5463 C CA . ASN B 1 332 ? 105.362 31.882 9.583 1.00 8.47 329 ASN B CA 1
ATOM 5464 C C . ASN B 1 332 ? 104.619 32.145 8.267 1.00 8.23 329 ASN B C 1
ATOM 5465 O O . ASN B 1 332 ? 105.158 32.781 7.366 1.00 8.26 329 ASN B O 1
ATOM 5470 N N . ALA B 1 333 ? 103.370 31.670 8.177 1.00 8.44 330 ALA B N 1
ATOM 5471 C CA . ALA B 1 333 ? 102.475 32.006 7.059 1.00 8.94 330 ALA B CA 1
ATOM 5472 C C . ALA B 1 333 ? 101.675 33.275 7.398 1.00 9.96 330 ALA B C 1
ATOM 5473 O O . ALA B 1 333 ? 101.245 33.464 8.531 1.00 11.73 330 ALA B O 1
ATOM 5475 N N . HIS B 1 334 ? 101.474 34.146 6.407 1.00 10.02 331 HIS B N 1
ATOM 5476 C CA . HIS B 1 334 ? 100.788 35.403 6.647 1.00 11.85 331 HIS B CA 1
ATOM 5477 C C . HIS B 1 334 ? 100.146 35.938 5.369 1.00 14.13 331 HIS B C 1
ATOM 5478 O O . HIS B 1 334 ? 100.222 35.314 4.313 1.00 12.30 331 HIS B O 1
ATOM 5486 N N . SER C 1 1 ? 160.596 18.349 5.782 1.00 7.00 -2 SER C N 1
ATOM 5487 C CA . SER C 1 1 ? 160.684 17.070 6.534 1.00 7.46 -2 SER C CA 1
ATOM 5488 C C . SER C 1 1 ? 161.278 17.303 7.918 1.00 6.74 -2 SER C C 1
ATOM 5489 O O . SER C 1 1 ? 162.226 18.075 8.058 1.00 6.82 -2 SER C O 1
ATOM 5492 N N . ASN C 1 2 ? 160.816 16.542 8.917 1.00 6.60 -1 ASN C N 1
ATOM 5493 C CA . ASN C 1 2 ? 161.422 16.678 10.252 1.00 6.62 -1 ASN C CA 1
ATOM 5494 C C . ASN C 1 2 ? 162.809 16.025 10.299 1.00 6.28 -1 ASN C C 1
ATOM 5495 O O . ASN C 1 2 ? 163.570 16.270 11.250 1.00 7.15 -1 ASN C O 1
ATOM 5500 N N . ALA C 1 3 ? 163.158 15.201 9.295 1.00 6.45 0 ALA C N 1
ATOM 5501 C CA . ALA C 1 3 ? 164.494 14.580 9.235 1.00 6.79 0 ALA C CA 1
ATOM 5502 C C . ALA C 1 3 ? 164.798 13.779 10.511 1.00 6.73 0 ALA C C 1
ATOM 5503 O O . ALA C 1 3 ? 165.975 13.538 10.833 1.00 6.85 0 ALA C O 1
ATOM 5505 N N . MET C 1 4 ? 163.749 13.238 11.143 1.00 6.11 1 MET C N 1
ATOM 5506 C CA . MET C 1 4 ? 163.895 12.446 12.347 1.00 6.28 1 MET C CA 1
ATOM 5507 C C . MET C 1 4 ? 163.665 10.953 12.093 1.00 6.19 1 MET C C 1
ATOM 5508 O O . MET C 1 4 ? 162.917 10.551 11.213 1.00 6.79 1 MET C O 1
ATOM 5513 N N . LYS C 1 5 ? 164.317 10.158 12.940 1.00 6.65 2 LYS C N 1
ATOM 5514 C CA . LYS C 1 5 ? 164.169 8.734 13.059 1.00 7.25 2 LYS C CA 1
ATOM 5515 C C . LYS C 1 5 ? 163.526 8.495 14.436 1.00 6.48 2 LYS C C 1
ATOM 5516 O O . LYS C 1 5 ? 164.076 8.911 15.426 1.00 6.93 2 LYS C O 1
ATOM 5522 N N . GLN C 1 6 ? 162.329 7.893 14.481 1.00 6.07 3 GLN C N 1
ATOM 5523 C CA . GLN C 1 6 ? 161.614 7.789 15.752 1.00 6.10 3 GLN C CA 1
ATOM 5524 C C . GLN C 1 6 ? 161.001 6.403 15.935 1.00 6.31 3 GLN C C 1
ATOM 5525 O O . GLN C 1 6 ? 160.814 5.665 14.979 1.00 6.83 3 GLN C O 1
ATOM 5531 N N . THR C 1 7 ? 160.688 6.100 17.205 1.00 7.17 4 THR C N 1
ATOM 5532 C CA . THR C 1 7 ? 160.031 4.876 17.598 1.00 7.21 4 THR C CA 1
ATOM 5533 C C . THR C 1 7 ? 158.803 5.207 18.432 1.00 7.05 4 THR C C 1
ATOM 5534 O O . THR C 1 7 ? 158.851 6.106 19.259 1.00 6.67 4 THR C O 1
ATOM 5538 N N . VAL C 1 8 ? 157.687 4.534 18.136 1.00 6.18 5 VAL C N 1
ATOM 5539 C CA . VAL C 1 8 ? 156.436 4.694 18.874 1.00 6.53 5 VAL C CA 1
ATOM 5540 C C . VAL C 1 8 ? 156.221 3.440 19.707 1.00 6.12 5 VAL C C 1
ATOM 5541 O O . VAL C 1 8 ? 156.285 2.326 19.165 1.00 6.29 5 VAL C O 1
ATOM 5545 N N . TYR C 1 9 ? 155.940 3.627 20.997 1.00 5.89 6 TYR C N 1
ATOM 5546 C CA . TYR C 1 9 ? 155.626 2.530 21.885 1.00 5.86 6 TYR C CA 1
ATOM 5547 C C . TYR C 1 9 ? 154.172 2.666 22.331 1.00 6.69 6 TYR C C 1
ATOM 5548 O O . TYR C 1 9 ? 153.753 3.762 22.703 1.00 6.64 6 TYR C O 1
ATOM 5557 N N . THR C 1 10 ? 153.429 1.561 22.281 1.00 6.34 7 THR C N 1
ATOM 5558 C CA . THR C 1 10 ? 152.043 1.576 22.731 1.00 6.84 7 THR C CA 1
ATOM 5559 C C . THR C 1 10 ? 151.815 0.455 23.746 1.00 6.90 7 THR C C 1
ATOM 5560 O O . THR C 1 10 ? 152.397 -0.616 23.626 1.00 7.30 7 THR C O 1
ATOM 5564 N N . ALA C 1 11 ? 150.981 0.749 24.757 1.00 6.02 8 ALA C N 1
ATOM 5565 C CA . ALA C 1 11 ? 150.595 -0.218 25.787 1.00 6.17 8 ALA C CA 1
ATOM 5566 C C . ALA C 1 11 ? 149.166 -0.694 25.530 1.00 6.01 8 ALA C C 1
ATOM 5567 O O . ALA C 1 11 ? 148.246 0.135 25.475 1.00 6.45 8 ALA C O 1
ATOM 5569 N N . SER C 1 12 ? 149.010 -2.017 25.438 1.00 6.38 9 SER C N 1
ATOM 5570 C CA . SER C 1 12 ? 147.720 -2.688 25.247 1.00 6.61 9 SER C CA 1
ATOM 5571 C C . SER C 1 12 ? 147.524 -3.626 26.436 1.00 7.46 9 SER C C 1
ATOM 5572 O O . SER C 1 12 ? 147.809 -4.823 26.356 1.00 7.86 9 SER C O 1
ATOM 5575 N N . PRO C 1 13 ? 147.081 -3.109 27.602 1.00 7.25 10 PRO C N 1
ATOM 5576 C CA . PRO C 1 13 ? 147.003 -3.930 28.803 1.00 7.92 10 PRO C CA 1
ATOM 5577 C C . PRO C 1 13 ? 146.081 -5.150 28.738 1.00 7.76 10 PRO C C 1
ATOM 5578 O O . PRO C 1 13 ? 146.421 -6.147 29.375 1.00 9.30 10 PRO C O 1
ATOM 5582 N N . GLU C 1 14 ? 145.008 -5.093 27.941 1.00 8.22 11 GLU C N 1
ATOM 5583 C CA . GLU C 1 14 ? 144.033 -6.210 27.954 1.00 10.06 11 GLU C CA 1
ATOM 5584 C C . GLU C 1 14 ? 144.662 -7.452 27.312 1.00 11.47 11 GLU C C 1
ATOM 5585 O O . GLU C 1 14 ? 144.385 -8.572 27.791 1.00 16.23 11 GLU C O 1
ATOM 5591 N N . SER C 1 15 ? 145.609 -7.272 26.369 1.00 7.94 12 SER C N 1
ATOM 5592 C CA . SER C 1 15 ? 146.280 -8.397 25.763 1.00 7.98 12 SER C CA 1
ATOM 5593 C C . SER C 1 15 ? 147.715 -8.506 26.306 1.00 6.90 12 SER C C 1
ATOM 5594 O O . SER C 1 15 ? 148.502 -9.282 25.811 1.00 7.63 12 SER C O 1
ATOM 5597 N N . GLN C 1 16 ? 148.047 -7.684 27.303 1.00 6.71 13 GLN C N 1
ATOM 5598 C CA . GLN C 1 16 ? 149.358 -7.698 27.978 1.00 6.86 13 GLN C CA 1
ATOM 5599 C C . GLN C 1 16 ? 150.497 -7.537 26.966 1.00 7.34 13 GLN C C 1
ATOM 5600 O O . GLN C 1 16 ? 151.498 -8.223 27.039 1.00 7.27 13 GLN C O 1
ATOM 5606 N N . GLN C 1 17 ? 150.348 -6.565 26.061 1.00 6.72 14 GLN C N 1
ATOM 5607 C CA . GLN C 1 17 ? 151.339 -6.320 25.035 1.00 6.62 14 GLN C CA 1
ATOM 5608 C C . GLN C 1 17 ? 151.824 -4.870 24.989 1.00 6.92 14 GLN C C 1
ATOM 5609 O O . GLN C 1 17 ? 151.127 -3.930 25.314 1.00 8.56 14 GLN C O 1
ATOM 5615 N N . ILE C 1 18 ? 153.093 -4.751 24.606 1.00 5.81 15 ILE C N 1
ATOM 5616 C CA . ILE C 1 18 ? 153.719 -3.495 24.201 1.00 6.41 15 ILE C CA 1
ATOM 5617 C C . ILE C 1 18 ? 154.057 -3.662 22.722 1.00 6.61 15 ILE C C 1
ATOM 5618 O O . ILE C 1 18 ? 154.698 -4.631 22.356 1.00 6.87 15 ILE C O 1
ATOM 5623 N N . HIS C 1 19 ? 153.609 -2.718 21.888 1.00 6.28 16 HIS C N 1
ATOM 5624 C CA . HIS C 1 19 ? 153.945 -2.701 20.459 1.00 5.79 16 HIS C CA 1
ATOM 5625 C C . HIS C 1 19 ? 154.983 -1.613 20.247 1.00 5.92 16 HIS C C 1
ATOM 5626 O O . HIS C 1 19 ? 154.890 -0.526 20.815 1.00 6.99 16 HIS C O 1
ATOM 5633 N N . VAL C 1 20 ? 155.948 -1.926 19.389 1.00 5.53 17 VAL C N 1
ATOM 5634 C CA . VAL C 1 20 ? 157.058 -1.057 19.044 1.00 5.49 17 VAL C CA 1
ATOM 5635 C C . VAL C 1 20 ? 157.004 -0.819 17.541 1.00 5.43 17 VAL C C 1
ATOM 5636 O O . VAL C 1 20 ? 157.023 -1.761 16.780 1.00 6.56 17 VAL C O 1
ATOM 5640 N N . TRP C 1 21 ? 156.926 0.453 17.145 1.00 5.80 18 TRP C N 1
ATOM 5641 C CA . TRP C 1 21 ? 156.804 0.832 15.745 1.00 6.12 18 TRP C CA 1
ATOM 5642 C C . TRP C 1 21 ? 157.886 1.829 15.344 1.00 6.58 18 TRP C C 1
ATOM 5643 O O . TRP C 1 21 ? 158.166 2.772 16.086 1.00 6.71 18 TRP C O 1
ATOM 5654 N N A SER C 1 22 ? 158.460 1.643 14.152 0.50 6.24 19 SER C N 1
ATOM 5655 N N B SER C 1 22 ? 158.444 1.621 14.151 0.50 6.37 19 SER C N 1
ATOM 5656 C CA A SER C 1 22 ? 159.369 2.660 13.612 0.50 6.36 19 SER C CA 1
ATOM 5657 C CA B SER C 1 22 ? 159.299 2.616 13.535 0.50 6.63 19 SER C CA 1
ATOM 5658 C C A SER C 1 22 ? 158.532 3.689 12.836 0.50 6.50 19 SER C C 1
ATOM 5659 C C B SER C 1 22 ? 158.386 3.694 12.949 0.50 6.64 19 SER C C 1
ATOM 5660 O O A SER C 1 22 ? 157.747 3.331 11.929 0.50 5.97 19 SER C O 1
ATOM 5661 O O B SER C 1 22 ? 157.390 3.355 12.300 0.50 6.67 19 SER C O 1
ATOM 5666 N N . LEU C 1 23 ? 158.724 4.967 13.192 1.00 6.82 20 LEU C N 1
ATOM 5667 C CA . LEU C 1 23 ? 158.005 6.113 12.599 1.00 6.78 20 LEU C CA 1
ATOM 5668 C C . LEU C 1 23 ? 158.993 6.886 11.731 1.00 6.80 20 LEU C C 1
ATOM 5669 O O . LEU C 1 23 ? 159.977 7.412 12.233 1.00 6.80 20 LEU C O 1
ATOM 5674 N N . GLU C 1 24 ? 158.738 6.888 10.425 1.00 7.81 21 GLU C N 1
ATOM 5675 C CA . GLU C 1 24 ? 159.558 7.656 9.512 1.00 8.06 21 GLU C CA 1
ATOM 5676 C C . GLU C 1 24 ? 159.055 9.100 9.450 1.00 7.19 21 GLU C C 1
ATOM 5677 O O . GLU C 1 24 ? 157.935 9.429 9.847 1.00 7.59 21 GLU C O 1
ATOM 5683 N N . ALA C 1 25 ? 159.890 9.967 8.879 1.00 7.09 22 ALA C N 1
ATOM 5684 C CA . ALA C 1 25 ? 159.555 11.370 8.768 1.00 7.28 22 ALA C CA 1
ATOM 5685 C C . ALA C 1 25 ? 158.252 11.574 7.995 1.00 6.84 22 ALA C C 1
ATOM 5686 O O . ALA C 1 25 ? 157.524 12.526 8.267 1.00 7.05 22 ALA C O 1
ATOM 5688 N N . ASP C 1 26 ? 157.965 10.665 7.058 1.00 7.54 23 ASP C N 1
ATOM 5689 C CA . ASP C 1 26 ? 156.783 10.769 6.234 1.00 7.32 23 ASP C CA 1
ATOM 5690 C C . ASP C 1 26 ? 155.514 10.283 6.954 1.00 7.58 23 ASP C C 1
ATOM 5691 O O . ASP C 1 26 ? 154.442 10.301 6.348 1.00 7.27 23 ASP C O 1
ATOM 5696 N N . GLY C 1 27 ? 155.634 9.849 8.220 1.00 6.91 24 GLY C N 1
ATOM 5697 C CA . GLY C 1 27 ? 154.464 9.474 9.015 1.00 7.28 24 GLY C CA 1
ATOM 5698 C C . GLY C 1 27 ? 154.112 7.991 8.973 1.00 7.42 24 GLY C C 1
ATOM 5699 O O . GLY C 1 27 ? 153.256 7.559 9.739 1.00 7.41 24 GLY C O 1
ATOM 5700 N N . LYS C 1 28 ? 154.785 7.216 8.118 1.00 7.06 25 LYS C N 1
ATOM 5701 C CA . LYS C 1 28 ? 154.485 5.796 8.000 1.00 8.08 25 LYS C CA 1
ATOM 5702 C C . LYS C 1 28 ? 155.043 5.023 9.203 1.00 7.19 25 LYS C C 1
ATOM 5703 O O . LYS C 1 28 ? 156.168 5.280 9.635 1.00 7.36 25 LYS C O 1
ATOM 5709 N N . LEU C 1 29 ? 154.238 4.092 9.750 1.00 6.62 26 LEU C N 1
ATOM 5710 C CA . LEU C 1 29 ? 154.711 3.196 10.813 1.00 6.73 26 LEU C CA 1
ATOM 5711 C C . LEU C 1 29 ? 155.010 1.808 10.226 1.00 6.63 26 LEU C C 1
ATOM 5712 O O . LEU C 1 29 ? 154.244 1.273 9.401 1.00 6.95 26 LEU C O 1
ATOM 5717 N N . THR C 1 30 ? 156.029 1.178 10.792 1.00 6.67 27 THR C N 1
ATOM 5718 C CA . THR C 1 30 ? 156.416 -0.202 10.476 1.00 7.06 27 THR C CA 1
ATOM 5719 C C . THR C 1 30 ? 156.607 -0.949 11.800 1.00 6.51 27 THR C C 1
ATOM 5720 O O . THR C 1 30 ? 157.267 -0.453 12.711 1.00 5.75 27 THR C O 1
ATOM 5724 N N . LEU C 1 31 ? 155.964 -2.108 11.929 1.00 6.62 28 LEU C N 1
ATOM 5725 C CA . LEU C 1 31 ? 156.072 -2.895 13.187 1.00 7.13 28 LEU C CA 1
ATOM 5726 C C . LEU C 1 31 ? 157.501 -3.394 13.391 1.00 7.50 28 LEU C C 1
ATOM 5727 O O . LEU C 1 31 ? 158.096 -4.019 12.499 1.00 9.08 28 LEU C O 1
ATOM 5732 N N . VAL C 1 32 ? 158.045 -3.095 14.579 1.00 6.16 29 VAL C N 1
ATOM 5733 C CA . VAL C 1 32 ? 159.415 -3.505 14.934 1.00 6.28 29 VAL C CA 1
ATOM 5734 C C . VAL C 1 32 ? 159.376 -4.689 15.907 1.00 6.13 29 VAL C C 1
ATOM 5735 O O . VAL C 1 32 ? 160.192 -5.587 15.805 1.00 6.31 29 VAL C O 1
ATOM 5739 N N . GLN C 1 33 ? 158.442 -4.666 16.868 1.00 5.64 30 GLN C N 1
ATOM 5740 C CA . GLN C 1 33 ? 158.483 -5.679 17.912 1.00 5.69 30 GLN C CA 1
ATOM 5741 C C . GLN C 1 33 ? 157.134 -5.725 18.627 1.00 5.77 30 GLN C C 1
ATOM 5742 O O . GLN C 1 33 ? 156.448 -4.700 18.695 1.00 5.75 30 GLN C O 1
ATOM 5748 N N . VAL C 1 34 ? 156.760 -6.911 19.113 1.00 5.46 31 VAL C N 1
ATOM 5749 C CA . VAL C 1 34 ? 155.640 -7.060 20.029 1.00 6.31 31 VAL C CA 1
ATOM 5750 C C . VAL C 1 34 ? 156.170 -7.752 21.287 1.00 6.91 31 VAL C C 1
ATOM 5751 O O . VAL C 1 34 ? 156.760 -8.855 21.201 1.00 7.22 31 VAL C O 1
ATOM 5755 N N . VAL C 1 35 ? 155.982 -7.098 22.436 1.00 6.53 32 VAL C N 1
ATOM 5756 C CA . VAL C 1 35 ? 156.430 -7.656 23.700 1.00 6.66 32 VAL C CA 1
ATOM 5757 C C . VAL C 1 35 ? 155.245 -8.164 24.515 1.00 6.57 32 VAL C C 1
ATOM 5758 O O . VAL C 1 35 ? 154.263 -7.479 24.672 1.00 6.50 32 VAL C O 1
ATOM 5762 N N . ASP C 1 36 ? 155.404 -9.383 25.045 1.00 7.04 33 ASP C N 1
ATOM 5763 C CA . ASP C 1 36 ? 154.468 -9.949 26.000 1.00 7.43 33 ASP C CA 1
ATOM 5764 C C . ASP C 1 36 ? 154.927 -9.550 27.402 1.00 7.99 33 ASP C C 1
ATOM 5765 O O . ASP C 1 36 ? 155.955 -10.026 27.868 1.00 7.53 33 ASP C O 1
ATOM 5770 N N . ALA C 1 37 ? 154.184 -8.633 28.037 1.00 7.41 34 ALA C N 1
ATOM 5771 C CA . ALA C 1 37 ? 154.524 -8.173 29.366 1.00 7.78 34 ALA C CA 1
ATOM 5772 C C . ALA C 1 37 ? 154.020 -9.153 30.417 1.00 7.30 34 ALA C C 1
ATOM 5773 O O . ALA C 1 37 ? 153.011 -9.830 30.217 1.00 7.76 34 ALA C O 1
ATOM 5775 N N . PRO C 1 38 ? 154.669 -9.210 31.603 1.00 7.11 35 PRO C N 1
ATOM 5776 C CA . PRO C 1 38 ? 154.228 -10.104 32.679 1.00 7.79 35 PRO C CA 1
ATOM 5777 C C . PRO C 1 38 ? 153.075 -9.501 33.489 1.00 8.15 35 PRO C C 1
ATOM 5778 O O . PRO C 1 38 ? 153.176 -9.350 34.720 1.00 9.44 35 PRO C O 1
ATOM 5782 N N . GLY C 1 39 ? 151.986 -9.202 32.795 1.00 8.33 36 GLY C N 1
ATOM 5783 C CA . GLY C 1 39 ? 150.858 -8.576 33.375 1.00 8.45 36 GLY C CA 1
ATOM 5784 C C . GLY C 1 39 ? 150.329 -7.476 32.487 1.00 8.32 36 GLY C C 1
ATOM 5785 O O . GLY C 1 39 ? 150.743 -7.322 31.318 1.00 8.44 36 GLY C O 1
ATOM 5786 N N A GLN C 1 40 ? 149.387 -6.705 33.028 0.70 8.22 37 GLN C N 1
ATOM 5787 N N B GLN C 1 40 ? 149.370 -6.732 33.030 0.30 8.33 37 GLN C N 1
ATOM 5788 C CA A GLN C 1 40 ? 148.753 -5.631 32.282 0.70 8.40 37 GLN C CA 1
ATOM 5789 C CA B GLN C 1 40 ? 148.816 -5.622 32.321 0.30 8.40 37 GLN C CA 1
ATOM 5790 C C A GLN C 1 40 ? 149.583 -4.350 32.429 0.70 8.55 37 GLN C C 1
ATOM 5791 C C B GLN C 1 40 ? 149.762 -4.438 32.499 0.30 8.24 37 GLN C C 1
ATOM 5792 O O A GLN C 1 40 ? 149.520 -3.699 33.485 0.70 8.88 37 GLN C O 1
ATOM 5793 O O B GLN C 1 40 ? 150.032 -4.026 33.630 0.30 7.94 37 GLN C O 1
ATOM 5804 N N . VAL C 1 41 ? 150.343 -4.001 31.383 1.00 7.92 38 VAL C N 1
ATOM 5805 C CA . VAL C 1 41 ? 151.169 -2.793 31.381 1.00 7.97 38 VAL C CA 1
ATOM 5806 C C . VAL C 1 41 ? 150.288 -1.616 30.966 1.00 8.06 38 VAL C C 1
ATOM 5807 O O . VAL C 1 41 ? 149.578 -1.687 29.947 1.00 8.50 38 VAL C O 1
ATOM 5811 N N A GLN C 1 42 ? 150.354 -0.531 31.745 0.70 7.45 39 GLN C N 1
ATOM 5812 N N B GLN C 1 42 ? 150.402 -0.512 31.713 0.30 7.09 39 GLN C N 1
ATOM 5813 C CA A GLN C 1 42 ? 149.584 0.677 31.445 0.70 7.30 39 GLN C CA 1
ATOM 5814 C CA B GLN C 1 42 ? 149.571 0.664 31.475 0.30 6.59 39 GLN C CA 1
ATOM 5815 C C A GLN C 1 42 ? 150.538 1.854 31.228 0.70 6.28 39 GLN C C 1
ATOM 5816 C C B GLN C 1 42 ? 150.455 1.895 31.236 0.30 6.21 39 GLN C C 1
ATOM 5817 O O A GLN C 1 42 ? 150.932 2.097 30.094 0.70 6.06 39 GLN C O 1
ATOM 5818 O O B GLN C 1 42 ? 150.689 2.242 30.083 0.30 5.95 39 GLN C O 1
ATOM 5829 N N . PRO C 1 43 ? 150.977 2.623 32.252 1.00 6.22 40 PRO C N 1
ATOM 5830 C CA . PRO C 1 43 ? 151.789 3.797 31.963 1.00 6.19 40 PRO C CA 1
ATOM 5831 C C . PRO C 1 43 ? 153.210 3.452 31.515 1.00 6.23 40 PRO C C 1
ATOM 5832 O O . PRO C 1 43 ? 153.779 2.436 31.934 1.00 6.58 40 PRO C O 1
ATOM 5836 N N . MET C 1 44 ? 153.765 4.319 30.667 1.00 6.36 41 MET C N 1
ATOM 5837 C CA . MET C 1 44 ? 155.119 4.145 30.161 1.00 6.59 41 MET C CA 1
ATOM 5838 C C . MET C 1 44 ? 155.820 5.498 30.063 1.00 6.58 41 MET C C 1
ATOM 5839 O O . MET C 1 44 ? 155.186 6.508 29.830 1.00 7.33 41 MET C O 1
ATOM 5844 N N . VAL C 1 45 ? 157.137 5.479 30.216 1.00 6.16 42 VAL C N 1
ATOM 5845 C CA . VAL C 1 45 ? 157.935 6.684 30.023 1.00 6.34 42 VAL C CA 1
ATOM 5846 C C . VAL C 1 45 ? 159.323 6.274 29.513 1.00 6.49 42 VAL C C 1
ATOM 5847 O O . VAL C 1 45 ? 159.913 5.294 29.981 1.00 6.34 42 VAL C O 1
ATOM 5851 N N . VAL C 1 46 ? 159.866 7.081 28.593 1.00 6.99 43 VAL C N 1
ATOM 5852 C CA . VAL C 1 46 ? 161.231 6.878 28.114 1.00 6.85 43 VAL C CA 1
ATOM 5853 C C . VAL C 1 46 ? 162.176 7.648 29.036 1.00 6.90 43 VAL C C 1
ATOM 5854 O O . VAL C 1 46 ? 161.892 8.770 29.441 1.00 7.45 43 VAL C O 1
ATOM 5858 N N . SER C 1 47 ? 163.282 7.003 29.400 1.00 6.93 44 SER C N 1
ATOM 5859 C CA . SER C 1 47 ? 164.254 7.658 30.251 1.00 7.30 44 SER C CA 1
ATOM 5860 C C . SER C 1 47 ? 164.815 8.889 29.545 1.00 7.42 44 SER C C 1
ATOM 5861 O O . SER C 1 47 ? 164.940 8.934 28.315 1.00 8.26 44 SER C O 1
ATOM 5864 N N . PRO C 1 48 ? 165.210 9.928 30.293 1.00 7.36 45 PRO C N 1
ATOM 5865 C CA . PRO C 1 48 ? 165.826 11.091 29.660 1.00 8.26 45 PRO C CA 1
ATOM 5866 C C . PRO C 1 48 ? 167.033 10.751 28.774 1.00 8.98 45 PRO C C 1
ATOM 5867 O O . PRO C 1 48 ? 167.197 11.391 27.742 1.00 9.93 45 PRO C O 1
ATOM 5871 N N . ASN C 1 49 ? 167.833 9.741 29.150 1.00 8.85 46 ASN C N 1
ATOM 5872 C CA . ASN C 1 49 ? 169.016 9.382 28.369 1.00 9.17 46 ASN C CA 1
ATOM 5873 C C . ASN C 1 49 ? 168.681 8.392 27.240 1.00 9.39 46 ASN C C 1
ATOM 5874 O O . ASN C 1 49 ? 169.577 7.942 26.540 1.00 10.67 46 ASN C O 1
ATOM 5879 N N . LYS C 1 50 ? 167.403 8.003 27.141 1.00 8.49 47 LYS C N 1
ATOM 5880 C CA . LYS C 1 50 ? 166.883 7.139 26.069 1.00 10.30 47 LYS C CA 1
ATOM 5881 C C . LYS C 1 50 ? 167.406 5.703 26.132 1.00 10.20 47 LYS C C 1
ATOM 5882 O O . LYS C 1 50 ? 167.206 4.963 25.163 1.00 11.19 47 LYS C O 1
ATOM 5888 N N . GLU C 1 51 ? 167.982 5.284 27.256 1.00 8.97 48 GLU C N 1
ATOM 5889 C CA . GLU C 1 51 ? 168.465 3.929 27.362 1.00 10.41 48 GLU C CA 1
ATOM 5890 C C . GLU C 1 51 ? 167.364 2.957 27.776 1.00 8.52 48 GLU C C 1
ATOM 5891 O O . GLU C 1 51 ? 167.484 1.755 27.510 1.00 8.29 48 GLU C O 1
ATOM 5897 N N . PHE C 1 52 ? 166.314 3.470 28.427 1.00 7.65 49 PHE C N 1
ATOM 5898 C CA . PHE C 1 52 ? 165.296 2.586 28.967 1.00 7.82 49 PHE C CA 1
ATOM 5899 C C . PHE C 1 52 ? 163.875 3.084 28.724 1.00 7.32 49 PHE C C 1
ATOM 5900 O O . PHE C 1 52 ? 163.595 4.302 28.655 1.00 7.82 49 PHE C O 1
ATOM 5908 N N . LEU C 1 53 ? 162.978 2.101 28.631 1.00 6.51 50 LEU C N 1
ATOM 5909 C CA . LEU C 1 53 ? 161.557 2.343 28.704 1.00 6.84 50 LEU C CA 1
ATOM 5910 C C . LEU C 1 53 ? 161.109 1.788 30.062 1.00 7.23 50 LEU C C 1
ATOM 5911 O O . LEU C 1 53 ? 161.331 0.608 30.353 1.00 7.40 50 LEU C O 1
ATOM 5916 N N . TYR C 1 54 ? 160.561 2.653 30.915 1.00 6.82 51 TYR C N 1
ATOM 5917 C CA . TYR C 1 54 ? 160.008 2.277 32.205 1.00 6.43 51 TYR C CA 1
ATOM 5918 C C . TYR C 1 54 ? 158.498 2.155 32.053 1.00 7.05 51 TYR C C 1
ATOM 5919 O O . TYR C 1 54 ? 157.864 3.030 31.465 1.00 9.09 51 TYR C O 1
ATOM 5928 N N . VAL C 1 55 ? 157.943 1.058 32.552 1.00 6.96 52 VAL C N 1
ATOM 5929 C CA . VAL C 1 55 ? 156.505 0.844 32.419 1.00 7.68 52 VAL C CA 1
ATOM 5930 C C . VAL C 1 55 ? 155.949 0.344 33.753 1.00 7.60 52 VAL C C 1
ATOM 5931 O O . VAL C 1 55 ? 156.653 -0.312 34.526 1.00 8.89 52 VAL C O 1
ATOM 5935 N N . GLY C 1 56 ? 154.688 0.696 34.020 1.00 6.59 53 GLY C N 1
ATOM 5936 C CA . GLY C 1 56 ? 153.962 0.231 35.202 1.00 6.66 53 GLY C CA 1
ATOM 5937 C C . GLY C 1 56 ? 153.130 -0.989 34.862 1.00 6.95 53 GLY C C 1
ATOM 5938 O O . GLY C 1 56 ? 152.441 -1.035 33.839 1.00 8.19 53 GLY C O 1
ATOM 5939 N N . VAL C 1 57 ? 153.189 -1.992 35.731 1.00 6.43 54 VAL C N 1
ATOM 5940 C CA . VAL C 1 57 ? 152.429 -3.209 35.519 1.00 7.46 54 VAL C CA 1
ATOM 5941 C C . VAL C 1 57 ? 151.653 -3.594 36.783 1.00 7.63 54 VAL C C 1
ATOM 5942 O O . VAL C 1 57 ? 152.016 -3.232 37.889 1.00 6.69 54 VAL C O 1
ATOM 5946 N N A ARG C 1 58 ? 150.542 -4.301 36.564 0.50 8.09 55 ARG C N 1
ATOM 5947 N N B ARG C 1 58 ? 150.553 -4.315 36.567 0.50 8.41 55 ARG C N 1
ATOM 5948 C CA A ARG C 1 58 ? 149.715 -4.919 37.591 0.50 8.40 55 ARG C CA 1
ATOM 5949 C CA B ARG C 1 58 ? 149.717 -4.919 37.596 0.50 8.92 55 ARG C CA 1
ATOM 5950 C C A ARG C 1 58 ? 149.365 -6.308 37.057 0.50 7.88 55 ARG C C 1
ATOM 5951 C C B ARG C 1 58 ? 149.355 -6.303 37.057 0.50 8.15 55 ARG C C 1
ATOM 5952 O O A ARG C 1 58 ? 149.440 -6.525 35.849 0.50 7.24 55 ARG C O 1
ATOM 5953 O O B ARG C 1 58 ? 149.416 -6.512 35.847 0.50 7.44 55 ARG C O 1
ATOM 5968 N N . PRO C 1 59 ? 148.908 -7.288 37.871 1.00 7.49 56 PRO C N 1
ATOM 5969 C CA . PRO C 1 59 ? 148.670 -7.126 39.312 1.00 7.68 56 PRO C CA 1
ATOM 5970 C C . PRO C 1 59 ? 149.873 -7.218 40.250 1.00 7.79 56 PRO C C 1
ATOM 5971 O O . PRO C 1 59 ? 149.723 -6.920 41.436 1.00 8.05 56 PRO C O 1
ATOM 5975 N N . GLU C 1 60 ? 151.042 -7.632 39.748 1.00 6.89 57 GLU C N 1
ATOM 5976 C CA . GLU C 1 60 ? 152.217 -7.617 40.622 1.00 7.94 57 GLU C CA 1
ATOM 5977 C C . GLU C 1 60 ? 152.807 -6.208 40.494 1.00 7.40 57 GLU C C 1
ATOM 5978 O O . GLU C 1 60 ? 153.601 -5.944 39.604 1.00 8.05 57 GLU C O 1
ATOM 5984 N N . PHE C 1 61 ? 152.344 -5.303 41.357 1.00 6.89 58 PHE C N 1
ATOM 5985 C CA . PHE C 1 61 ? 152.612 -3.868 41.177 1.00 7.60 58 PHE C CA 1
ATOM 5986 C C . PHE C 1 61 ? 154.104 -3.580 41.098 1.00 7.05 58 PHE C C 1
ATOM 5987 O O . PHE C 1 61 ? 154.840 -3.801 42.071 1.00 6.60 58 PHE C O 1
ATOM 5995 N N . ARG C 1 62 ? 154.538 -3.084 39.935 1.00 6.42 59 ARG C N 1
ATOM 5996 C CA . ARG C 1 62 ? 155.949 -2.879 39.728 1.00 6.36 59 ARG C CA 1
ATOM 5997 C C . ARG C 1 62 ? 156.219 -1.852 38.636 1.00 7.04 59 ARG C C 1
ATOM 5998 O O . ARG C 1 62 ? 155.346 -1.573 37.798 1.00 6.60 59 ARG C O 1
ATOM 6006 N N A VAL C 1 63 ? 157.419 -1.282 38.667 0.50 6.38 60 VAL C N 1
ATOM 6007 N N B VAL C 1 63 ? 157.444 -1.324 38.701 0.50 6.64 60 VAL C N 1
ATOM 6008 C CA A VAL C 1 63 ? 157.926 -0.570 37.509 0.50 6.27 60 VAL C CA 1
ATOM 6009 C CA B VAL C 1 63 ? 158.089 -0.615 37.616 0.50 6.65 60 VAL C CA 1
ATOM 6010 C C A VAL C 1 63 ? 158.924 -1.535 36.864 0.50 6.19 60 VAL C C 1
ATOM 6011 C C B VAL C 1 63 ? 158.911 -1.684 36.891 0.50 6.38 60 VAL C C 1
ATOM 6012 O O A VAL C 1 63 ? 159.782 -2.071 37.550 0.50 7.03 60 VAL C O 1
ATOM 6013 O O B VAL C 1 63 ? 159.640 -2.436 37.546 0.50 6.97 60 VAL C O 1
ATOM 6020 N N . LEU C 1 64 ? 158.710 -1.835 35.582 1.00 6.56 61 LEU C N 1
ATOM 6021 C CA . LEU C 1 64 ? 159.569 -2.728 34.812 1.00 6.66 61 LEU C CA 1
ATOM 6022 C C . LEU C 1 64 ? 160.474 -1.824 33.974 1.00 6.62 61 LEU C C 1
ATOM 6023 O O . LEU C 1 64 ? 160.014 -0.782 33.503 1.00 6.93 61 LEU C O 1
ATOM 6028 N N . ALA C 1 65 ? 161.724 -2.260 33.772 1.00 6.13 62 ALA C N 1
ATOM 6029 C CA . ALA C 1 65 ? 162.697 -1.543 32.967 1.00 6.39 62 ALA C CA 1
ATOM 6030 C C . ALA C 1 65 ? 163.056 -2.406 31.760 1.00 6.03 62 ALA C C 1
ATOM 6031 O O . ALA C 1 65 ? 163.505 -3.546 31.921 1.00 7.75 62 ALA C O 1
ATOM 6033 N N . TYR C 1 66 ? 162.798 -1.874 30.572 1.00 6.08 63 TYR C N 1
ATOM 6034 C CA . TYR C 1 66 ? 163.176 -2.514 29.327 1.00 5.94 63 TYR C CA 1
ATOM 6035 C C . TYR C 1 66 ? 164.281 -1.659 28.704 1.00 6.26 63 TYR C C 1
ATOM 6036 O O . TYR C 1 66 ? 164.085 -0.468 28.449 1.00 7.61 63 TYR C O 1
ATOM 6045 N N . ARG C 1 67 ? 165.435 -2.266 28.475 1.00 6.98 64 ARG C N 1
ATOM 6046 C CA . ARG C 1 67 ? 166.535 -1.581 27.808 1.00 7.71 64 ARG C CA 1
ATOM 6047 C C . ARG C 1 67 ? 166.179 -1.395 26.330 1.00 7.26 64 ARG C C 1
ATOM 6048 O O . ARG C 1 67 ? 165.632 -2.312 25.714 1.00 7.49 64 ARG C O 1
ATOM 6056 N N . ILE C 1 68 ? 166.435 -0.194 25.804 1.00 7.48 65 ILE C N 1
ATOM 6057 C CA . ILE C 1 68 ? 166.113 0.163 24.432 1.00 7.31 65 ILE C CA 1
ATOM 6058 C C . ILE C 1 68 ? 167.348 -0.004 23.550 1.00 7.67 65 ILE C C 1
ATOM 6059 O O . ILE C 1 68 ? 168.363 0.620 23.803 1.00 9.16 65 ILE C O 1
ATOM 6064 N N . THR C 1 69 ? 167.209 -0.823 22.497 1.00 7.57 66 THR C N 1
ATOM 6065 C CA . THR C 1 69 ? 168.269 -0.974 21.501 1.00 8.97 66 THR C CA 1
ATOM 6066 C C . THR C 1 69 ? 168.344 0.328 20.723 1.00 8.92 66 THR C C 1
ATOM 6067 O O . THR C 1 69 ? 167.354 0.736 20.142 1.00 9.33 66 THR C O 1
ATOM 6071 N N . PRO C 1 70 ? 169.504 1.010 20.657 1.00 10.13 67 PRO C N 1
ATOM 6072 C CA . PRO C 1 70 ? 169.562 2.321 20.013 1.00 11.82 67 PRO C CA 1
ATOM 6073 C C . PRO C 1 70 ? 169.115 2.383 18.546 1.00 11.25 67 PRO C C 1
ATOM 6074 O O . PRO C 1 70 ? 168.334 3.267 18.169 1.00 12.07 67 PRO C O 1
ATOM 6078 N N . ASP C 1 71 ? 169.523 1.407 17.747 1.00 11.31 68 ASP C N 1
ATOM 6079 C CA . ASP C 1 71 ? 169.285 1.561 16.332 1.00 13.00 68 ASP C CA 1
ATOM 6080 C C . ASP C 1 71 ? 167.803 1.473 15.954 1.00 11.18 68 ASP C C 1
ATOM 6081 O O . ASP C 1 71 ? 167.344 2.235 15.081 1.00 12.80 68 ASP C O 1
ATOM 6086 N N . ASN C 1 72 ? 167.034 0.591 16.606 1.00 8.94 69 ASN C N 1
ATOM 6087 C CA . ASN C 1 72 ? 165.668 0.335 16.140 1.00 8.31 69 ASN C CA 1
ATOM 6088 C C . ASN C 1 72 ? 164.616 0.446 17.248 1.00 7.62 69 ASN C C 1
ATOM 6089 O O . ASN C 1 72 ? 163.434 0.165 16.990 1.00 8.16 69 ASN C O 1
ATOM 6094 N N . GLY C 1 73 ? 165.042 0.774 18.471 1.00 7.73 70 GLY C N 1
ATOM 6095 C CA . GLY C 1 73 ? 164.100 0.952 19.568 1.00 7.44 70 GLY C CA 1
ATOM 6096 C C . GLY C 1 73 ? 163.560 -0.336 20.186 1.00 7.62 70 GLY C C 1
ATOM 6097 O O . GLY C 1 73 ? 162.719 -0.268 21.063 1.00 7.56 70 GLY C O 1
ATOM 6098 N N . ALA C 1 74 ? 164.094 -1.489 19.799 1.00 7.34 71 ALA C N 1
ATOM 6099 C CA . ALA C 1 74 ? 163.627 -2.759 20.350 1.00 7.44 71 ALA C CA 1
ATOM 6100 C C . ALA C 1 74 ? 163.924 -2.848 21.851 1.00 7.64 71 ALA C C 1
ATOM 6101 O O . ALA C 1 74 ? 164.838 -2.209 22.377 1.00 7.82 71 ALA C O 1
ATOM 6103 N N . LEU C 1 75 ? 163.116 -3.663 22.530 1.00 6.36 72 LEU C N 1
ATOM 6104 C CA . LEU C 1 75 ? 163.152 -3.757 23.973 1.00 6.27 72 LEU C CA 1
ATOM 6105 C C . LEU C 1 75 ? 163.692 -5.111 24.444 1.00 6.42 72 LEU C C 1
ATOM 6106 O O . LEU C 1 75 ? 163.392 -6.158 23.878 1.00 7.32 72 LEU C O 1
ATOM 6111 N N . THR C 1 76 ? 164.375 -5.051 25.591 1.00 6.25 73 THR C N 1
ATOM 6112 C CA . THR C 1 76 ? 164.853 -6.222 26.275 1.00 7.08 73 THR C CA 1
ATOM 6113 C C . THR C 1 76 ? 164.582 -6.022 27.763 1.00 7.21 73 THR C C 1
ATOM 6114 O O . THR C 1 76 ? 165.009 -5.040 28.344 1.00 7.77 73 THR C O 1
ATOM 6118 N N . PHE C 1 77 ? 163.913 -6.995 28.383 1.00 7.05 74 PHE C N 1
ATOM 6119 C CA . PHE C 1 77 ? 163.630 -6.882 29.806 1.00 7.49 74 PHE C CA 1
ATOM 6120 C C . PHE C 1 77 ? 164.945 -6.804 30.589 1.00 7.76 74 PHE C C 1
ATOM 6121 O O . PHE C 1 77 ? 165.813 -7.642 30.412 1.00 8.28 74 PHE C O 1
ATOM 6129 N N . ALA C 1 78 ? 165.061 -5.805 31.474 1.00 7.93 75 ALA C N 1
ATOM 6130 C CA . ALA C 1 78 ? 166.331 -5.546 32.159 1.00 9.08 75 ALA C CA 1
ATOM 6131 C C . ALA C 1 78 ? 166.208 -5.542 33.689 1.00 9.79 75 ALA C C 1
ATOM 6132 O O . ALA C 1 78 ? 167.203 -5.781 34.370 1.00 10.89 75 ALA C O 1
ATOM 6134 N N . GLY C 1 79 ? 165.021 -5.269 34.226 1.00 9.14 76 GLY C N 1
ATOM 6135 C CA . GLY C 1 79 ? 164.911 -5.187 35.671 1.00 9.02 76 GLY C CA 1
ATOM 6136 C C . GLY C 1 79 ? 163.549 -4.712 36.101 1.00 8.80 76 GLY C C 1
ATOM 6137 O O . GLY C 1 79 ? 162.676 -4.434 35.253 1.00 8.14 76 GLY C O 1
ATOM 6138 N N A GLU C 1 80 ? 163.356 -4.661 37.427 0.50 8.11 77 GLU C N 1
ATOM 6139 N N B GLU C 1 80 ? 163.369 -4.616 37.423 0.50 8.30 77 GLU C N 1
ATOM 6140 C CA A GLU C 1 80 ? 162.086 -4.277 37.999 0.50 7.99 77 GLU C CA 1
ATOM 6141 C CA B GLU C 1 80 ? 162.104 -4.216 37.981 0.50 8.26 77 GLU C CA 1
ATOM 6142 C C A GLU C 1 80 ? 162.244 -3.916 39.480 0.50 7.71 77 GLU C C 1
ATOM 6143 C C B GLU C 1 80 ? 162.286 -3.818 39.445 0.50 7.74 77 GLU C C 1
ATOM 6144 O O A GLU C 1 80 ? 163.224 -4.288 40.131 0.50 8.23 77 GLU C O 1
ATOM 6145 O O B GLU C 1 80 ? 163.337 -4.035 40.030 0.50 7.95 77 GLU C O 1
ATOM 6156 N N . ALA C 1 81 ? 161.243 -3.205 40.002 1.00 7.94 78 ALA C N 1
ATOM 6157 C CA . ALA C 1 81 ? 161.169 -2.944 41.418 1.00 7.56 78 ALA C CA 1
ATOM 6158 C C . ALA C 1 81 ? 159.695 -2.887 41.792 1.00 7.53 78 ALA C C 1
ATOM 6159 O O . ALA C 1 81 ? 158.840 -2.482 40.993 1.00 7.95 78 ALA C O 1
ATOM 6161 N N . ALA C 1 82 ? 159.408 -3.304 43.023 1.00 8.68 79 ALA C N 1
ATOM 6162 C CA . ALA C 1 82 ? 158.052 -3.290 43.522 1.00 8.32 79 ALA C CA 1
ATOM 6163 C C . ALA C 1 82 ? 157.548 -1.864 43.806 1.00 8.46 79 ALA C C 1
ATOM 6164 O O . ALA C 1 82 ? 158.312 -0.981 44.240 1.00 10.38 79 ALA C O 1
ATOM 6166 N N . LEU C 1 83 ? 156.240 -1.668 43.581 1.00 8.63 80 LEU C N 1
ATOM 6167 C CA . LEU C 1 83 ? 155.545 -0.408 43.889 1.00 9.24 80 LEU C CA 1
ATOM 6168 C C . LEU C 1 83 ? 154.504 -0.634 44.977 1.00 9.17 80 LEU C C 1
ATOM 6169 O O . LEU C 1 83 ? 153.982 -1.739 45.127 1.00 11.22 80 LEU C O 1
ATOM 6174 N N . PRO C 1 84 ? 154.134 0.430 45.736 1.00 10.10 81 PRO C N 1
ATOM 6175 C CA . PRO C 1 84 ? 153.176 0.287 46.830 1.00 11.12 81 PRO C CA 1
ATOM 6176 C C . PRO C 1 84 ? 151.708 0.196 46.408 1.00 14.22 81 PRO C C 1
ATOM 6177 O O . PRO C 1 84 ? 150.846 -0.028 47.258 1.00 18.82 81 PRO C O 1
ATOM 6181 N N . GLY C 1 85 ? 151.450 0.357 45.108 1.00 11.36 82 GLY C N 1
ATOM 6182 C CA . GLY C 1 85 ? 150.090 0.289 44.598 1.00 11.88 82 GLY C CA 1
ATOM 6183 C C . GLY C 1 85 ? 150.097 0.163 43.087 1.00 10.05 82 GLY C C 1
ATOM 6184 O O . GLY C 1 85 ? 151.139 0.355 42.469 1.00 10.24 82 GLY C O 1
ATOM 6185 N N . SER C 1 86 ? 148.934 -0.147 42.521 1.00 10.05 83 SER C N 1
ATOM 6186 C CA . SER C 1 86 ? 148.823 -0.336 41.098 1.00 9.79 83 SER C CA 1
ATOM 6187 C C . SER C 1 86 ? 149.181 0.973 40.409 1.00 8.93 83 SER C C 1
ATOM 6188 O O . SER C 1 86 ? 148.600 2.013 40.725 1.00 9.08 83 SER C O 1
ATOM 6191 N N . PRO C 1 87 ? 150.160 0.991 39.478 1.00 8.39 84 PRO C N 1
ATOM 6192 C CA . PRO C 1 87 ? 150.596 2.256 38.887 1.00 8.32 84 PRO C CA 1
ATOM 6193 C C . PRO C 1 87 ? 149.642 2.800 37.815 1.00 8.47 84 PRO C C 1
ATOM 6194 O O . PRO C 1 87 ? 149.339 2.089 36.850 1.00 11.82 84 PRO C O 1
ATOM 6198 N N . THR C 1 88 ? 149.242 4.051 37.985 1.00 7.19 85 THR C N 1
ATOM 6199 C CA . THR C 1 88 ? 148.328 4.741 37.117 1.00 7.04 85 THR C CA 1
ATOM 6200 C C . THR C 1 88 ? 149.080 5.638 36.131 1.00 6.80 85 THR C C 1
ATOM 6201 O O . THR C 1 88 ? 148.669 5.826 34.984 1.00 6.73 85 THR C O 1
ATOM 6205 N N . HIS C 1 89 ? 150.180 6.215 36.611 1.00 6.28 86 HIS C N 1
ATOM 6206 C CA . HIS C 1 89 ? 150.984 7.131 35.836 1.00 7.01 86 HIS C CA 1
ATOM 6207 C C . HIS C 1 89 ? 152.432 6.994 36.294 1.00 7.32 86 HIS C C 1
ATOM 6208 O O . HIS C 1 89 ? 152.691 6.838 37.493 1.00 9.08 86 HIS C O 1
ATOM 6215 N N A ILE C 1 90 ? 153.348 7.090 35.332 0.50 6.82 87 ILE C N 1
ATOM 6216 N N B ILE C 1 90 ? 153.376 6.977 35.351 0.50 6.92 87 ILE C N 1
ATOM 6217 C CA A ILE C 1 90 ? 154.765 6.943 35.585 0.50 7.26 87 ILE C CA 1
ATOM 6218 C CA B ILE C 1 90 ? 154.789 6.996 35.754 0.50 7.41 87 ILE C CA 1
ATOM 6219 C C A ILE C 1 90 ? 155.486 8.096 34.878 0.50 6.90 87 ILE C C 1
ATOM 6220 C C B ILE C 1 90 ? 155.520 8.031 34.890 0.50 7.05 87 ILE C C 1
ATOM 6221 O O A ILE C 1 90 ? 155.002 8.602 33.867 0.50 6.35 87 ILE C O 1
ATOM 6222 O O B ILE C 1 90 ? 155.140 8.332 33.763 0.50 6.66 87 ILE C O 1
ATOM 6231 N N . SER C 1 91 ? 156.606 8.544 35.456 1.00 6.94 88 SER C N 1
ATOM 6232 C CA . SER C 1 91 ? 157.370 9.622 34.887 1.00 7.06 88 SER C CA 1
ATOM 6233 C C . SER C 1 91 ? 158.746 9.621 35.553 1.00 7.33 88 SER C C 1
ATOM 6234 O O . SER C 1 91 ? 158.982 8.817 36.465 1.00 7.26 88 SER C O 1
ATOM 6237 N N . THR C 1 92 ? 159.613 10.543 35.125 1.00 8.17 89 THR C N 1
ATOM 6238 C CA . THR C 1 92 ? 160.915 10.686 35.787 1.00 7.62 89 THR C CA 1
ATOM 6239 C C . THR C 1 92 ? 161.159 12.150 36.150 1.00 7.77 89 THR C C 1
ATOM 6240 O O . THR C 1 92 ? 160.399 13.034 35.766 1.00 7.65 89 THR C O 1
ATOM 6244 N N . ASP C 1 93 ? 162.186 12.384 36.969 1.00 7.80 90 ASP C N 1
ATOM 6245 C CA . ASP C 1 93 ? 162.636 13.751 37.181 1.00 9.01 90 ASP C CA 1
ATOM 6246 C C . ASP C 1 93 ? 163.391 14.194 35.915 1.00 9.57 90 ASP C C 1
ATOM 6247 O O . ASP C 1 93 ? 163.615 13.420 34.990 1.00 9.58 90 ASP C O 1
ATOM 6252 N N . ARG C 1 94 ? 163.795 15.459 35.885 1.00 9.39 91 ARG C N 1
ATOM 6253 C CA . ARG C 1 94 ? 164.416 16.002 34.693 1.00 9.83 91 ARG C CA 1
ATOM 6254 C C . ARG C 1 94 ? 165.767 15.328 34.392 1.00 10.18 91 ARG C C 1
ATOM 6255 O O . ARG C 1 94 ? 166.175 15.248 33.251 1.00 12.01 91 ARG C O 1
ATOM 6263 N N . HIS C 1 95 ? 166.450 14.836 35.427 1.00 10.35 92 HIS C N 1
ATOM 6264 C CA . HIS C 1 95 ? 167.802 14.262 35.265 1.00 11.81 92 HIS C CA 1
ATOM 6265 C C . HIS C 1 95 ? 167.808 12.726 35.167 1.00 10.78 92 HIS C C 1
ATOM 6266 O O . HIS C 1 95 ? 168.889 12.104 35.103 1.00 12.48 92 HIS C O 1
ATOM 6273 N N . GLY C 1 96 ? 166.630 12.098 35.190 1.00 9.69 93 GLY C N 1
ATOM 6274 C CA . GLY C 1 96 ? 166.587 10.661 35.052 1.00 9.48 93 GLY C CA 1
ATOM 6275 C C . GLY C 1 96 ? 167.220 9.917 36.213 1.00 10.30 93 GLY C C 1
ATOM 6276 O O . GLY C 1 96 ? 167.823 8.855 36.017 1.00 12.09 93 GLY C O 1
ATOM 6277 N N . ARG C 1 97 ? 167.035 10.440 37.429 1.00 9.82 94 ARG C N 1
ATOM 6278 C CA . ARG C 1 97 ? 167.557 9.788 38.628 1.00 9.73 94 ARG C CA 1
ATOM 6279 C C . ARG C 1 97 ? 166.462 9.032 39.387 1.00 8.49 94 ARG C C 1
ATOM 6280 O O . ARG C 1 97 ? 166.764 8.167 40.235 1.00 8.23 94 ARG C O 1
ATOM 6288 N N . PHE C 1 98 ? 165.203 9.400 39.129 1.00 8.78 95 PHE C N 1
ATOM 6289 C CA . PHE C 1 98 ? 164.102 8.847 39.869 1.00 8.44 95 PHE C CA 1
ATOM 6290 C C . PHE C 1 98 ? 162.916 8.606 38.945 1.00 8.50 95 PHE C C 1
ATOM 6291 O O . PHE C 1 98 ? 162.695 9.380 38.001 1.00 8.25 95 PHE C O 1
ATOM 6299 N N . VAL C 1 99 ? 162.165 7.557 39.269 1.00 7.24 96 VAL C N 1
ATOM 6300 C CA . VAL C 1 99 ? 160.876 7.278 38.643 1.00 7.97 96 VAL C CA 1
ATOM 6301 C C . VAL C 1 99 ? 159.788 7.574 39.668 1.00 6.84 96 VAL C C 1
ATOM 6302 O O . VAL C 1 99 ? 159.885 7.113 40.803 1.00 8.32 96 VAL C O 1
ATOM 6306 N N . PHE C 1 100 ? 158.782 8.352 39.259 1.00 6.61 97 PHE C N 1
ATOM 6307 C CA . PHE C 1 100 ? 157.646 8.643 40.088 1.00 6.37 97 PHE C CA 1
ATOM 6308 C C . PHE C 1 100 ? 156.475 7.791 39.621 1.00 6.73 97 PHE C C 1
ATOM 6309 O O . PHE C 1 100 ? 156.245 7.659 38.420 1.00 7.08 97 PHE C O 1
ATOM 6317 N N A SER C 1 101 ? 155.760 7.219 40.582 0.70 6.98 98 SER C N 1
ATOM 6318 N N B SER C 1 101 ? 155.734 7.236 40.582 0.30 6.98 98 SER C N 1
ATOM 6319 C CA A SER C 1 101 ? 154.566 6.473 40.266 0.70 7.02 98 SER C CA 1
ATOM 6320 C CA B SER C 1 101 ? 154.576 6.396 40.287 0.30 7.07 98 SER C CA 1
ATOM 6321 C C A SER C 1 101 ? 153.408 7.053 41.066 0.70 7.00 98 SER C C 1
ATOM 6322 C C B SER C 1 101 ? 153.360 6.890 41.071 0.30 7.10 98 SER C C 1
ATOM 6323 O O A SER C 1 101 ? 153.509 7.224 42.272 0.70 6.34 98 SER C O 1
ATOM 6324 O O B SER C 1 101 ? 153.357 6.803 42.310 0.30 6.72 98 SER C O 1
ATOM 6329 N N . ALA C 1 102 ? 152.331 7.365 40.352 1.00 6.97 99 ALA C N 1
ATOM 6330 C CA . ALA C 1 102 ? 151.083 7.763 40.976 1.00 6.97 99 ALA C CA 1
ATOM 6331 C C . ALA C 1 102 ? 150.140 6.559 40.898 1.00 7.30 99 ALA C C 1
ATOM 6332 O O . ALA C 1 102 ? 149.999 5.982 39.805 1.00 7.65 99 ALA C O 1
ATOM 6334 N N . SER C 1 103 ? 149.554 6.174 42.041 1.00 7.03 100 SER C N 1
ATOM 6335 C CA . SER C 1 103 ? 148.601 5.079 42.133 1.00 7.43 100 SER C CA 1
ATOM 6336 C C . SER C 1 103 ? 147.237 5.632 42.553 1.00 8.09 100 SER C C 1
ATOM 6337 O O . SER C 1 103 ? 147.087 6.091 43.687 1.00 7.80 100 SER C O 1
ATOM 6340 N N . TYR C 1 104 ? 146.263 5.505 41.658 1.00 8.09 101 TYR C N 1
ATOM 6341 C CA . TYR C 1 104 ? 144.925 5.950 41.907 1.00 8.81 101 TYR C CA 1
ATOM 6342 C C . TYR C 1 104 ? 144.292 5.109 43.024 1.00 9.91 101 TYR C C 1
ATOM 6343 O O . TYR C 1 104 ? 143.706 5.650 43.957 1.00 10.96 101 TYR C O 1
ATOM 6352 N N . ASN C 1 105 ? 144.449 3.783 42.929 1.00 9.84 102 ASN C N 1
ATOM 6353 C CA . ASN C 1 105 ? 143.771 2.868 43.876 1.00 11.97 102 ASN C CA 1
ATOM 6354 C C . ASN C 1 105 ? 144.327 2.998 45.303 1.00 12.60 102 ASN C C 1
ATOM 6355 O O . ASN C 1 105 ? 143.556 2.908 46.248 1.00 13.39 102 ASN C O 1
ATOM 6360 N N A GLN C 1 106 ? 145.641 3.228 45.436 0.50 11.58 103 GLN C N 1
ATOM 6361 N N B GLN C 1 106 ? 145.638 3.220 45.455 0.50 12.35 103 GLN C N 1
ATOM 6362 C CA A GLN C 1 106 ? 146.283 3.335 46.745 0.50 12.08 103 GLN C CA 1
ATOM 6363 C CA B GLN C 1 106 ? 146.199 3.346 46.799 0.50 13.44 103 GLN C CA 1
ATOM 6364 C C A GLN C 1 106 ? 146.342 4.804 47.202 0.50 11.11 103 GLN C C 1
ATOM 6365 C C B GLN C 1 106 ? 146.223 4.812 47.246 0.50 11.88 103 GLN C C 1
ATOM 6366 O O A GLN C 1 106 ? 146.766 5.074 48.323 0.50 12.07 103 GLN C O 1
ATOM 6367 O O B GLN C 1 106 ? 146.463 5.090 48.417 0.50 12.82 103 GLN C O 1
ATOM 6378 N N . GLY C 1 107 ? 145.928 5.735 46.332 1.00 10.43 104 GLY C N 1
ATOM 6379 C CA . GLY C 1 107 ? 145.923 7.155 46.659 1.00 9.69 104 GLY C CA 1
ATOM 6380 C C . GLY C 1 107 ? 147.301 7.640 47.083 1.00 9.67 104 GLY C C 1
ATOM 6381 O O . GLY C 1 107 ? 147.453 8.279 48.116 1.00 9.86 104 GLY C O 1
ATOM 6382 N N . CYS C 1 108 ? 148.323 7.308 46.288 1.00 8.62 105 CYS C N 1
ATOM 6383 C CA . CYS C 1 108 ? 149.657 7.656 46.717 1.00 8.38 105 CYS C CA 1
ATOM 6384 C C . CYS C 1 108 ? 150.583 7.961 45.543 1.00 8.60 105 CYS C C 1
ATOM 6385 O O . CYS C 1 108 ? 150.302 7.637 44.413 1.00 8.44 105 CYS C O 1
ATOM 6388 N N . VAL C 1 109 ? 151.660 8.673 45.858 1.00 8.23 106 VAL C N 1
ATOM 6389 C CA . VAL C 1 109 ? 152.743 8.892 44.912 1.00 8.31 106 VAL C CA 1
ATOM 6390 C C . VAL C 1 109 ? 154.007 8.337 45.565 1.00 8.61 106 VAL C C 1
ATOM 6391 O O . VAL C 1 109 ? 154.216 8.529 46.765 1.00 7.79 106 VAL C O 1
ATOM 6395 N N . SER C 1 110 ? 154.810 7.621 44.793 1.00 7.65 107 SER C N 1
ATOM 6396 C CA . SER C 1 110 ? 156.025 7.026 45.328 1.00 8.20 107 SER C CA 1
ATOM 6397 C C . SER C 1 110 ? 157.208 7.364 44.428 1.00 8.67 107 SER C C 1
ATOM 6398 O O . SER C 1 110 ? 157.030 7.745 43.263 1.00 7.50 107 SER C O 1
ATOM 6401 N N . VAL C 1 111 ? 158.412 7.234 45.016 1.00 7.72 108 VAL C N 1
ATOM 6402 C CA . VAL C 1 111 ? 159.675 7.518 44.335 1.00 8.25 108 VAL C CA 1
ATOM 6403 C C . VAL C 1 111 ? 160.546 6.255 44.314 1.00 7.98 108 VAL C C 1
ATOM 6404 O O . VAL C 1 111 ? 160.835 5.651 45.361 1.00 8.20 108 VAL C O 1
ATOM 6408 N N . THR C 1 112 ? 160.960 5.876 43.099 1.00 8.63 109 THR C N 1
ATOM 6409 C CA . THR C 1 112 ? 161.796 4.741 42.812 1.00 8.65 109 THR C CA 1
ATOM 6410 C C . THR C 1 112 ? 163.153 5.264 42.361 1.00 8.78 109 THR C C 1
ATOM 6411 O O . THR C 1 112 ? 163.236 5.982 41.371 1.00 9.08 109 THR C O 1
ATOM 6415 N N . PRO C 1 113 ? 164.253 4.925 43.057 1.00 8.48 110 PRO C N 1
ATOM 6416 C CA . PRO C 1 113 ? 165.574 5.354 42.611 1.00 8.93 110 PRO C CA 1
ATOM 6417 C C . PRO C 1 113 ? 166.047 4.516 41.421 1.00 9.53 110 PRO C C 1
ATOM 6418 O O . PRO C 1 113 ? 165.692 3.335 41.303 1.00 10.83 110 PRO C O 1
ATOM 6422 N N . LEU C 1 114 ? 166.844 5.141 40.556 1.00 9.08 111 LEU C N 1
ATOM 6423 C CA . LEU C 1 114 ? 167.461 4.449 39.446 1.00 10.73 111 LEU C CA 1
ATOM 6424 C C . LEU C 1 114 ? 168.967 4.360 39.700 1.00 12.22 111 LEU C C 1
ATOM 6425 O O . LEU C 1 114 ? 169.593 5.364 40.027 1.00 13.93 111 LEU C O 1
ATOM 6430 N N . HIS C 1 115 ? 169.517 3.153 39.570 1.00 11.88 112 HIS C N 1
ATOM 6431 C CA . HIS C 1 115 ? 170.969 2.903 39.695 1.00 15.05 112 HIS C CA 1
ATOM 6432 C C . HIS C 1 115 ? 171.427 2.264 38.384 1.00 14.00 112 HIS C C 1
ATOM 6433 O O . HIS C 1 115 ? 170.993 1.172 38.062 1.00 12.56 112 HIS C O 1
ATOM 6440 N N . ASP C 1 116 ? 172.274 2.982 37.633 1.00 15.10 113 ASP C N 1
ATOM 6441 C CA . ASP C 1 116 ? 172.716 2.533 36.318 1.00 17.61 113 ASP C CA 1
ATOM 6442 C C . ASP C 1 116 ? 171.462 2.265 35.465 1.00 13.50 113 ASP C C 1
ATOM 6443 O O . ASP C 1 116 ? 171.425 1.337 34.673 1.00 15.19 113 ASP C O 1
ATOM 6448 N N . GLY C 1 117 ? 170.424 3.071 35.712 1.00 13.64 114 GLY C N 1
ATOM 6449 C CA . GLY C 1 117 ? 169.161 3.019 34.953 1.00 11.72 114 GLY C CA 1
ATOM 6450 C C . GLY C 1 117 ? 168.177 1.961 35.425 1.00 12.90 114 GLY C C 1
ATOM 6451 O O . GLY C 1 117 ? 167.061 1.911 34.908 1.00 12.47 114 GLY C O 1
ATOM 6452 N N . LEU C 1 118 ? 168.554 1.138 36.411 1.00 10.32 115 LEU C N 1
ATOM 6453 C CA . LEU C 1 118 ? 167.692 0.061 36.878 1.00 10.95 115 LEU C CA 1
ATOM 6454 C C . LEU C 1 118 ? 166.974 0.481 38.153 1.00 9.68 115 LEU C C 1
ATOM 6455 O O . LEU C 1 118 ? 167.557 1.112 39.021 1.00 10.21 115 LEU C O 1
ATOM 6460 N N . PRO C 1 119 ? 165.667 0.179 38.277 1.00 9.35 116 PRO C N 1
ATOM 6461 C CA . PRO C 1 119 ? 164.889 0.613 39.436 1.00 9.49 116 PRO C CA 1
ATOM 6462 C C . PRO C 1 119 ? 165.209 -0.183 40.701 1.00 9.98 116 PRO C C 1
ATOM 6463 O O . PRO C 1 119 ? 165.329 -1.402 40.665 1.00 10.26 116 PRO C O 1
ATOM 6467 N N . GLY C 1 120 ? 165.272 0.549 41.814 1.00 10.14 117 GLY C N 1
ATOM 6468 C CA . GLY C 1 120 ? 165.502 -0.050 43.118 1.00 10.58 117 GLY C CA 1
ATOM 6469 C C . GLY C 1 120 ? 164.303 0.099 44.036 1.00 10.59 117 GLY C C 1
ATOM 6470 O O . GLY C 1 120 ? 163.227 0.599 43.647 1.00 9.11 117 GLY C O 1
ATOM 6471 N N A GLU C 1 121 ? 164.546 -0.251 45.302 0.50 12.62 118 GLU C N 1
ATOM 6472 N N B GLU C 1 121 ? 164.474 -0.379 45.274 0.50 11.75 118 GLU C N 1
ATOM 6473 C CA A GLU C 1 121 ? 163.583 -0.224 46.398 0.50 13.82 118 GLU C CA 1
ATOM 6474 C CA B GLU C 1 121 ? 163.399 -0.337 46.256 0.50 12.25 118 GLU C CA 1
ATOM 6475 C C A GLU C 1 121 ? 162.992 1.182 46.560 0.50 11.66 118 GLU C C 1
ATOM 6476 C C B GLU C 1 121 ? 162.967 1.114 46.488 0.50 11.01 118 GLU C C 1
ATOM 6477 O O A GLU C 1 121 ? 163.728 2.180 46.589 0.50 11.08 118 GLU C O 1
ATOM 6478 O O B GLU C 1 121 ? 163.774 2.051 46.538 0.50 10.67 118 GLU C O 1
ATOM 6489 N N . THR C 1 122 ? 161.656 1.248 46.652 1.00 11.41 119 THR C N 1
ATOM 6490 C CA . THR C 1 122 ? 160.987 2.496 46.865 1.00 10.86 119 THR C CA 1
ATOM 6491 C C . THR C 1 122 ? 161.624 3.259 48.031 1.00 11.83 119 THR C C 1
ATOM 6492 O O . THR C 1 122 ? 161.837 2.665 49.095 1.00 12.88 119 THR C O 1
ATOM 6496 N N . ILE C 1 123 ? 161.872 4.557 47.854 1.00 10.84 120 ILE C N 1
ATOM 6497 C CA . ILE C 1 123 ? 162.494 5.288 48.967 1.00 12.88 120 ILE C CA 1
ATOM 6498 C C . ILE C 1 123 ? 161.483 6.128 49.740 1.00 11.70 120 ILE C C 1
ATOM 6499 O O . ILE C 1 123 ? 161.779 6.465 50.887 1.00 11.51 120 ILE C O 1
ATOM 6504 N N . THR C 1 124 ? 160.314 6.433 49.160 1.00 9.80 121 THR C N 1
ATOM 6505 C CA . THR C 1 124 ? 159.312 7.158 49.899 1.00 9.38 121 THR C CA 1
ATOM 6506 C C . THR C 1 124 ? 157.963 6.940 49.236 1.00 9.14 121 THR C C 1
ATOM 6507 O O . THR C 1 124 ? 157.907 6.672 48.045 1.00 8.64 121 THR C O 1
ATOM 6511 N N A VAL C 1 125 ? 156.919 6.959 50.062 0.50 8.74 122 VAL C N 1
ATOM 6512 N N B VAL C 1 125 ? 156.904 6.971 50.049 0.50 8.57 122 VAL C N 1
ATOM 6513 C CA A VAL C 1 125 ? 155.564 6.886 49.610 0.50 8.80 122 VAL C CA 1
ATOM 6514 C CA B VAL C 1 125 ? 155.535 6.855 49.575 0.50 8.49 122 VAL C CA 1
ATOM 6515 C C A VAL C 1 125 ? 154.799 7.972 50.361 0.50 8.97 122 VAL C C 1
ATOM 6516 C C B VAL C 1 125 ? 154.689 7.859 50.350 0.50 8.80 122 VAL C C 1
ATOM 6517 O O A VAL C 1 125 ? 154.947 8.105 51.567 0.50 8.96 122 VAL C O 1
ATOM 6518 O O B VAL C 1 125 ? 154.597 7.754 51.576 0.50 8.20 122 VAL C O 1
ATOM 6525 N N . VAL C 1 126 ? 154.030 8.764 49.614 1.00 8.66 123 VAL C N 1
ATOM 6526 C CA . VAL C 1 126 ? 153.193 9.799 50.187 1.00 8.61 123 VAL C CA 1
ATOM 6527 C C . VAL C 1 126 ? 151.747 9.373 49.947 1.00 7.92 123 VAL C C 1
ATOM 6528 O O . VAL C 1 126 ? 151.288 9.371 48.810 1.00 8.54 123 VAL C O 1
ATOM 6532 N N . GLU C 1 127 ? 151.056 8.972 51.021 1.00 8.31 124 GLU C N 1
ATOM 6533 C CA . GLU C 1 127 ? 149.661 8.525 50.972 1.00 9.42 124 GLU C CA 1
ATOM 6534 C C . GLU C 1 127 ? 148.709 9.681 51.321 1.00 8.95 124 GLU C C 1
ATOM 6535 O O . GLU C 1 127 ? 149.135 10.823 51.549 1.00 10.43 124 GLU C O 1
ATOM 6541 N N . GLY C 1 128 ? 147.403 9.390 51.238 1.00 9.45 125 GLY C N 1
ATOM 6542 C CA . GLY C 1 128 ? 146.337 10.342 51.523 1.00 10.14 125 GLY C CA 1
ATOM 6543 C C . GLY C 1 128 ? 145.969 11.232 50.340 1.00 10.08 125 GLY C C 1
ATOM 6544 O O . GLY C 1 128 ? 145.358 12.287 50.526 1.00 11.68 125 GLY C O 1
ATOM 6545 N N . LEU C 1 129 ? 146.397 10.847 49.137 1.00 9.43 126 LEU C N 1
ATOM 6546 C CA . LEU C 1 129 ? 146.119 11.611 47.930 1.00 9.81 126 LEU C CA 1
ATOM 6547 C C . LEU C 1 129 ? 145.037 10.868 47.141 1.00 9.09 126 LEU C C 1
ATOM 6548 O O . LEU C 1 129 ? 145.323 10.151 46.163 1.00 9.81 126 LEU C O 1
ATOM 6553 N N . GLU C 1 130 ? 143.782 11.029 47.579 1.00 10.21 127 GLU C N 1
ATOM 6554 C CA . GLU C 1 130 ? 142.682 10.267 46.995 1.00 10.85 127 GLU C CA 1
ATOM 6555 C C . GLU C 1 130 ? 142.561 10.547 45.491 1.00 9.27 127 GLU C C 1
ATOM 6556 O O . GLU C 1 130 ? 142.428 11.696 45.065 1.00 9.44 127 GLU C O 1
ATOM 6562 N N . GLY C 1 131 ? 142.559 9.459 44.719 1.00 9.26 128 GLY C N 1
ATOM 6563 C CA . GLY C 1 131 ? 142.469 9.538 43.254 1.00 9.69 128 GLY C CA 1
ATOM 6564 C C . GLY C 1 131 ? 143.723 10.119 42.612 1.00 8.97 128 GLY C C 1
ATOM 6565 O O . GLY C 1 131 ? 143.661 10.693 41.538 1.00 8.75 128 GLY C O 1
ATOM 6566 N N . CYS C 1 132 ? 144.863 9.928 43.264 1.00 8.57 129 CYS C N 1
ATOM 6567 C CA . CYS C 1 132 ? 146.179 10.345 42.744 1.00 7.82 129 CYS C CA 1
ATOM 6568 C C . CYS C 1 132 ? 146.316 9.845 41.300 1.00 7.87 129 CYS C C 1
ATOM 6569 O O . CYS C 1 132 ? 146.291 8.628 41.078 1.00 7.40 129 CYS C O 1
ATOM 6572 N N . HIS C 1 133 ? 146.521 10.765 40.337 1.00 7.44 130 HIS C N 1
ATOM 6573 C CA . HIS C 1 133 ? 146.389 10.327 38.933 1.00 7.39 130 HIS C CA 1
ATOM 6574 C C . HIS C 1 133 ? 147.610 10.647 38.064 1.00 7.08 130 HIS C C 1
ATOM 6575 O O . HIS C 1 133 ? 147.702 10.108 36.956 1.00 7.97 130 HIS C O 1
ATOM 6582 N N . SER C 1 134 ? 148.537 11.459 38.555 1.00 6.63 131 SER C N 1
ATOM 6583 C CA . SER C 1 134 ? 149.776 11.724 37.824 1.00 6.14 131 SER C CA 1
ATOM 6584 C C . SER C 1 134 ? 150.754 12.430 38.753 1.00 6.95 131 SER C C 1
ATOM 6585 O O . SER C 1 134 ? 150.372 12.932 39.799 1.00 6.88 131 SER C O 1
ATOM 6588 N N . ALA C 1 135 ? 152.018 12.385 38.365 1.00 6.62 132 ALA C N 1
ATOM 6589 C CA . ALA C 1 135 ? 153.069 13.095 39.042 1.00 6.92 132 ALA C CA 1
ATOM 6590 C C . ALA C 1 135 ? 153.925 13.719 37.945 1.00 7.07 132 ALA C C 1
ATOM 6591 O O . ALA C 1 135 ? 154.422 13.003 37.048 1.00 7.61 132 ALA C O 1
ATOM 6593 N N . ASN C 1 136 ? 154.058 15.049 37.996 1.00 5.98 133 ASN C N 1
ATOM 6594 C CA . ASN C 1 136 ? 154.596 15.824 36.899 1.00 6.66 133 ASN C CA 1
ATOM 6595 C C . ASN C 1 136 ? 155.653 16.786 37.427 1.00 7.03 133 ASN C C 1
ATOM 6596 O O . ASN C 1 136 ? 155.303 17.780 38.088 1.00 7.03 133 ASN C O 1
ATOM 6601 N N . ILE C 1 137 ? 156.932 16.492 37.127 1.00 7.62 134 ILE C N 1
ATOM 6602 C CA . ILE C 1 137 ? 158.011 17.325 37.655 1.00 7.84 134 ILE C CA 1
ATOM 6603 C C . ILE C 1 137 ? 157.990 18.690 36.958 1.00 6.92 134 ILE C C 1
ATOM 6604 O O . ILE C 1 137 ? 157.789 18.792 35.754 1.00 6.65 134 ILE C O 1
ATOM 6609 N N . SER C 1 138 ? 158.191 19.735 37.750 1.00 6.95 135 SER C N 1
ATOM 6610 C CA . SER C 1 138 ? 158.208 21.104 37.239 1.00 7.51 135 SER C CA 1
ATOM 6611 C C . SER C 1 138 ? 159.399 21.314 36.305 1.00 7.39 135 SER C C 1
ATOM 6612 O O . SER C 1 138 ? 160.375 20.565 36.349 1.00 7.56 135 SER C O 1
ATOM 6615 N N . PRO C 1 139 ? 159.324 22.321 35.411 1.00 7.82 136 PRO C N 1
ATOM 6616 C CA . PRO C 1 139 ? 160.427 22.623 34.501 1.00 8.19 136 PRO C CA 1
ATOM 6617 C C . PRO C 1 139 ? 161.782 22.795 35.200 1.00 7.75 136 PRO C C 1
ATOM 6618 O O . PRO C 1 139 ? 162.778 22.314 34.666 1.00 9.47 136 PRO C O 1
ATOM 6622 N N . ASP C 1 140 ? 161.781 23.346 36.426 1.00 9.00 137 ASP C N 1
ATOM 6623 C CA . ASP C 1 140 ? 163.031 23.619 37.137 1.00 9.53 137 ASP C CA 1
ATOM 6624 C C . ASP C 1 140 ? 163.469 22.452 38.035 1.00 9.06 137 ASP C C 1
ATOM 6625 O O . ASP C 1 140 ? 164.479 22.561 38.751 1.00 9.61 137 ASP C O 1
ATOM 6630 N N . ASN C 1 141 ? 162.728 21.347 38.002 1.00 8.33 138 ASN C N 1
ATOM 6631 C CA . ASN C 1 141 ? 163.055 20.108 38.710 1.00 8.65 138 ASN C CA 1
ATOM 6632 C C . ASN C 1 141 ? 162.874 20.217 40.226 1.00 8.30 138 ASN C C 1
ATOM 6633 O O . ASN C 1 141 ? 163.183 19.249 40.928 1.00 8.62 138 ASN C O 1
ATOM 6638 N N . ARG C 1 142 ? 162.360 21.337 40.736 1.00 7.97 139 ARG C N 1
ATOM 6639 C CA . ARG C 1 142 ? 162.203 21.456 42.195 1.00 7.85 139 ARG C CA 1
ATOM 6640 C C . ARG C 1 142 ? 160.894 20.876 42.743 1.00 7.89 139 ARG C C 1
ATOM 6641 O O . ARG C 1 142 ? 160.840 20.497 43.931 1.00 7.89 139 ARG C O 1
ATOM 6649 N N . THR C 1 143 ? 159.836 20.892 41.936 1.00 7.05 140 THR C N 1
ATOM 6650 C CA . THR C 1 143 ? 158.495 20.658 42.468 1.00 7.56 140 THR C CA 1
ATOM 6651 C C . THR C 1 143 ? 157.740 19.597 41.666 1.00 7.96 140 THR C C 1
ATOM 6652 O O . THR C 1 143 ? 157.660 19.697 40.431 1.00 8.49 140 THR C O 1
ATOM 6656 N N . LEU C 1 144 ? 157.207 18.599 42.377 1.00 7.21 141 LEU C N 1
ATOM 6657 C CA . LEU C 1 144 ? 156.400 17.583 41.783 1.00 7.25 141 LEU C CA 1
ATOM 6658 C C . LEU C 1 144 ? 154.930 17.999 41.927 1.00 6.94 141 LEU C C 1
ATOM 6659 O O . LEU C 1 144 ? 154.431 18.183 43.052 1.00 7.42 141 LEU C O 1
ATOM 6664 N N . TRP C 1 145 ? 154.253 18.174 40.781 1.00 6.58 142 TRP C N 1
ATOM 6665 C CA . TRP C 1 145 ? 152.846 18.520 40.711 1.00 6.49 142 TRP C CA 1
ATOM 6666 C C . TRP C 1 145 ? 152.058 17.210 40.621 1.00 6.47 142 TRP C C 1
ATOM 6667 O O . TRP C 1 145 ? 152.203 16.505 39.644 1.00 6.78 142 TRP C O 1
ATOM 6678 N N . VAL C 1 146 ? 151.164 16.978 41.588 1.00 6.25 143 VAL C N 1
ATOM 6679 C CA . VAL C 1 146 ? 150.496 15.717 41.722 1.00 7.02 143 VAL C CA 1
ATOM 6680 C C . VAL C 1 146 ? 148.993 15.914 41.834 1.00 7.36 143 VAL C C 1
ATOM 6681 O O . VAL C 1 146 ? 148.441 16.120 42.928 1.00 7.74 143 VAL C O 1
ATOM 6685 N N . PRO C 1 147 ? 148.267 15.808 40.705 1.00 6.74 144 PRO C N 1
ATOM 6686 C CA . PRO C 1 147 ? 146.809 15.831 40.740 1.00 7.56 144 PRO C CA 1
ATOM 6687 C C . PRO C 1 147 ? 146.212 14.692 41.576 1.00 8.10 144 PRO C C 1
ATOM 6688 O O . PRO C 1 147 ? 146.556 13.524 41.390 1.00 8.47 144 PRO C O 1
ATOM 6692 N N . ALA C 1 148 ? 145.317 15.075 42.494 1.00 8.80 145 ALA C N 1
ATOM 6693 C CA . ALA C 1 148 ? 144.544 14.172 43.329 1.00 9.54 145 ALA C CA 1
ATOM 6694 C C . ALA C 1 148 ? 143.096 14.345 42.884 1.00 9.61 145 ALA C C 1
ATOM 6695 O O . ALA C 1 148 ? 142.390 15.272 43.305 1.00 10.23 145 ALA C O 1
ATOM 6697 N N . LEU C 1 149 ? 142.696 13.495 41.932 1.00 9.73 146 LEU C N 1
ATOM 6698 C CA . LEU C 1 149 ? 141.442 13.659 41.201 1.00 9.95 146 LEU C CA 1
ATOM 6699 C C . LEU C 1 149 ? 140.245 13.789 42.151 1.00 10.25 146 LEU C C 1
ATOM 6700 O O . LEU C 1 149 ? 139.375 14.654 41.943 1.00 11.24 146 LEU C O 1
ATOM 6705 N N . LYS C 1 150 ? 140.209 12.965 43.197 1.00 10.59 147 LYS C N 1
ATOM 6706 C CA . LYS C 1 150 ? 139.033 12.975 44.079 1.00 11.73 147 LYS C CA 1
ATOM 6707 C C . LYS C 1 150 ? 139.097 14.112 45.102 1.00 12.00 147 LYS C C 1
ATOM 6708 O O . LYS C 1 150 ? 138.146 14.285 45.863 1.00 12.92 147 LYS C O 1
ATOM 6714 N N . GLN C 1 151 ? 140.179 14.895 45.106 1.00 10.34 148 GLN C N 1
ATOM 6715 C CA . GLN C 1 151 ? 140.325 15.973 46.094 1.00 10.39 148 GLN C CA 1
ATOM 6716 C C . GLN C 1 151 ? 140.263 17.364 45.440 1.00 10.83 148 GLN C C 1
ATOM 6717 O O . GLN C 1 151 ? 140.470 18.382 46.114 1.00 11.36 148 GLN C O 1
ATOM 6723 N N . ASP C 1 152 ? 140.043 17.421 44.112 1.00 9.91 149 ASP C N 1
ATOM 6724 C CA . ASP C 1 152 ? 139.951 18.700 43.431 1.00 10.51 149 ASP C CA 1
ATOM 6725 C C . ASP C 1 152 ? 141.164 19.595 43.748 1.00 9.95 149 ASP C C 1
ATOM 6726 O O . ASP C 1 152 ? 141.047 20.822 43.965 1.00 9.28 149 ASP C O 1
ATOM 6731 N N . ARG C 1 153 ? 142.354 18.987 43.755 1.00 9.20 150 ARG C N 1
ATOM 6732 C CA . ARG C 1 153 ? 143.556 19.751 44.010 1.00 9.81 150 ARG C CA 1
ATOM 6733 C C . ARG C 1 153 ? 144.735 19.120 43.273 1.00 9.40 150 ARG C C 1
ATOM 6734 O O . ARG C 1 153 ? 144.706 17.940 42.933 1.00 8.85 150 ARG C O 1
ATOM 6742 N N . ILE C 1 154 ? 145.743 19.956 43.025 1.00 8.02 151 ILE C N 1
ATOM 6743 C CA . ILE C 1 154 ? 147.026 19.502 42.508 1.00 8.07 151 ILE C CA 1
ATOM 6744 C C . ILE C 1 154 ? 147.991 19.761 43.661 1.00 8.78 151 ILE C C 1
ATOM 6745 O O . ILE C 1 154 ? 148.247 20.934 44.022 1.00 9.37 151 ILE C O 1
ATOM 6750 N N . CYS C 1 155 ? 148.508 18.679 44.231 1.00 8.19 152 CYS C N 1
ATOM 6751 C CA . CYS C 1 155 ? 149.437 18.776 45.346 1.00 9.65 152 CYS C CA 1
ATOM 6752 C C . CYS C 1 155 ? 150.809 19.192 44.837 1.00 9.43 152 CYS C C 1
ATOM 6753 O O . CYS C 1 155 ? 151.202 18.808 43.742 1.00 8.98 152 CYS C O 1
ATOM 6756 N N . LEU C 1 156 ? 151.498 20.010 45.643 1.00 8.33 153 LEU C N 1
ATOM 6757 C CA . LEU C 1 156 ? 152.829 20.508 45.310 1.00 7.84 153 LEU C CA 1
ATOM 6758 C C . LEU C 1 156 ? 153.838 20.002 46.332 1.00 7.96 153 LEU C C 1
ATOM 6759 O O . LEU C 1 156 ? 153.700 20.283 47.532 1.00 8.42 153 LEU C O 1
ATOM 6764 N N . PHE C 1 157 ? 154.840 19.267 45.846 1.00 7.57 154 PHE C N 1
ATOM 6765 C CA . PHE C 1 157 ? 155.862 18.695 46.717 1.00 7.25 154 PHE C CA 1
ATOM 6766 C C . PHE C 1 157 ? 157.259 19.108 46.267 1.00 7.68 154 PHE C C 1
ATOM 6767 O O . PHE C 1 157 ? 157.566 19.064 45.090 1.00 7.54 154 PHE C O 1
ATOM 6775 N N . THR C 1 158 ? 158.068 19.552 47.224 1.00 7.66 155 THR C N 1
ATOM 6776 C CA . THR C 1 158 ? 159.472 19.766 46.927 1.00 7.93 155 THR C CA 1
ATOM 6777 C C . THR C 1 158 ? 160.163 18.402 46.811 1.00 7.44 155 THR C C 1
ATOM 6778 O O . THR C 1 158 ? 159.940 17.516 47.639 1.00 7.70 155 THR C O 1
ATOM 6782 N N . LEU C 1 159 ? 160.935 18.238 45.727 1.00 6.41 156 LEU C N 1
ATOM 6783 C CA . LEU C 1 159 ? 161.736 17.068 45.464 1.00 6.33 156 LEU C CA 1
ATOM 6784 C C . LEU C 1 159 ? 163.160 17.348 45.943 1.00 6.59 156 LEU C C 1
ATOM 6785 O O . LEU C 1 159 ? 163.813 18.220 45.428 1.00 7.36 156 LEU C O 1
ATOM 6790 N N . SER C 1 160 ? 163.656 16.554 46.881 1.00 7.18 157 SER C N 1
ATOM 6791 C CA . SER C 1 160 ? 165.035 16.740 47.325 1.00 7.37 157 SER C CA 1
ATOM 6792 C C . SER C 1 160 ? 165.997 16.037 46.353 1.00 7.96 157 SER C C 1
ATOM 6793 O O . SER C 1 160 ? 165.615 15.186 45.546 1.00 7.57 157 SER C O 1
ATOM 6796 N N . ASP C 1 161 ? 167.286 16.335 46.487 1.00 7.77 158 ASP C N 1
ATOM 6797 C CA . ASP C 1 161 ? 168.337 15.709 45.692 1.00 8.46 158 ASP C CA 1
ATOM 6798 C C . ASP C 1 161 ? 168.359 14.185 45.908 1.00 9.61 158 ASP C C 1
ATOM 6799 O O . ASP C 1 161 ? 168.777 13.450 45.008 1.00 9.81 158 ASP C O 1
ATOM 6804 N N . ASP C 1 162 ? 167.941 13.729 47.095 1.00 8.33 159 ASP C N 1
ATOM 6805 C CA . ASP C 1 162 ? 167.972 12.295 47.429 1.00 10.25 159 ASP C CA 1
ATOM 6806 C C . ASP C 1 162 ? 166.634 11.635 47.073 1.00 9.18 159 ASP C C 1
ATOM 6807 O O . ASP C 1 162 ? 166.434 10.472 47.359 1.00 9.67 159 ASP C O 1
ATOM 6812 N N . GLY C 1 163 ? 165.720 12.392 46.453 1.00 8.74 160 GLY C N 1
ATOM 6813 C CA . GLY C 1 163 ? 164.452 11.783 45.956 1.00 9.61 160 GLY C CA 1
ATOM 6814 C C . GLY C 1 163 ? 163.297 11.816 46.933 1.00 10.57 160 GLY C C 1
ATOM 6815 O O . GLY C 1 163 ? 162.290 11.159 46.690 1.00 10.61 160 GLY C O 1
ATOM 6816 N N . PHE C 1 164 ? 163.395 12.602 48.012 1.00 8.61 161 PHE C N 1
ATOM 6817 C CA . PHE C 1 164 ? 162.263 12.700 48.955 1.00 8.36 161 PHE C CA 1
ATOM 6818 C C . PHE C 1 164 ? 161.297 13.821 48.531 1.00 8.76 161 PHE C C 1
ATOM 6819 O O . PHE C 1 164 ? 161.654 14.737 47.797 1.00 8.64 161 PHE C O 1
ATOM 6827 N N . LEU C 1 165 ? 160.045 13.674 48.977 1.00 7.53 162 LEU C N 1
ATOM 6828 C CA . LEU C 1 165 ? 158.944 14.578 48.663 1.00 7.85 162 LEU C CA 1
ATOM 6829 C C . LEU C 1 165 ? 158.311 15.085 49.947 1.00 8.11 162 LEU C C 1
ATOM 6830 O O . LEU C 1 165 ? 157.907 14.280 50.794 1.00 10.03 162 LEU C O 1
ATOM 6835 N N . SER C 1 166 ? 158.158 16.404 50.055 1.00 7.67 163 SER C N 1
ATOM 6836 C CA . SER C 1 166 ? 157.464 16.969 51.183 1.00 7.99 163 SER C CA 1
ATOM 6837 C C . SER C 1 166 ? 156.693 18.207 50.712 1.00 7.78 163 SER C C 1
ATOM 6838 O O . SER C 1 166 ? 157.108 18.920 49.802 1.00 7.23 163 SER C O 1
ATOM 6841 N N . ALA C 1 167 ? 155.534 18.421 51.335 1.00 8.19 164 ALA C N 1
ATOM 6842 C CA . ALA C 1 167 ? 154.619 19.479 50.940 1.00 8.39 164 ALA C CA 1
ATOM 6843 C C . ALA C 1 167 ? 155.269 20.859 50.997 1.00 9.82 164 ALA C C 1
ATOM 6844 O O . ALA C 1 167 ? 155.977 21.204 51.972 1.00 9.86 164 ALA C O 1
ATOM 6846 N N . GLN C 1 168 ? 154.959 21.667 49.983 1.00 9.63 165 GLN C N 1
ATOM 6847 C CA . GLN C 1 168 ? 155.377 23.064 49.951 1.00 10.52 165 GLN C CA 1
ATOM 6848 C C . GLN C 1 168 ? 154.299 23.906 50.646 1.00 10.35 165 GLN C C 1
ATOM 6849 O O . GLN C 1 168 ? 153.294 23.391 51.135 1.00 9.88 165 GLN C O 1
ATOM 6855 N N . GLU C 1 169 ? 154.525 25.222 50.664 1.00 11.51 166 GLU C N 1
ATOM 6856 C CA . GLU C 1 169 ? 153.544 26.196 51.135 1.00 15.09 166 GLU C CA 1
ATOM 6857 C C . GLU C 1 169 ? 153.346 27.208 50.015 1.00 14.55 166 GLU C C 1
ATOM 6858 O O . GLU C 1 169 ? 154.296 27.907 49.643 1.00 14.70 166 GLU C O 1
ATOM 6864 N N . PRO C 1 170 ? 152.171 27.260 49.346 1.00 13.72 167 PRO C N 1
ATOM 6865 C CA . PRO C 1 170 ? 151.026 26.397 49.645 1.00 12.57 167 PRO C CA 1
ATOM 6866 C C . PRO C 1 170 ? 151.213 24.932 49.225 1.00 11.43 167 PRO C C 1
ATOM 6867 O O . PRO C 1 170 ? 152.031 24.631 48.343 1.00 10.68 167 PRO C O 1
ATOM 6871 N N . ALA C 1 171 ? 150.480 24.043 49.898 1.00 11.07 168 ALA C N 1
ATOM 6872 C CA . ALA C 1 171 ? 150.611 22.607 49.707 1.00 10.41 168 ALA C CA 1
ATOM 6873 C C . ALA C 1 171 ? 149.919 22.133 48.420 1.00 10.23 168 ALA C C 1
ATOM 6874 O O . ALA C 1 171 ? 150.110 20.986 48.008 1.00 10.17 168 ALA C O 1
ATOM 6876 N N . GLU C 1 172 ? 149.063 22.978 47.851 1.00 10.03 169 GLU C N 1
ATOM 6877 C CA . GLU C 1 172 ? 148.320 22.600 46.658 1.00 10.68 169 GLU C CA 1
ATOM 6878 C C . GLU C 1 172 ? 147.745 23.843 45.991 1.00 11.24 169 GLU C C 1
ATOM 6879 O O . GLU C 1 172 ? 147.746 24.925 46.574 1.00 11.12 169 GLU C O 1
ATOM 6885 N N . VAL C 1 173 ? 147.300 23.655 44.748 1.00 10.93 170 VAL C N 1
ATOM 6886 C CA . VAL C 1 173 ? 146.382 24.582 44.087 1.00 10.45 170 VAL C CA 1
ATOM 6887 C C . VAL C 1 173 ? 145.087 23.797 43.874 1.00 10.44 170 VAL C C 1
ATOM 6888 O O . VAL C 1 173 ? 145.103 22.560 43.829 1.00 10.98 170 VAL C O 1
ATOM 6892 N N . THR C 1 174 ? 143.964 24.511 43.785 1.00 12.70 171 THR C N 1
ATOM 6893 C CA . THR C 1 174 ? 142.691 23.848 43.783 1.00 12.34 171 THR C CA 1
ATOM 6894 C C . THR C 1 174 ? 141.927 24.148 42.492 1.00 11.46 171 THR C C 1
ATOM 6895 O O . THR C 1 174 ? 142.138 25.163 41.847 1.00 12.18 171 THR C O 1
ATOM 6899 N N . THR C 1 175 ? 141.037 23.218 42.161 1.00 9.90 172 THR C N 1
ATOM 6900 C CA . THR C 1 175 ? 140.163 23.341 40.996 1.00 10.46 172 THR C CA 1
ATOM 6901 C C . THR C 1 175 ? 138.755 23.740 41.449 1.00 11.21 172 THR C C 1
ATOM 6902 O O . THR C 1 175 ? 138.464 23.779 42.654 1.00 12.60 172 THR C O 1
ATOM 6906 N N . VAL C 1 176 ? 137.868 23.982 40.477 1.00 12.03 173 VAL C N 1
ATOM 6907 C CA . VAL C 1 176 ? 136.464 24.115 40.839 1.00 12.15 173 VAL C CA 1
ATOM 6908 C C . VAL C 1 176 ? 135.999 22.745 41.368 1.00 12.35 173 VAL C C 1
ATOM 6909 O O . VAL C 1 176 ? 136.590 21.664 41.125 1.00 10.69 173 VAL C O 1
ATOM 6913 N N . GLU C 1 177 ? 134.957 22.780 42.189 1.00 11.77 174 GLU C N 1
ATOM 6914 C CA . GLU C 1 177 ? 134.428 21.576 42.779 1.00 13.18 174 GLU C CA 1
ATOM 6915 C C . GLU C 1 177 ? 133.971 20.572 41.710 1.00 11.99 174 GLU C C 1
ATOM 6916 O O . GLU C 1 177 ? 133.281 20.926 40.743 1.00 13.00 174 GLU C O 1
ATOM 6922 N N . GLY C 1 178 ? 134.409 19.313 41.880 1.00 10.85 175 GLY C N 1
ATOM 6923 C CA . GLY C 1 178 ? 134.049 18.209 40.998 1.00 12.10 175 GLY C CA 1
ATOM 6924 C C . GLY C 1 178 ? 134.792 18.210 39.664 1.00 11.91 175 GLY C C 1
ATOM 6925 O O . GLY C 1 178 ? 134.424 17.478 38.775 1.00 14.37 175 GLY C O 1
ATOM 6926 N N . ALA C 1 179 ? 135.833 19.033 39.520 1.00 10.08 176 ALA C N 1
ATOM 6927 C CA . ALA C 1 179 ? 136.556 19.046 38.217 1.00 9.38 176 ALA C CA 1
ATOM 6928 C C . ALA C 1 179 ? 137.331 17.740 37.971 1.00 9.09 176 ALA C C 1
ATOM 6929 O O . ALA C 1 179 ? 137.374 17.234 36.830 1.00 8.72 176 ALA C O 1
ATOM 6931 N N . GLY C 1 180 ? 137.988 17.208 39.004 1.00 8.82 177 GLY C N 1
ATOM 6932 C CA . GLY C 1 180 ? 138.722 15.961 38.869 1.00 8.13 177 GLY C CA 1
ATOM 6933 C C . GLY C 1 180 ? 140.045 16.115 38.110 1.00 8.08 177 GLY C C 1
ATOM 6934 O O . GLY C 1 180 ? 140.231 15.512 37.053 1.00 7.74 177 GLY C O 1
ATOM 6935 N N . PRO C 1 181 ? 141.004 16.909 38.626 1.00 7.52 178 PRO C N 1
ATOM 6936 C CA . PRO C 1 181 ? 142.296 17.100 37.939 1.00 7.54 178 PRO C CA 1
ATOM 6937 C C . PRO C 1 181 ? 142.977 15.742 37.712 1.00 7.63 178 PRO C C 1
ATOM 6938 O O . PRO C 1 181 ? 143.017 14.913 38.623 1.00 8.44 178 PRO C O 1
ATOM 6942 N N . ARG C 1 182 ? 143.564 15.553 36.521 1.00 7.40 179 ARG C N 1
ATOM 6943 C CA . ARG C 1 182 ? 144.003 14.209 36.144 1.00 6.57 179 ARG C CA 1
ATOM 6944 C C . ARG C 1 182 ? 145.447 14.190 35.615 1.00 6.61 179 ARG C C 1
ATOM 6945 O O . ARG C 1 182 ? 146.309 13.624 36.263 1.00 6.82 179 ARG C O 1
ATOM 6953 N N . HIS C 1 183 ? 145.649 14.686 34.388 1.00 7.57 180 HIS C N 1
ATOM 6954 C CA . HIS C 1 183 ? 146.955 14.742 33.733 1.00 6.86 180 HIS C CA 1
ATOM 6955 C C . HIS C 1 183 ? 147.362 16.191 33.478 1.00 7.30 180 HIS C C 1
ATOM 6956 O O . HIS C 1 183 ? 146.514 17.076 33.379 1.00 7.16 180 HIS C O 1
ATOM 6963 N N . MET C 1 184 ? 148.664 16.404 33.293 1.00 7.73 181 MET C N 1
ATOM 6964 C CA . MET C 1 184 ? 149.203 17.746 33.025 1.00 9.13 181 MET C CA 1
ATOM 6965 C C . MET C 1 184 ? 150.334 17.685 32.008 1.00 9.31 181 MET C C 1
ATOM 6966 O O . MET C 1 184 ? 150.957 16.642 31.812 1.00 10.52 181 MET C O 1
ATOM 6971 N N . VAL C 1 185 ? 150.611 18.852 31.440 1.00 7.56 182 VAL C N 1
ATOM 6972 C CA . VAL C 1 185 ? 151.822 19.107 30.691 1.00 7.51 182 VAL C CA 1
ATOM 6973 C C . VAL C 1 185 ? 152.221 20.558 30.949 1.00 7.94 182 VAL C C 1
ATOM 6974 O O . VAL C 1 185 ? 151.389 21.376 31.279 1.00 8.36 182 VAL C O 1
ATOM 6978 N N . PHE C 1 186 ? 153.523 20.830 30.876 1.00 6.79 183 PHE C N 1
ATOM 6979 C CA . PHE C 1 186 ? 154.044 22.184 30.976 1.00 7.17 183 PHE C CA 1
ATOM 6980 C C . PHE C 1 186 ? 154.395 22.749 29.588 1.00 7.03 183 PHE C C 1
ATOM 6981 O O . PHE C 1 186 ? 154.803 22.027 28.656 1.00 7.57 183 PHE C O 1
ATOM 6989 N N . HIS C 1 187 ? 154.211 24.071 29.436 1.00 7.02 184 HIS C N 1
ATOM 6990 C CA . HIS C 1 187 ? 154.615 24.714 28.201 1.00 6.65 184 HIS C CA 1
ATOM 6991 C C . HIS C 1 187 ? 156.121 24.563 28.055 1.00 7.21 184 HIS C C 1
ATOM 6992 O O . HIS C 1 187 ? 156.853 24.631 29.036 1.00 7.38 184 HIS C O 1
ATOM 6999 N N A PRO C 1 188 ? 156.633 24.349 26.829 0.70 7.03 185 PRO C N 1
ATOM 7000 N N B PRO C 1 188 ? 156.635 24.353 26.826 0.30 7.08 185 PRO C N 1
ATOM 7001 C CA A PRO C 1 188 ? 158.076 24.295 26.616 0.70 7.17 185 PRO C CA 1
ATOM 7002 C CA B PRO C 1 188 ? 158.079 24.308 26.601 0.30 7.19 185 PRO C CA 1
ATOM 7003 C C A PRO C 1 188 ? 158.847 25.527 27.131 0.70 7.52 185 PRO C C 1
ATOM 7004 C C B PRO C 1 188 ? 158.850 25.530 27.134 0.30 7.46 185 PRO C C 1
ATOM 7005 O O A PRO C 1 188 ? 160.005 25.388 27.537 0.70 8.63 185 PRO C O 1
ATOM 7006 O O B PRO C 1 188 ? 160.017 25.396 27.510 0.30 7.94 185 PRO C O 1
ATOM 7013 N N . ASN C 1 189 ? 158.191 26.697 27.179 1.00 7.76 186 ASN C N 1
ATOM 7014 C CA . ASN C 1 189 ? 158.838 27.927 27.667 1.00 7.66 186 ASN C CA 1
ATOM 7015 C C . ASN C 1 189 ? 158.978 27.941 29.202 1.00 7.61 186 ASN C C 1
ATOM 7016 O O . ASN C 1 189 ? 159.562 28.876 29.745 1.00 7.95 186 ASN C O 1
ATOM 7021 N N . GLN C 1 190 ? 158.430 26.917 29.865 1.00 7.94 187 GLN C N 1
ATOM 7022 C CA . GLN C 1 190 ? 158.574 26.675 31.316 1.00 8.27 187 GLN C CA 1
ATOM 7023 C C . GLN C 1 190 ? 157.755 27.642 32.189 1.00 9.08 187 GLN C C 1
ATOM 7024 O O . GLN C 1 190 ? 157.884 27.587 33.412 1.00 10.10 187 GLN C O 1
ATOM 7030 N N A GLN C 1 191 ? 156.856 28.437 31.600 0.50 8.82 188 GLN C N 1
ATOM 7031 N N B GLN C 1 191 ? 156.878 28.451 31.582 0.50 8.67 188 GLN C N 1
ATOM 7032 C CA A GLN C 1 191 ? 156.156 29.469 32.383 0.50 8.91 188 GLN C CA 1
ATOM 7033 C CA B GLN C 1 191 ? 156.177 29.506 32.330 0.50 8.66 188 GLN C CA 1
ATOM 7034 C C A GLN C 1 191 ? 154.715 29.084 32.742 0.50 8.62 188 GLN C C 1
ATOM 7035 C C B GLN C 1 191 ? 154.714 29.150 32.660 0.50 8.46 188 GLN C C 1
ATOM 7036 O O A GLN C 1 191 ? 154.140 29.668 33.688 0.50 8.11 188 GLN C O 1
ATOM 7037 O O B GLN C 1 191 ? 154.124 29.810 33.536 0.50 8.01 188 GLN C O 1
ATOM 7048 N N . TYR C 1 192 ? 154.140 28.127 32.006 1.00 8.16 189 TYR C N 1
ATOM 7049 C CA . TYR C 1 192 ? 152.741 27.735 32.233 1.00 8.39 189 TYR C CA 1
ATOM 7050 C C . TYR C 1 192 ? 152.614 26.216 32.250 1.00 8.69 189 TYR C C 1
ATOM 7051 O O . TYR C 1 192 ? 153.440 25.506 31.681 1.00 8.49 189 TYR C O 1
ATOM 7060 N N . GLY C 1 193 ? 151.598 25.748 32.970 1.00 8.34 190 GLY C N 1
ATOM 7061 C CA . GLY C 1 193 ? 151.216 24.349 32.978 1.00 8.55 190 GLY C CA 1
ATOM 7062 C C . GLY C 1 193 ? 149.763 24.233 32.560 1.00 8.92 190 GLY C C 1
ATOM 7063 O O . GLY C 1 193 ? 149.022 25.195 32.677 1.00 10.01 190 GLY C O 1
ATOM 7064 N N . TYR C 1 194 ? 149.359 23.045 32.100 1.00 8.12 191 TYR C N 1
ATOM 7065 C CA . TYR C 1 194 ? 148.000 22.806 31.609 1.00 7.96 191 TYR C CA 1
ATOM 7066 C C . TYR C 1 194 ? 147.525 21.489 32.214 1.00 8.51 191 TYR C C 1
ATOM 7067 O O . TYR C 1 194 ? 148.176 20.463 32.050 1.00 9.96 191 TYR C O 1
ATOM 7076 N N . CYS C 1 195 ? 146.400 21.531 32.931 1.00 7.88 192 CYS C N 1
ATOM 7077 C CA . CYS C 1 195 ? 145.873 20.369 33.551 1.00 8.11 192 CYS C CA 1
ATOM 7078 C C . CYS C 1 195 ? 144.525 20.030 32.932 1.00 7.81 192 CYS C C 1
ATOM 7079 O O . CYS C 1 195 ? 143.671 20.909 32.829 1.00 8.95 192 CYS C O 1
ATOM 7082 N N . VAL C 1 196 ? 144.375 18.777 32.516 1.00 6.66 193 VAL C N 1
ATOM 7083 C CA . VAL C 1 196 ? 143.085 18.298 32.035 1.00 6.75 193 VAL C CA 1
ATOM 7084 C C . VAL C 1 196 ? 142.326 17.698 33.223 1.00 7.20 193 VAL C C 1
ATOM 7085 O O . VAL C 1 196 ? 142.852 16.864 33.960 1.00 7.21 193 VAL C O 1
ATOM 7089 N N . ASN C 1 197 ? 141.083 18.177 33.411 1.00 7.42 194 ASN C N 1
ATOM 7090 C CA . ASN C 1 197 ? 140.168 17.773 34.453 1.00 7.61 194 ASN C CA 1
ATOM 7091 C C . ASN C 1 197 ? 139.190 16.736 33.869 1.00 7.73 194 ASN C C 1
ATOM 7092 O O . ASN C 1 197 ? 138.455 17.017 32.919 1.00 7.68 194 ASN C O 1
ATOM 7097 N N . GLU C 1 198 ? 139.234 15.527 34.415 1.00 7.60 195 GLU C N 1
ATOM 7098 C CA . GLU C 1 198 ? 138.476 14.394 33.930 1.00 8.35 195 GLU C CA 1
ATOM 7099 C C . GLU C 1 198 ? 136.956 14.582 34.016 1.00 8.94 195 GLU C C 1
ATOM 7100 O O . GLU C 1 198 ? 136.237 14.324 33.046 1.00 8.54 195 GLU C O 1
ATOM 7106 N N . LEU C 1 199 ? 136.480 15.015 35.191 1.00 8.97 196 LEU C N 1
ATOM 7107 C CA . LEU C 1 199 ? 135.055 14.898 35.490 1.00 9.54 196 LEU C CA 1
ATOM 7108 C C . LEU C 1 199 ? 134.216 16.044 34.919 1.00 9.53 196 LEU C C 1
ATOM 7109 O O . LEU C 1 199 ? 132.975 15.900 34.871 1.00 10.47 196 LEU C O 1
ATOM 7114 N N . ASN C 1 200 ? 134.843 17.141 34.493 1.00 9.65 197 ASN C N 1
ATOM 7115 C CA . ASN C 1 200 ? 134.061 18.172 33.820 1.00 9.60 197 ASN C CA 1
ATOM 7116 C C . ASN C 1 200 ? 134.675 18.495 32.449 1.00 9.41 197 ASN C C 1
ATOM 7117 O O . ASN C 1 200 ? 134.293 19.476 31.811 1.00 9.71 197 ASN C O 1
ATOM 7122 N N . SER C 1 201 ? 135.605 17.645 32.004 1.00 9.06 198 SER C N 1
ATOM 7123 C CA . SER C 1 201 ? 136.306 17.811 30.705 1.00 8.57 198 SER C CA 1
ATOM 7124 C C . SER C 1 201 ? 136.635 19.274 30.427 1.00 8.48 198 SER C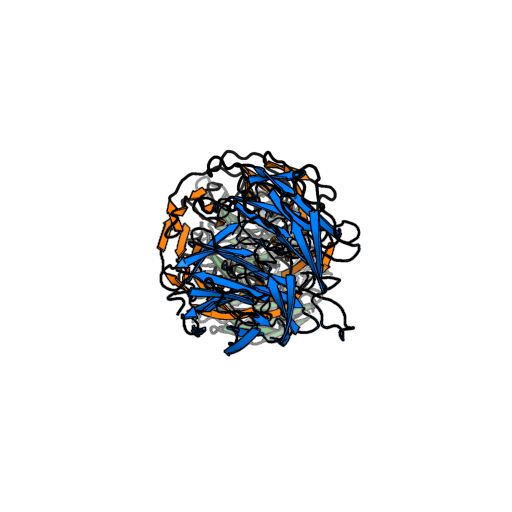 C 1
ATOM 7125 O O . SER C 1 201 ? 136.181 19.852 29.446 1.00 7.91 198 SER C O 1
ATOM 7128 N N . SER C 1 202 ? 137.512 19.830 31.266 1.00 7.99 199 SER C N 1
ATOM 7129 C CA . SER C 1 202 ? 137.994 21.177 31.147 1.00 8.10 199 SER C CA 1
ATOM 7130 C C . SER C 1 202 ? 139.518 21.185 31.275 1.00 7.87 199 SER C C 1
ATOM 7131 O O . SER C 1 202 ? 140.130 20.204 31.701 1.00 7.48 199 SER C O 1
ATOM 7134 N N A ILE C 1 203 ? 140.107 22.307 30.867 0.60 7.88 200 ILE C N 1
ATOM 7135 N N B ILE C 1 203 ? 140.109 22.290 30.824 0.40 7.91 200 ILE C N 1
ATOM 7136 C CA A ILE C 1 203 ? 141.540 22.508 30.959 0.60 8.22 200 ILE C CA 1
ATOM 7137 C CA B ILE C 1 203 ? 141.533 22.511 30.922 0.40 8.17 200 ILE C CA 1
ATOM 7138 C C A ILE C 1 203 ? 141.797 23.793 31.729 0.60 8.82 200 ILE C C 1
ATOM 7139 C C B ILE C 1 203 ? 141.738 23.760 31.774 0.40 8.60 200 ILE C C 1
ATOM 7140 O O A ILE C 1 203 ? 141.300 24.866 31.349 0.60 8.07 200 ILE C O 1
ATOM 7141 O O B ILE C 1 203 ? 141.066 24.765 31.550 0.40 8.34 200 ILE C O 1
ATOM 7150 N N . ASP C 1 204 ? 142.646 23.664 32.750 1.00 8.40 201 ASP C N 1
ATOM 7151 C CA . ASP C 1 204 ? 143.060 24.791 33.541 1.00 8.91 201 ASP C CA 1
ATOM 7152 C C . ASP C 1 204 ? 144.457 25.202 33.075 1.00 8.37 201 ASP C C 1
ATOM 7153 O O . ASP C 1 204 ? 145.350 24.347 32.932 1.00 8.74 201 ASP C O 1
ATOM 7158 N N . VAL C 1 205 ? 144.651 26.511 32.881 1.00 7.01 202 VAL C N 1
ATOM 7159 C CA . VAL C 1 205 ? 145.958 27.070 32.541 1.00 7.57 202 VAL C CA 1
ATOM 7160 C C . VAL C 1 205 ? 146.560 27.632 33.830 1.00 7.87 202 VAL C C 1
ATOM 7161 O O . VAL C 1 205 ? 145.963 28.535 34.446 1.00 8.05 202 VAL C O 1
ATOM 7165 N N . TRP C 1 206 ? 147.721 27.102 34.235 1.00 7.74 203 TRP C N 1
ATOM 7166 C CA . TRP C 1 206 ? 148.394 27.511 35.462 1.00 8.64 203 TRP C CA 1
ATOM 7167 C C . TRP C 1 206 ? 149.642 28.335 35.149 1.00 9.60 203 TRP C C 1
ATOM 7168 O O . TRP C 1 206 ? 150.541 27.869 34.463 1.00 9.27 203 TRP C O 1
ATOM 7179 N N . GLU C 1 207 ? 149.700 29.561 35.684 1.00 8.95 204 GLU C N 1
ATOM 7180 C CA . GLU C 1 207 ? 150.903 30.393 35.574 1.00 10.12 204 GLU C CA 1
ATOM 7181 C C . GLU C 1 207 ? 151.808 29.979 36.738 1.00 9.45 204 GLU C C 1
ATOM 7182 O O . GLU C 1 207 ? 151.374 30.034 37.903 1.00 10.58 204 GLU C O 1
ATOM 7188 N N . LEU C 1 208 ? 153.028 29.516 36.429 1.00 9.99 205 LEU C N 1
ATOM 7189 C CA . LEU C 1 208 ? 153.865 28.923 37.466 1.00 11.66 205 LEU C CA 1
ATOM 7190 C C . LEU C 1 208 ? 154.412 29.951 38.463 1.00 12.99 205 LEU C C 1
ATOM 7191 O O . LEU C 1 208 ? 154.615 29.601 39.622 1.00 12.19 205 LEU C O 1
ATOM 7196 N N . LYS C 1 209 ? 154.721 31.152 37.986 1.00 12.72 206 LYS C N 1
ATOM 7197 C CA . LYS C 1 209 ? 155.360 32.166 38.839 1.00 14.67 206 LYS C CA 1
ATOM 7198 C C . LYS C 1 209 ? 154.983 33.552 38.311 1.00 14.34 206 LYS C C 1
ATOM 7199 O O . LYS C 1 209 ? 155.628 34.089 37.420 1.00 15.14 206 LYS C O 1
ATOM 7205 N N . ASP C 1 210 ? 153.900 34.094 38.869 1.00 15.04 207 ASP C N 1
ATOM 7206 C CA . ASP C 1 210 ? 153.351 35.381 38.450 1.00 17.98 207 ASP C CA 1
ATOM 7207 C C . ASP C 1 210 ? 154.249 36.477 39.014 1.00 19.63 207 ASP C C 1
ATOM 7208 O O . ASP C 1 210 ? 155.221 36.192 39.706 1.00 18.59 207 ASP C O 1
ATOM 7213 N N . PRO C 1 211 ? 154.000 37.762 38.682 1.00 24.12 208 PRO C N 1
ATOM 7214 C CA . PRO C 1 211 ? 154.874 38.835 39.153 1.00 25.00 208 PRO C CA 1
ATOM 7215 C C . PRO C 1 211 ? 154.971 38.910 40.688 1.00 24.97 208 PRO C C 1
ATOM 7216 O O . PRO C 1 211 ? 155.950 39.457 41.197 1.00 31.38 208 PRO C O 1
ATOM 7220 N N . LYS C 1 212 ? 153.991 38.340 41.397 1.00 24.73 209 LYS C N 1
ATOM 7221 C CA . LYS C 1 212 ? 154.011 38.328 42.872 1.00 27.91 209 LYS C CA 1
ATOM 7222 C C . LYS C 1 212 ? 154.703 37.055 43.382 1.00 26.87 209 LYS C C 1
ATOM 7223 O O . LYS C 1 212 ? 154.844 36.867 44.582 1.00 26.96 209 LYS C O 1
ATOM 7229 N N . GLY C 1 213 ? 155.120 36.187 42.451 1.00 22.37 210 GLY C N 1
ATOM 7230 C CA . GLY C 1 213 ? 155.846 34.961 42.777 1.00 20.88 210 GLY C CA 1
ATOM 7231 C C . GLY C 1 213 ? 154.948 33.756 43.041 1.00 20.03 210 GLY C C 1
ATOM 7232 O O . GLY C 1 213 ? 155.453 32.706 43.418 1.00 21.05 210 GLY C O 1
ATOM 7233 N N . ASN C 1 214 ? 153.654 33.864 42.717 1.00 16.67 211 ASN C N 1
ATOM 7234 C CA . ASN C 1 214 ? 152.691 32.814 43.059 1.00 17.27 211 ASN C CA 1
ATOM 7235 C C . ASN C 1 214 ? 152.192 32.041 41.827 1.00 15.05 211 ASN C C 1
ATOM 7236 O O . ASN C 1 214 ? 152.244 32.527 40.705 1.00 15.61 211 ASN C O 1
ATOM 7241 N N . ILE C 1 215 ? 151.685 30.833 42.094 1.00 13.39 212 ILE C N 1
ATOM 7242 C CA . ILE C 1 215 ? 151.003 30.025 41.086 1.00 12.83 212 ILE C CA 1
ATOM 7243 C C . ILE C 1 215 ? 149.557 30.520 41.009 1.00 14.47 212 ILE C C 1
ATOM 7244 O O . ILE C 1 215 ? 148.870 30.578 42.029 1.00 15.46 212 ILE C O 1
ATOM 7249 N N . GLU C 1 216 ? 149.072 30.800 39.793 1.00 13.71 213 GLU C N 1
ATOM 7250 C CA . GLU C 1 216 ? 147.702 31.252 39.640 1.00 14.59 213 GLU C CA 1
ATOM 7251 C C . GLU C 1 216 ? 147.044 30.561 38.440 1.00 12.91 213 GLU C C 1
ATOM 7252 O O . GLU C 1 216 ? 147.698 30.325 37.427 1.00 12.37 213 GLU C O 1
ATOM 7258 N N . CYS C 1 217 ? 145.733 30.328 38.536 1.00 13.15 214 CYS C N 1
ATOM 7259 C CA . CYS C 1 217 ? 144.962 29.809 37.403 1.00 14.08 214 CYS C CA 1
ATOM 7260 C C . CYS C 1 217 ? 144.533 31.015 36.572 1.00 13.92 214 CYS C C 1
ATOM 7261 O O . CYS C 1 217 ? 143.785 31.862 37.082 1.00 15.20 214 CYS C O 1
ATOM 7264 N N . VAL C 1 218 ? 145.012 31.110 35.321 1.00 10.95 215 VAL C N 1
ATOM 7265 C CA . VAL C 1 218 ? 144.770 32.287 34.486 1.00 11.20 215 VAL C CA 1
ATOM 7266 C C . VAL C 1 218 ? 143.760 32.031 33.359 1.00 11.26 215 VAL C C 1
ATOM 7267 O O . VAL C 1 218 ? 143.459 32.971 32.615 1.00 12.25 215 VAL C O 1
ATOM 7271 N N . GLN C 1 219 ? 143.273 30.795 33.227 1.00 10.03 216 GLN C N 1
ATOM 7272 C CA . GLN C 1 219 ? 142.234 30.467 32.237 1.00 9.84 216 GLN C CA 1
ATOM 7273 C C . GLN C 1 219 ? 141.654 29.083 32.532 1.00 10.83 216 GLN C C 1
ATOM 7274 O O . GLN C 1 219 ? 142.393 28.166 32.976 1.00 9.64 216 GLN C O 1
ATOM 7280 N N . THR C 1 220 ? 140.359 28.911 32.235 1.00 10.06 217 THR C N 1
ATOM 7281 C CA . THR C 1 220 ? 139.703 27.602 32.315 1.00 10.98 217 THR C CA 1
ATOM 7282 C C . THR C 1 220 ? 138.836 27.456 31.065 1.00 13.04 217 THR C C 1
ATOM 7283 O O . THR C 1 220 ? 138.014 28.352 30.778 1.00 13.82 217 THR C O 1
ATOM 7287 N N . LEU C 1 221 ? 139.067 26.402 30.276 1.00 12.18 218 LEU C N 1
ATOM 7288 C CA . LEU C 1 221 ? 138.306 26.204 29.033 1.00 12.81 218 LEU C CA 1
ATOM 7289 C C . LEU C 1 221 ? 137.621 24.846 29.040 1.00 11.87 218 LEU C C 1
ATOM 7290 O O . LEU C 1 221 ? 138.149 23.855 29.547 1.00 11.78 218 LEU C O 1
ATOM 7295 N N A ASP C 1 222 ? 136.463 24.804 28.397 0.70 12.11 219 ASP C N 1
ATOM 7296 N N B ASP C 1 222 ? 136.410 24.807 28.472 0.30 11.53 219 ASP C N 1
ATOM 7297 C CA A ASP C 1 222 ? 135.695 23.617 28.230 0.70 11.85 219 ASP C CA 1
ATOM 7298 C CA B ASP C 1 222 ? 135.704 23.553 28.274 0.30 11.30 219 ASP C CA 1
ATOM 7299 C C A ASP C 1 222 ? 136.173 22.890 26.958 0.70 12.02 219 ASP C C 1
ATOM 7300 C C B ASP C 1 222 ? 136.228 22.897 26.994 0.30 11.53 219 ASP C C 1
ATOM 7301 O O A ASP C 1 222 ? 136.273 23.503 25.892 0.70 13.31 219 ASP C O 1
ATOM 7302 O O B ASP C 1 222 ? 136.414 23.568 25.976 0.30 12.13 219 ASP C O 1
ATOM 7311 N N . MET C 1 223 ? 136.438 21.582 27.060 1.00 11.34 220 MET C N 1
ATOM 7312 C CA . MET C 1 223 ? 136.901 20.772 25.912 1.00 12.37 220 MET C CA 1
ATOM 7313 C C . MET C 1 223 ? 135.743 20.334 25.003 1.00 11.35 220 MET C C 1
ATOM 7314 O O . MET C 1 223 ? 135.948 19.956 23.861 1.00 11.11 220 MET C O 1
ATOM 7319 N N . MET C 1 224 ? 134.528 20.279 25.552 1.00 11.63 221 MET C N 1
ATOM 7320 C CA . MET C 1 224 ? 133.460 19.593 24.838 1.00 11.00 221 MET C CA 1
ATOM 7321 C C . MET C 1 224 ? 132.680 20.523 23.923 1.00 10.06 221 MET C C 1
ATOM 7322 O O . MET C 1 224 ? 132.487 21.696 24.225 1.00 10.01 221 MET C O 1
ATOM 7327 N N . PRO C 1 225 ? 132.174 19.988 22.797 1.00 10.20 222 PRO C N 1
ATOM 7328 C CA . PRO C 1 225 ? 131.275 20.751 21.932 1.00 10.03 222 PRO C CA 1
ATOM 7329 C C . PRO C 1 225 ? 130.088 21.208 22.764 1.00 9.18 222 PRO C C 1
ATOM 7330 O O . PRO C 1 225 ? 129.579 20.460 23.600 1.00 9.84 222 PRO C O 1
ATOM 7334 N N . PRO C 1 226 ? 129.626 22.466 22.617 1.00 8.92 223 PRO C N 1
ATOM 7335 C CA . PRO C 1 226 ? 128.462 22.905 23.366 1.00 9.02 223 PRO C CA 1
ATOM 7336 C C . PRO C 1 226 ? 127.252 22.021 23.049 1.00 9.21 223 PRO C C 1
ATOM 7337 O O . PRO C 1 226 ? 127.145 21.470 21.971 1.00 10.15 223 PRO C O 1
ATOM 7341 N N . ASP C 1 227 ? 126.371 21.904 24.037 1.00 9.50 224 ASP C N 1
ATOM 7342 C CA . ASP C 1 227 ? 125.080 21.217 23.885 1.00 9.13 224 ASP C CA 1
ATOM 7343 C C . ASP C 1 227 ? 125.259 19.714 23.604 1.00 9.86 224 ASP C C 1
ATOM 7344 O O . ASP C 1 227 ? 124.394 19.093 22.998 1.00 8.99 224 ASP C O 1
ATOM 7349 N N . PHE C 1 228 ? 126.388 19.147 24.040 1.00 9.31 225 PHE C N 1
ATOM 7350 C CA . PHE C 1 228 ? 126.565 17.690 24.035 1.00 10.04 225 PHE C CA 1
ATOM 7351 C C . PHE C 1 228 ? 126.454 17.253 25.495 1.00 10.50 225 PHE C C 1
ATOM 7352 O O . PHE C 1 228 ? 127.235 17.723 26.339 1.00 10.71 225 PHE C O 1
ATOM 7360 N N . SER C 1 229 ? 125.505 16.362 25.781 1.00 9.85 226 SER C N 1
ATOM 7361 C CA . SER C 1 229 ? 125.123 16.061 27.141 1.00 10.06 226 SER C CA 1
ATOM 7362 C C . SER C 1 229 ? 125.795 14.809 27.719 1.00 9.86 226 SER C C 1
ATOM 7363 O O . SER C 1 229 ? 125.444 14.404 28.801 1.00 11.53 226 SER C O 1
ATOM 7366 N N . GLY C 1 230 ? 126.756 14.217 27.007 1.00 10.37 227 GLY C N 1
ATOM 7367 C CA . GLY C 1 230 ? 127.333 12.974 27.488 1.00 10.39 227 GLY C CA 1
ATOM 7368 C C . GLY C 1 230 ? 128.167 13.158 28.748 1.00 9.80 227 GLY C C 1
ATOM 7369 O O . GLY C 1 230 ? 128.605 14.242 29.094 1.00 9.90 227 GLY C O 1
ATOM 7370 N N . VAL C 1 231 ? 128.370 12.043 29.443 1.00 9.53 228 VAL C N 1
ATOM 7371 C CA . VAL C 1 231 ? 129.165 12.029 30.645 1.00 10.70 228 VAL C CA 1
ATOM 7372 C C . VAL C 1 231 ? 130.585 12.483 30.302 1.00 8.82 228 VAL C C 1
ATOM 7373 O O . VAL C 1 231 ? 131.172 11.994 29.362 1.00 9.32 228 VAL C O 1
ATOM 7377 N N . ARG C 1 232 ? 131.079 13.465 31.057 1.00 8.14 229 ARG C N 1
ATOM 7378 C CA . ARG C 1 232 ? 132.441 13.951 30.882 1.00 9.06 229 ARG C CA 1
ATOM 7379 C C . ARG C 1 232 ? 133.420 12.879 31.358 1.00 8.15 229 ARG C C 1
ATOM 7380 O O . ARG C 1 232 ? 133.275 12.324 32.453 1.00 7.76 229 ARG C O 1
ATOM 7388 N N . TRP C 1 233 ? 134.435 12.616 30.529 1.00 7.60 230 TRP C N 1
ATOM 7389 C CA . TRP C 1 233 ? 135.388 11.554 30.853 1.00 7.56 230 TRP C CA 1
ATOM 7390 C C . TRP C 1 233 ? 136.706 11.852 30.142 1.00 7.28 230 TRP C C 1
ATOM 7391 O O . TRP C 1 233 ? 137.235 11.033 29.404 1.00 7.52 230 TRP C O 1
ATOM 7402 N N . ALA C 1 234 ? 137.224 13.054 30.400 1.00 7.65 231 ALA C N 1
ATOM 7403 C CA . ALA C 1 234 ? 138.468 13.505 29.758 1.00 7.60 231 ALA C CA 1
ATOM 7404 C C . ALA C 1 234 ? 139.653 12.669 30.270 1.00 7.21 231 ALA C C 1
ATOM 7405 O O . ALA C 1 234 ? 139.613 12.118 31.377 1.00 7.55 231 ALA C O 1
ATOM 7407 N N . ALA C 1 235 ? 140.717 12.600 29.455 1.00 6.85 232 ALA C N 1
ATOM 7408 C CA . ALA C 1 235 ? 141.850 11.712 29.746 1.00 7.53 232 ALA C CA 1
ATOM 7409 C C . ALA C 1 235 ? 143.206 12.409 29.612 1.00 7.28 232 ALA C C 1
ATOM 7410 O O . ALA C 1 235 ? 143.808 12.802 30.613 1.00 8.10 232 ALA C O 1
ATOM 7412 N N . ASP C 1 236 ? 143.690 12.545 28.384 1.00 7.84 233 ASP C N 1
ATOM 7413 C CA . ASP C 1 236 ? 145.087 12.932 28.178 1.00 7.17 233 ASP C CA 1
ATOM 7414 C C . ASP C 1 236 ? 145.213 14.341 27.609 1.00 7.36 233 ASP C C 1
ATOM 7415 O O . ASP C 1 236 ? 144.276 14.894 27.042 1.00 7.27 233 ASP C O 1
ATOM 7420 N N . ILE C 1 237 ? 146.427 14.888 27.728 1.00 6.72 234 ILE C N 1
ATOM 7421 C CA . ILE C 1 237 ? 146.734 16.251 27.279 1.00 6.62 234 ILE C CA 1
ATOM 7422 C C . ILE C 1 237 ? 148.213 16.296 26.882 1.00 6.64 234 ILE C C 1
ATOM 7423 O O . ILE C 1 237 ? 149.059 15.734 27.561 1.00 7.52 234 ILE C O 1
ATOM 7428 N N . HIS C 1 238 ? 148.478 16.928 25.731 1.00 6.07 235 HIS C N 1
ATOM 7429 C CA . HIS C 1 238 ? 149.836 17.089 25.216 1.00 6.82 235 HIS C CA 1
ATOM 7430 C C . HIS C 1 238 ? 149.945 18.409 24.457 1.00 6.66 235 HIS C C 1
ATOM 7431 O O . HIS C 1 238 ? 148.963 18.897 23.917 1.00 6.98 235 HIS C O 1
ATOM 7438 N N . ILE C 1 239 ? 151.161 18.973 24.428 1.00 6.92 236 ILE C N 1
ATOM 7439 C CA . ILE C 1 239 ? 151.439 20.210 23.734 1.00 6.76 236 ILE C CA 1
ATOM 7440 C C . ILE C 1 239 ? 152.633 19.991 22.789 1.00 7.26 236 ILE C C 1
ATOM 7441 O O . ILE C 1 239 ? 153.578 19.276 23.117 1.00 7.20 236 ILE C O 1
ATOM 7446 N N . THR C 1 240 ? 152.565 20.609 21.605 1.00 6.88 237 THR C N 1
ATOM 7447 C CA . THR C 1 240 ? 153.666 20.467 20.673 1.00 7.36 237 THR C CA 1
ATOM 7448 C C . THR C 1 240 ? 154.910 21.166 21.202 1.00 7.81 237 THR C C 1
ATOM 7449 O O . THR C 1 240 ? 154.820 22.173 21.909 1.00 7.28 237 THR C O 1
ATOM 7453 N N . PRO C 1 241 ? 156.112 20.683 20.829 1.00 7.38 238 PRO C N 1
ATOM 7454 C CA . PRO C 1 241 ? 157.351 21.290 21.299 1.00 8.64 238 PRO C CA 1
ATOM 7455 C C . PRO C 1 241 ? 157.539 22.744 20.854 1.00 8.31 238 PRO C C 1
ATOM 7456 O O . PRO C 1 241 ? 158.267 23.476 21.509 1.00 8.37 238 PRO C O 1
ATOM 7460 N N . ASP C 1 242 ? 156.898 23.123 19.751 1.00 8.18 239 ASP C N 1
ATOM 7461 C CA . ASP C 1 242 ? 156.982 24.512 19.288 1.00 8.13 239 ASP C CA 1
ATOM 7462 C C . ASP C 1 242 ? 156.017 25.418 20.071 1.00 8.58 239 ASP C C 1
ATOM 7463 O O . ASP C 1 242 ? 156.020 26.612 19.825 1.00 8.49 239 ASP C O 1
ATOM 7468 N N . GLY C 1 243 ? 155.241 24.833 21.001 1.00 8.50 240 GLY C N 1
ATOM 7469 C CA . GLY C 1 243 ? 154.329 25.568 21.860 1.00 9.52 240 GLY C CA 1
ATOM 7470 C C . GLY C 1 243 ? 153.081 26.103 21.166 1.00 9.84 240 GLY C C 1
ATOM 7471 O O . GLY C 1 243 ? 152.275 26.726 21.848 1.00 11.29 240 GLY C O 1
ATOM 7472 N N . ARG C 1 244 ? 152.842 25.741 19.904 1.00 9.02 241 ARG C N 1
ATOM 7473 C CA . ARG C 1 244 ? 151.741 26.364 19.132 1.00 9.64 241 ARG C CA 1
ATOM 7474 C C . ARG C 1 244 ? 150.398 25.645 19.272 1.00 8.77 241 ARG C C 1
ATOM 7475 O O . ARG C 1 244 ? 149.356 26.272 19.075 1.00 8.70 241 ARG C O 1
ATOM 7483 N N . HIS C 1 245 ? 150.418 24.355 19.574 1.00 8.38 242 HIS C N 1
ATOM 7484 C CA . HIS C 1 245 ? 149.195 23.556 19.568 1.00 8.75 242 HIS C CA 1
ATOM 7485 C C . HIS C 1 245 ? 149.107 22.685 20.816 1.00 7.97 242 HIS C C 1
ATOM 7486 O O . HIS C 1 245 ? 150.087 22.037 21.221 1.00 9.52 242 HIS C O 1
ATOM 7493 N N . LEU C 1 246 ? 147.903 22.602 21.380 1.00 7.15 243 LEU C N 1
ATOM 7494 C CA . LEU C 1 246 ? 147.661 21.746 22.546 1.00 7.35 243 LEU C CA 1
ATOM 7495 C C . LEU C 1 246 ? 146.416 20.910 22.258 1.00 7.36 243 LEU C C 1
ATOM 7496 O O . LEU C 1 246 ? 145.470 21.385 21.630 1.00 7.74 243 LEU C O 1
ATOM 7501 N N . TYR C 1 247 ? 146.477 19.638 22.654 1.00 6.10 244 TYR C N 1
ATOM 7502 C CA . TYR C 1 247 ? 145.420 18.691 22.393 1.00 6.63 244 TYR C CA 1
ATOM 7503 C C . TYR C 1 247 ? 144.989 18.003 23.678 1.00 6.20 244 TYR C C 1
ATOM 7504 O O . TYR C 1 247 ? 145.813 17.759 24.544 1.00 7.13 244 TYR C O 1
ATOM 7513 N N . ALA C 1 248 ? 143.694 17.687 23.779 1.00 6.61 245 ALA C N 1
ATOM 7514 C CA . ALA C 1 248 ? 143.211 16.862 24.903 1.00 6.51 245 ALA C CA 1
ATOM 7515 C C . ALA C 1 248 ? 142.090 15.978 24.383 1.00 7.51 245 ALA C C 1
ATOM 7516 O O . ALA C 1 248 ? 141.410 16.357 23.431 1.00 8.70 245 ALA C O 1
ATOM 7518 N N . CYS C 1 249 ? 141.906 14.834 25.032 1.00 7.16 246 CYS C N 1
ATOM 7519 C CA . CYS C 1 249 ? 140.903 13.879 24.545 1.00 7.86 246 CYS C CA 1
ATOM 7520 C C . CYS C 1 249 ? 139.866 13.527 25.617 1.00 8.09 246 CYS C C 1
ATOM 7521 O O . CYS C 1 249 ? 140.117 13.608 26.815 1.00 8.08 246 CYS C O 1
ATOM 7524 N N . ASP C 1 250 ? 138.670 13.175 25.121 1.00 7.94 247 ASP C N 1
ATOM 7525 C CA . ASP C 1 250 ? 137.540 12.764 25.922 1.00 7.81 247 ASP C CA 1
ATOM 7526 C C . ASP C 1 250 ? 137.076 11.377 25.478 1.00 7.99 247 ASP C C 1
ATOM 7527 O O . ASP C 1 250 ? 136.822 11.127 24.296 1.00 8.25 247 ASP C O 1
ATOM 7532 N N . ARG C 1 251 ? 136.946 10.499 26.468 1.00 7.56 248 ARG C N 1
ATOM 7533 C CA . ARG C 1 251 ? 136.630 9.088 26.243 1.00 7.53 248 ARG C CA 1
ATOM 7534 C C . ARG C 1 251 ? 135.170 8.822 25.858 1.00 8.62 248 ARG C C 1
ATOM 7535 O O . ARG C 1 251 ? 134.894 7.776 25.266 1.00 10.52 248 ARG C O 1
ATOM 7543 N N . THR C 1 252 ? 134.257 9.707 26.243 1.00 8.97 249 THR C N 1
ATOM 7544 C CA . THR C 1 252 ? 132.829 9.510 25.970 1.00 8.56 249 THR C CA 1
ATOM 7545 C C . THR C 1 252 ? 132.513 9.947 24.540 1.00 9.68 249 THR C C 1
ATOM 7546 O O . THR C 1 252 ? 131.838 9.226 23.797 1.00 10.46 249 THR C O 1
ATOM 7550 N N . ALA C 1 253 ? 132.985 11.129 24.169 1.00 9.49 250 ALA C N 1
ATOM 7551 C CA . ALA C 1 253 ? 132.702 11.689 22.865 1.00 10.29 250 ALA C CA 1
ATOM 7552 C C . ALA C 1 253 ? 133.675 11.144 21.808 1.00 9.48 250 ALA C C 1
ATOM 7553 O O . ALA C 1 253 ? 133.473 11.361 20.627 1.00 10.80 250 ALA C O 1
ATOM 7555 N N . SER C 1 254 ? 134.750 10.474 22.251 1.00 9.09 251 SER C N 1
ATOM 7556 C CA . SER C 1 254 ? 135.781 9.949 21.358 1.00 8.51 251 SER C CA 1
ATOM 7557 C C . SER C 1 254 ? 136.263 11.066 20.432 1.00 7.57 251 SER C C 1
ATOM 7558 O O . SER C 1 254 ? 136.337 10.903 19.202 1.00 6.99 251 SER C O 1
ATOM 7561 N N . ILE C 1 255 ? 136.640 12.187 21.052 1.00 8.25 252 ILE C N 1
ATOM 7562 C CA . ILE C 1 255 ? 137.167 13.322 20.313 1.00 9.54 252 ILE C CA 1
ATOM 7563 C C . ILE C 1 255 ? 138.495 13.773 20.898 1.00 9.52 252 ILE C C 1
ATOM 7564 O O . ILE C 1 255 ? 138.756 13.573 22.077 1.00 9.97 252 ILE C O 1
ATOM 7569 N N . ILE C 1 256 ? 139.308 14.365 20.023 1.00 8.25 253 ILE C N 1
ATOM 7570 C CA . ILE C 1 256 ? 140.448 15.151 20.424 1.00 8.22 253 ILE C CA 1
ATOM 7571 C C . ILE C 1 256 ? 140.042 16.600 20.188 1.00 8.83 253 ILE C C 1
ATOM 7572 O O . ILE C 1 256 ? 139.640 16.944 19.084 1.00 9.85 253 ILE C O 1
ATOM 7577 N N . THR C 1 257 ? 140.129 17.427 21.229 1.00 7.57 254 THR C N 1
ATOM 7578 C CA . THR C 1 257 ? 139.842 18.837 21.061 1.00 7.44 254 THR C CA 1
ATOM 7579 C C . THR C 1 257 ? 141.169 19.530 20.760 1.00 8.02 254 THR C C 1
ATOM 7580 O O . THR C 1 257 ? 142.162 19.281 21.443 1.00 7.93 254 THR C O 1
ATOM 7584 N N . VAL C 1 258 ? 141.175 20.306 19.681 1.00 7.09 255 VAL C N 1
ATOM 7585 C CA . VAL C 1 258 ? 142.347 21.005 19.205 1.00 7.50 255 VAL C CA 1
ATOM 7586 C C . VAL C 1 258 ? 142.335 22.435 19.752 1.00 7.63 255 VAL C C 1
ATOM 7587 O O . VAL C 1 258 ? 141.355 23.137 19.559 1.00 8.01 255 VAL C O 1
ATOM 7591 N N . PHE C 1 259 ? 143.425 22.848 20.393 1.00 7.16 256 PHE C N 1
ATOM 7592 C CA . PHE C 1 259 ? 143.561 24.190 20.901 1.00 7.27 256 PHE C CA 1
ATOM 7593 C C . PHE C 1 259 ? 144.780 24.874 20.283 1.00 8.72 256 PHE C C 1
ATOM 7594 O O . PHE C 1 259 ? 145.814 24.242 20.044 1.00 8.85 256 PHE C O 1
ATOM 7602 N N . SER C 1 260 ? 144.638 26.167 20.017 1.00 8.47 257 SER C N 1
ATOM 7603 C CA . SER C 1 260 ? 145.791 26.977 19.670 1.00 9.45 257 SER C CA 1
ATOM 7604 C C . SER C 1 260 ? 146.267 27.592 20.983 1.00 9.09 257 SER C C 1
ATOM 7605 O O . SER C 1 260 ? 145.480 27.749 21.924 1.00 9.36 257 SER C O 1
ATOM 7608 N N . VAL C 1 261 ? 147.558 27.914 21.028 1.00 8.53 258 VAL C N 1
ATOM 7609 C CA . VAL C 1 261 ? 148.196 28.446 22.227 1.00 8.92 258 VAL C CA 1
ATOM 7610 C C . VAL C 1 261 ? 148.814 29.792 21.861 1.00 8.85 258 VAL C C 1
ATOM 7611 O O . VAL C 1 261 ? 149.575 29.862 20.887 1.00 10.01 258 VAL C O 1
ATOM 7615 N N . SER C 1 262 ? 148.529 30.832 22.656 1.00 9.30 259 SER C N 1
ATOM 7616 C CA . SER C 1 262 ? 149.122 32.132 22.400 1.00 10.00 259 SER C CA 1
ATOM 7617 C C . SER C 1 262 ? 150.644 32.024 22.504 1.00 10.67 259 SER C C 1
ATOM 7618 O O . SER C 1 262 ? 151.182 31.127 23.157 1.00 9.78 259 SER C O 1
ATOM 7621 N N . GLU C 1 263 ? 151.336 32.984 21.906 1.00 13.14 260 GLU C N 1
ATOM 7622 C CA . GLU C 1 263 ? 152.805 32.962 21.863 1.00 16.08 260 GLU C CA 1
ATOM 7623 C C . GLU C 1 263 ? 153.404 32.893 23.282 1.00 13.59 260 GLU C C 1
ATOM 7624 O O . GLU C 1 263 ? 154.405 32.212 23.474 1.00 14.12 260 GLU C O 1
ATOM 7630 N N . ASP C 1 264 ? 152.787 33.557 24.267 1.00 12.56 261 ASP C N 1
ATOM 7631 C CA . ASP C 1 264 ? 153.386 33.577 25.599 1.00 13.25 261 ASP C CA 1
ATOM 7632 C C . ASP C 1 264 ? 152.967 32.348 26.415 1.00 10.43 261 ASP C C 1
ATOM 7633 O O . ASP C 1 264 ? 153.561 32.071 27.435 1.00 11.46 261 ASP C O 1
ATOM 7638 N N . GLY C 1 265 ? 151.916 31.634 25.971 1.00 9.78 262 GLY C N 1
ATOM 7639 C CA . GLY C 1 265 ? 151.421 30.400 26.614 1.00 9.30 262 GLY C CA 1
ATOM 7640 C C . GLY C 1 265 ? 150.213 30.578 27.526 1.00 8.64 262 GLY C C 1
ATOM 7641 O O . GLY C 1 265 ? 149.687 29.591 28.037 1.00 9.27 262 GLY C O 1
ATOM 7642 N N . SER C 1 266 ? 149.767 31.820 27.738 1.00 8.79 263 SER C N 1
ATOM 7643 C CA . SER C 1 266 ? 148.759 32.097 28.748 1.00 9.70 263 SER C CA 1
ATOM 7644 C C . SER C 1 266 ? 147.319 31.954 28.262 1.00 9.68 263 SER C C 1
ATOM 7645 O O . SER C 1 266 ? 146.431 31.906 29.097 1.00 9.77 263 SER C O 1
ATOM 7648 N N . VAL C 1 267 ? 147.104 31.899 26.945 1.00 8.98 264 VAL C N 1
ATOM 7649 C CA . VAL C 1 267 ? 145.732 31.851 26.422 1.00 9.87 264 VAL C CA 1
ATOM 7650 C C . VAL C 1 267 ? 145.578 30.711 25.413 1.00 9.11 264 VAL C C 1
ATOM 7651 O O . VAL C 1 267 ? 146.278 30.687 24.386 1.00 9.75 264 VAL C O 1
ATOM 7655 N N . LEU C 1 268 ? 144.621 29.824 25.696 1.00 8.91 265 LEU C N 1
ATOM 7656 C CA . LEU C 1 268 ? 144.223 28.756 24.791 1.00 8.82 265 LEU C CA 1
ATOM 7657 C C . LEU C 1 268 ? 142.948 29.185 24.060 1.00 9.75 265 LEU C C 1
ATOM 7658 O O . LEU C 1 268 ? 142.157 29.978 24.568 1.00 9.91 265 LEU C O 1
ATOM 7663 N N . ALA C 1 269 ? 142.752 28.645 22.860 1.00 9.16 266 ALA C N 1
ATOM 7664 C CA . ALA C 1 269 ? 141.484 28.824 22.149 1.00 9.86 266 ALA C CA 1
ATOM 7665 C C . ALA C 1 269 ? 141.122 27.520 21.441 1.00 8.85 266 ALA C C 1
ATOM 7666 O O . ALA C 1 269 ? 141.983 26.875 20.861 1.00 8.63 266 ALA C O 1
ATOM 7668 N N . VAL C 1 270 ? 139.851 27.145 21.512 1.00 8.31 267 VAL C N 1
ATOM 7669 C CA . VAL C 1 270 ? 139.376 25.970 20.807 1.00 8.47 267 VAL C CA 1
ATOM 7670 C C . VAL C 1 270 ? 139.381 26.241 19.296 1.00 9.32 267 VAL C C 1
ATOM 7671 O O . VAL C 1 270 ? 138.801 27.231 18.834 1.00 9.81 267 VAL C O 1
ATOM 7675 N N . GLU C 1 271 ? 140.019 25.358 18.523 1.00 8.93 268 GLU C N 1
ATOM 7676 C CA . GLU C 1 271 ? 140.056 25.495 17.053 1.00 9.33 268 GLU C CA 1
ATOM 7677 C C . GLU C 1 271 ? 139.183 24.455 16.358 1.00 9.74 268 GLU C C 1
ATOM 7678 O O . GLU C 1 271 ? 138.777 24.654 15.206 1.00 11.58 268 GLU C O 1
ATOM 7684 N N . GLY C 1 272 ? 138.892 23.355 17.039 1.00 9.13 269 GLY C N 1
ATOM 7685 C CA . GLY C 1 272 ? 138.056 22.327 16.439 1.00 9.13 269 GLY C CA 1
ATOM 7686 C C . GLY C 1 272 ? 138.037 21.049 17.248 1.00 9.13 269 GLY C C 1
ATOM 7687 O O . GLY C 1 272 ? 138.741 20.919 18.257 1.00 8.93 269 GLY C O 1
ATOM 7688 N N . TYR C 1 273 ? 137.190 20.117 16.807 1.00 8.70 270 TYR C N 1
ATOM 7689 C CA . TYR C 1 273 ? 137.009 18.812 17.419 1.00 9.29 270 TYR C CA 1
ATOM 7690 C C . TYR C 1 273 ? 137.283 17.735 16.375 1.00 10.93 270 TYR C C 1
ATOM 7691 O O . TYR C 1 273 ? 136.824 17.846 15.225 1.00 12.86 270 TYR C O 1
ATOM 7700 N N . GLN C 1 274 ? 138.110 16.755 16.755 1.00 8.88 271 GLN C N 1
ATOM 7701 C CA . GLN C 1 274 ? 138.464 15.691 15.854 1.00 10.00 271 GLN C CA 1
ATOM 7702 C C . GLN C 1 274 ? 137.941 14.347 16.363 1.00 9.06 271 GLN C C 1
ATOM 7703 O O . GLN C 1 274 ? 138.399 13.841 17.374 1.00 8.55 271 GLN C O 1
ATOM 7709 N N . PRO C 1 275 ? 136.982 13.702 15.664 1.00 10.01 272 PRO C N 1
ATOM 7710 C CA . PRO C 1 275 ? 136.548 12.355 16.027 1.00 9.48 272 PRO C CA 1
ATOM 7711 C C . PRO C 1 275 ? 137.766 11.426 15.859 1.00 9.42 272 PRO C C 1
ATOM 7712 O O . PRO C 1 275 ? 138.535 11.542 14.887 1.00 9.83 272 PRO C O 1
ATOM 7716 N N . THR C 1 276 ? 137.990 10.569 16.855 1.00 8.67 273 THR C N 1
ATOM 7717 C CA . THR C 1 276 ? 139.174 9.710 16.833 1.00 8.65 273 THR C CA 1
ATOM 7718 C C . THR C 1 276 ? 138.797 8.274 17.185 1.00 8.31 273 THR C C 1
ATOM 7719 O O . THR C 1 276 ? 137.614 7.896 17.256 1.00 9.61 273 THR C O 1
ATOM 7723 N N . GLU C 1 277 ? 139.839 7.457 17.357 1.00 8.05 274 GLU C N 1
ATOM 7724 C CA . GLU C 1 277 ? 139.711 6.062 17.732 1.00 8.35 274 GLU C CA 1
ATOM 7725 C C . GLU C 1 277 ? 138.809 5.954 18.972 1.00 8.12 274 GLU C C 1
ATOM 7726 O O . GLU C 1 277 ? 138.973 6.670 19.961 1.00 7.97 274 GLU C O 1
ATOM 7732 N N . THR C 1 278 ? 137.904 4.969 18.952 1.00 8.46 275 THR C N 1
ATOM 7733 C CA . THR C 1 278 ? 136.875 4.864 19.991 1.00 8.92 275 THR C CA 1
ATOM 7734 C C . THR C 1 278 ? 137.474 4.728 21.395 1.00 8.54 275 THR C C 1
ATOM 7735 O O . THR C 1 278 ? 138.305 3.865 21.639 1.00 8.71 275 THR C O 1
ATOM 7739 N N . GLN C 1 279 ? 136.981 5.596 22.285 1.00 8.09 276 GLN C N 1
ATOM 7740 C CA . GLN C 1 279 ? 137.365 5.677 23.709 1.00 7.60 276 GLN C CA 1
ATOM 7741 C C . GLN C 1 279 ? 138.861 5.979 23.820 1.00 7.31 276 GLN C C 1
ATOM 7742 O O . GLN C 1 279 ? 139.650 5.135 24.266 1.00 7.03 276 GLN C O 1
ATOM 7748 N N . PRO C 1 280 ? 139.292 7.192 23.428 1.00 6.82 277 PRO C N 1
ATOM 7749 C CA . PRO C 1 280 ? 140.701 7.560 23.505 1.00 6.83 277 PRO C CA 1
ATOM 7750 C C . PRO C 1 280 ? 141.115 7.905 24.931 1.00 7.08 277 PRO C C 1
ATOM 7751 O O . PRO C 1 280 ? 140.771 8.963 25.456 1.00 7.48 277 PRO C O 1
ATOM 7755 N N . ARG C 1 281 ? 141.868 6.998 25.540 1.00 6.64 278 ARG C N 1
ATOM 7756 C CA . ARG C 1 281 ? 142.401 7.251 26.872 1.00 6.89 278 ARG C CA 1
ATOM 7757 C C . ARG C 1 281 ? 143.809 7.846 26.772 1.00 7.14 278 ARG C C 1
ATOM 7758 O O . ARG C 1 281 ? 144.157 8.718 27.565 1.00 8.62 278 ARG C O 1
ATOM 7766 N N . GLY C 1 282 ? 144.602 7.364 25.814 1.00 7.04 279 GLY C N 1
ATOM 7767 C CA . GLY C 1 282 ? 145.974 7.842 25.645 1.00 6.72 279 GLY C CA 1
ATOM 7768 C C . GLY C 1 282 ? 146.303 8.176 24.205 1.00 6.69 279 GLY C C 1
ATOM 7769 O O . GLY C 1 282 ? 145.855 7.509 23.270 1.00 7.04 279 GLY C O 1
ATOM 7770 N N . PHE C 1 283 ? 147.125 9.220 24.055 1.00 5.71 280 PHE C N 1
ATOM 7771 C CA . PHE C 1 283 ? 147.697 9.592 22.772 1.00 5.93 280 PHE C CA 1
ATOM 7772 C C . PHE C 1 283 ? 149.025 10.287 23.047 1.00 6.19 280 PHE C C 1
ATOM 7773 O O . PHE C 1 283 ? 149.400 10.463 24.203 1.00 5.98 280 PHE C O 1
ATOM 7781 N N . ASN C 1 284 ? 149.741 10.657 21.975 1.00 5.91 281 ASN C N 1
ATOM 7782 C CA . ASN C 1 284 ? 150.915 11.474 22.162 1.00 5.66 281 ASN C CA 1
ATOM 7783 C C . ASN C 1 284 ? 151.231 12.147 20.831 1.00 6.15 281 ASN C C 1
ATOM 7784 O O . ASN C 1 284 ? 150.513 11.957 19.845 1.00 6.34 281 ASN C O 1
ATOM 7789 N N . LEU C 1 285 ? 152.277 12.967 20.856 1.00 5.73 282 LEU C N 1
ATOM 7790 C CA . LEU C 1 285 ? 152.784 13.708 19.715 1.00 6.66 282 LEU C CA 1
ATOM 7791 C C . LEU C 1 285 ? 154.198 13.189 19.421 1.00 6.92 282 LEU C C 1
ATOM 7792 O O . LEU C 1 285 ? 154.911 12.768 20.341 1.00 8.31 282 LEU C O 1
ATOM 7797 N N . ASP C 1 286 ? 154.601 13.251 18.154 1.00 6.85 283 ASP C N 1
ATOM 7798 C CA . ASP C 1 286 ? 155.980 12.861 17.878 1.00 7.16 283 ASP C CA 1
ATOM 7799 C C . ASP C 1 286 ? 156.919 13.993 18.340 1.00 7.62 283 ASP C C 1
ATOM 7800 O O . ASP C 1 286 ? 156.485 15.068 18.809 1.00 7.38 283 ASP C O 1
ATOM 7805 N N . HIS C 1 287 ? 158.225 13.796 18.129 1.00 7.37 284 HIS C N 1
ATOM 7806 C CA . HIS C 1 287 ? 159.213 14.725 18.642 1.00 7.61 284 HIS C CA 1
ATOM 7807 C C . HIS C 1 287 ? 159.249 16.031 17.830 1.00 7.79 284 HIS C C 1
ATOM 7808 O O . HIS C 1 287 ? 159.732 17.056 18.324 1.00 7.45 284 HIS C O 1
ATOM 7815 N N . SER C 1 288 ? 158.743 16.004 16.593 1.00 7.00 285 SER C N 1
ATOM 7816 C CA . SER C 1 288 ? 158.757 17.208 15.761 1.00 7.48 285 SER C CA 1
ATOM 7817 C C . SER C 1 288 ? 157.509 18.065 15.986 1.00 8.14 285 SER C C 1
ATOM 7818 O O . SER C 1 288 ? 157.489 19.249 15.645 1.00 9.58 285 SER C O 1
ATOM 7821 N N . GLY C 1 289 ? 156.447 17.437 16.491 1.00 7.27 286 GLY C N 1
ATOM 7822 C CA . GLY C 1 289 ? 155.153 18.100 16.570 1.00 8.55 286 GLY C CA 1
ATOM 7823 C C . GLY C 1 289 ? 154.394 18.107 15.247 1.00 8.70 286 GLY C C 1
ATOM 7824 O O . GLY C 1 289 ? 153.387 18.824 15.114 1.00 9.73 286 GLY C O 1
ATOM 7825 N N . LYS C 1 290 ? 154.819 17.287 14.273 1.00 8.26 287 LYS C N 1
ATOM 7826 C CA . LYS C 1 290 ? 154.119 17.165 12.981 1.00 7.91 287 LYS C CA 1
ATOM 7827 C C . LYS C 1 290 ? 153.057 16.054 13.005 1.00 7.59 287 LYS C C 1
ATOM 7828 O O . LYS C 1 290 ? 152.212 15.992 12.103 1.00 6.95 287 LYS C O 1
ATOM 7834 N N . TYR C 1 291 ? 153.124 15.182 14.013 1.00 7.06 288 TYR C N 1
ATOM 7835 C CA . TYR C 1 291 ? 152.221 14.043 14.041 1.00 6.75 288 TYR C CA 1
ATOM 7836 C C . TYR C 1 291 ? 151.615 13.838 15.421 1.00 6.36 288 TYR C C 1
ATOM 7837 O O . TYR C 1 291 ? 152.254 14.037 16.454 1.00 7.23 288 TYR C O 1
ATOM 7846 N N . LEU C 1 292 ? 150.353 13.429 15.406 1.00 5.88 289 LEU C N 1
ATOM 7847 C CA . LEU C 1 292 ? 149.653 13.002 16.611 1.00 6.27 289 LEU C CA 1
ATOM 7848 C C . LEU C 1 292 ? 149.276 11.539 16.419 1.00 6.71 289 LEU C C 1
ATOM 7849 O O . LEU C 1 292 ? 148.761 11.176 15.363 1.00 6.72 289 LEU C O 1
ATOM 7854 N N A ILE C 1 293 ? 149.549 10.718 17.438 0.50 6.77 290 ILE C N 1
ATOM 7855 N N B ILE C 1 293 ? 149.504 10.720 17.448 0.50 6.52 290 ILE C N 1
ATOM 7856 C CA A ILE C 1 293 ? 149.237 9.303 17.426 0.50 7.33 290 ILE C CA 1
ATOM 7857 C CA B ILE C 1 293 ? 149.213 9.301 17.395 0.50 6.89 290 ILE C CA 1
ATOM 7858 C C A ILE C 1 293 ? 148.261 9.025 18.575 0.50 7.19 290 ILE C C 1
ATOM 7859 C C B ILE C 1 293 ? 148.288 8.962 18.565 0.50 6.97 290 ILE C C 1
ATOM 7860 O O A ILE C 1 293 ? 148.604 9.244 19.732 0.50 6.69 290 ILE C O 1
ATOM 7861 O O B ILE C 1 293 ? 148.693 9.068 19.722 0.50 6.61 290 ILE C O 1
ATOM 7870 N N . ALA C 1 294 ? 147.056 8.542 18.237 1.00 6.88 291 ALA C N 1
ATOM 7871 C CA . ALA C 1 294 ? 146.002 8.280 19.241 1.00 7.42 291 ALA C CA 1
ATOM 7872 C C . ALA C 1 294 ? 145.605 6.808 19.278 1.00 6.48 291 ALA C C 1
ATOM 7873 O O . ALA C 1 294 ? 145.429 6.211 18.253 1.00 7.28 291 ALA C O 1
ATOM 7875 N N . ALA C 1 295 ? 145.418 6.283 20.482 1.00 6.40 292 ALA C N 1
ATOM 7876 C CA . ALA C 1 295 ? 144.978 4.904 20.676 1.00 6.39 292 ALA C CA 1
ATOM 7877 C C . ALA C 1 295 ? 143.497 4.895 21.048 1.00 6.34 292 ALA C C 1
ATOM 7878 O O . ALA C 1 295 ? 143.053 5.740 21.837 1.00 6.54 292 ALA C O 1
ATOM 7880 N N . GLY C 1 296 ? 142.768 3.926 20.499 1.00 6.35 293 GLY C N 1
ATOM 7881 C CA . GLY C 1 296 ? 141.381 3.678 20.894 1.00 7.01 293 GLY C CA 1
ATOM 7882 C C . GLY C 1 296 ? 141.277 2.508 21.865 1.00 7.13 293 GLY C C 1
ATOM 7883 O O . GLY C 1 296 ? 141.525 1.368 21.500 1.00 6.73 293 GLY C O 1
ATOM 7884 N N . GLN C 1 297 ? 140.913 2.779 23.121 1.00 7.88 294 GLN C N 1
ATOM 7885 C CA . GLN C 1 297 ? 140.794 1.727 24.113 1.00 8.43 294 GLN C CA 1
ATOM 7886 C C . GLN C 1 297 ? 139.701 0.719 23.705 1.00 9.07 294 GLN C C 1
ATOM 7887 O O . GLN C 1 297 ? 139.759 -0.457 24.090 1.00 9.63 294 GLN C O 1
ATOM 7893 N N . LYS C 1 298 ? 138.750 1.163 22.872 1.00 8.57 295 LYS C N 1
ATOM 7894 C CA . LYS C 1 298 ? 137.683 0.267 22.366 1.00 10.22 295 LYS C CA 1
ATOM 7895 C C . LYS C 1 298 ? 137.848 -0.041 20.874 1.00 10.93 295 LYS C C 1
ATOM 7896 O O . LYS C 1 298 ? 137.071 -0.833 20.345 1.00 14.35 295 LYS C O 1
ATOM 7902 N N . SER C 1 299 ? 138.862 0.520 20.204 1.00 8.83 296 SER C N 1
ATOM 7903 C CA . SER C 1 299 ? 139.068 0.256 18.772 1.00 8.71 296 SER C CA 1
ATOM 7904 C C . SER C 1 299 ? 140.243 -0.708 18.544 1.00 8.54 296 SER C C 1
ATOM 7905 O O . SER C 1 299 ? 140.319 -1.344 17.488 1.00 8.77 296 SER C O 1
ATOM 7908 N N . HIS C 1 300 ? 141.190 -0.769 19.492 1.00 8.24 297 HIS C N 1
ATOM 7909 C CA . HIS C 1 300 ? 142.318 -1.709 19.395 1.00 7.70 297 HIS C CA 1
ATOM 7910 C C . HIS C 1 300 ? 143.248 -1.330 18.234 1.00 7.66 297 HIS C C 1
ATOM 7911 O O . HIS C 1 300 ? 143.983 -2.183 17.702 1.00 7.99 297 HIS C O 1
ATOM 7918 N N . HIS C 1 301 ? 143.181 -0.053 17.837 1.00 7.13 298 HIS C N 1
ATOM 7919 C CA . HIS C 1 301 ? 144.052 0.517 16.806 1.00 7.56 298 HIS C CA 1
ATOM 7920 C C . HIS C 1 301 ? 144.618 1.852 17.295 1.00 7.14 298 HIS C C 1
ATOM 7921 O O . HIS C 1 301 ? 144.086 2.447 18.243 1.00 6.37 298 HIS C O 1
ATOM 7928 N N . ILE C 1 302 ? 145.720 2.263 16.650 1.00 7.30 299 ILE C N 1
ATOM 7929 C CA . ILE C 1 302 ? 146.231 3.611 16.789 1.00 7.17 299 ILE C CA 1
ATOM 7930 C C . ILE C 1 302 ? 146.038 4.293 15.438 1.00 8.23 299 ILE C C 1
ATOM 7931 O O . ILE C 1 302 ? 146.082 3.633 14.369 1.00 8.23 299 ILE C O 1
ATOM 7936 N N . ALA C 1 303 ? 145.779 5.597 15.497 1.00 7.74 300 ALA C N 1
ATOM 7937 C CA . ALA C 1 303 ? 145.690 6.409 14.296 1.00 8.39 300 ALA C CA 1
ATOM 7938 C C . ALA C 1 303 ? 146.802 7.454 14.322 1.00 7.94 300 ALA C C 1
ATOM 7939 O O . ALA C 1 303 ? 147.061 8.042 15.372 1.00 8.07 300 ALA C O 1
ATOM 7941 N N . VAL C 1 304 ? 147.426 7.665 13.163 1.00 7.09 301 VAL C N 1
ATOM 7942 C CA . VAL C 1 304 ? 148.440 8.673 12.963 1.00 7.07 301 VAL C CA 1
ATOM 7943 C C . VAL C 1 304 ? 147.791 9.812 12.182 1.00 7.57 301 VAL C C 1
ATOM 7944 O O . VAL C 1 304 ? 147.202 9.584 11.123 1.00 8.14 301 VAL C O 1
ATOM 7948 N N . TYR C 1 305 ? 147.915 11.022 12.724 1.00 7.11 302 TYR C N 1
ATOM 7949 C CA . TYR C 1 305 ? 147.410 12.234 12.102 1.00 7.07 302 TYR C CA 1
ATOM 7950 C C . TYR C 1 305 ? 148.536 13.225 11.818 1.00 7.04 302 TYR C C 1
ATOM 7951 O O . TYR C 1 305 ? 149.429 13.438 12.629 1.00 6.93 302 TYR C O 1
ATOM 7960 N N . ASP C 1 306 ? 148.417 13.890 10.670 1.00 7.65 303 ASP C N 1
ATOM 7961 C CA . ASP C 1 306 ? 149.218 15.049 10.406 1.00 8.18 303 ASP C CA 1
ATOM 7962 C C . ASP C 1 306 ? 148.613 16.217 11.194 1.00 8.13 303 ASP C C 1
ATOM 7963 O O . ASP C 1 306 ? 147.368 16.340 11.280 1.00 8.09 303 ASP C O 1
ATOM 7968 N N . ILE C 1 307 ? 149.480 17.057 11.752 1.00 7.94 304 ILE C N 1
ATOM 7969 C CA . ILE C 1 307 ? 149.122 18.319 12.372 1.00 8.01 304 ILE C CA 1
ATOM 7970 C C . ILE C 1 307 ? 149.327 19.375 11.288 1.00 8.90 304 ILE C C 1
ATOM 7971 O O . ILE C 1 307 ? 150.491 19.608 10.845 1.00 9.11 304 ILE C O 1
ATOM 7976 N N . VAL C 1 308 ? 148.232 20.046 10.911 1.00 10.06 305 VAL C N 1
ATOM 7977 C CA . VAL C 1 308 ? 148.244 20.886 9.722 1.00 10.52 305 VAL C CA 1
ATOM 7978 C C . VAL C 1 308 ? 147.876 22.335 10.017 1.00 12.06 305 VAL C C 1
ATOM 7979 O O . VAL C 1 308 ? 146.869 22.611 10.658 1.00 11.87 305 VAL C O 1
ATOM 7983 N N . GLY C 1 309 ? 148.694 23.241 9.469 1.00 12.74 306 GLY C N 1
ATOM 7984 C CA . GLY C 1 309 ? 148.348 24.666 9.417 1.00 14.03 306 GLY C CA 1
ATOM 7985 C C . GLY C 1 309 ? 148.421 25.398 10.740 1.00 15.53 306 GLY C C 1
ATOM 7986 O O . GLY C 1 309 ? 148.746 24.843 11.771 1.00 14.93 306 GLY C O 1
ATOM 7987 N N A GLU C 1 310 ? 148.059 26.682 10.685 0.50 17.19 307 GLU C N 1
ATOM 7988 N N B GLU C 1 310 ? 148.075 26.691 10.705 0.50 17.46 307 GLU C N 1
ATOM 7989 C CA A GLU C 1 310 ? 148.105 27.565 11.832 0.50 17.73 307 GLU C CA 1
ATOM 7990 C CA B GLU C 1 310 ? 148.163 27.520 11.902 0.50 18.16 307 GLU C CA 1
ATOM 7991 C C A GLU C 1 310 ? 147.203 27.052 12.957 0.50 15.39 307 GLU C C 1
ATOM 7992 C C B GLU C 1 310 ? 147.207 27.024 12.988 0.50 15.68 307 GLU C C 1
ATOM 7993 O O A GLU C 1 310 ? 147.540 27.207 14.116 0.50 15.96 307 GLU C O 1
ATOM 7994 O O B GLU C 1 310 ? 147.506 27.172 14.162 0.50 16.41 307 GLU C O 1
ATOM 8005 N N . GLN C 1 311 ? 146.068 26.441 12.596 1.00 13.25 308 GLN C N 1
ATOM 8006 C CA . GLN C 1 311 ? 145.109 25.967 13.592 1.00 13.33 308 GLN C CA 1
ATOM 8007 C C . GLN C 1 311 ? 145.523 24.612 14.178 1.00 11.74 308 GLN C C 1
ATOM 8008 O O . GLN C 1 311 ? 144.925 24.189 15.166 1.00 11.43 308 GLN C O 1
ATOM 8014 N N . GLY C 1 312 ? 146.456 23.911 13.523 1.00 10.61 309 GLY C N 1
ATOM 8015 C CA . GLY C 1 312 ? 146.905 22.612 14.045 1.00 10.24 309 GLY C CA 1
ATOM 8016 C C . GLY C 1 312 ? 145.827 21.539 13.981 1.00 9.78 309 GLY C C 1
ATOM 8017 O O . GLY C 1 312 ? 145.808 20.618 14.802 1.00 9.33 309 GLY C O 1
ATOM 8018 N N . LEU C 1 313 ? 144.933 21.644 12.994 1.00 10.30 310 LEU C N 1
ATOM 8019 C CA . LEU C 1 313 ? 143.900 20.657 12.827 1.00 10.04 310 LEU C CA 1
ATOM 8020 C C . LEU C 1 313 ? 144.552 19.346 12.380 1.00 9.12 310 LEU C C 1
ATOM 8021 O O . LEU C 1 313 ? 145.662 19.329 11.887 1.00 9.69 310 LEU C O 1
ATOM 8026 N N . LEU C 1 314 ? 143.809 18.254 12.539 1.00 9.04 311 LEU C N 1
ATOM 8027 C CA . LEU C 1 314 ? 144.343 16.930 12.345 1.00 9.04 311 LEU C CA 1
ATOM 8028 C C . LEU C 1 314 ? 143.786 16.276 11.080 1.00 9.98 311 LEU C C 1
ATOM 8029 O O . LEU C 1 314 ? 142.589 16.338 10.821 1.00 10.81 311 LEU C O 1
ATOM 8034 N N A GLN C 1 315 ? 144.681 15.655 10.305 0.50 9.50 312 GLN C N 1
ATOM 8035 N N B GLN C 1 315 ? 144.673 15.645 10.310 0.50 10.43 312 GLN C N 1
ATOM 8036 C CA A GLN C 1 315 ? 144.312 14.945 9.061 0.50 9.98 312 GLN C CA 1
ATOM 8037 C CA B GLN C 1 315 ? 144.271 14.942 9.086 0.50 11.63 312 GLN C CA 1
ATOM 8038 C C A GLN C 1 315 ? 144.842 13.511 9.154 0.50 10.42 312 GLN C C 1
ATOM 8039 C C B GLN C 1 315 ? 144.829 13.520 9.162 0.50 11.36 312 GLN C C 1
ATOM 8040 O O A GLN C 1 315 ? 146.050 13.302 9.215 0.50 10.28 312 GLN C O 1
ATOM 8041 O O B GLN C 1 315 ? 146.040 13.327 9.215 0.50 11.12 312 GLN C O 1
ATOM 8052 N N . GLU C 1 316 ? 143.926 12.535 9.183 1.00 11.78 313 GLU C N 1
ATOM 8053 C CA . GLU C 1 316 ? 144.334 11.149 9.335 1.00 13.41 313 GLU C CA 1
ATOM 8054 C C . GLU C 1 316 ? 145.269 10.736 8.197 1.00 14.10 313 GLU C C 1
ATOM 8055 O O . GLU C 1 316 ? 145.038 11.034 7.009 1.00 14.04 313 GLU C O 1
ATOM 8061 N N . LYS C 1 317 ? 146.362 10.074 8.582 1.00 11.41 314 LYS C N 1
ATOM 8062 C CA . LYS C 1 317 ? 147.351 9.616 7.640 1.00 12.23 314 LYS C CA 1
ATOM 8063 C C . LYS C 1 317 ? 147.334 8.087 7.552 1.00 11.65 314 LYS C C 1
ATOM 8064 O O . LYS C 1 317 ? 147.456 7.514 6.449 1.00 13.35 314 LYS C O 1
ATOM 8070 N N . GLY C 1 318 ? 147.239 7.425 8.705 1.00 9.51 315 GLY C N 1
ATOM 8071 C CA . GLY C 1 318 ? 147.235 5.981 8.704 1.00 9.59 315 GLY C CA 1
ATOM 8072 C C . GLY C 1 318 ? 146.652 5.414 9.989 1.00 9.65 315 GLY C C 1
ATOM 8073 O O . GLY C 1 318 ? 146.492 6.113 10.975 1.00 9.75 315 GLY C O 1
ATOM 8074 N N . ARG C 1 319 ? 146.330 4.120 9.954 1.00 9.76 316 ARG C N 1
ATOM 8075 C CA . ARG C 1 319 ? 145.710 3.436 11.053 1.00 10.54 316 ARG C CA 1
ATOM 8076 C C . ARG C 1 319 ? 146.339 2.054 11.163 1.00 9.28 316 ARG C C 1
ATOM 8077 O O . ARG C 1 319 ? 146.539 1.407 10.146 1.00 9.88 316 ARG C O 1
ATOM 8085 N N . TYR C 1 320 ? 146.631 1.626 12.393 1.00 7.22 317 TYR C N 1
ATOM 8086 C CA . TYR C 1 320 ? 147.411 0.410 12.633 1.00 7.03 317 TYR C CA 1
ATOM 8087 C C . TYR C 1 320 ? 146.840 -0.375 13.809 1.00 7.70 317 TYR C C 1
ATOM 8088 O O . TYR C 1 320 ? 146.525 0.187 14.859 1.00 7.73 317 TYR C O 1
ATOM 8097 N N . ALA C 1 321 ? 146.697 -1.679 13.606 1.00 7.52 318 ALA C N 1
ATOM 8098 C CA . ALA C 1 321 ? 146.215 -2.543 14.687 1.00 7.56 318 ALA C CA 1
ATOM 8099 C C . ALA C 1 321 ? 147.310 -2.724 15.740 1.00 7.68 318 ALA C C 1
ATOM 8100 O O . ALA C 1 321 ? 148.490 -2.930 15.399 1.00 7.83 318 ALA C O 1
ATOM 8102 N N . VAL C 1 322 ? 146.913 -2.651 17.018 1.00 7.82 319 VAL C N 1
ATOM 8103 C CA . VAL C 1 322 ? 147.823 -2.948 18.102 1.00 7.49 319 VAL C CA 1
ATOM 8104 C C . VAL C 1 322 ? 147.191 -4.083 18.907 1.00 8.17 319 VAL C C 1
ATOM 8105 O O . VAL C 1 322 ? 146.561 -4.969 18.298 1.00 10.03 319 VAL C O 1
ATOM 8109 N N . GLY C 1 323 ? 147.341 -4.075 20.230 1.00 7.59 320 GLY C N 1
ATOM 8110 C CA . GLY C 1 323 ? 146.698 -5.119 21.030 1.00 8.01 320 GLY C CA 1
ATOM 8111 C C . GLY C 1 323 ? 145.305 -4.685 21.482 1.00 8.33 320 GLY C C 1
ATOM 8112 O O . GLY C 1 323 ? 144.740 -3.701 20.977 1.00 8.63 320 GLY C O 1
ATOM 8113 N N . GLN C 1 324 ? 144.787 -5.384 22.491 1.00 8.36 321 GLN C N 1
ATOM 8114 C CA . GLN C 1 324 ? 143.473 -5.128 23.027 1.00 8.87 321 GLN C CA 1
ATOM 8115 C C . GLN C 1 324 ? 143.538 -4.042 24.097 1.00 8.58 321 GLN C C 1
ATOM 8116 O O . GLN C 1 324 ? 144.346 -4.109 25.028 1.00 8.51 321 GLN C O 1
ATOM 8122 N N . GLY C 1 325 ? 142.686 -3.031 23.933 1.00 7.57 322 GLY C N 1
ATOM 8123 C CA . GLY C 1 325 ? 142.524 -1.957 24.901 1.00 6.85 322 GLY C CA 1
ATOM 8124 C C . GLY C 1 325 ? 143.757 -1.066 25.028 1.00 6.88 322 GLY C C 1
ATOM 8125 O O . GLY C 1 325 ? 144.133 -0.670 26.129 1.00 7.18 322 GLY C O 1
ATOM 8126 N N . PRO C 1 326 ? 144.334 -0.582 23.917 1.00 6.16 323 PRO C N 1
ATOM 8127 C CA . PRO C 1 326 ? 145.517 0.272 24.006 1.00 6.51 323 PRO C CA 1
ATOM 8128 C C . PRO C 1 326 ? 145.145 1.606 24.673 1.00 6.75 323 PRO C C 1
ATOM 8129 O O . PRO C 1 326 ? 144.067 2.167 24.404 1.00 6.59 323 PRO C O 1
ATOM 8133 N N . MET C 1 327 ? 146.008 2.107 25.567 1.00 6.71 324 MET C N 1
ATOM 8134 C CA . MET C 1 327 ? 145.667 3.305 26.295 1.00 6.70 324 MET C CA 1
ATOM 8135 C C . MET C 1 327 ? 146.896 4.137 26.690 1.00 6.18 324 MET C C 1
ATOM 8136 O O . MET C 1 327 ? 146.760 5.046 27.505 1.00 6.15 324 MET C O 1
ATOM 8141 N N . TRP C 1 328 ? 148.049 3.899 26.055 1.00 6.32 325 TRP C N 1
ATOM 8142 C CA . TRP C 1 328 ? 149.228 4.706 26.313 1.00 6.57 325 TRP C CA 1
ATOM 8143 C C . TRP C 1 328 ? 150.109 4.711 25.067 1.00 5.84 325 TRP C C 1
ATOM 8144 O O . TRP C 1 328 ? 150.278 3.655 24.439 1.00 6.68 325 TRP C O 1
ATOM 8155 N N . VAL C 1 329 ? 150.639 5.894 24.744 1.00 5.36 326 VAL C N 1
ATOM 8156 C CA . VAL C 1 329 ? 151.518 6.099 23.613 1.00 5.70 326 VAL C CA 1
ATOM 8157 C C . VAL C 1 329 ? 152.674 7.013 24.022 1.00 5.87 326 VAL C C 1
ATOM 8158 O O . VAL C 1 329 ? 152.427 8.054 24.637 1.00 6.10 326 VAL C O 1
ATOM 8162 N N A VAL C 1 330 ? 153.916 6.603 23.732 0.60 5.97 327 VAL C N 1
ATOM 8163 N N B VAL C 1 330 ? 153.899 6.633 23.642 0.40 6.51 327 VAL C N 1
ATOM 8164 C CA A VAL C 1 330 ? 155.051 7.527 23.849 0.60 5.94 327 VAL C CA 1
ATOM 8165 C CA B VAL C 1 330 ? 155.073 7.461 23.870 0.40 6.78 327 VAL C CA 1
ATOM 8166 C C A VAL C 1 330 ? 155.884 7.378 22.575 0.60 5.97 327 VAL C C 1
ATOM 8167 C C B VAL C 1 330 ? 155.986 7.321 22.646 0.40 6.54 327 VAL C C 1
ATOM 8168 O O A VAL C 1 330 ? 155.777 6.375 21.859 0.60 5.74 327 VAL C O 1
ATOM 8169 O O B VAL C 1 330 ? 156.046 6.257 22.027 0.40 6.58 327 VAL C O 1
ATOM 8176 N N . VAL C 1 331 ? 156.658 8.419 22.292 1.00 6.23 328 VAL C N 1
ATOM 8177 C CA . VAL C 1 331 ? 157.477 8.488 21.080 1.00 6.86 328 VAL C CA 1
ATOM 8178 C C . VAL C 1 331 ? 158.898 8.910 21.452 1.00 7.64 328 VAL C C 1
ATOM 8179 O O . VAL C 1 331 ? 159.075 9.840 22.236 1.00 9.36 328 VAL C O 1
ATOM 8183 N N . ASN C 1 332 ? 159.894 8.263 20.831 1.00 7.27 329 ASN C N 1
ATOM 8184 C CA . ASN C 1 332 ? 161.293 8.508 21.114 1.00 7.20 329 ASN C CA 1
ATOM 8185 C C . ASN C 1 332 ? 162.050 8.769 19.815 1.00 7.40 329 ASN C C 1
ATOM 8186 O O . ASN C 1 332 ? 161.962 7.945 18.889 1.00 7.42 329 ASN C O 1
ATOM 8191 N N . ALA C 1 333 ? 162.718 9.930 19.728 1.00 7.22 330 ALA C N 1
ATOM 8192 C CA . ALA C 1 333 ? 163.596 10.227 18.595 1.00 8.05 330 ALA C CA 1
ATOM 8193 C C . ALA C 1 333 ? 165.003 9.699 18.898 1.00 8.83 330 ALA C C 1
ATOM 8194 O O . ALA C 1 333 ? 165.476 9.807 20.037 1.00 10.35 330 ALA C O 1
ATOM 8196 N N . HIS C 1 334 ? 165.666 9.134 17.889 1.00 9.10 331 HIS C N 1
ATOM 8197 C CA . HIS C 1 334 ? 167.010 8.583 18.126 1.00 10.34 331 HIS C CA 1
ATOM 8198 C C . HIS C 1 334 ? 167.828 8.562 16.839 1.00 12.71 331 HIS C C 1
ATOM 8199 O O . HIS C 1 334 ? 167.383 8.994 15.788 1.00 12.20 331 HIS C O 1
#

CATH classification: 2.130.10.10

Organism: Klebsiella pneumoniae subsp. pneumoniae (strain ATCC 700721 / MGH 78578) (NCBI:txid272620)

Secondary structure (DSSP, 8-state):
-----EEEEEEEGGGTEEEEEEE-TTS-EEEEEEEE-SSEEEEEEE-TTSSEEEEEEETTTEEEEEEEPTTT--EEEEEEEE-SS--SEEEE-TTSSEEEEEETTTTEEEEEEEETTEE-S--EEE---TTB---EE-TTSSEEEEEEGGGTEEEEEEEPTTS-EEEEEEEEEE-STT--EEEEEE-TTSSEEEEEETTTTEEEEEESS-TTS--EEEEEEE-S-TT--S---EEEEEE-TTSSEEEEEETTTTEEEEEEE-TTS--EEEEEEEE-SSS---EEE-SSSSEEEEE-TTT-EEEEEEEETTTTEEEEEEEEE-SSS--EEEEEE-/-----EEEEEEEGGGTEEEEEEE-TTS-EEEEEEEE-SSEEEEEEE-TTSSEEEEEEETTTEEEEEEEPTTT--EEEEEEEE-SS--SEEEE-TTSSEEEEEETTTTEEEEEEEETTEE-S-SEEE---TTB---EE-TTSSEEEEEEGGGTEEEEEEEPTTS-EEEEEEEEEEPSTT--EEEEEE-TTSSEEEEEETTTTEEEEEESS-TTS--EEEEEEE-S-TT--S---EEEEEE-TTSSEEEEEETTTTEEEEEEE-TTS--EEEEEEEE-SSS---EEE-SSSSEEEEE-TTT-EEEEEEEETTTTEEEEEEEEE-SSS--EEEEEE-/-----EEEEEEEGGGTEEEEEEE-TTS-EEEEEEEE-SSEEEEEEE-TTSSEEEEEEETTTEEEEEEEPTTT--EEEEEEEE-SS--SEEEE-TTSSEEEEEETTTTEEEEEEEETTEE-S--EEE---TTB---EE-TTSSEEEEEEGGGTEEEEEEEPTTS-EEEEEEEEEE-STT--EEEEEE-TTSSEEEEEETTTTEEEEEESS-TTS--EEEEEEE-SPTT--SPP-EEEEEE-TTSSEEEEEETTTTEEEEEEE-TTSS-EEEEEEEE-SSS---EEE-TTSSEEEEE-TTT-EEEEEEEETTTTEEEEEEEEE-SSS--EEEEEE-

Radius of gyration: 37.95 Å; Cα contacts (8 Å, |Δi|>4): 3500; chains: 3; bounding box: 123×56×73 Å

Nearest PDB structures (foldseek):
  6nau-assembly3_C  TM=1.002E+00  e=1.289E-61  Klebsiella pneumoniae subsp. pneumoniae
  1ri6-assembly1_A  TM=9.989E-01  e=1.256E-54  Escherichia coli
  3fgb-assembly2_B  TM=9.264E-01  e=4.598E-24  Bacteroides thetaiotaomicron
  3scy-assembly1_A  TM=9.098E-01  e=6.489E-24  Bacteroides fragilis NCTC 9343
  3hfq-assembly2_B  TM=9.075E-01  e=2.159E-21  Lactiplantibacillus plantarum

Sequence (1002 aa):
SNAMKQTVYTASPESQQIHVWSSLEADGKLTLVQVVDAPGQQVQPMVVSPNKEFLYVGVRRPEEFRVVLAYRITPDNGALTFAGEAALPGSPTHIISTDRHGRFVFSASYNQQGCVSVTPLHDGLPGEETITVVVEGLEGCHSANISPDNRTLWVPALKQDRICLFTLSDDGFLSAQEPAEEVTTVEGAGPRHMMVFHPNQQYGYCVNELNSSIDVWELLKDPKGNIECVQTLDMMMPPDFSGVRWAADIHITPDGRHLYACDRTASIITVFSVSEDGSVLAVEGYQPTETQPRGFNLDHSGKYLIIAAGQKKSHHIAVYDIVGEEQQGLLQEKGRRYAVGQGPMWVVVNAHSNAMKQTVYTASPESQQIHVWSSLEADGKLTLVQVVDAPGQVQPMVVSPNKEFLYVGVRRPEFRVVLAYRRITPDNGALTFAGEEAALPGSSPTHIISTDRHGRFVFSASYYNQQGCVSVTPLHHDGLPGETITVVVEGLEGCHSANISPDNRTLWVPALKKQDRICLFTLSDDGFLSAQEPAEEVTTVVEEGAGPRHMVFHPNQQYGYCVNELNSSIDVWELKDPKGNIECVQTLLDMMMPPPDDFSGVRWAADIHITPDGRRHLYACDRTASIITVFSVSEDGSVLAVEGYQPPTETQPRGFNLDHSGKYLIAAGQKSHHIAVYDIVGEQGLLQEKGRRYAVGQQGPMWVVVNAHSNAMKQTVYTASPESQQIHVWSSLEADGKLTLVQVVDAPGQQVQQPMVVSPNKEFLYVGVRRPEFRVVLAYRITPDNGALTFAGEEAALPGSPTHIISTDRHGRFVFSSASYNQQGCVSVTPLHDGLPGEETITVVVEGLEGCHSANISPDNRTLWVPALKQDRICLFTLSDDGFLSAQEPAEVTTVEGAGPRHMVFHPPNQQQYGYCVNELNSSIIDVWELKDPKGNIECVQTLDDMMPPDFSGVRWAADIHITPDGRHLYACDRTASIITVFSVSEDGSVLAVEGYQPTETQPRGFNLDHSGKYLIIAAGQKSHHIAVYDIVGEEQGLLQQEKGRYAVGQGPMWVVVVNAH

Foldseek 3Di:
DLPFWKKKWWFFQVQQWIWIWTQDPVGDTDTDDIDRHPHGWAEWDAAPVRQWIWIFGDDQTKIWTWGADPPRRDTDTDAMEGDPARFQYWDAFNNRQWIWGWHQVQQKIWIWGADVHYTDYIPDIGHPLHRFAYWPAAPVRQWTFIFSQQVQWTAIWGADPVGDTDADVVGTDGHPPQQRWHDKDAQLVRQWIWTAGFQQGKIWIWGCQDPVGHIDTQDIGHQDDPPDDDGGGWADKAAANVRAWIWTATQVQQWIWIWGAPPVRRDIDTLDIGRHAHRWREKYAENRNQWIWTDHQQRQKIWIWGQDDNRRDTDTDDIGHHHHRIHYMDMDTD/DLPFWKKKWWFFQVQQKIWIWTADPVGDTDTDDIDRHPARWAEWDAALVNQWIWIFGDDQTKIWIWGADPPRRDTDTDAMEGDPARFQYWDAFNNRQWIWGWHQVQQKIWIWGADVHYTDYIPDIDHPLHRFAYWDAAPVRQWIFIFSQQVQWTAIWGADPVGDTDADVVGIDGHDPQQRFHDKDAQLVRQWIWTAGFFQRKIWIWGCQPPVGDIDTQDIGHQDDPPDDDTGGWADKAAANQRQWIWTATQPQQKIWIWGAPPVRRDIDTLDIGRHAHRWREWYAENRNQWIWTDHQQRQKIWIWGQDDNRRDTDTDDMGHHHHRIHYMDMDTD/DLPFWKKKWWFFQVQQWIWIWTQDPVGDTDTDDIDRHPHGWAEWDAALVRQWIWIFGDDQTKTWTWGADPPRRDTDTDAMEGDPARFQYWDAFNNRQWIWGWHQVQQKIWIWGADVHYTDYIDDIGHPLHRFAYWPAAPVRQWTFIFSQQVQWTAIWGADPVGDTDADVVGTDGHPPNQRWHDKDAQLVRQWMWTAGFQQRKIWIWGPQPPVGHIDTLDIGHQDDPPDPDGGGWADKAAANQRFWIWTATQGQQWIFIWGAPPVRRDIDTLDIGRHAHRWREKYAENRNQWIWTDHQQRQKIWIWGQDDSRRDTDTDDMGHHGHRIHYMDMGTD

InterPro domains:
  IPR011045 Nitrous oxide reductase, N-terminal [SSF50974] (68-330)
  IPR015943 WD40/YVTN repeat-like-containing domain superfamily [G3DSA:2.130.10.10] (1-331)
  IPR019405 Lactonase, 7-bladed beta-propeller [PF10282] (6-327)
  IPR022528 6-phosphogluconolactonase, YbhE-like [MF_01605] (1-331)
  IPR022528 6-phosphogluconolactonase, YbhE-like [NF008258] (1-329)
  IPR050282 Cycloisomerase 2 [PTHR30344] (6-328)